Protein AF-0000000071470164 (afdb_homodimer)

Nearest PDB structures (foldseek):
  4p9h-assembly1_C  TM=6.973E-01  e=1.318E+00  Homo sapiens
  4u0s-assembly1_A  TM=5.133E-01  e=4.737E+00  Homo sapiens
  5ag9-assembly2_B  TM=7.420E-01  e=4.803E-02  Porphyromonas gingivalis W83
  4p9h-assembly1_C  TM=6.829E-01  e=1.080E+00  Homo sapiens
  4u0s-assembly1_A  TM=5.132E-01  e=4.598E+00  Homo sapiens

InterPro domains:
  IPR036609 LCCL domain superfamily [SSF69848] (122-219)
  IPR051957 Cysteine-rich secretory LCCL domain-containing protein [PTHR31331] (77-503)

pLDDT: mean 84.23, std 16.86, range [17.33, 98.62]

Radius of gyration: 36.59 Å; Cα contacts (8 Å, |Δi|>4): 2027; chains: 2; bounding box: 81×145×100 Å

Foldseek 3Di:
DDDPDPDDDPPPPPPPPVVVVVCCPDPVVVVVVVVVVVVLVVVCVVPVVVNVV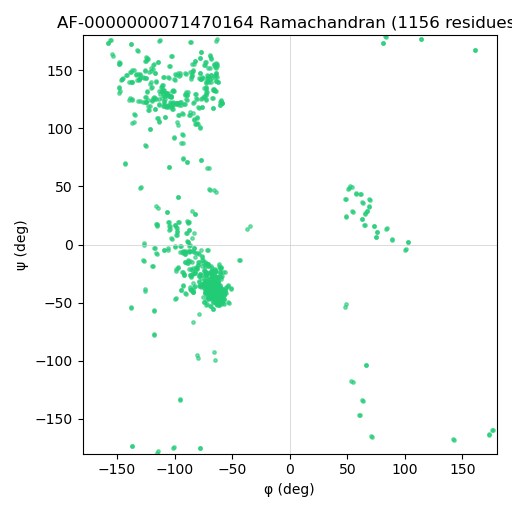VVQQCLQVCQLPVDPCLVVQLVVLLVVLVVVVVVVLCCVAAPFKDWVVPHTAWEAEQAWRCVQPVDFDDRCHAQSVNRQVCQAVQDKHKYFYAAQSVLHHWQDFWDDAFNDTGGSDAQWAWEPDDDPPFIKTARRHRVQNVCVVVVLAHRLKGFMKMKGKHQFHDADPPDDDPDPRYFHFGDGIIITIGHDDPNGDIPPGIACLNVLLVSLLVSLLVLLNSPDDPVCSVVSNLVSLLCSQCSGLFHQAQATNVCCVVVDCRHSVVSVVLSVVQVVVVVVLVVVLCVQAVVLACVVGGSLLSNLLSVLQSQLLNCVNHLVSQQADFPDPVCQVPPDPSNVVSVVVVVVVVVVLVVVLLVQVVVVPCNVVVVVVLVVVVVVVVVVQVVCDQQWHFTCFQLNVLSSCSNSLRGYDNSSSNSNSNSSSSNSNRCSNPNPDDRIDGNVVPVSHLFLVPQPQADDDFDWDADLVQQKIFTDFDDPQKWKWKDFSSRTNDIDRTDDIGHRPRGQKMKMWIGGPRTIDIDIDGDD/DPPDDPDPDPPPPPVVVVVVVVCCPPPVVVVVVVVVVVVLVVVCVVPVVVNVVVVQQCQQVCQLPVDPCLVVQLVVLLVVLVVVVVVVLCCVAAPFKDWVVPHTEWEAEQAWRCVQPVDFDDRCHAQSVNRQVCQAVQDKHKYFYAAQSVLHHWQDFWDDAFNDTGGSHAQWAWEPDDDPPFIKTARGHRVQNVCVVVVLAYRLKGFMKMKGKHQFHDADPPDDDPDPRYFHFGDGIIITIGHDDPNGDIPPGIACLNVLLVSLLVSLLVLLNSPDDPVCSVVSNLVSLLCSQCSGLFHQAQATNVCCVVVDCRHSVVSVVLSVVQVVVVVVLVVVLCVQAVVLACVVGGSLLSNLLSVLQSQLLNCVNHLVSQQADFPDPVCQVPPPPSNVVSVVVVVVVVVVLVVVLLVQVVVVPCNVVVVVVLVVVVVVVVVVQVVCDQQWHFTCFQLNVLSSCSNSLRGYDNSSSNSNSNSSSSNSNRCSNPNPDDRIDGNVVPNSNQFLVPQPQADDDFDWDADLVQQKIFTAFDDPQKWKWKAFSSRTNDIDRTDDIGHRPRGQKMKMWIGGPRTIDIDIDGDD

Organism: Pichia kudriavzevii (NCBI:txid4909)

Solvent-accessible surface area (backbone atoms only — not comparable to full-atom values): 60253 Å² total; per-residue (Å²): 142,78,92,73,83,79,79,77,81,75,76,71,70,68,69,65,59,64,63,59,60,70,55,54,60,78,69,34,52,58,46,47,52,46,43,50,46,46,51,48,49,52,51,24,67,75,37,54,68,58,35,52,52,52,53,54,27,39,42,25,59,50,56,40,68,70,40,94,66,25,79,53,45,30,62,50,49,51,49,49,52,49,53,52,50,52,50,54,50,46,46,70,60,67,54,70,27,22,39,72,82,71,43,69,42,43,68,42,48,34,25,77,39,49,89,63,28,57,53,68,65,66,61,17,34,70,67,32,60,76,36,42,62,58,21,67,64,48,39,73,43,40,36,29,24,48,43,54,38,73,81,41,26,51,31,74,43,53,38,80,47,82,91,42,76,45,58,71,42,60,56,56,34,30,33,81,41,64,56,96,83,34,66,32,30,41,49,78,30,17,60,38,43,48,35,37,74,72,61,68,28,43,51,68,34,13,20,48,36,33,36,42,29,26,50,55,35,58,51,48,82,85,58,87,67,86,51,87,48,43,48,65,45,61,42,69,31,13,32,34,79,41,74,65,53,93,83,63,46,58,46,73,51,54,32,59,50,52,57,51,51,53,50,48,52,52,51,41,52,46,36,48,44,55,28,68,53,60,68,60,33,52,53,52,43,52,50,52,53,42,51,45,29,36,73,56,68,45,37,64,52,76,55,35,68,70,22,53,74,69,66,36,87,35,6,46,60,45,42,50,24,52,50,53,20,47,42,56,49,46,47,31,40,52,51,44,45,36,68,72,23,46,54,67,28,47,59,91,58,36,38,58,25,47,50,31,19,49,51,21,24,51,53,29,32,39,26,79,79,48,64,58,53,38,69,58,80,58,90,36,74,68,45,63,70,69,42,52,74,66,20,49,53,48,48,51,49,53,48,51,50,51,52,50,54,48,52,56,43,50,51,51,35,47,74,71,68,49,39,68,61,52,50,51,53,50,48,51,52,51,49,50,56,50,53,50,38,61,71,44,40,74,58,30,31,72,44,81,47,56,25,54,54,15,61,65,50,38,73,70,41,56,40,69,52,42,65,28,25,20,54,38,14,31,18,52,11,20,28,44,36,29,33,46,41,63,38,71,66,37,50,36,38,48,42,68,76,66,44,40,58,71,58,48,36,79,32,89,54,25,46,73,74,71,59,67,48,77,38,78,90,74,31,30,36,36,33,51,63,55,57,90,70,34,40,34,37,32,22,45,48,71,34,22,70,43,77,42,40,51,68,49,78,39,78,45,74,83,39,48,28,37,34,37,35,32,33,39,93,40,19,29,23,75,51,76,45,74,52,127,138,86,81,72,89,72,80,71,82,72,74,69,68,66,67,63,60,64,58,57,59,69,52,52,62,77,68,32,52,58,45,47,52,46,43,51,47,45,51,48,48,52,51,24,69,75,36,55,68,58,34,51,52,51,52,54,28,39,41,24,59,50,57,41,68,68,40,94,66,25,78,51,44,32,62,50,50,51,49,49,52,49,53,51,48,52,51,54,50,44,45,69,60,67,53,69,28,21,39,73,82,72,43,69,43,43,69,43,48,34,25,76,39,49,90,64,29,58,55,66,66,66,62,18,34,69,68,32,60,75,36,41,61,57,21,66,64,49,39,75,42,40,36,31,24,49,42,54,37,74,82,40,28,52,32,71,42,54,38,80,48,81,92,43,76,44,59,72,41,60,56,57,33,28,33,82,42,64,57,95,85,35,66,31,29,40,49,78,30,17,60,37,42,48,36,38,74,72,62,70,29,43,50,67,36,13,22,47,35,32,37,42,29,25,51,56,36,58,51,48,83,84,59,87,68,87,51,88,49,42,48,65,46,62,42,70,31,12,32,34,78,40,74,64,54,92,83,62,46,57,46,74,50,54,31,60,49,52,55,51,51,53,50,48,51,52,51,43,52,47,35,49,43,54,29,68,54,60,67,60,32,52,54,52,42,53,51,52,52,41,51,46,29,36,74,55,68,45,37,64,53,74,56,35,68,70,21,54,75,68,66,36,87,34,7,46,62,44,43,51,25,52,52,54,20,48,42,56,50,46,45,30,41,52,52,46,44,35,69,72,23,46,52,67,27,48,61,91,57,36,36,60,25,47,50,30,18,50,50,21,22,52,54,29,33,38,25,79,77,48,64,60,54,38,67,59,80,59,89,36,73,70,46,62,71,68,40,52,73,67,20,47,52,48,47,50,49,52,48,49,51,52,51,50,54,47,52,56,43,49,51,52,35,48,74,73,67,50,38,67,63,51,50,52,55,51,48,50,53,51,48,51,55,50,51,50,38,60,70,44,40,73,59,30,32,72,43,79,49,55,25,54,54,15,60,64,51,39,72,71,40,55,42,70,52,40,66,28,25,21,54,38,14,33,18,51,10,20,27,41,34,30,34,47,41,64,37,69,66,36,50,36,36,48,42,68,78,68,45,41,59,73,59,48,39,80,32,90,54,24,46,74,73,69,60,66,48,78,38,79,91,74,30,31,37,36,33,50,64,55,58,90,70,34,41,36,38,32,24,44,48,72,35,23,70,43,77,43,39,50,68,51,80,40,79,45,73,82,40,48,27,36,36,37,35,34,33,37,94,40,19,28,21,75,53,75,44,73,52,128

Sequence (1160 aa):
MDMQLGMKHEIGKDRDEEVELQWMSRGSRVSRDEEEERYQECSDKQDPLRGIWLRINRIPETIHNMSPYGVYIPPLYILFAMVLLIWVYSVILFERPMISHEIPVMQLSCGRAEQIWEGFDTECGLHAEKCLLPFKRHKTLYVKCPAFCEGSGLVYNVLRYKDVEIQYEPFIVTSPVEENGEIVYRGDSYPCMAAYREGLVGNMWGGTVKLELTDRYPYDVNLQNDEKMVFNGWYPAGFVIKPLERDEKGNNLFDLISLVIWMGVFLSVGLGVFVVRNDIFWFSSVMLVYLSIVLVVDPPIVVDYEDNITLGDNSSWQLLSVVIGRLLPLSGIIVLIWVVVCEYSFVGSGLIQRLTFLCGLWITGMDALTFEKLPIDRLVIEDVINMGASGILAFIFVMILIVFCCVLQLYRIWRDGWFLKCVSRYLIVIFTVVALGVLFGDRLVLRVHHWVIGLFFIWGCKSRGSIAGGLQGLCVGLILAGVGRWGFASIFERGWVVDRDGDNGDRPTAPSVPVFVYNAARHQLTIEPVDDDTEINVFGNDVWIYKGHGGEDIPIEDIQWLRGRACNDGGCSEWVWITKMDMQLGMKHEIGKDRDEEVELQWMSRGSRVSRDEEEERYQECSDKQDPLRGIWLRINRIPETIHNMSPYGVYIPPLYILFAMVLLIWVYSVILFERPMISHEIPVMQLSCGRAEQIWEGFDTECGLHAEKCLLPFKRHKTLYVKCPAFCEGSGLVYNVLRYKDVEIQYEPFIVTSPVEENGEIVYRGDSYPCMAAYREGLVGNMWGGTVKLELTDRYPYDVNLQNDEKMVFNGWYPAGFVIKPLERDEKGNNLFDLISLVIWMGVFLSVGLGVFVVRNDIFWFSSVMLVYLSIVLVVDPPIVVDYEDNITLGDNSSWQLLSVVIGRLLPLSGIIVLIWVVVCEYSFVGSGLIQRLTFLCGLWITGMDALTFEKLPIDRLVIEDVINMGASGILAFIFVMILIVFCCVLQLYRIWRDGWFLKCVSRYLIVIFTVVALGVLFGDRLVLRVHHWVIGLFFIWGCKSRGSIAGGLQGLCVGLILAGVGRWGFASIFERGWVVDRDGDNGDRPTAPSVPVFVYNAARHQLTIEPVDDDTEINVFGNDVWIYKGHGGEDIPIEDIQWLRGRACNDGGCSEWVWITK

Structure (mmCIF, N/CA/C/O backbone):
data_AF-0000000071470164-model_v1
#
loop_
_entity.id
_entity.type
_entity.pdbx_description
1 polymer 'LCCL domain-containing protein'
#
loop_
_atom_site.group_PDB
_atom_site.id
_atom_site.type_symbol
_atom_site.label_atom_id
_atom_site.label_alt_id
_atom_site.label_comp_id
_atom_site.label_asym_id
_atom_site.label_entity_id
_atom_site.label_seq_id
_atom_site.pdbx_PDB_ins_code
_atom_site.Cartn_x
_atom_site.Cartn_y
_atom_site.Cartn_z
_atom_site.occupancy
_atom_site.B_iso_or_equiv
_atom_site.auth_seq_id
_atom_site.auth_comp_id
_atom_site.auth_asym_id
_atom_site.auth_atom_id
_atom_site.pdbx_PDB_model_num
ATOM 1 N N . MET A 1 1 ? -16.656 97 16.625 1 18.19 1 MET A N 1
ATOM 2 C CA . MET A 1 1 ? -17.062 96.562 17.953 1 18.19 1 MET A CA 1
ATOM 3 C C . MET A 1 1 ? -16.922 95.062 18.109 1 18.19 1 MET A C 1
ATOM 5 O O . MET A 1 1 ? -16.922 94.562 19.234 1 18.19 1 MET A O 1
ATOM 9 N N . ASP A 1 2 ? -17 94.188 17.062 1 17.33 2 ASP A N 1
ATOM 10 C CA . ASP A 1 2 ? -17.672 92.938 16.953 1 17.33 2 ASP A CA 1
ATOM 11 C C . ASP A 1 2 ? -16.812 91.812 17.531 1 17.33 2 ASP A C 1
ATOM 13 O O . ASP A 1 2 ? -17.328 90.938 18.25 1 17.33 2 ASP A O 1
ATOM 17 N N . MET A 1 3 ? -15.586 91.375 16.969 1 20.91 3 MET A N 1
ATOM 18 C CA . MET A 1 3 ? -15.273 90 16.547 1 20.91 3 MET A CA 1
ATOM 19 C C . MET A 1 3 ? -14.672 89.188 17.703 1 20.91 3 MET A C 1
ATOM 21 O O . MET A 1 3 ? -13.586 88.625 17.578 1 20.91 3 MET A O 1
ATOM 25 N N . GLN A 1 4 ? -14.773 89.438 18.984 1 20.19 4 GLN A N 1
ATOM 26 C CA . GLN A 1 4 ? -13.938 89.125 20.141 1 20.19 4 GLN A CA 1
ATOM 27 C C . GLN A 1 4 ? -14.078 87.688 20.531 1 20.19 4 GLN A C 1
ATOM 29 O O . GLN A 1 4 ? -13.461 87.188 21.484 1 20.19 4 GLN A O 1
ATOM 34 N N . LEU A 1 5 ? -15.109 86.875 20.094 1 21.44 5 LEU A N 1
ATOM 35 C CA . LEU A 1 5 ? -15.82 86 21.016 1 21.44 5 LEU A CA 1
ATOM 36 C C . LEU A 1 5 ? -15.055 84.688 21.234 1 21.44 5 LEU A C 1
ATOM 38 O O . LEU A 1 5 ? -15.484 83.625 20.797 1 21.44 5 LEU A O 1
ATOM 42 N N . GLY A 1 6 ? -13.789 84.438 20.812 1 22.66 6 GLY A N 1
ATOM 43 C CA . GLY A 1 6 ? -13.297 83.125 20.391 1 22.66 6 GLY A CA 1
ATOM 44 C C . GLY A 1 6 ? -12.992 82.188 21.547 1 22.66 6 GLY A C 1
ATOM 45 O O . GLY A 1 6 ? -12.359 81.125 21.375 1 22.66 6 GLY A O 1
ATOM 46 N N . MET A 1 7 ? -13.047 82.5 22.891 1 22.66 7 MET A N 1
ATOM 47 C CA . MET A 1 7 ? -12.164 82.125 23.969 1 22.66 7 MET A CA 1
ATOM 48 C C . MET A 1 7 ? -12.484 80.688 24.406 1 22.66 7 MET A C 1
ATOM 50 O O . MET A 1 7 ? -11.586 79.938 24.797 1 22.66 7 MET A O 1
ATOM 54 N N . LYS A 1 8 ? -13.734 80.25 24.891 1 24.5 8 LYS A N 1
ATOM 55 C CA . LYS A 1 8 ? -14 79.688 26.219 1 24.5 8 LYS A CA 1
ATOM 56 C C . LYS A 1 8 ? -13.883 78.188 26.188 1 24.5 8 LYS A C 1
ATOM 58 O O . LYS A 1 8 ? -13.859 77.5 27.25 1 24.5 8 LYS A O 1
ATOM 63 N N . HIS A 1 9 ? -14.062 77.438 25.062 1 23.17 9 HIS A N 1
ATOM 64 C CA . HIS A 1 9 ? -14.867 76.25 25.281 1 23.17 9 HIS A CA 1
ATOM 65 C C . HIS A 1 9 ? -14.023 75.062 25.797 1 23.17 9 HIS A C 1
ATOM 67 O O . HIS A 1 9 ? -14.477 73.938 25.828 1 23.17 9 HIS A O 1
ATOM 73 N N . GLU A 1 10 ? -12.734 75.188 26.109 1 23.7 10 GLU A N 1
ATOM 74 C CA . GLU A 1 10 ? -11.867 74.062 26.031 1 23.7 10 GLU A CA 1
ATOM 75 C C . GLU A 1 10 ? -12.094 73.125 27.234 1 23.7 10 GLU A C 1
ATOM 77 O O . GLU A 1 10 ? -11.602 72 27.25 1 23.7 10 GLU A O 1
ATOM 82 N N . ILE A 1 11 ? -12.562 73.562 28.391 1 27.22 11 ILE A N 1
ATOM 83 C CA . ILE A 1 11 ? -12.156 72.938 29.672 1 27.22 11 ILE A CA 1
ATOM 84 C C . ILE A 1 11 ? -12.93 71.688 29.906 1 27.22 11 ILE A C 1
ATOM 86 O O . ILE A 1 11 ? -12.688 70.938 30.891 1 27.22 11 ILE A O 1
ATOM 90 N N . GLY A 1 12 ? -14.102 71.438 29.281 1 23.48 12 GLY A N 1
ATOM 91 C CA . GLY A 1 12 ? -15.062 70.562 29.938 1 23.48 12 GLY A CA 1
ATOM 92 C C . GLY A 1 12 ? -14.695 69.125 29.859 1 23.48 12 GLY A C 1
ATOM 93 O O . GLY A 1 12 ? -15.461 68.25 30.312 1 23.48 12 GLY A O 1
ATOM 94 N N . LYS A 1 13 ? -13.742 68.688 29.031 1 31.62 13 LYS A N 1
ATOM 95 C CA . LYS A 1 13 ? -13.828 67.312 28.562 1 31.62 13 LYS A CA 1
ATOM 96 C C . LYS A 1 13 ? -13.25 66.312 29.594 1 31.62 13 LYS A C 1
ATOM 98 O O . LYS A 1 13 ? -13.297 65.125 29.391 1 31.62 13 LYS A O 1
ATOM 103 N N . ASP A 1 14 ? -12.57 66.875 30.609 1 29.19 14 ASP A N 1
ATOM 104 C CA . ASP A 1 14 ? -11.75 65.938 31.391 1 29.19 14 ASP A CA 1
ATOM 105 C C . ASP A 1 14 ? -12.617 65.062 32.312 1 29.19 14 ASP A C 1
ATOM 107 O O . ASP A 1 14 ? -12.188 64 32.75 1 29.19 14 ASP A O 1
ATOM 111 N N . ARG A 1 15 ? -13.703 65.688 32.844 1 29.2 15 ARG A N 1
ATOM 112 C CA . ARG A 1 15 ? -14.375 65.062 33.969 1 29.2 15 ARG A CA 1
ATOM 113 C C . ARG A 1 15 ? -15.047 63.781 33.531 1 29.2 15 ARG A C 1
ATOM 115 O O . ARG A 1 15 ? -15.32 62.906 34.375 1 29.2 15 ARG A O 1
ATOM 122 N N . ASP A 1 16 ? -15.508 63.719 32.25 1 29.67 16 ASP A N 1
ATOM 123 C CA . ASP A 1 16 ? -16.453 62.625 31.969 1 29.67 16 ASP A CA 1
ATOM 124 C C . ASP A 1 16 ? -15.734 61.281 31.859 1 29.67 16 ASP A C 1
ATOM 126 O O . ASP A 1 16 ? -16.375 60.25 31.781 1 29.67 16 ASP A O 1
ATOM 130 N N . GLU A 1 17 ? -14.414 61.281 31.75 1 31.83 17 GLU A N 1
ATOM 131 C CA . GLU A 1 17 ? -13.734 60.031 31.484 1 31.83 17 GLU A CA 1
ATOM 132 C C . GLU A 1 17 ? -13.68 59.156 32.75 1 31.83 17 GLU A C 1
ATOM 134 O O . GLU A 1 17 ? -13.695 57.906 32.656 1 31.83 17 GLU A O 1
ATOM 139 N N . GLU A 1 18 ? -13.523 59.75 33.938 1 32.16 18 GLU A N 1
ATOM 140 C CA . GLU A 1 18 ? -13.289 58.938 35.156 1 32.16 18 GLU A CA 1
ATOM 141 C C . GLU A 1 18 ? -14.531 58.156 35.531 1 32.16 18 GLU A C 1
ATOM 143 O O . GLU A 1 18 ? -14.43 57.094 36.125 1 32.16 18 GLU A O 1
ATOM 148 N N . VAL A 1 19 ? -15.758 58.781 35.344 1 31.84 19 VAL A N 1
ATOM 149 C CA . VAL A 1 19 ? -16.969 58.125 35.812 1 31.84 19 VAL A CA 1
ATOM 150 C C . VAL A 1 19 ? -17.203 56.812 35.031 1 31.84 19 VAL A C 1
ATOM 152 O O . VAL A 1 19 ? -17.812 55.875 35.531 1 31.84 19 VAL A O 1
ATOM 155 N N . GLU A 1 20 ? -16.719 56.781 33.719 1 30.89 20 GLU A N 1
ATOM 156 C CA . GLU A 1 20 ? -17.078 55.594 32.938 1 30.89 20 GLU A CA 1
ATOM 157 C C . GLU A 1 20 ? -16.297 54.375 33.406 1 30.89 20 GLU A C 1
ATOM 159 O O . GLU A 1 20 ? -16.75 53.25 33.219 1 30.89 20 GLU A O 1
ATOM 164 N N . LEU A 1 21 ? -15.125 54.469 34 1 31.17 21 LEU A N 1
ATOM 165 C CA . LEU A 1 21 ? -14.312 53.312 34.344 1 31.17 21 LEU A CA 1
ATOM 166 C C . LEU A 1 21 ? -14.914 52.562 35.531 1 31.17 21 LEU A C 1
ATOM 168 O O . LEU A 1 21 ? -14.82 51.312 35.594 1 31.17 21 LEU A O 1
ATOM 172 N N . GLN A 1 22 ? -15.289 53.312 36.625 1 30.19 22 GLN A N 1
ATOM 173 C CA . GLN A 1 22 ? -15.695 52.625 37.844 1 30.19 22 GLN A CA 1
ATOM 174 C C . GLN A 1 22 ? -16.984 51.844 37.656 1 30.19 22 GLN A C 1
ATOM 176 O O . GLN A 1 22 ? -17.297 50.906 38.406 1 30.19 22 GLN A O 1
ATOM 181 N N . TRP A 1 23 ? -17.938 52.406 36.906 1 30.02 23 TRP A N 1
ATOM 182 C CA . TRP A 1 23 ? -19.203 51.719 36.719 1 30.02 23 TRP A CA 1
ATOM 183 C C . TRP A 1 23 ? -18.984 50.406 35.938 1 30.02 23 TRP A C 1
ATOM 185 O O . TRP A 1 23 ? -19.906 49.594 35.812 1 30.02 23 TRP A O 1
ATOM 195 N N . MET A 1 24 ? -17.906 50.25 35.125 1 30.64 24 MET A N 1
ATOM 196 C CA . MET A 1 24 ? -17.766 49.094 34.281 1 30.64 24 MET A CA 1
ATOM 197 C C . MET A 1 24 ? -17.484 47.844 35.125 1 30.64 24 MET A C 1
ATOM 199 O O . MET A 1 24 ? -17.375 46.75 34.562 1 30.64 24 MET A O 1
ATOM 203 N N . SER A 1 25 ? -16.844 47.938 36.281 1 32.03 25 SER A N 1
ATOM 204 C CA . SER A 1 25 ? -16.312 46.719 36.906 1 32.03 25 SER A CA 1
ATOM 205 C C . SER A 1 25 ? -17.438 45.781 37.312 1 32.03 25 SER A C 1
ATOM 207 O O . SER A 1 25 ? -17.375 44.594 37.031 1 32.03 25 SER A O 1
ATOM 209 N N . ARG A 1 26 ? -17.859 45.781 38.656 1 36.72 26 ARG A N 1
ATOM 210 C CA . ARG A 1 26 ? -18.672 44.719 39.25 1 36.72 26 ARG A CA 1
ATOM 211 C C . ARG A 1 26 ? -20.109 44.781 38.75 1 36.72 26 ARG A C 1
ATOM 213 O O . ARG A 1 26 ? -20.734 43.719 38.562 1 36.72 26 ARG A O 1
ATOM 220 N N . GLY A 1 27 ? -20.766 45.938 38.844 1 35.59 27 GLY A N 1
ATOM 221 C CA . GLY A 1 27 ? -22.188 46.094 38.625 1 35.59 27 GLY A CA 1
ATOM 222 C C . GLY A 1 27 ? -22.594 46 37.156 1 35.59 27 GLY A C 1
ATOM 223 O O . GLY A 1 27 ? -23.766 45.781 36.844 1 35.59 27 GLY A O 1
ATOM 224 N N . SER A 1 28 ? -21.703 46.438 36.219 1 37.28 28 SER A N 1
ATOM 225 C CA . SER A 1 28 ? -22.016 46.625 34.812 1 37.28 28 SER A CA 1
ATOM 226 C C . SER A 1 28 ? -21.953 45.312 34.031 1 37.28 28 SER A C 1
ATOM 228 O O . SER A 1 28 ? -22.312 45.25 32.875 1 37.28 28 SER A O 1
ATOM 230 N N . ARG A 1 29 ? -21.297 44.344 34.562 1 44.19 29 ARG A N 1
ATOM 231 C CA . ARG A 1 29 ? -21.359 43.031 33.906 1 44.19 29 ARG A CA 1
ATOM 232 C C . ARG A 1 29 ? -22.75 42.438 34 1 44.19 29 ARG A C 1
ATOM 234 O O . ARG A 1 29 ? -23.234 41.812 33.062 1 44.19 29 ARG A O 1
ATOM 241 N N . VAL A 1 30 ? -23.391 42.594 35.188 1 45.31 30 VAL A N 1
ATOM 242 C CA . VAL A 1 30 ? -24.75 42.125 35.344 1 45.31 30 VAL A CA 1
ATOM 243 C C . VAL A 1 30 ? -25.688 42.906 34.438 1 45.31 30 VAL A C 1
ATOM 245 O O . VAL A 1 30 ? -26.578 42.312 33.781 1 45.31 30 VAL A O 1
ATOM 248 N N . SER A 1 31 ? -25.391 44.219 34.281 1 46.38 31 SER A N 1
ATOM 249 C CA . SER A 1 31 ? -26.266 45.031 33.469 1 46.38 31 SER A CA 1
ATOM 250 C C . SER A 1 31 ? -26.031 44.781 31.984 1 46.38 31 SER A C 1
ATOM 252 O O . SER A 1 31 ? -26.969 44.781 31.188 1 46.38 31 SER A O 1
ATOM 254 N N . ARG A 1 32 ? -24.781 44.562 31.625 1 44.5 32 ARG A N 1
ATOM 255 C CA . ARG A 1 32 ? -24.516 44.25 30.234 1 44.5 32 ARG A CA 1
ATOM 256 C C . ARG A 1 32 ? -25.016 42.844 29.875 1 44.5 32 ARG A C 1
ATOM 258 O O . ARG A 1 32 ? -25.562 42.625 28.781 1 44.5 32 ARG A O 1
ATOM 265 N N . ASP A 1 33 ? -24.875 41.906 30.797 1 48.72 33 ASP A N 1
ATOM 266 C CA . ASP A 1 33 ? -25.484 40.594 30.578 1 48.72 33 ASP A CA 1
ATOM 267 C C . ASP A 1 33 ? -27.016 40.688 30.578 1 48.72 33 ASP A C 1
ATOM 269 O O . ASP A 1 33 ? -27.688 40.062 29.75 1 48.72 33 ASP A O 1
ATOM 273 N N . GLU A 1 34 ? -27.516 41.5 31.516 1 51.47 34 GLU A N 1
ATOM 274 C CA . GLU A 1 34 ? -28.953 41.75 31.5 1 51.47 34 GLU A CA 1
ATOM 275 C C . GLU A 1 34 ? -29.375 42.562 30.281 1 51.47 34 GLU A C 1
ATOM 277 O O . GLU A 1 34 ? -30.422 42.312 29.688 1 51.47 34 GLU A O 1
ATOM 282 N N . GLU A 1 35 ? -28.547 43.531 29.891 1 48.38 35 GLU A N 1
ATOM 283 C CA . GLU A 1 35 ? -28.875 44.312 28.688 1 48.38 35 GLU A CA 1
ATOM 284 C C . GLU A 1 35 ? -28.688 43.469 27.422 1 48.38 35 GLU A C 1
ATOM 286 O O . GLU A 1 35 ? -29.5 43.531 26.5 1 48.38 35 GLU A O 1
ATOM 291 N N . GLU A 1 36 ? -27.672 42.656 27.297 1 50.62 36 GLU A N 1
ATOM 292 C CA . GLU A 1 36 ? -27.562 41.719 26.203 1 50.62 36 GLU A CA 1
ATOM 293 C C . GLU A 1 36 ? -28.672 40.688 26.266 1 50.62 36 GLU A C 1
ATOM 295 O O . GLU A 1 36 ? -29.234 40.312 25.219 1 50.62 36 GLU A O 1
ATOM 300 N N . GLU A 1 37 ? -29.031 40.281 27.438 1 54.12 37 GLU A N 1
ATOM 301 C CA . GLU A 1 37 ? -30.203 39.406 27.594 1 54.12 37 GLU A CA 1
ATOM 302 C C . GLU A 1 37 ? -31.484 40.188 27.219 1 54.12 37 GLU A C 1
ATOM 304 O O . GLU A 1 37 ? -32.375 39.625 26.562 1 54.12 37 GLU A O 1
ATOM 309 N N . ARG A 1 38 ? -31.609 41.406 27.656 1 52.06 38 ARG A N 1
ATOM 310 C CA . ARG A 1 38 ? -32.75 42.219 27.297 1 52.06 38 ARG A CA 1
ATOM 311 C C . ARG A 1 38 ? -32.781 42.531 25.797 1 52.06 38 ARG A C 1
ATOM 313 O O . ARG A 1 38 ? -33.812 42.469 25.156 1 52.06 38 ARG A O 1
ATOM 320 N N . TYR A 1 39 ? -31.641 42.938 25.203 1 49.34 39 TYR A N 1
ATOM 321 C CA . TYR A 1 39 ? -31.562 43.125 23.766 1 49.34 39 TYR A CA 1
ATOM 322 C C . TYR A 1 39 ? -31.828 41.812 23.016 1 49.34 39 TYR A C 1
ATOM 324 O O . TYR A 1 39 ? -32.5 41.812 21.984 1 49.34 39 TYR A O 1
ATOM 332 N N . GLN A 1 40 ? -31.328 40.719 23.453 1 51.78 40 GLN A N 1
ATOM 333 C CA . GLN A 1 40 ? -31.656 39.438 22.891 1 51.78 40 GLN A CA 1
ATOM 334 C C . GLN A 1 40 ? -33.125 39.094 23.094 1 51.78 40 GLN A C 1
ATOM 336 O O . GLN A 1 40 ? -33.781 38.594 22.172 1 51.78 40 GLN A O 1
ATOM 341 N N . GLU A 1 41 ? -33.625 39.375 24.219 1 55.12 41 GLU A N 1
ATOM 342 C CA . GLU A 1 41 ? -35.062 39.219 24.453 1 55.12 41 GLU A CA 1
ATOM 343 C C . GLU A 1 41 ? -35.875 40.156 23.562 1 55.12 41 GLU A C 1
ATOM 345 O O . GLU A 1 41 ? -36.938 39.75 23.031 1 55.12 41 GLU A O 1
ATOM 350 N N . CYS A 1 42 ? -35.562 41.344 23.453 1 53.81 42 CYS A N 1
ATOM 351 C CA . CYS A 1 42 ? -36.25 42.281 22.578 1 53.81 42 CYS A CA 1
ATOM 352 C C . CYS A 1 42 ? -36.125 41.844 21.125 1 53.81 42 CYS A C 1
ATOM 354 O O . CYS A 1 42 ? -37.062 41.938 20.359 1 53.81 42 CYS A O 1
ATOM 356 N N . SER A 1 43 ? -34.969 41.531 20.656 1 51.56 43 SER A N 1
ATOM 357 C CA . SER A 1 43 ? -34.781 41.031 19.297 1 51.56 43 SER A CA 1
ATOM 358 C C . SER A 1 43 ? -35.5 39.688 19.094 1 51.56 43 SER A C 1
ATOM 360 O O . SER A 1 43 ? -36.031 39.438 18 1 51.56 43 SER A O 1
ATOM 362 N N . ASP A 1 44 ? -35.594 38.938 20.031 1 55.97 44 ASP A N 1
ATOM 363 C CA . ASP A 1 44 ? -36.375 37.688 20 1 55.97 44 ASP A CA 1
ATOM 364 C C . ASP A 1 44 ? -37.875 37.969 19.875 1 55.97 44 ASP A C 1
ATOM 366 O O . ASP A 1 44 ? -38.594 37.188 19.234 1 55.97 44 ASP A O 1
ATOM 370 N N . LYS A 1 45 ? -38.344 38.969 20.5 1 58.09 45 LYS A N 1
ATOM 371 C CA . LYS A 1 45 ? -39.75 39.344 20.391 1 58.09 45 LYS A CA 1
ATOM 372 C C . LYS A 1 45 ? -40.094 39.875 19 1 58.09 45 LYS A C 1
ATOM 374 O O . LYS A 1 45 ? -41.188 39.656 18.484 1 58.09 45 LYS A O 1
ATOM 379 N N . GLN A 1 46 ? -39.219 40.5 18.391 1 58.28 46 GLN A N 1
ATOM 380 C CA . GLN A 1 46 ? -39.531 41.094 17.078 1 58.28 46 GLN A CA 1
ATOM 381 C C . GLN A 1 46 ? -39.375 40.031 15.977 1 58.28 46 GLN A C 1
ATOM 383 O O . GLN A 1 46 ? -40.125 40.062 14.984 1 58.28 46 GLN A O 1
ATOM 388 N N . ASP A 1 47 ? -38.375 39.062 16.031 1 67.75 47 ASP A N 1
ATOM 389 C CA . ASP A 1 47 ? -38.219 38 15.047 1 67.75 47 ASP A CA 1
ATOM 390 C C . ASP A 1 47 ? -38.188 36.625 15.711 1 67.75 47 ASP A C 1
ATOM 392 O O . ASP A 1 47 ? -37.125 36.125 16.078 1 67.75 47 ASP A O 1
ATOM 396 N N . PRO A 1 48 ? -39.375 36.094 15.93 1 72.62 48 PRO A N 1
ATOM 397 C CA . PRO A 1 48 ? -39.5 34.812 16.625 1 72.62 48 PRO A CA 1
ATOM 398 C C . PRO A 1 48 ? -38.625 33.719 16.031 1 72.62 48 PRO A C 1
ATOM 400 O O . PRO A 1 48 ? -38.125 32.875 16.766 1 72.62 48 PRO A O 1
ATOM 403 N N . LEU A 1 49 ? -38.531 33.719 14.789 1 75.25 49 LEU A N 1
ATOM 404 C CA . LEU A 1 49 ? -37.719 32.688 14.164 1 75.25 49 LEU A CA 1
ATOM 405 C C . LEU A 1 49 ? -36.25 32.812 14.594 1 75.25 49 LEU A C 1
ATOM 407 O O . LEU A 1 49 ? -35.562 31.812 14.805 1 75.25 49 LEU A O 1
ATOM 411 N N . ARG A 1 50 ? -35.812 33.969 14.727 1 77.19 50 ARG A N 1
ATOM 412 C CA . ARG A 1 50 ? -34.438 34.219 15.188 1 77.19 50 ARG A CA 1
ATOM 413 C C . ARG A 1 50 ? -34.281 33.781 16.625 1 77.19 50 ARG A C 1
ATOM 415 O O . ARG A 1 50 ? -33.219 33.281 17 1 77.19 50 ARG A O 1
ATOM 422 N N . GLY A 1 51 ? -35.312 34 17.359 1 77 51 GLY A N 1
ATOM 423 C CA . GLY A 1 51 ? -35.25 33.562 18.75 1 77 51 GLY A CA 1
ATOM 424 C C . GLY A 1 51 ? -35.094 32.062 18.891 1 77 51 GLY A C 1
ATOM 425 O O . GLY A 1 51 ? -34.281 31.578 19.688 1 77 51 GLY A O 1
ATOM 426 N N . ILE A 1 52 ? -35.875 31.391 18.156 1 82.81 52 ILE A N 1
ATOM 427 C CA . ILE A 1 52 ? -35.812 29.922 18.172 1 82.81 52 ILE A CA 1
ATOM 428 C C . ILE A 1 52 ? -34.438 29.469 17.703 1 82.81 52 ILE A C 1
ATOM 430 O O . ILE A 1 52 ? -33.844 28.562 18.297 1 82.81 52 ILE A O 1
ATOM 434 N N . TRP A 1 53 ? -34 30.078 16.703 1 83 53 TRP A N 1
ATOM 435 C CA . TRP A 1 53 ? -32.688 29.766 16.141 1 83 53 TRP A CA 1
ATOM 436 C C . TRP A 1 53 ? -31.578 29.922 17.203 1 83 53 TRP A C 1
ATOM 438 O O . TRP A 1 53 ? -30.703 29.078 17.328 1 83 53 TRP A O 1
ATOM 448 N N . LEU A 1 54 ? -31.672 30.953 17.938 1 83.06 54 LEU A N 1
ATOM 449 C CA . LEU A 1 54 ? -30.672 31.234 18.969 1 83.06 54 LEU A CA 1
ATOM 450 C C . LEU A 1 54 ? -30.781 30.25 20.125 1 83.06 54 LEU A C 1
ATOM 452 O O . LEU A 1 54 ? -29.781 29.828 20.688 1 83.06 54 LEU A O 1
ATOM 456 N N . ARG A 1 55 ? -32 29.891 20.391 1 84.94 55 ARG A N 1
ATOM 457 C CA . ARG A 1 55 ? -32.188 28.922 21.469 1 84.94 55 ARG A CA 1
ATOM 458 C C . ARG A 1 55 ? -31.625 27.562 21.109 1 84.94 55 ARG A C 1
ATOM 460 O O . ARG A 1 55 ? -31 26.906 21.938 1 84.94 55 ARG A O 1
ATOM 467 N N . ILE A 1 56 ? -31.781 27.188 19.922 1 87.75 56 ILE A N 1
ATOM 468 C CA . ILE A 1 56 ? -31.297 25.891 19.453 1 87.75 56 ILE A CA 1
ATOM 469 C C . ILE A 1 56 ? -29.766 25.906 19.438 1 87.75 56 ILE A C 1
ATOM 471 O O . ILE A 1 56 ? -29.125 24.938 19.859 1 87.75 56 ILE A O 1
ATOM 475 N N . ASN A 1 57 ? -29.25 26.969 19.016 1 88.81 57 ASN A N 1
ATOM 476 C CA . ASN A 1 57 ? -27.797 27.078 18.906 1 88.81 57 ASN A CA 1
ATOM 477 C C . ASN A 1 57 ? -27.125 27.078 20.281 1 88.81 57 ASN A C 1
ATOM 479 O O . ASN A 1 57 ? -25.969 26.672 20.406 1 88.81 57 ASN A O 1
ATOM 483 N N . ARG 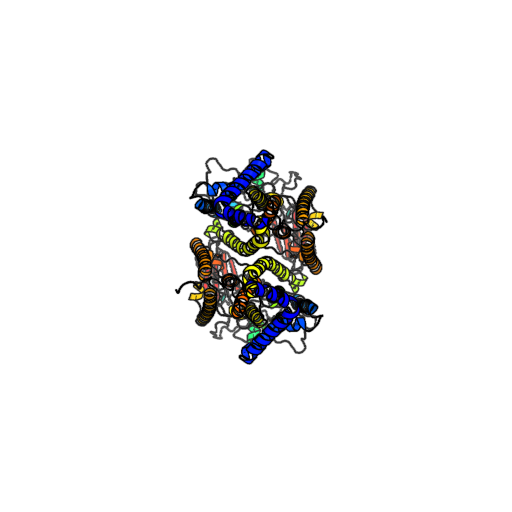A 1 58 ? -27.891 27.391 21.328 1 88.44 58 ARG A N 1
ATOM 484 C CA . ARG A 1 58 ? -27.266 27.531 22.656 1 88.44 58 ARG A CA 1
ATOM 485 C C . ARG A 1 58 ? -27.562 26.328 23.531 1 88.44 58 ARG A C 1
ATOM 487 O O . ARG A 1 58 ? -27.25 26.312 24.719 1 88.44 58 ARG A O 1
ATOM 494 N N . ILE A 1 59 ? -28.031 25.328 22.953 1 88.69 59 ILE A N 1
ATOM 495 C CA . ILE A 1 59 ? -28.406 24.125 23.703 1 88.69 59 ILE A CA 1
ATOM 496 C C . ILE A 1 59 ? -27.172 23.531 24.375 1 88.69 59 ILE A C 1
ATOM 498 O O . ILE A 1 59 ? -27.203 23.203 25.562 1 88.69 59 ILE A O 1
ATOM 502 N N . PRO A 1 60 ? -26.047 23.344 23.719 1 86.88 60 PRO A N 1
ATOM 503 C CA . PRO A 1 60 ? -24.875 22.75 24.375 1 86.88 60 PRO A CA 1
ATOM 504 C C . PRO A 1 60 ? -24.406 23.547 25.594 1 86.88 60 PRO A C 1
ATOM 506 O O . PRO A 1 60 ? -24.078 22.969 26.625 1 86.88 60 PRO A O 1
ATOM 509 N N . GLU A 1 61 ? -24.453 24.844 25.453 1 86 61 GLU A N 1
ATOM 510 C CA . GLU A 1 61 ? -24.047 25.688 26.562 1 86 61 GLU A CA 1
ATOM 511 C C . GLU A 1 61 ? -25.047 25.625 27.703 1 86 61 GLU A C 1
ATOM 513 O O . GLU A 1 61 ? -24.672 25.641 28.875 1 86 61 GLU A O 1
ATOM 518 N N . THR A 1 62 ? -26.281 25.547 27.328 1 86.31 62 THR A N 1
ATOM 519 C CA . THR A 1 62 ? -27.328 25.5 28.328 1 86.31 62 THR A CA 1
ATOM 520 C C . THR A 1 62 ? -27.234 24.203 29.141 1 86.31 62 THR A C 1
ATOM 522 O O . THR A 1 62 ? -27.375 24.234 30.375 1 86.31 62 THR A O 1
ATOM 525 N N . ILE A 1 63 ? -26.953 23.172 28.484 1 85.94 63 ILE A N 1
ATOM 526 C CA . ILE A 1 63 ? -26.859 21.875 29.156 1 85.94 63 ILE A CA 1
ATOM 527 C C . ILE A 1 63 ? -25.625 21.844 30.062 1 85.94 63 ILE A C 1
ATOM 529 O O . ILE A 1 63 ? -25.688 21.344 31.188 1 85.94 63 ILE A O 1
ATOM 533 N N . HIS A 1 64 ? -24.594 22.375 29.625 1 83.62 64 HIS A N 1
ATOM 534 C CA . HIS A 1 64 ? -23.344 22.422 30.391 1 83.62 64 HIS A CA 1
ATOM 535 C C . HIS A 1 64 ? -23.5 23.266 31.656 1 83.62 64 HIS A C 1
ATOM 537 O O . HIS A 1 64 ? -22.922 22.922 32.688 1 83.62 64 HIS A O 1
ATOM 543 N N . ASN A 1 65 ? -24.328 24.281 31.562 1 84.19 65 ASN A N 1
ATOM 544 C CA . ASN A 1 65 ? -24.453 25.219 32.688 1 84.19 65 ASN A CA 1
ATOM 545 C C . ASN A 1 65 ? -25.609 24.859 33.594 1 84.19 65 ASN A C 1
ATOM 547 O O . ASN A 1 65 ? -25.828 25.516 34.625 1 84.19 65 ASN A O 1
ATOM 551 N N . MET A 1 66 ? -26.312 23.828 33.25 1 84.56 66 MET A N 1
ATOM 552 C CA . MET A 1 66 ? -27.469 23.453 34.062 1 84.56 66 MET A CA 1
ATOM 553 C C . MET A 1 66 ? -27.047 22.922 35.438 1 84.56 66 MET A C 1
ATOM 555 O O . MET A 1 66 ? -27.766 23.078 36.406 1 84.56 66 MET A O 1
ATOM 559 N N . SER A 1 67 ? -25.984 22.141 35.469 1 79.88 67 SER A N 1
ATOM 560 C CA . SER A 1 67 ? -25.531 21.531 36.719 1 79.88 67 SER A CA 1
ATOM 561 C C . SER A 1 67 ? -24.031 21.766 36.938 1 79.88 67 SER A C 1
ATOM 563 O O . SER A 1 67 ? -23.281 21.922 36 1 79.88 67 SER A O 1
ATOM 565 N N . PRO A 1 68 ? -23.703 21.906 38.25 1 80.56 68 PRO A N 1
ATOM 566 C CA . PRO A 1 68 ? -22.281 22.016 38.531 1 80.56 68 PRO A CA 1
ATOM 567 C C . PRO A 1 68 ? -21.5 20.781 38.062 1 80.56 68 PRO A C 1
ATOM 569 O O . PRO A 1 68 ? -20.266 20.859 37.906 1 80.56 68 PRO A O 1
ATOM 572 N N . TYR A 1 69 ? -22.203 19.734 37.875 1 80.44 69 TYR A N 1
ATOM 573 C CA . TYR A 1 69 ? -21.562 18.5 37.438 1 80.44 69 TYR A CA 1
ATOM 574 C C . TYR A 1 69 ? -21.547 18.438 35.906 1 80.44 69 TYR A C 1
ATOM 576 O O . TYR A 1 69 ? -21.141 17.422 35.312 1 80.44 69 TYR A O 1
ATOM 584 N N . GLY A 1 70 ? -21.891 19.5 35.312 1 81.12 70 GLY A N 1
ATOM 585 C CA . GLY A 1 70 ? -21.969 19.562 33.844 1 81.12 70 GLY A CA 1
ATOM 586 C C . GLY A 1 70 ? -20.609 19.391 33.188 1 81.12 70 GLY A C 1
ATOM 587 O O . GLY A 1 70 ? -20.531 18.953 32.031 1 81.12 70 GLY A O 1
ATOM 588 N N . VAL A 1 71 ? -19.547 19.656 33.938 1 82.5 71 VAL A N 1
ATOM 589 C CA . VAL A 1 71 ? -18.188 19.578 33.406 1 82.5 71 VAL A CA 1
ATOM 590 C C . VAL A 1 71 ? -17.844 18.109 33.094 1 82.5 71 VAL A C 1
ATOM 592 O O . VAL A 1 71 ? -16.984 17.828 32.25 1 82.5 71 VAL A O 1
ATOM 595 N N . TYR A 1 72 ? -18.578 17.188 33.75 1 88.81 72 TYR A N 1
ATOM 596 C CA . TYR A 1 72 ? -18.25 15.766 33.594 1 88.81 72 TYR A CA 1
ATOM 597 C C . TYR A 1 72 ? -19.078 15.125 32.5 1 88.81 72 TYR A C 1
ATOM 599 O O . TYR A 1 72 ? -18.797 13.992 32.094 1 88.81 72 TYR A O 1
ATOM 607 N N . ILE A 1 73 ? -19.984 15.828 31.984 1 89.62 73 ILE A N 1
ATOM 608 C CA . ILE A 1 73 ? -20.906 15.258 31.016 1 89.62 73 ILE A CA 1
ATOM 609 C C . ILE A 1 73 ? -20.172 14.953 29.703 1 89.62 73 ILE A C 1
ATOM 611 O O . ILE A 1 73 ? -20.266 13.844 29.172 1 89.62 73 ILE A O 1
ATOM 615 N N . PRO A 1 74 ? -19.391 15.859 29.234 1 90.56 74 PRO A N 1
ATOM 616 C CA . PRO A 1 74 ? -18.734 15.578 27.953 1 90.56 74 PRO A CA 1
ATOM 617 C C . PRO A 1 74 ? -17.812 14.367 28.016 1 90.56 74 PRO A C 1
ATOM 619 O O . PRO A 1 74 ? -17.938 13.438 27.219 1 90.56 74 PRO A O 1
ATOM 622 N N . PRO A 1 75 ? -16.891 14.273 28.969 1 91.94 75 PRO A N 1
ATOM 623 C CA . PRO A 1 75 ? -16.016 13.102 28.984 1 91.94 75 PRO A CA 1
ATOM 624 C C . PRO A 1 75 ? -16.766 11.805 29.25 1 91.94 75 PRO A C 1
ATOM 626 O O . PRO A 1 75 ? -16.406 10.75 28.734 1 91.94 75 PRO A O 1
ATOM 629 N N . LEU A 1 76 ? -17.797 11.859 30.062 1 93.62 76 LEU A N 1
ATOM 630 C CA . LEU A 1 76 ? -18.594 10.664 30.328 1 93.62 76 LEU A CA 1
ATOM 631 C C . LEU A 1 76 ? -19.328 10.203 29.078 1 93.62 76 LEU A C 1
ATOM 633 O O . LEU A 1 76 ? -19.438 9.008 28.828 1 93.62 76 LEU A O 1
ATOM 637 N N . TYR A 1 77 ? -19.828 11.164 28.344 1 94.69 77 TYR A N 1
ATOM 638 C CA . TYR A 1 77 ? -20.516 10.82 27.109 1 94.69 77 TYR A CA 1
ATOM 639 C C . TYR A 1 77 ? -19.547 10.227 26.094 1 94.69 77 TYR A C 1
ATOM 641 O O . TYR A 1 77 ? -19.875 9.25 25.406 1 94.69 77 TYR A O 1
ATOM 649 N N . ILE A 1 78 ? -18.422 10.852 25.984 1 94.31 78 ILE A N 1
ATOM 650 C CA . ILE A 1 78 ? -17.422 10.336 25.047 1 94.31 78 ILE A CA 1
ATOM 651 C C . ILE A 1 78 ? -17.016 8.922 25.469 1 94.31 78 ILE A C 1
ATOM 653 O O . ILE A 1 78 ? -16.891 8.039 24.609 1 94.31 78 ILE A O 1
ATOM 657 N N . LEU A 1 79 ? -16.812 8.734 26.719 1 93.75 79 LEU A N 1
ATOM 658 C CA . LEU A 1 79 ? -16.453 7.402 27.219 1 93.75 79 LEU A CA 1
ATOM 659 C C . LEU A 1 79 ? -17.578 6.406 26.922 1 93.75 79 LEU A C 1
ATOM 661 O O . LEU A 1 79 ? -17.312 5.281 26.5 1 93.75 79 LEU A O 1
ATOM 665 N N . PHE A 1 80 ? -18.734 6.816 27.188 1 95.44 80 PHE A N 1
ATOM 666 C CA . PHE A 1 80 ? -19.891 5.977 26.891 1 95.44 80 PHE A CA 1
ATOM 667 C C . PHE A 1 80 ? -19.922 5.602 25.406 1 95.44 80 PHE A C 1
ATOM 669 O O . PHE A 1 80 ? -20.094 4.43 25.062 1 95.44 80 PHE A O 1
ATOM 676 N N . ALA A 1 81 ? -19.812 6.598 24.531 1 95.31 81 ALA A N 1
ATOM 677 C CA . ALA A 1 81 ? -19.828 6.367 23.094 1 95.31 81 ALA A CA 1
ATOM 678 C C . ALA A 1 81 ? -18.703 5.422 22.688 1 95.31 81 ALA A C 1
ATOM 680 O O . ALA A 1 81 ? -18.906 4.508 21.891 1 95.31 81 ALA A O 1
ATOM 681 N N . MET A 1 82 ? -17.578 5.621 23.25 1 92.25 82 MET A N 1
ATOM 682 C CA . MET A 1 82 ? -16.406 4.805 22.922 1 92.25 82 MET A CA 1
ATOM 683 C C . MET A 1 82 ? -16.625 3.355 23.344 1 92.25 82 MET A C 1
ATOM 685 O O . MET A 1 82 ? -16.344 2.432 22.578 1 92.25 82 MET A O 1
ATOM 689 N N . VAL A 1 83 ? -17.094 3.123 24.516 1 94.06 83 VAL A N 1
ATOM 690 C CA . VAL A 1 83 ? -17.297 1.777 25.031 1 94.06 83 VAL A CA 1
ATOM 691 C C . VAL A 1 83 ? -18.359 1.061 24.203 1 94.06 83 VAL A C 1
ATOM 693 O O . VAL A 1 83 ? -18.188 -0.106 23.844 1 94.06 83 VAL A O 1
ATOM 696 N N . LEU A 1 84 ? -19.359 1.771 23.938 1 94.88 84 LEU A N 1
ATOM 697 C CA . LEU A 1 84 ? -20.438 1.192 23.125 1 94.88 84 LEU A CA 1
ATOM 698 C C . LEU A 1 84 ? -19.938 0.805 21.75 1 94.88 84 LEU A C 1
ATOM 700 O O . LEU A 1 84 ? -20.203 -0.3 21.266 1 94.88 84 LEU A O 1
ATOM 704 N N . LEU A 1 85 ? -19.266 1.687 21.141 1 92.88 85 LEU A N 1
ATOM 705 C CA . LEU A 1 85 ? -18.75 1.429 19.797 1 92.88 85 LEU A CA 1
ATOM 706 C C . LEU A 1 85 ? -17.734 0.299 19.812 1 92.88 85 LEU A C 1
ATOM 708 O O . LEU A 1 85 ? -17.734 -0.559 18.922 1 92.88 85 LEU A O 1
ATOM 712 N N . ILE A 1 86 ? -16.844 0.296 20.781 1 91.5 86 ILE A N 1
ATOM 713 C CA . ILE A 1 86 ? -15.852 -0.761 20.891 1 91.5 86 ILE A CA 1
ATOM 714 C C . ILE A 1 86 ? -16.547 -2.113 21.047 1 91.5 86 ILE A C 1
ATOM 716 O O . ILE A 1 86 ? -16.125 -3.107 20.453 1 91.5 86 ILE A O 1
ATOM 720 N N . TRP A 1 87 ? -17.578 -2.135 21.797 1 94.75 87 TRP A N 1
ATOM 721 C CA . TRP A 1 87 ? -18.344 -3.367 21.984 1 94.75 87 TRP A CA 1
ATOM 722 C C . TRP A 1 87 ? -18.953 -3.842 20.672 1 94.75 87 TRP A C 1
ATOM 724 O O . TRP A 1 87 ? -18.797 -5.004 20.297 1 94.75 87 TRP A O 1
ATOM 734 N N . VAL A 1 88 ? -19.625 -2.986 20.016 1 94.5 88 VAL A N 1
ATOM 735 C CA . VAL A 1 88 ? -20.312 -3.342 18.766 1 94.5 88 VAL A CA 1
ATOM 736 C C . VAL A 1 88 ? -19.281 -3.777 17.719 1 94.5 88 VAL A C 1
ATOM 738 O O . VAL A 1 88 ? -19.469 -4.793 17.047 1 94.5 88 VAL A O 1
ATOM 741 N N . TYR A 1 89 ? -18.219 -3.016 17.609 1 94.75 89 TYR A N 1
ATOM 742 C CA . TYR A 1 89 ? -17.172 -3.361 16.641 1 94.75 89 TYR A CA 1
ATOM 743 C C . TYR A 1 89 ? -16.562 -4.719 16.969 1 94.75 89 TYR A C 1
ATOM 745 O O . TYR A 1 89 ? -16.266 -5.508 16.078 1 94.75 89 TYR A O 1
ATOM 753 N N . SER A 1 90 ? -16.375 -4.973 18.25 1 93.81 90 SER A N 1
ATOM 754 C CA . SER A 1 90 ? -15.773 -6.238 18.672 1 93.81 90 SER A CA 1
ATOM 755 C C . SER A 1 90 ? -16.656 -7.418 18.297 1 93.81 90 SER A C 1
ATOM 757 O O . SER A 1 90 ? -16.172 -8.469 17.875 1 93.81 90 SER A O 1
ATOM 759 N N . VAL A 1 91 ? -17.922 -7.227 18.406 1 92.62 91 VAL A N 1
ATOM 760 C CA . VAL A 1 91 ? -18.859 -8.281 18.047 1 92.62 91 VAL A CA 1
ATOM 761 C C . VAL A 1 91 ? -18.797 -8.539 16.547 1 92.62 91 VAL A C 1
ATOM 763 O O . VAL A 1 91 ? -18.75 -9.688 16.109 1 92.62 91 VAL A O 1
ATOM 766 N N . ILE A 1 92 ? -18.75 -7.523 15.82 1 92.75 92 ILE A N 1
ATOM 767 C CA . ILE A 1 92 ? -18.766 -7.629 14.359 1 92.75 92 ILE A CA 1
ATOM 768 C C . ILE A 1 92 ? -17.469 -8.258 13.867 1 92.75 92 ILE A C 1
ATOM 770 O O . ILE A 1 92 ? -17.484 -9.102 12.977 1 92.75 92 ILE A O 1
ATOM 774 N N . LEU A 1 93 ? -16.359 -7.957 14.461 1 93.44 93 LEU A N 1
ATOM 775 C CA . LEU A 1 93 ? -15.055 -8.328 13.938 1 93.44 93 LEU A CA 1
ATOM 776 C C . LEU A 1 93 ? -14.609 -9.68 14.5 1 93.44 93 LEU A C 1
ATOM 778 O O . LEU A 1 93 ? -13.883 -10.422 13.844 1 93.44 93 LEU A O 1
ATOM 782 N N . PHE A 1 94 ? -15.102 -10.055 15.711 1 92.81 94 PHE A N 1
ATOM 783 C CA . PHE A 1 94 ? -14.438 -11.188 16.344 1 92.81 94 PHE A CA 1
ATOM 784 C C . PHE A 1 94 ? -15.438 -12.266 16.719 1 92.81 94 PHE A C 1
ATOM 786 O O . PHE A 1 94 ? -15.055 -13.406 17 1 92.81 94 PHE A O 1
ATOM 793 N N . GLU A 1 95 ? -16.672 -11.961 16.703 1 92 95 GLU A N 1
ATOM 794 C CA . GLU A 1 95 ? -17.656 -13 16.969 1 92 95 GLU A CA 1
ATOM 795 C C . GLU A 1 95 ? -18.031 -13.75 15.688 1 92 95 GLU A C 1
ATOM 797 O O . GLU A 1 95 ? -18.734 -13.203 14.828 1 92 95 GLU A O 1
ATOM 802 N N . ARG A 1 96 ? -17.656 -14.961 15.586 1 90.19 96 ARG A N 1
ATOM 803 C CA . ARG A 1 96 ? -17.922 -15.789 14.414 1 90.19 96 ARG A CA 1
ATOM 804 C C . ARG A 1 96 ? -19.391 -16.188 14.344 1 90.19 96 ARG A C 1
ATOM 806 O O . ARG A 1 96 ? -19.938 -16.719 15.32 1 90.19 96 ARG A O 1
ATOM 813 N N . PRO A 1 97 ? -19.969 -15.875 13.219 1 91.88 97 PRO A N 1
ATOM 814 C CA . PRO A 1 97 ? -21.344 -16.375 13.062 1 91.88 97 PRO A CA 1
ATOM 815 C C . PRO A 1 97 ? -21.406 -17.891 12.984 1 91.88 97 PRO A C 1
ATOM 817 O O . PRO A 1 97 ? -20.641 -18.516 12.234 1 91.88 97 PRO A O 1
ATOM 820 N N . MET A 1 98 ? -22.328 -18.406 13.75 1 93 98 MET A N 1
ATOM 821 C CA . MET A 1 98 ? -22.469 -19.859 13.828 1 93 98 MET A CA 1
ATOM 822 C C . MET A 1 98 ? -23.953 -20.25 13.844 1 93 98 MET A C 1
ATOM 824 O O . MET A 1 98 ? -24.766 -19.578 14.453 1 93 98 MET A O 1
ATOM 828 N N . ILE A 1 99 ? -24.141 -21.312 13.102 1 91.94 99 ILE A N 1
ATOM 829 C CA . ILE A 1 99 ? -25.469 -21.922 13.164 1 91.94 99 ILE A CA 1
ATOM 830 C C . ILE A 1 99 ? -25.484 -22.984 14.258 1 91.94 99 ILE A C 1
ATOM 832 O O . ILE A 1 99 ? -24.641 -23.875 14.289 1 91.94 99 ILE A O 1
ATOM 836 N N . SER A 1 100 ? -26.406 -22.969 15.133 1 87.62 100 SER A N 1
ATOM 837 C CA . SER A 1 100 ? -26.578 -23.906 16.234 1 87.62 100 SER A CA 1
ATOM 838 C C . SER A 1 100 ? -25.266 -24.109 17 1 87.62 100 SER A C 1
ATOM 840 O O . SER A 1 100 ? -24.953 -25.234 17.422 1 87.62 100 SER A O 1
ATOM 842 N N . HIS A 1 101 ? -24.328 -23.172 16.969 1 83.25 101 HIS A N 1
ATOM 843 C CA . HIS A 1 101 ? -23.047 -23.141 17.672 1 83.25 101 HIS A CA 1
ATOM 844 C C . HIS A 1 101 ? -22.125 -24.25 17.172 1 83.25 101 HIS A C 1
ATOM 846 O O . HIS A 1 101 ? -21.172 -24.609 17.859 1 83.25 101 HIS A O 1
ATOM 852 N N . GLU A 1 102 ? -22.469 -24.781 16.016 1 86.62 102 GLU A N 1
ATOM 853 C CA . GLU A 1 102 ? -21.688 -25.922 15.547 1 86.62 102 GLU A CA 1
ATOM 854 C C . GLU A 1 102 ? -21.156 -25.656 14.141 1 86.62 102 GLU A C 1
ATOM 856 O O . GLU A 1 102 ? -20 -26 13.828 1 86.62 102 GLU A O 1
ATOM 861 N N . ILE A 1 103 ? -21.984 -25.062 13.352 1 90.56 103 ILE A N 1
ATOM 862 C CA . ILE A 1 103 ? -21.609 -24.906 11.945 1 90.56 103 ILE A CA 1
ATOM 863 C C . ILE A 1 103 ? -21.219 -23.453 11.672 1 90.56 103 ILE A C 1
ATOM 865 O O . ILE A 1 103 ? -22.016 -22.547 11.836 1 90.56 103 ILE A O 1
ATOM 869 N N . PRO A 1 104 ? -20.016 -23.281 11.25 1 90.88 104 PRO A N 1
ATOM 870 C CA . PRO A 1 104 ? -19.594 -21.906 10.945 1 90.88 104 PRO A CA 1
ATOM 871 C C . PRO A 1 104 ? -20.234 -21.359 9.68 1 90.88 104 PRO A C 1
ATOM 873 O O . PRO A 1 104 ? -20.453 -22.094 8.711 1 90.88 104 PRO A O 1
ATOM 876 N N . VAL A 1 105 ? -20.547 -20.094 9.719 1 93.62 105 VAL A N 1
ATOM 877 C CA . VAL A 1 105 ? -21.125 -19.391 8.586 1 93.62 105 VAL A CA 1
ATOM 878 C C . VAL A 1 105 ? -20.047 -18.578 7.875 1 93.62 105 VAL A C 1
ATOM 880 O O . VAL A 1 105 ? -19.266 -17.875 8.523 1 93.62 105 VAL A O 1
ATOM 883 N N . MET A 1 106 ? -19.984 -18.688 6.594 1 91.31 106 MET A N 1
ATOM 884 C CA . MET A 1 106 ? -19 -17.969 5.801 1 91.31 106 MET A CA 1
ATOM 885 C C . MET A 1 106 ? -19.516 -16.594 5.383 1 91.31 106 MET A C 1
ATOM 887 O O . MET A 1 106 ? -20.641 -16.469 4.91 1 91.31 106 MET A O 1
ATOM 891 N N . GLN A 1 107 ? -18.703 -15.648 5.594 1 91.31 107 GLN A N 1
ATOM 892 C CA . GLN A 1 107 ? -19.078 -14.305 5.168 1 91.31 107 GLN A CA 1
ATOM 893 C C . GLN A 1 107 ? -18.641 -14.039 3.734 1 91.31 107 GLN A C 1
ATOM 895 O O . GLN A 1 107 ? -17.469 -14.242 3.396 1 91.31 107 GLN A O 1
ATOM 900 N N . LEU A 1 108 ? -19.594 -13.57 2.908 1 92.06 108 LEU A N 1
ATOM 901 C CA . LEU A 1 108 ? -19.281 -13.273 1.513 1 92.06 108 LEU A CA 1
ATOM 902 C C . LEU A 1 108 ? -19.625 -11.828 1.175 1 92.06 108 LEU A C 1
ATOM 904 O O . LEU A 1 108 ? -20.359 -11.172 1.911 1 92.06 108 LEU A O 1
ATOM 908 N N . SER A 1 109 ? -19.016 -11.344 0.118 1 90.69 109 SER A N 1
ATOM 909 C CA . SER A 1 109 ? -19.375 -10.039 -0.443 1 90.69 109 SER A CA 1
ATOM 910 C C . SER A 1 109 ? -20.531 -10.172 -1.435 1 90.69 109 SER A C 1
ATOM 912 O O . SER A 1 109 ? -20.953 -11.281 -1.764 1 90.69 109 SER A O 1
ATOM 914 N N . CYS A 1 110 ? -20.969 -9 -1.874 1 91.75 110 CYS A N 1
ATOM 915 C CA . CYS A 1 110 ? -22.047 -9.016 -2.854 1 91.75 110 CYS A CA 1
ATOM 916 C C . CYS A 1 110 ? -21.547 -9.469 -4.219 1 91.75 110 CYS A C 1
ATOM 918 O O . CYS A 1 110 ? -22.328 -9.953 -5.043 1 91.75 110 CYS A O 1
ATOM 920 N N . GLY A 1 111 ? -20.281 -9.289 -4.387 1 91.12 111 GLY A N 1
ATOM 921 C CA . GLY A 1 111 ? -19.688 -9.633 -5.668 1 91.12 111 GLY A CA 1
ATOM 922 C C . GLY A 1 111 ? -19.078 -11.023 -5.691 1 91.12 111 GLY A C 1
ATOM 923 O O . GLY A 1 111 ? -19.719 -11.992 -5.281 1 91.12 111 GLY A O 1
ATOM 924 N N . ARG A 1 112 ? -17.953 -11.117 -6.168 1 89.25 112 ARG A N 1
ATOM 925 C CA . ARG A 1 112 ? -17.266 -12.383 -6.348 1 89.25 112 ARG A CA 1
ATOM 926 C C . ARG A 1 112 ? -16.969 -13.047 -5.004 1 89.25 112 ARG A C 1
ATOM 928 O O . ARG A 1 112 ? -16.531 -12.383 -4.062 1 89.25 112 ARG A O 1
ATOM 935 N N . ALA A 1 113 ? -17.312 -14.305 -4.992 1 90.69 113 ALA A N 1
ATOM 936 C CA . ALA A 1 113 ? -17 -15.109 -3.814 1 90.69 113 ALA A CA 1
ATOM 937 C C . ALA A 1 113 ? -15.75 -15.961 -4.051 1 90.69 113 ALA A C 1
ATOM 939 O O . ALA A 1 113 ? -15.852 -17.141 -4.418 1 90.69 113 ALA A O 1
ATOM 940 N N . GLU A 1 114 ? -14.664 -15.492 -3.725 1 88.38 114 GLU A N 1
ATOM 941 C CA . GLU A 1 114 ? -13.398 -16.156 -4.016 1 88.38 114 GLU A CA 1
ATOM 942 C C . GLU A 1 114 ? -13.258 -17.453 -3.205 1 88.38 114 GLU A C 1
ATOM 944 O O . GLU A 1 114 ? -12.555 -18.375 -3.621 1 88.38 114 GLU A O 1
ATOM 949 N N . GLN A 1 115 ? -13.961 -17.531 -2.135 1 85.69 115 GLN A N 1
ATOM 950 C CA . GLN A 1 115 ? -13.883 -18.703 -1.266 1 85.69 115 GLN A CA 1
ATOM 951 C C . GLN A 1 115 ? -14.57 -19.906 -1.903 1 85.69 115 GLN A C 1
ATOM 953 O O . GLN A 1 115 ? -14.258 -21.047 -1.571 1 85.69 115 GLN A O 1
ATOM 958 N N . ILE A 1 116 ? -15.469 -19.609 -2.74 1 91.12 116 ILE A N 1
ATOM 959 C CA . ILE A 1 116 ? -16.219 -20.672 -3.395 1 91.12 116 ILE A CA 1
ATOM 960 C C . ILE A 1 116 ? -15.648 -20.938 -4.785 1 91.12 116 ILE A C 1
ATOM 962 O O . ILE A 1 116 ? -15.438 -22.094 -5.172 1 91.12 116 ILE A O 1
ATOM 966 N N . TRP A 1 117 ? -15.438 -19.891 -5.43 1 92.69 117 TRP A N 1
ATOM 967 C CA . TRP A 1 117 ? -14.836 -19.906 -6.758 1 92.69 117 TRP A CA 1
ATOM 968 C C . TRP A 1 117 ? -13.766 -18.828 -6.879 1 92.69 117 TRP A C 1
ATOM 970 O O . TRP A 1 117 ? -14.07 -17.625 -6.863 1 92.69 117 TRP A O 1
ATOM 980 N N . GLU A 1 118 ? -12.586 -19.156 -6.996 1 87.94 118 GLU A N 1
ATOM 981 C CA . GLU A 1 118 ? -11.422 -18.297 -6.855 1 87.94 118 GLU A CA 1
ATOM 982 C C . GLU A 1 118 ? -11.477 -17.125 -7.824 1 87.94 118 GLU A C 1
ATOM 984 O O . GLU A 1 118 ? -11.062 -16.016 -7.488 1 87.94 118 GLU A O 1
ATOM 989 N N . GLY A 1 119 ? -11.898 -17.375 -9.055 1 86.44 119 GLY A N 1
ATOM 990 C CA . GLY A 1 119 ? -11.93 -16.266 -9.992 1 86.44 119 GLY A CA 1
ATOM 991 C C . GLY A 1 119 ? -12.266 -16.703 -11.406 1 86.44 119 GLY A C 1
ATOM 992 O O . GLY A 1 119 ? -12.812 -17.797 -11.617 1 86.44 119 GLY A O 1
ATOM 993 N N . PHE A 1 120 ? -11.93 -15.727 -12.242 1 85.12 120 PHE A N 1
ATOM 994 C CA . PHE A 1 120 ? -12.266 -15.953 -13.648 1 85.12 120 PHE A CA 1
ATOM 995 C C . PHE A 1 120 ? -11.023 -16.359 -14.438 1 85.12 120 PHE A C 1
ATOM 997 O O . PHE A 1 120 ? -9.898 -16.219 -13.953 1 85.12 120 PHE A O 1
ATOM 1004 N N . ASP A 1 121 ? -11.234 -16.891 -15.531 1 84.81 121 ASP A N 1
ATOM 1005 C CA . ASP A 1 121 ? -10.18 -17.219 -16.484 1 84.81 121 ASP A CA 1
ATOM 1006 C C . ASP A 1 121 ? -9.266 -18.297 -15.93 1 84.81 121 ASP A C 1
ATOM 1008 O O . ASP A 1 121 ? -9.688 -19.438 -15.734 1 84.81 121 ASP A O 1
ATOM 1012 N N . THR A 1 122 ? -8.086 -17.875 -15.492 1 87.75 122 THR A N 1
ATOM 1013 C CA . THR A 1 122 ? -7.113 -18.906 -15.156 1 87.75 122 THR A CA 1
ATOM 1014 C C . THR A 1 122 ? -7.012 -19.078 -13.648 1 87.75 122 THR A C 1
ATOM 1016 O O . THR A 1 122 ? -6.273 -19.938 -13.164 1 87.75 122 THR A O 1
ATOM 1019 N N . GLU A 1 123 ? -7.777 -18.453 -12.922 1 88.38 123 GLU A N 1
ATOM 1020 C CA . GLU A 1 123 ? -7.598 -18.391 -11.477 1 88.38 123 GLU A CA 1
ATOM 1021 C C . GLU A 1 123 ? -7.953 -19.734 -10.828 1 88.38 123 GLU A C 1
ATOM 1023 O O . GLU A 1 123 ? -7.379 -20.094 -9.797 1 88.38 123 GLU A O 1
ATOM 1028 N N . CYS A 1 124 ? -8.898 -20.438 -11.43 1 91.25 124 CYS A N 1
ATOM 1029 C CA . CYS A 1 124 ? -9.305 -21.719 -10.859 1 91.25 124 CYS A CA 1
ATOM 1030 C C . CYS A 1 124 ? -8.445 -22.859 -11.398 1 91.25 124 CYS A C 1
ATOM 1032 O O . CYS A 1 124 ? -8.719 -24.031 -11.141 1 91.25 124 CYS A O 1
ATOM 1034 N N . GLY A 1 125 ? -7.48 -22.531 -12.227 1 88.88 125 GLY A N 1
ATOM 1035 C CA . GLY A 1 125 ? -6.566 -23.547 -12.734 1 88.88 125 GLY A CA 1
ATOM 1036 C C . GLY A 1 125 ? -7.113 -24.297 -13.938 1 88.88 125 GLY A C 1
ATOM 1037 O O . GLY A 1 125 ? -8.25 -24.062 -14.352 1 88.88 125 GLY A O 1
ATOM 1038 N N . LEU A 1 126 ? -6.262 -25.219 -14.43 1 90.44 126 LEU A N 1
ATOM 1039 C CA . LEU A 1 126 ? -6.652 -26.047 -15.57 1 90.44 126 LEU A CA 1
ATOM 1040 C C . LEU A 1 126 ? -7.785 -27 -15.188 1 90.44 126 LEU A C 1
ATOM 1042 O O . LEU A 1 126 ? -7.734 -27.656 -14.141 1 90.44 126 LEU A O 1
ATOM 1046 N N . HIS A 1 127 ? -8.828 -26.922 -15.961 1 92.06 127 HIS A N 1
ATOM 1047 C CA . HIS A 1 127 ? -10.023 -27.734 -15.758 1 92.06 127 HIS A CA 1
ATOM 1048 C C . HIS A 1 127 ? -10.68 -27.422 -14.422 1 92.06 127 HIS A C 1
ATOM 1050 O O . HIS A 1 127 ? -11.273 -28.297 -13.797 1 92.06 127 HIS A O 1
ATOM 1056 N N . ALA A 1 128 ? -10.398 -26.234 -13.883 1 92.94 128 ALA A N 1
ATOM 1057 C CA . ALA A 1 128 ? -11 -25.734 -12.656 1 92.94 128 ALA A CA 1
ATOM 1058 C C . ALA A 1 128 ? -10.633 -26.609 -11.461 1 92.94 128 ALA A C 1
ATOM 1060 O O . ALA A 1 128 ? -11.438 -26.766 -10.539 1 92.94 128 ALA A O 1
ATOM 1061 N N . GLU A 1 129 ? -9.484 -27.078 -11.477 1 88.44 129 GLU A N 1
ATOM 1062 C CA . GLU A 1 129 ? -9.078 -28.047 -10.469 1 88.44 129 GLU A CA 1
ATOM 1063 C C . GLU A 1 129 ? -9.008 -27.406 -9.086 1 88.44 129 GLU A C 1
ATOM 1065 O O . GLU A 1 129 ? -9.266 -28.062 -8.07 1 88.44 129 GLU A O 1
ATOM 1070 N N . LYS A 1 130 ? -8.719 -26.188 -9.023 1 86.19 130 LYS A N 1
ATOM 1071 C CA . LYS A 1 130 ? -8.523 -25.516 -7.742 1 86.19 130 LYS A CA 1
ATOM 1072 C C . LYS A 1 130 ? -9.867 -25.172 -7.098 1 86.19 130 LYS A C 1
ATOM 1074 O O . LYS A 1 130 ? -9.93 -24.891 -5.898 1 86.19 130 LYS A O 1
ATOM 1079 N N . CYS A 1 131 ? -10.891 -25.25 -7.898 1 91.69 131 CYS A N 1
ATOM 1080 C CA . CYS A 1 131 ? -12.156 -24.734 -7.383 1 91.69 131 CYS A CA 1
ATOM 1081 C C . CYS A 1 131 ? -13.188 -25.844 -7.254 1 91.69 131 CYS A C 1
ATOM 1083 O O . CYS A 1 131 ? -14.227 -25.656 -6.605 1 91.69 131 CYS A O 1
ATOM 1085 N N . LEU A 1 132 ? -12.977 -27.062 -7.699 1 91.88 132 LEU A N 1
ATOM 1086 C CA . LEU A 1 132 ? -14.039 -28.047 -7.895 1 91.88 132 LEU A CA 1
ATOM 1087 C C . LEU A 1 132 ? -14.234 -28.891 -6.641 1 91.88 132 LEU A C 1
ATOM 1089 O O . LEU A 1 132 ? -15.266 -29.547 -6.48 1 91.88 132 LEU A O 1
ATOM 1093 N N . LEU A 1 133 ? -13.359 -28.875 -5.766 1 85.06 133 LEU A N 1
ATOM 1094 C CA . LEU A 1 133 ? -13.375 -29.828 -4.652 1 85.06 133 LEU A CA 1
ATOM 1095 C C . LEU A 1 133 ? -14.633 -29.656 -3.818 1 85.06 133 LEU A C 1
ATOM 1097 O O . LEU A 1 133 ? -15.336 -30.641 -3.543 1 85.06 133 LEU A O 1
ATOM 1101 N N . PRO A 1 134 ? -15.031 -28.562 -3.391 1 88.69 134 PRO A N 1
ATOM 1102 C CA . PRO A 1 134 ? -16.25 -28.422 -2.598 1 88.69 134 PRO A CA 1
ATOM 1103 C C . PRO A 1 134 ? -17.5 -28.844 -3.361 1 88.69 134 PRO A C 1
ATOM 1105 O O . PRO A 1 134 ? -18.469 -29.328 -2.76 1 88.69 134 PRO A O 1
ATOM 1108 N N . PHE A 1 135 ? -17.547 -28.656 -4.609 1 94.06 135 PHE A N 1
ATOM 1109 C CA . PHE A 1 135 ? -18.688 -29.031 -5.445 1 94.06 135 PHE A CA 1
ATOM 1110 C C . PHE A 1 135 ? -18.766 -30.531 -5.621 1 94.06 135 PHE A C 1
ATOM 1112 O O . PHE A 1 135 ? -19.859 -31.109 -5.562 1 94.06 135 PHE A O 1
ATOM 1119 N N . LYS A 1 136 ? -17.625 -31.125 -5.801 1 91.56 136 LYS A N 1
ATOM 1120 C CA . LYS A 1 136 ? -17.578 -32.562 -5.941 1 91.56 136 LYS A CA 1
ATOM 1121 C C . LYS A 1 136 ? -18.031 -33.25 -4.656 1 91.56 136 LYS A C 1
ATOM 1123 O O . LYS A 1 136 ? -18.609 -34.344 -4.699 1 91.56 136 LYS A O 1
ATOM 1128 N N . ARG A 1 137 ? -17.797 -32.625 -3.6 1 90.25 137 ARG A N 1
ATOM 1129 C CA . ARG A 1 137 ? -18.172 -33.188 -2.305 1 90.25 137 ARG A CA 1
ATOM 1130 C C . ARG A 1 137 ? -19.609 -32.844 -1.948 1 90.25 137 ARG A C 1
ATOM 1132 O O . ARG A 1 137 ? -20.109 -33.25 -0.889 1 90.25 137 ARG A O 1
ATOM 1139 N N . HIS A 1 138 ? -20.297 -32.156 -2.721 1 91 138 HIS A N 1
ATOM 1140 C CA . HIS A 1 138 ? -21.672 -31.766 -2.514 1 91 138 HIS A CA 1
ATOM 1141 C C . HIS A 1 138 ? -21.875 -31.141 -1.138 1 91 138 HIS A C 1
ATOM 1143 O O . HIS A 1 138 ? -22.781 -31.516 -0.397 1 91 138 HIS A O 1
ATOM 1149 N N . LYS A 1 139 ? -21.031 -30.25 -0.82 1 90.19 139 LYS A N 1
ATOM 1150 C CA . LYS A 1 139 ? -21.062 -29.594 0.484 1 90.19 139 LYS A CA 1
ATOM 1151 C C . LYS A 1 139 ? -22.188 -28.562 0.558 1 90.19 139 LYS A C 1
ATOM 1153 O O . LYS A 1 139 ? -22.531 -27.938 -0.448 1 90.19 139 LYS A O 1
ATOM 1158 N N . THR A 1 140 ? -22.766 -28.484 1.715 1 93.81 140 THR A N 1
ATOM 1159 C CA . THR A 1 140 ? -23.688 -27.391 2.023 1 93.81 140 THR A CA 1
ATOM 1160 C C . THR A 1 140 ? -22.984 -26.297 2.809 1 93.81 140 THR A C 1
ATOM 1162 O O . THR A 1 140 ? -22.453 -26.531 3.895 1 93.81 140 THR A O 1
ATOM 1165 N N . LEU A 1 141 ? -23 -25.141 2.227 1 94.56 141 LEU A N 1
ATOM 1166 C CA . LEU A 1 141 ? -22.328 -24.016 2.863 1 94.56 141 LEU A CA 1
ATOM 1167 C C . LEU A 1 141 ? -23.344 -23.016 3.396 1 94.56 141 LEU A C 1
ATOM 1169 O O . LEU A 1 141 ? -24.344 -22.734 2.742 1 94.56 141 LEU A O 1
ATOM 1173 N N . TYR A 1 142 ? -23.125 -22.594 4.629 1 94.69 142 TYR A N 1
ATOM 1174 C CA . TYR A 1 142 ? -23.875 -21.469 5.172 1 94.69 142 TYR A CA 1
ATOM 1175 C C . TYR A 1 142 ? -23.156 -20.156 4.938 1 94.69 142 TYR A C 1
ATOM 1177 O O . TYR A 1 142 ? -22 -20 5.332 1 94.69 142 TYR A O 1
ATOM 1185 N N . VAL A 1 143 ? -23.844 -19.266 4.242 1 95.06 143 VAL A N 1
ATOM 1186 C CA . VAL A 1 143 ? -23.188 -18.031 3.824 1 95.06 143 VAL A CA 1
ATOM 1187 C C . VAL A 1 143 ? -23.969 -16.828 4.336 1 95.06 143 VAL A C 1
ATOM 1189 O O . VAL A 1 143 ? -25.203 -16.797 4.25 1 95.06 143 VAL A O 1
ATOM 1192 N N . LYS A 1 144 ? -23.266 -15.938 4.918 1 94.62 144 LYS A N 1
ATOM 1193 C CA . LYS A 1 144 ? -23.828 -14.656 5.336 1 94.62 144 LYS A CA 1
ATOM 1194 C C . LYS A 1 144 ? -23.594 -13.578 4.277 1 94.62 144 LYS A C 1
ATOM 1196 O O . LYS A 1 144 ? -22.453 -13.312 3.895 1 94.62 144 LYS A O 1
ATOM 1201 N N . CYS A 1 145 ? -24.641 -12.953 3.787 1 95.06 145 CYS A N 1
ATOM 1202 C CA . CYS A 1 145 ? -24.578 -11.906 2.777 1 95.06 145 CYS A CA 1
ATOM 1203 C C . CYS A 1 145 ? -24.719 -10.523 3.418 1 95.06 145 CYS A C 1
ATOM 1205 O O . CYS A 1 145 ? -25.5 -10.344 4.352 1 95.06 145 CYS A O 1
ATOM 1207 N N . PRO A 1 146 ? -24.016 -9.602 2.924 1 93.31 146 PRO A N 1
ATOM 1208 C CA . PRO A 1 146 ? -24.031 -8.258 3.518 1 93.31 146 PRO A CA 1
ATOM 1209 C C . PRO A 1 146 ? -25.281 -7.469 3.158 1 93.31 146 PRO A C 1
ATOM 1211 O O . PRO A 1 146 ? -26.047 -7.875 2.273 1 93.31 146 PRO A O 1
ATOM 1214 N N . ALA A 1 147 ? -25.453 -6.398 3.902 1 93.56 147 ALA A N 1
ATOM 1215 C CA . ALA A 1 147 ? -26.516 -5.434 3.611 1 93.56 147 ALA A CA 1
ATOM 1216 C C . ALA A 1 147 ? -26.156 -4.582 2.395 1 93.56 147 ALA A C 1
ATOM 1218 O O . ALA A 1 147 ? -24.984 -4.488 2.016 1 93.56 147 ALA A O 1
ATOM 1219 N N . PHE A 1 148 ? -27.156 -4.039 1.687 1 91.94 148 PHE A N 1
ATOM 1220 C CA . PHE A 1 148 ? -27.031 -3.053 0.619 1 91.94 148 PHE A CA 1
ATOM 1221 C C . PHE A 1 148 ? -26.391 -3.662 -0.616 1 91.94 148 PHE A C 1
ATOM 1223 O O . PHE A 1 148 ? -25.484 -3.061 -1.212 1 91.94 148 PHE A O 1
ATOM 1230 N N . CYS A 1 149 ? -26.719 -4.867 -0.928 1 89.56 149 CYS A N 1
ATOM 1231 C CA . CYS A 1 149 ? -26.234 -5.512 -2.146 1 89.56 149 CYS A CA 1
ATOM 1232 C C . CYS A 1 149 ? -26.906 -4.906 -3.379 1 89.56 149 CYS A C 1
ATOM 1234 O O . CYS A 1 149 ? -26.406 -5.07 -4.496 1 89.56 149 CYS A O 1
ATOM 1236 N N . GLU A 1 150 ? -27.969 -4.234 -3.076 1 85.31 150 GLU A N 1
ATOM 1237 C CA . GLU A 1 150 ? -28.641 -3.584 -4.203 1 85.31 150 GLU A CA 1
ATOM 1238 C C . GLU A 1 150 ? -27.703 -2.617 -4.914 1 85.31 150 GLU A C 1
ATOM 1240 O O . GLU A 1 150 ? -27.156 -1.703 -4.293 1 85.31 150 GLU A O 1
ATOM 1245 N N . GLY A 1 151 ? -27.5 -2.832 -6.172 1 77.31 151 GLY A N 1
ATOM 1246 C CA . GLY A 1 151 ? -26.625 -1.956 -6.949 1 77.31 151 GLY A CA 1
ATOM 1247 C C . GLY A 1 151 ? -25.156 -2.197 -6.691 1 77.31 151 GLY A C 1
ATOM 1248 O O . GLY A 1 151 ? -24.312 -1.383 -7.078 1 77.31 151 GLY A O 1
ATOM 1249 N N . SER A 1 152 ? -24.891 -3.268 -5.996 1 81.19 152 SER A N 1
ATOM 1250 C CA . SER A 1 152 ? -23.516 -3.639 -5.719 1 81.19 152 SER A CA 1
ATOM 1251 C C . SER A 1 152 ? -23.141 -4.957 -6.398 1 81.19 152 SER A C 1
ATOM 1253 O O . SER A 1 152 ? -23.922 -5.484 -7.199 1 81.19 152 SER A O 1
ATOM 1255 N N . GLY A 1 153 ? -22.031 -5.402 -6.219 1 81.44 153 GLY A N 1
ATOM 1256 C CA . GLY A 1 153 ? -21.625 -6.672 -6.801 1 81.44 153 GLY A CA 1
ATOM 1257 C C . GLY A 1 153 ? -21.484 -6.621 -8.312 1 81.44 153 GLY A C 1
ATOM 1258 O O . GLY A 1 153 ? -21.906 -7.547 -9.008 1 81.44 153 GLY A O 1
ATOM 1259 N N . LEU A 1 154 ? -21.109 -5.539 -8.789 1 82.06 154 LEU A N 1
ATOM 1260 C CA . LEU A 1 154 ? -20.953 -5.363 -10.227 1 82.06 154 LEU A CA 1
ATOM 1261 C C . LEU A 1 154 ? -19.594 -5.863 -10.695 1 82.06 154 LEU A C 1
ATOM 1263 O O . LEU A 1 154 ? -18.641 -5.867 -9.93 1 82.06 154 LEU A O 1
ATOM 1267 N N . VAL A 1 155 ? -19.609 -6.344 -11.961 1 83.44 155 VAL A N 1
ATOM 1268 C CA . VAL A 1 155 ? -18.344 -6.668 -12.617 1 83.44 155 VAL A CA 1
ATOM 1269 C C . VAL A 1 155 ? -17.703 -5.395 -13.156 1 83.44 155 VAL A C 1
ATOM 1271 O O . VAL A 1 155 ? -18.156 -4.84 -14.164 1 83.44 155 VAL A O 1
ATOM 1274 N N . TYR A 1 156 ? -16.672 -4.984 -12.586 1 74.75 156 TYR A N 1
ATOM 1275 C CA . TYR A 1 156 ? -16.078 -3.713 -12.969 1 74.75 156 TYR A CA 1
ATOM 1276 C C . TYR A 1 156 ? -15.125 -3.891 -14.148 1 74.75 156 TYR A C 1
ATOM 1278 O O . TYR A 1 156 ? -15.07 -3.041 -15.039 1 74.75 156 TYR A O 1
ATOM 1286 N N . ASN A 1 157 ? -14.367 -4.992 -14.156 1 74.38 157 ASN A N 1
ATOM 1287 C CA . ASN A 1 157 ? -13.531 -5.32 -15.312 1 74.38 157 ASN A CA 1
ATOM 1288 C C . ASN A 1 157 ? -14.312 -6.109 -16.359 1 74.38 157 ASN A C 1
ATOM 1290 O O . ASN A 1 157 ? -15.211 -6.879 -16.031 1 74.38 157 ASN A O 1
ATOM 1294 N N . VAL A 1 158 ? -13.922 -5.875 -17.516 1 79.31 158 VAL A N 1
ATOM 1295 C CA . VAL A 1 158 ? -14.602 -6.609 -18.578 1 79.31 158 VAL A CA 1
ATOM 1296 C C . VAL A 1 158 ? -14.414 -8.109 -18.375 1 79.31 158 VAL A C 1
ATOM 1298 O O . VAL A 1 158 ? -13.281 -8.586 -18.234 1 79.31 158 VAL A O 1
ATOM 1301 N N . LEU A 1 159 ? -15.516 -8.695 -18.234 1 84 159 LEU A N 1
ATOM 1302 C CA . LEU A 1 159 ? -15.539 -10.148 -18.094 1 84 159 LEU A CA 1
ATOM 1303 C C . LEU A 1 159 ? -16.109 -10.805 -19.344 1 84 159 LEU A C 1
ATOM 1305 O O . LEU A 1 159 ? -17.203 -10.469 -19.781 1 84 159 LEU A O 1
ATOM 1309 N N . ARG A 1 160 ? -15.305 -11.625 -19.906 1 84.19 160 ARG A N 1
ATOM 1310 C CA . ARG A 1 160 ? -15.758 -12.359 -21.078 1 84.19 160 ARG A CA 1
ATOM 1311 C C . ARG A 1 160 ? -16.422 -13.672 -20.688 1 84.19 160 ARG A C 1
ATOM 1313 O O . ARG A 1 160 ? -15.852 -14.469 -19.938 1 84.19 160 ARG A O 1
ATOM 1320 N N . TYR A 1 161 ? -17.547 -13.797 -21.125 1 85.88 161 TYR A N 1
ATOM 1321 C CA . TYR A 1 161 ? -18.453 -14.891 -20.812 1 85.88 161 TYR A CA 1
ATOM 1322 C C . TYR A 1 161 ? -19.203 -15.352 -22.062 1 85.88 161 TYR A C 1
ATOM 1324 O O . TYR A 1 161 ? -19.828 -14.547 -22.75 1 85.88 161 TYR A O 1
ATOM 1332 N N . LYS A 1 162 ? -19.094 -16.641 -22.297 1 88.12 162 LYS A N 1
ATOM 1333 C CA . LYS A 1 162 ? -19.641 -17.125 -23.562 1 88.12 162 LYS A CA 1
ATOM 1334 C C . LYS A 1 162 ? -19.094 -16.344 -24.75 1 88.12 162 LYS A C 1
ATOM 1336 O O . LYS A 1 162 ? -17.891 -16.391 -25.016 1 88.12 162 LYS A O 1
ATOM 1341 N N . ASP A 1 163 ? -19.891 -15.703 -25.438 1 84.06 163 ASP A N 1
ATOM 1342 C CA . ASP A 1 163 ? -19.5 -14.883 -26.578 1 84.06 163 ASP A CA 1
ATOM 1343 C C . ASP A 1 163 ? -19.781 -13.406 -26.328 1 84.06 163 ASP A C 1
ATOM 1345 O O . ASP A 1 163 ? -19.812 -12.602 -27.25 1 84.06 163 ASP A O 1
ATOM 1349 N N . VAL A 1 164 ? -19.984 -13.203 -25.031 1 86.12 164 VAL A N 1
ATOM 1350 C CA . VAL A 1 164 ? -20.344 -11.82 -24.734 1 86.12 164 VAL A CA 1
ATOM 1351 C C . VAL A 1 164 ? -19.391 -11.234 -23.703 1 86.12 164 VAL A C 1
ATOM 1353 O O . VAL A 1 164 ? -18.641 -11.961 -23.047 1 86.12 164 VAL A O 1
ATOM 1356 N N . GLU A 1 165 ? -19.391 -9.945 -23.672 1 82.75 165 GLU A N 1
ATOM 1357 C CA . GLU A 1 165 ? -18.641 -9.195 -22.672 1 82.75 165 GLU A CA 1
ATOM 1358 C C . GLU A 1 165 ? -19.578 -8.531 -21.656 1 82.75 165 GLU A C 1
ATOM 1360 O O . GLU A 1 165 ? -20.578 -7.938 -22.047 1 82.75 165 GLU A O 1
ATOM 1365 N N . ILE A 1 166 ? -19.297 -8.766 -20.453 1 82.75 166 ILE A N 1
ATOM 1366 C CA . ILE A 1 166 ? -20.125 -8.219 -19.375 1 82.75 166 ILE A CA 1
ATOM 1367 C C . ILE A 1 166 ? -19.328 -7.172 -18.594 1 82.75 166 ILE A C 1
ATOM 1369 O O . ILE A 1 166 ? -18.156 -7.379 -18.297 1 82.75 166 ILE A O 1
ATOM 1373 N N . GLN A 1 167 ? -19.938 -6.051 -18.375 1 79.69 167 GLN A N 1
ATOM 1374 C CA . GLN A 1 167 ? -19.359 -5 -17.562 1 79.69 167 GLN A CA 1
ATOM 1375 C C . GLN A 1 167 ? -20.438 -4.199 -16.828 1 79.69 167 GLN A C 1
ATOM 1377 O O . GLN A 1 167 ? -21.484 -3.9 -17.406 1 79.69 167 GLN A O 1
ATOM 1382 N N . TYR A 1 168 ? -20.297 -3.902 -15.562 1 77.88 168 TYR A N 1
ATOM 1383 C CA . TYR A 1 168 ? -21.156 -3.09 -14.719 1 77.88 168 TYR A CA 1
ATOM 1384 C C . TYR A 1 168 ? -22.516 -3.768 -14.508 1 77.88 168 TYR A C 1
ATOM 1386 O O . TYR A 1 168 ? -23.547 -3.104 -14.5 1 77.88 168 TYR A O 1
ATOM 1394 N N . GLU A 1 169 ? -22.469 -5.035 -14.57 1 83.44 169 GLU A N 1
ATOM 1395 C CA . GLU A 1 169 ? -23.625 -5.871 -14.227 1 83.44 169 GLU A CA 1
ATOM 1396 C C . GLU A 1 169 ? -23.203 -7.02 -13.305 1 83.44 169 GLU A C 1
ATOM 1398 O O . GLU A 1 169 ? -22.062 -7.473 -13.352 1 83.44 169 GLU A O 1
ATOM 1403 N N . PRO A 1 170 ? -24.141 -7.355 -12.422 1 89.88 170 PRO A N 1
ATOM 1404 C CA . PRO A 1 170 ? -23.812 -8.5 -11.57 1 89.88 170 PRO A CA 1
ATOM 1405 C C . PRO A 1 170 ? -23.641 -9.797 -12.367 1 89.88 170 PRO A C 1
ATOM 1407 O O . PRO A 1 170 ? -24.359 -10.023 -13.344 1 89.88 170 PRO A O 1
ATOM 1410 N N . PHE A 1 171 ? -22.781 -10.602 -12.008 1 94 171 PHE A N 1
ATOM 1411 C CA . PHE A 1 171 ? -22.547 -11.875 -12.688 1 94 171 PHE A CA 1
ATOM 1412 C C . PHE A 1 171 ? -23.359 -12.992 -12.047 1 94 171 PHE A C 1
ATOM 1414 O O . PHE A 1 171 ? -22.875 -13.695 -11.164 1 94 171 PHE A O 1
ATOM 1421 N N . ILE A 1 172 ? -24.578 -13.156 -12.492 1 95.56 172 ILE A N 1
ATOM 1422 C CA . ILE A 1 172 ? -25.531 -14.172 -12.062 1 95.56 172 ILE A CA 1
ATOM 1423 C C . ILE A 1 172 ? -25.953 -15.031 -13.258 1 95.56 172 ILE A C 1
ATOM 1425 O O . ILE A 1 172 ? -26.875 -14.68 -13.984 1 95.56 172 ILE A O 1
ATOM 1429 N N . VAL A 1 173 ? -25.344 -16.141 -13.336 1 96.06 173 VAL A N 1
ATOM 1430 C CA . VAL A 1 173 ? -25.594 -17.031 -14.461 1 96.06 173 VAL A CA 1
ATOM 1431 C C . VAL A 1 173 ? -26.469 -18.203 -14.016 1 96.06 173 VAL A C 1
ATOM 1433 O O . VAL A 1 173 ? -26.156 -18.891 -13.047 1 96.06 173 VAL A O 1
ATOM 1436 N N . THR A 1 174 ? -27.516 -18.453 -14.695 1 95.81 174 THR A N 1
ATOM 1437 C CA . THR A 1 174 ? -28.469 -19.5 -14.328 1 95.81 174 THR A CA 1
ATOM 1438 C C . THR A 1 174 ? -28.547 -20.562 -15.414 1 95.81 174 THR A C 1
ATOM 1440 O O . THR A 1 174 ? -28.219 -20.312 -16.562 1 95.81 174 THR A O 1
ATOM 1443 N N . SER A 1 175 ? -28.938 -21.672 -14.93 1 95 175 SER A N 1
ATOM 1444 C CA . SER A 1 175 ? -29.25 -22.766 -15.844 1 95 175 SER A CA 1
ATOM 1445 C C . SER A 1 175 ? -30.625 -22.547 -16.484 1 95 175 SER A C 1
ATOM 1447 O O . SER A 1 175 ? -31.516 -21.969 -15.875 1 95 175 SER A O 1
ATOM 1449 N N . PRO A 1 176 ? -30.766 -23 -17.719 1 92.56 176 PRO A N 1
ATOM 1450 C CA . PRO A 1 176 ? -32.094 -22.938 -18.328 1 92.56 176 PRO A CA 1
ATOM 1451 C C . PRO A 1 176 ? -33.062 -23.969 -17.734 1 92.56 176 PRO A C 1
ATOM 1453 O O . PRO A 1 176 ? -34.281 -23.844 -17.922 1 92.56 176 PRO A O 1
ATOM 1456 N N . VAL A 1 177 ? -32.5 -24.891 -17.062 1 91.25 177 VAL A N 1
ATOM 1457 C CA . VAL A 1 177 ? -33.281 -25.969 -16.5 1 91.25 177 VAL A CA 1
ATOM 1458 C C . VAL A 1 177 ? -33.281 -25.875 -14.977 1 91.25 177 VAL A C 1
ATOM 1460 O O . VAL A 1 177 ? -32.219 -25.688 -14.359 1 91.25 177 VAL A O 1
ATOM 1463 N N . GLU A 1 178 ? -34.438 -25.938 -14.422 1 89.19 178 GLU A N 1
ATOM 1464 C CA . GLU A 1 178 ? -34.531 -25.969 -12.969 1 89.19 178 GLU A CA 1
ATOM 1465 C C . GLU A 1 178 ? -34.375 -27.391 -12.43 1 89.19 178 GLU A C 1
ATOM 1467 O O . GLU A 1 178 ? -34.719 -28.359 -13.109 1 89.19 178 GLU A O 1
ATOM 1472 N N . GLU A 1 179 ? -33.781 -27.438 -11.344 1 87.38 179 GLU A N 1
ATOM 1473 C CA . GLU A 1 179 ? -33.688 -28.719 -10.648 1 87.38 179 GLU A CA 1
ATOM 1474 C C . GLU A 1 179 ? -34.562 -28.734 -9.406 1 87.38 179 GLU A C 1
ATOM 1476 O O . GLU A 1 179 ? -34.312 -28 -8.453 1 87.38 179 GLU A O 1
ATOM 1481 N N . ASN A 1 180 ? -35.562 -29.656 -9.344 1 87.81 180 ASN A N 1
ATOM 1482 C CA . ASN A 1 180 ? -36.5 -29.797 -8.227 1 87.81 180 ASN A CA 1
ATOM 1483 C C . ASN A 1 180 ? -37.188 -28.469 -7.918 1 87.81 180 ASN A C 1
ATOM 1485 O O . ASN A 1 180 ? -37.312 -28.078 -6.754 1 87.81 180 ASN A O 1
ATOM 1489 N N . GLY A 1 181 ? -37.344 -27.656 -8.867 1 87.81 181 GLY A N 1
ATOM 1490 C CA . GLY A 1 181 ? -38.062 -26.406 -8.703 1 87.81 181 GLY A CA 1
ATOM 1491 C C . GLY A 1 181 ? -37.188 -25.266 -8.266 1 87.81 181 GLY A C 1
ATOM 1492 O O . GLY A 1 181 ? -37.656 -24.156 -8.016 1 87.81 181 GLY A O 1
ATOM 1493 N N . GLU A 1 182 ? -36.031 -25.516 -8.18 1 91.88 182 GLU A N 1
ATOM 1494 C CA . GLU A 1 182 ? -35.062 -24.484 -7.734 1 91.88 182 GLU A CA 1
ATOM 1495 C C . GLU A 1 182 ? -34.188 -24.031 -8.883 1 91.88 182 GLU A C 1
ATOM 1497 O O . GLU A 1 182 ? -33.844 -24.812 -9.773 1 91.88 182 GLU A O 1
ATOM 1502 N N . ILE A 1 183 ? -33.875 -22.812 -8.875 1 94.88 183 ILE A N 1
ATOM 1503 C CA . ILE A 1 183 ? -32.969 -22.25 -9.867 1 94.88 183 ILE A CA 1
ATOM 1504 C C . ILE A 1 183 ? -31.547 -22.719 -9.578 1 94.88 183 ILE A C 1
ATOM 1506 O O . ILE A 1 183 ? -31.062 -22.625 -8.445 1 94.88 183 ILE A O 1
ATOM 1510 N N . VAL A 1 184 ? -30.875 -23.234 -10.562 1 96.69 184 VAL A N 1
ATOM 1511 C CA . VAL A 1 184 ? -29.484 -23.656 -10.414 1 96.69 184 VAL A CA 1
ATOM 1512 C C . VAL A 1 184 ? -28.562 -22.562 -10.953 1 96.69 184 VAL A C 1
ATOM 1514 O O . VAL A 1 184 ? -28.719 -22.125 -12.102 1 96.69 184 VAL A O 1
ATOM 1517 N N . TYR A 1 185 ? -27.75 -22.109 -10.133 1 97.25 185 TYR A N 1
ATOM 1518 C CA . TYR A 1 185 ? -26.766 -21.094 -10.523 1 97.25 185 TYR A CA 1
ATOM 1519 C C . TYR A 1 185 ? -25.438 -21.734 -10.891 1 97.25 185 TYR A C 1
ATOM 1521 O O . TYR A 1 185 ? -25.047 -22.766 -10.32 1 97.25 185 TYR A O 1
ATOM 1529 N N . ARG A 1 186 ? -24.734 -21.156 -11.859 1 96.38 186 ARG A N 1
ATOM 1530 C CA . ARG A 1 186 ? -23.406 -21.625 -12.211 1 96.38 186 ARG A CA 1
ATOM 1531 C C . ARG A 1 186 ? -22.422 -21.391 -11.07 1 96.38 186 ARG A C 1
ATOM 1533 O O . ARG A 1 186 ? -22.578 -20.469 -10.281 1 96.38 186 ARG A O 1
ATOM 1540 N N . GLY A 1 187 ? -21.406 -22.109 -10.969 1 95.38 187 GLY A N 1
ATOM 1541 C CA . GLY A 1 187 ? -20.516 -22.156 -9.828 1 95.38 187 GLY A CA 1
ATOM 1542 C C . GLY A 1 187 ? -19.781 -20.844 -9.602 1 95.38 187 GLY A C 1
ATOM 1543 O O . GLY A 1 187 ? -19.406 -20.531 -8.469 1 95.38 187 GLY A O 1
ATOM 1544 N N . ASP A 1 188 ? -19.578 -20.078 -10.641 1 94.88 188 ASP A N 1
ATOM 1545 C CA . ASP A 1 188 ? -18.797 -18.844 -10.523 1 94.88 188 ASP A CA 1
ATOM 1546 C C . ASP A 1 188 ? -19.719 -17.641 -10.383 1 94.88 188 ASP A C 1
ATOM 1548 O O . ASP A 1 188 ? -19.266 -16.5 -10.445 1 94.88 188 ASP A O 1
ATOM 1552 N N . SER A 1 189 ? -21.062 -17.891 -10.219 1 96 189 SER A N 1
ATOM 1553 C CA . SER A 1 189 ? -22 -16.797 -10.023 1 96 189 SER A CA 1
ATOM 1554 C C . SER A 1 189 ? -21.797 -16.141 -8.664 1 96 189 SER A C 1
ATOM 1556 O O . SER A 1 189 ? -21.172 -16.719 -7.777 1 96 189 SER A O 1
ATOM 1558 N N . TYR A 1 190 ? -22.328 -14.953 -8.516 1 95.88 190 TYR A N 1
ATOM 1559 C CA . TYR A 1 190 ? -22.297 -14.227 -7.25 1 95.88 190 TYR A CA 1
ATOM 1560 C C . TYR A 1 190 ? -23.422 -14.68 -6.336 1 95.88 190 TYR A C 1
ATOM 1562 O O . TYR A 1 190 ? -24.578 -14.273 -6.516 1 95.88 190 TYR A O 1
ATOM 1570 N N . PRO A 1 191 ? -23.047 -15.391 -5.348 1 96.44 191 PRO A N 1
ATOM 1571 C CA . PRO A 1 191 ? -24.109 -16.031 -4.559 1 96.44 191 PRO A CA 1
ATOM 1572 C C . PRO A 1 191 ? -24.984 -15.016 -3.814 1 96.44 191 PRO A C 1
ATOM 1574 O O . PRO A 1 191 ? -26.203 -15.148 -3.793 1 96.44 191 PRO A O 1
ATOM 1577 N N . CYS A 1 192 ? -24.375 -14.031 -3.215 1 96 192 CYS A N 1
ATOM 1578 C CA . CYS A 1 192 ? -25.141 -13.094 -2.4 1 96 192 CYS A CA 1
ATOM 1579 C C . CYS A 1 192 ? -26.031 -12.211 -3.271 1 96 192 CYS A C 1
ATOM 1581 O O . CYS A 1 192 ? -27.141 -11.867 -2.877 1 96 192 CYS A O 1
ATOM 1583 N N . MET A 1 193 ? -25.562 -11.805 -4.391 1 95.5 193 MET A N 1
ATOM 1584 C CA . MET A 1 193 ? -26.406 -11.062 -5.32 1 95.5 193 MET A CA 1
ATOM 1585 C C . MET A 1 193 ? -27.562 -11.914 -5.797 1 95.5 193 MET A C 1
ATOM 1587 O O . MET A 1 193 ? -28.688 -11.414 -5.949 1 95.5 193 MET A O 1
ATOM 1591 N N . ALA A 1 194 ? -27.281 -13.156 -6.098 1 96.06 194 ALA A N 1
ATOM 1592 C CA . ALA A 1 194 ? -28.344 -14.086 -6.492 1 96.06 194 ALA A CA 1
ATOM 1593 C C . ALA A 1 194 ? -29.375 -14.242 -5.387 1 96.06 194 ALA A C 1
ATOM 1595 O O . ALA A 1 194 ? -30.578 -14.227 -5.648 1 96.06 194 ALA A O 1
ATOM 1596 N N . ALA A 1 195 ? -28.922 -14.43 -4.188 1 96.75 195 ALA A N 1
ATOM 1597 C CA . ALA A 1 195 ? -29.812 -14.562 -3.043 1 96.75 195 ALA A CA 1
ATOM 1598 C C . ALA A 1 195 ? -30.672 -13.32 -2.875 1 96.75 195 ALA A C 1
ATOM 1600 O O . ALA A 1 195 ? -31.859 -13.422 -2.545 1 96.75 195 ALA A O 1
ATOM 1601 N N . TYR A 1 196 ? -30.125 -12.172 -3.008 1 95.69 196 TYR A N 1
ATOM 1602 C CA . TYR A 1 196 ? -30.859 -10.922 -2.922 1 95.69 196 TYR A CA 1
ATOM 1603 C C . TYR A 1 196 ? -31.938 -10.844 -4 1 95.69 196 TYR A C 1
ATOM 1605 O O . TYR A 1 196 ? -33.062 -10.445 -3.727 1 95.69 196 TYR A O 1
ATOM 1613 N N . ARG A 1 197 ? -31.609 -11.195 -5.199 1 93.25 197 ARG A N 1
ATOM 1614 C CA . ARG A 1 197 ? -32.562 -11.141 -6.316 1 93.25 197 ARG A CA 1
ATOM 1615 C C . ARG A 1 197 ? -33.719 -12.102 -6.098 1 93.25 197 ARG A C 1
ATOM 1617 O O . ARG A 1 197 ? -34.844 -11.828 -6.523 1 93.25 197 ARG A O 1
ATOM 1624 N N . GLU A 1 198 ? -33.375 -13.203 -5.473 1 94.75 198 GLU A N 1
ATOM 1625 C CA . GLU A 1 198 ? -34.438 -14.172 -5.164 1 94.75 198 GLU A CA 1
ATOM 1626 C C . GLU A 1 198 ? -35.281 -13.711 -3.98 1 94.75 198 GLU A C 1
ATOM 1628 O O . GLU A 1 198 ? -36.312 -14.328 -3.664 1 94.75 198 GLU A O 1
ATOM 1633 N N . GLY A 1 199 ? -34.781 -12.641 -3.293 1 94.38 199 GLY A N 1
ATOM 1634 C CA . GLY A 1 199 ? -35.531 -12.117 -2.154 1 94.38 199 GLY A CA 1
ATOM 1635 C C . GLY A 1 199 ? -35.25 -12.867 -0.865 1 94.38 199 GLY A C 1
ATOM 1636 O O . GLY A 1 199 ? -36 -12.742 0.107 1 94.38 199 GLY A O 1
ATOM 1637 N N . LEU A 1 200 ? -34.219 -13.656 -0.845 1 94.81 200 LEU A N 1
ATOM 1638 C CA . LEU A 1 200 ? -33.906 -14.461 0.326 1 94.81 200 LEU A CA 1
ATOM 1639 C C . LEU A 1 200 ? -33.094 -13.648 1.344 1 94.81 200 LEU A C 1
ATOM 1641 O O . LEU A 1 200 ? -33.031 -14.023 2.516 1 94.81 200 LEU A O 1
ATOM 1645 N N . VAL A 1 201 ? -32.438 -12.602 0.864 1 94.12 201 VAL A N 1
ATOM 1646 C CA . VAL A 1 201 ? -31.672 -11.711 1.725 1 94.12 201 VAL A CA 1
ATOM 1647 C C . VAL A 1 201 ? -32.219 -10.289 1.611 1 94.12 201 VAL A C 1
ATOM 1649 O O . VAL A 1 201 ? -32.562 -9.836 0.52 1 94.12 201 VAL A O 1
ATOM 1652 N N . GLY A 1 202 ? -32.281 -9.602 2.736 1 92.69 202 GLY A N 1
ATOM 1653 C CA . GLY A 1 202 ? -32.781 -8.234 2.742 1 92.69 202 GLY A CA 1
ATOM 1654 C C . GLY A 1 202 ? -31.703 -7.207 2.41 1 92.69 202 GLY A C 1
ATOM 1655 O O . GLY A 1 202 ? -30.516 -7.434 2.664 1 92.69 202 GLY A O 1
ATOM 1656 N N . ASN A 1 203 ? -32.125 -6.07 1.906 1 92.06 203 ASN A N 1
ATOM 1657 C CA . ASN A 1 203 ? -31.203 -5.008 1.527 1 92.06 203 ASN A CA 1
ATOM 1658 C C . ASN A 1 203 ? -30.625 -4.305 2.752 1 92.06 203 ASN A C 1
ATOM 1660 O O . ASN A 1 203 ? -29.438 -4.004 2.797 1 92.06 203 ASN A O 1
ATOM 1664 N N . MET A 1 204 ? -31.359 -4.07 3.783 1 91.38 204 MET A N 1
ATOM 1665 C CA . MET A 1 204 ? -30.953 -3.246 4.914 1 91.38 204 MET A CA 1
ATOM 1666 C C . MET A 1 204 ? -30.188 -4.074 5.941 1 91.38 204 MET A C 1
ATOM 1668 O O . MET A 1 204 ? -29.328 -3.553 6.645 1 91.38 204 MET A O 1
ATOM 1672 N N . TRP A 1 205 ? -30.484 -5.406 5.938 1 93.06 205 TRP A N 1
ATOM 1673 C CA . TRP A 1 205 ? -29.922 -6.184 7.039 1 93.06 205 TRP A CA 1
ATOM 1674 C C . TRP A 1 205 ? -29.141 -7.383 6.512 1 93.06 205 TRP A C 1
ATOM 1676 O O . TRP A 1 205 ? -28.562 -8.141 7.293 1 93.06 205 TRP A O 1
ATOM 1686 N N . GLY A 1 206 ? -29.125 -7.484 5.207 1 94.19 206 GLY A N 1
ATOM 1687 C CA . GLY A 1 206 ? -28.5 -8.68 4.684 1 94.19 206 GLY A CA 1
ATOM 1688 C C . GLY A 1 206 ? -29.188 -9.961 5.125 1 94.19 206 GLY A C 1
ATOM 1689 O O . GLY A 1 206 ? -30.406 -10.023 5.176 1 94.19 206 GLY A O 1
ATOM 1690 N N . GLY A 1 207 ? -28.391 -11.023 5.309 1 94.75 2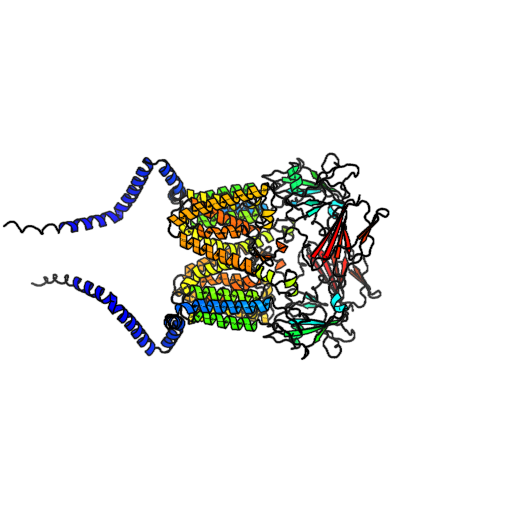07 GLY A N 1
ATOM 1691 C CA . GLY A 1 207 ? -28.969 -12.289 5.738 1 94.75 207 GLY A CA 1
ATOM 1692 C C . GLY A 1 207 ? -28.078 -13.477 5.465 1 94.75 207 GLY A C 1
ATOM 1693 O O . GLY A 1 207 ? -27.016 -13.336 4.844 1 94.75 207 GLY A O 1
ATOM 1694 N N . THR A 1 208 ? -28.484 -14.594 6.094 1 96.06 208 THR A N 1
ATOM 1695 C CA . THR A 1 208 ? -27.75 -15.844 5.922 1 96.06 208 THR A CA 1
ATOM 1696 C C . THR A 1 208 ? -28.578 -16.859 5.125 1 96.06 208 THR A C 1
ATOM 1698 O O . THR A 1 208 ? -29.781 -16.969 5.324 1 96.06 208 THR A O 1
ATOM 1701 N N . VAL A 1 209 ? -27.953 -17.5 4.199 1 96.62 209 VAL A N 1
ATOM 1702 C CA . VAL A 1 209 ? -28.594 -18.5 3.365 1 96.62 209 VAL A CA 1
ATOM 1703 C C . VAL A 1 209 ? -27.734 -19.766 3.299 1 96.62 209 VAL A C 1
ATOM 1705 O O . VAL A 1 209 ? -26.578 -19.75 3.717 1 96.62 209 VAL A O 1
ATOM 1708 N N . LYS A 1 210 ? -28.391 -20.797 2.791 1 95.94 210 LYS A N 1
ATOM 1709 C CA . LYS A 1 210 ? -27.703 -22.062 2.561 1 95.94 210 LYS A CA 1
ATOM 1710 C C . LYS A 1 210 ? -27.406 -22.281 1.075 1 95.94 210 LYS A C 1
ATOM 1712 O O . LYS A 1 210 ? -28.297 -22.109 0.238 1 95.94 210 LYS A O 1
ATOM 1717 N N . LEU A 1 211 ? -26.172 -22.578 0.747 1 96.88 211 LEU A N 1
ATOM 1718 C CA . LEU A 1 211 ? -25.781 -22.938 -0.61 1 96.88 211 LEU A CA 1
ATOM 1719 C C . LEU A 1 211 ? -25.516 -24.438 -0.719 1 96.88 211 LEU A C 1
ATOM 1721 O O . LEU A 1 211 ? -24.656 -24.984 -0.015 1 96.88 211 LEU A O 1
ATOM 1725 N N . GLU A 1 212 ? -26.234 -25.078 -1.507 1 96.44 212 GLU A N 1
ATOM 1726 C CA . GLU A 1 212 ? -25.984 -26.484 -1.815 1 96.44 212 GLU A CA 1
ATOM 1727 C C . GLU A 1 212 ? -25.172 -26.625 -3.1 1 96.44 212 GLU A C 1
ATOM 1729 O O . GLU A 1 212 ? -25.688 -26.375 -4.191 1 96.44 212 GLU A O 1
ATOM 1734 N N . LEU A 1 213 ? -23.969 -27.062 -2.906 1 96.44 213 LEU A N 1
ATOM 1735 C CA . LEU A 1 213 ? -23.062 -27.188 -4.039 1 96.44 213 LEU A CA 1
ATOM 1736 C C . LEU A 1 213 ? -23.25 -28.531 -4.738 1 96.44 213 LEU A C 1
ATOM 1738 O O . LEU A 1 213 ? -23.5 -29.547 -4.086 1 96.44 213 LEU A O 1
ATOM 1742 N N . THR A 1 214 ? -23.125 -28.5 -5.984 1 94.06 214 THR A N 1
ATOM 1743 C CA . THR A 1 214 ? -23.25 -29.703 -6.793 1 94.06 214 THR A CA 1
ATOM 1744 C C . THR A 1 214 ? -22.172 -29.75 -7.867 1 94.06 214 THR A C 1
ATOM 1746 O O . THR A 1 214 ? -21.656 -28.703 -8.281 1 94.06 214 THR A O 1
ATOM 1749 N N . ASP A 1 215 ? -21.781 -30.891 -8.227 1 92.94 215 ASP A N 1
ATOM 1750 C CA . ASP A 1 215 ? -20.75 -31.078 -9.242 1 92.94 215 ASP A CA 1
ATOM 1751 C C . ASP A 1 215 ? -21.359 -31.109 -10.648 1 92.94 215 ASP A C 1
ATOM 1753 O O . ASP A 1 215 ? -20.688 -31.5 -11.609 1 92.94 215 ASP A O 1
ATOM 1757 N N . ARG A 1 216 ? -22.609 -30.719 -10.711 1 87.62 216 ARG A N 1
ATOM 1758 C CA . ARG A 1 216 ? -23.266 -30.719 -12.023 1 87.62 216 ARG A CA 1
ATOM 1759 C C . ARG A 1 216 ? -24.094 -29.438 -12.211 1 87.62 216 ARG A C 1
ATOM 1761 O O . ARG A 1 216 ? -24.672 -28.938 -11.258 1 87.62 216 ARG A O 1
ATOM 1768 N N . TYR A 1 217 ? -24.016 -28.938 -13.375 1 93.69 217 TYR A N 1
ATOM 1769 C CA . TYR A 1 217 ? -24.812 -27.828 -13.883 1 93.69 217 TYR A CA 1
ATOM 1770 C C . TYR A 1 217 ? -25.719 -28.297 -15.016 1 93.69 217 TYR A C 1
ATOM 1772 O O . TYR A 1 217 ? -25.25 -28.703 -16.078 1 93.69 217 TYR A O 1
ATOM 1780 N N . PRO A 1 218 ? -26.984 -28.344 -14.727 1 93.31 218 PRO A N 1
ATOM 1781 C CA . PRO A 1 218 ? -27.891 -28.891 -15.742 1 93.31 218 PRO A CA 1
ATOM 1782 C C . PRO A 1 218 ? -28.031 -27.969 -16.953 1 93.31 218 PRO A C 1
ATOM 1784 O O . PRO A 1 218 ? -28.047 -26.75 -16.812 1 93.31 218 PRO A O 1
ATOM 1787 N N . TYR A 1 219 ? -28.062 -28.562 -18.125 1 90.38 219 TYR A N 1
ATOM 1788 C CA . TYR A 1 219 ? -28.281 -27.812 -19.359 1 90.38 219 TYR A CA 1
ATOM 1789 C C . TYR A 1 219 ? -29.031 -28.656 -20.391 1 90.38 219 TYR A C 1
ATOM 1791 O O . TYR A 1 219 ? -29.219 -29.859 -20.188 1 90.38 219 TYR A O 1
ATOM 1799 N N . ASP A 1 220 ? -29.672 -27.984 -21.297 1 88.19 220 ASP A N 1
ATOM 1800 C CA . ASP A 1 220 ? -30.406 -28.625 -22.406 1 88.19 220 ASP A CA 1
ATOM 1801 C C . ASP A 1 220 ? -30.141 -27.891 -23.719 1 88.19 220 ASP A C 1
ATOM 1803 O O . ASP A 1 220 ? -30.734 -26.828 -23.969 1 88.19 220 ASP A O 1
ATOM 1807 N N . VAL A 1 221 ? -29.328 -28.516 -24.531 1 79.88 221 VAL A N 1
ATOM 1808 C CA . VAL A 1 221 ? -28.875 -27.891 -25.766 1 79.88 221 VAL A CA 1
ATOM 1809 C C . VAL A 1 221 ? -30.078 -27.609 -26.672 1 79.88 221 VAL A C 1
ATOM 1811 O O . VAL A 1 221 ? -30.031 -26.734 -27.547 1 79.88 221 VAL A O 1
ATOM 1814 N N . ASN A 1 222 ? -31.188 -28.281 -26.406 1 81.81 222 ASN A N 1
ATOM 1815 C CA . ASN A 1 222 ? -32.344 -28.125 -27.25 1 81.81 222 ASN A CA 1
ATOM 1816 C C . ASN A 1 222 ? -33.188 -26.922 -26.844 1 81.81 222 ASN A C 1
ATOM 1818 O O . ASN A 1 222 ? -34.062 -26.469 -27.594 1 81.81 222 ASN A O 1
ATOM 1822 N N . LEU A 1 223 ? -32.906 -26.484 -25.719 1 82.81 223 LEU A N 1
ATOM 1823 C CA . LEU A 1 223 ? -33.625 -25.312 -25.234 1 82.81 223 LEU A CA 1
ATOM 1824 C C . LEU A 1 223 ? -33 -24.016 -25.75 1 82.81 223 LEU A C 1
ATOM 1826 O O . LEU A 1 223 ? -31.797 -23.812 -25.594 1 82.81 223 LEU A O 1
ATOM 1830 N N . GLN A 1 224 ? -33.719 -23.312 -26.594 1 75 224 GLN A N 1
ATOM 1831 C CA . GLN A 1 224 ? -33.219 -22.016 -27.078 1 75 224 GLN A CA 1
ATOM 1832 C C . GLN A 1 224 ? -33.5 -20.922 -26.062 1 75 224 GLN A C 1
ATOM 1834 O O . GLN A 1 224 ? -34.656 -20.703 -25.672 1 75 224 GLN A O 1
ATOM 1839 N N . ASN A 1 225 ? -32.594 -20.5 -25.359 1 75.12 225 ASN A N 1
ATOM 1840 C CA . ASN A 1 225 ? -32.688 -19.359 -24.453 1 75.12 225 ASN A CA 1
ATOM 1841 C C . ASN A 1 225 ? -31.641 -18.281 -24.781 1 75.12 225 ASN A C 1
ATOM 1843 O O . ASN A 1 225 ? -30.438 -18.531 -24.688 1 75.12 225 ASN A O 1
ATOM 1847 N N . ASP A 1 226 ? -32.125 -17.172 -25.156 1 73.94 226 ASP A N 1
ATOM 1848 C CA . ASP A 1 226 ? -31.234 -16.125 -25.641 1 73.94 226 ASP A CA 1
ATOM 1849 C C . ASP A 1 226 ? -30.953 -15.102 -24.547 1 73.94 226 ASP A C 1
ATOM 1851 O O . ASP A 1 226 ? -30.422 -14.023 -24.828 1 73.94 226 ASP A O 1
ATOM 1855 N N . GLU A 1 227 ? -31.297 -15.531 -23.391 1 85.38 227 GLU A N 1
ATOM 1856 C CA . GLU A 1 227 ? -31.016 -14.562 -22.328 1 85.38 227 GLU A CA 1
ATOM 1857 C C . GLU A 1 227 ? -29.516 -14.477 -22.047 1 85.38 227 GLU A C 1
ATOM 1859 O O . GLU A 1 227 ? -28.828 -15.492 -22.031 1 85.38 227 GLU A O 1
ATOM 1864 N N . LYS A 1 228 ? -29.047 -13.32 -21.844 1 87.19 228 LYS A N 1
ATOM 1865 C CA . LYS A 1 228 ? -27.625 -13 -21.719 1 87.19 228 LYS A CA 1
ATOM 1866 C C . LYS A 1 228 ? -27 -13.766 -20.562 1 87.19 228 LYS A C 1
ATOM 1868 O O . LYS A 1 228 ? -25.906 -14.328 -20.703 1 87.19 228 LYS A O 1
ATOM 1873 N N . MET A 1 229 ? -27.766 -13.922 -19.453 1 93.19 229 MET A N 1
ATOM 1874 C CA . MET A 1 229 ? -27.141 -14.477 -18.266 1 93.19 229 MET A CA 1
ATOM 1875 C C . MET A 1 229 ? -27.594 -15.922 -18.047 1 93.19 229 MET A C 1
ATOM 1877 O O . MET A 1 229 ? -27.516 -16.438 -16.922 1 93.19 229 MET A O 1
ATOM 1881 N N . VAL A 1 230 ? -28.094 -16.562 -19.062 1 93.25 230 VAL A N 1
ATOM 1882 C CA . VAL A 1 230 ? -28.375 -17.984 -19.047 1 93.25 230 VAL A CA 1
ATOM 1883 C C . VAL A 1 230 ? -27.297 -18.75 -19.812 1 93.25 230 VAL A C 1
ATOM 1885 O O . VAL A 1 230 ? -26.969 -18.391 -20.953 1 93.25 230 VAL A O 1
ATOM 1888 N N . PHE A 1 231 ? -26.781 -19.641 -19.219 1 93.56 231 PHE A N 1
ATOM 1889 C CA . PHE A 1 231 ? -25.719 -20.438 -19.812 1 93.56 231 PHE A CA 1
ATOM 1890 C C . PHE A 1 231 ? -26.219 -21.828 -20.156 1 93.56 231 PHE A C 1
ATOM 1892 O O . PHE A 1 231 ? -26.438 -22.656 -19.266 1 93.56 231 PHE A O 1
ATOM 1899 N N . ASN A 1 232 ? -26.344 -22.094 -21.375 1 90.94 232 ASN A N 1
ATOM 1900 C CA . ASN A 1 232 ? -26.844 -23.391 -21.828 1 90.94 232 ASN A CA 1
ATOM 1901 C C . ASN A 1 232 ? -25.734 -24.266 -22.375 1 90.94 232 ASN A C 1
ATOM 1903 O O . ASN A 1 232 ? -25.688 -24.562 -23.578 1 90.94 232 ASN A O 1
ATOM 1907 N N . GLY A 1 233 ? -24.859 -24.672 -21.531 1 89.75 233 GLY A N 1
ATOM 1908 C CA . GLY A 1 233 ? -23.734 -25.531 -21.859 1 89.75 233 GLY A CA 1
ATOM 1909 C C . GLY A 1 233 ? -23.172 -26.281 -20.656 1 89.75 233 GLY A C 1
ATOM 1910 O O . GLY A 1 233 ? -23.609 -26.062 -19.531 1 89.75 233 GLY A O 1
ATOM 1911 N N . TRP A 1 234 ? -22.281 -27.125 -20.953 1 91.25 234 TRP A N 1
ATOM 1912 C CA . TRP A 1 234 ? -21.656 -27.906 -19.891 1 91.25 234 TRP A CA 1
ATOM 1913 C C . TRP A 1 234 ? -20.828 -27.016 -18.969 1 91.25 234 TRP A C 1
ATOM 1915 O O . TRP A 1 234 ? -20.125 -26.109 -19.422 1 91.25 234 TRP A O 1
ATOM 1925 N N . TYR A 1 235 ? -21.016 -27.203 -17.734 1 94 235 TYR A N 1
ATOM 1926 C CA . TYR A 1 235 ? -20.188 -26.562 -16.703 1 94 235 TYR A CA 1
ATOM 1927 C C . TYR A 1 235 ? -20.016 -27.484 -15.508 1 94 235 TYR A C 1
ATOM 1929 O O . TYR A 1 235 ? -20.953 -28.188 -15.109 1 94 235 TYR A O 1
ATOM 1937 N N . PRO A 1 236 ? -18.875 -27.484 -14.938 1 93.88 236 PRO A N 1
ATOM 1938 C CA . PRO A 1 236 ? -18.562 -28.547 -13.977 1 93.88 236 PRO A CA 1
ATOM 1939 C C . PRO A 1 236 ? -19.094 -28.266 -12.578 1 93.88 236 PRO A C 1
ATOM 1941 O O . PRO A 1 236 ? -19 -29.109 -11.688 1 93.88 236 PRO A O 1
ATOM 1944 N N . ALA A 1 237 ? -19.641 -27.141 -12.305 1 95.88 237 ALA A N 1
ATOM 1945 C CA . ALA A 1 237 ? -20.047 -26.781 -10.945 1 95.88 237 ALA A CA 1
ATOM 1946 C C . ALA A 1 237 ? -21.312 -25.938 -10.953 1 95.88 237 ALA A C 1
ATOM 1948 O O . ALA A 1 237 ? -21.516 -25.109 -11.844 1 95.88 237 ALA A O 1
ATOM 1949 N N . GLY A 1 238 ? -22.141 -26.172 -9.992 1 96.25 238 GLY A N 1
ATOM 1950 C CA . GLY A 1 238 ? -23.375 -25.422 -9.789 1 96.25 238 GLY A CA 1
ATOM 1951 C C . GLY A 1 238 ? -23.828 -25.406 -8.336 1 96.25 238 GLY A C 1
ATOM 1952 O O . GLY A 1 238 ? -23.297 -26.141 -7.512 1 96.25 238 GLY A O 1
ATOM 1953 N N . PHE A 1 239 ? -24.719 -24.453 -8.039 1 96.88 239 PHE A N 1
ATOM 1954 C CA . PHE A 1 239 ? -25.25 -24.453 -6.68 1 96.88 239 PHE A CA 1
ATOM 1955 C C . PHE A 1 239 ? -26.703 -23.953 -6.664 1 96.88 239 PHE A C 1
ATOM 1957 O O . PHE A 1 239 ? -27.156 -23.328 -7.621 1 96.88 239 PHE A O 1
ATOM 1964 N N . VAL A 1 240 ? -27.375 -24.344 -5.695 1 97 240 VAL A N 1
ATOM 1965 C CA . VAL A 1 240 ? -28.734 -23.891 -5.422 1 97 240 VAL A CA 1
ATOM 1966 C C . VAL A 1 240 ? -28.766 -23.141 -4.086 1 97 240 VAL A C 1
ATOM 1968 O O . VAL A 1 240 ? -28 -23.453 -3.174 1 97 240 VAL A O 1
ATOM 1971 N N . ILE A 1 241 ? -29.641 -22.156 -3.986 1 97.19 241 ILE A N 1
ATOM 1972 C CA . ILE A 1 241 ? -29.75 -21.359 -2.773 1 97.19 241 ILE A CA 1
ATOM 1973 C C . ILE A 1 241 ? -31.047 -21.719 -2.035 1 97.19 241 ILE A C 1
ATOM 1975 O O . ILE A 1 241 ? -32.125 -21.766 -2.637 1 97.19 241 ILE A O 1
ATOM 1979 N N . LYS A 1 242 ? -30.875 -21.969 -0.779 1 95.5 242 LYS A N 1
ATOM 1980 C CA . LYS A 1 242 ? -32.031 -22.281 0.062 1 95.5 242 LYS A CA 1
ATOM 1981 C C . LYS A 1 242 ? -32.062 -21.391 1.297 1 95.5 242 LYS A C 1
ATOM 1983 O O . LYS A 1 242 ? -31.016 -21.016 1.832 1 95.5 242 LYS A O 1
ATOM 1988 N N . PRO A 1 243 ? -33.281 -21.031 1.693 1 94.25 243 PRO A N 1
ATOM 1989 C CA . PRO A 1 243 ? -33.406 -20.297 2.951 1 94.25 243 PRO A CA 1
ATOM 1990 C C . PRO A 1 243 ? -33.062 -21.141 4.172 1 94.25 243 PRO A C 1
ATOM 1992 O O . PRO A 1 243 ? -33.062 -22.375 4.09 1 94.25 243 PRO A O 1
ATOM 1995 N N . LEU A 1 244 ? -32.781 -20.469 5.207 1 93.38 244 LEU A N 1
ATOM 1996 C CA . LEU A 1 244 ? -32.562 -21.188 6.457 1 93.38 244 LEU A CA 1
ATOM 1997 C C . LEU A 1 244 ? -33.844 -21.797 6.977 1 93.38 244 LEU A C 1
ATOM 1999 O O . LEU A 1 244 ? -34.906 -21.188 6.883 1 93.38 244 LEU A O 1
ATOM 2003 N N . GLU A 1 245 ? -33.688 -22.906 7.496 1 89.75 245 GLU A N 1
ATOM 2004 C CA . GLU A 1 245 ? -34.844 -23.547 8.125 1 89.75 245 GLU A CA 1
ATOM 2005 C C . GLU A 1 245 ? -35.125 -22.938 9.492 1 89.75 245 GLU A C 1
ATOM 2007 O O . GLU A 1 245 ? -34.281 -22.281 10.086 1 89.75 245 GLU A O 1
ATOM 2012 N N . ARG A 1 246 ? -36.375 -23.141 10.008 1 83.81 246 ARG A N 1
ATOM 2013 C CA . ARG A 1 246 ? -36.844 -22.547 11.258 1 83.81 246 ARG A CA 1
ATOM 2014 C C . ARG A 1 246 ? -35.969 -23 12.438 1 83.81 246 ARG A C 1
ATOM 2016 O O . ARG A 1 246 ? -35.781 -22.234 13.391 1 83.81 246 ARG A O 1
ATOM 2023 N N . ASP A 1 247 ? -35.375 -24.109 12.289 1 81.44 247 ASP A N 1
ATOM 2024 C CA . ASP A 1 247 ? -34.594 -24.656 13.391 1 81.44 247 ASP A CA 1
ATOM 2025 C C . ASP A 1 247 ? -33.125 -24.234 13.297 1 81.44 247 ASP A C 1
ATOM 2027 O O . ASP A 1 247 ? -32.344 -24.453 14.227 1 81.44 247 ASP A O 1
ATOM 2031 N N . GLU A 1 248 ? -32.812 -23.594 12.266 1 84.44 248 GLU A N 1
ATOM 2032 C CA . GLU A 1 248 ? -31.438 -23.172 12.07 1 84.44 248 GLU A CA 1
ATOM 2033 C C . GLU A 1 248 ? -31.219 -21.75 12.609 1 84.44 248 GLU A C 1
ATOM 2035 O O . GLU A 1 248 ? -31.172 -20.797 11.836 1 84.44 248 GLU A O 1
ATOM 2040 N N . LYS A 1 249 ? -31.188 -21.734 14 1 82.81 249 LYS A N 1
ATOM 2041 C CA . LYS A 1 249 ? -30.922 -20.469 14.672 1 82.81 249 LYS A CA 1
ATOM 2042 C C . LYS A 1 249 ? -29.438 -20.266 14.906 1 82.81 249 LYS A C 1
ATOM 2044 O O . LYS A 1 249 ? -28.672 -21.219 14.922 1 82.81 249 LYS A O 1
ATOM 2049 N N . GLY A 1 250 ? -29.016 -19.047 14.852 1 87.19 250 GLY A N 1
ATOM 2050 C CA . GLY A 1 250 ? -27.609 -18.766 15.07 1 87.19 250 GLY A CA 1
ATOM 2051 C C . GLY A 1 250 ? -27.359 -17.344 15.555 1 87.19 250 GLY A C 1
ATOM 2052 O O . GLY A 1 250 ? -28.297 -16.625 15.883 1 87.19 250 GLY A O 1
ATOM 2053 N N . ASN A 1 251 ? -26.203 -17.109 15.82 1 84.69 251 ASN A N 1
ATOM 2054 C CA . ASN A 1 251 ? -25.766 -15.773 16.234 1 84.69 251 ASN A CA 1
ATOM 2055 C C . ASN A 1 251 ? -25.125 -15.008 15.062 1 84.69 251 ASN A C 1
ATOM 2057 O O . ASN A 1 251 ? -24.5 -15.609 14.188 1 84.69 251 ASN A O 1
ATOM 2061 N N . ASN A 1 252 ? -25.344 -13.664 15.086 1 86.81 252 ASN A N 1
ATOM 2062 C CA . ASN A 1 252 ? -24.672 -12.773 14.141 1 86.81 252 ASN A CA 1
ATOM 2063 C C . ASN A 1 252 ? -24.984 -13.172 12.695 1 86.81 252 ASN A C 1
ATOM 2065 O O . ASN A 1 252 ? -24.062 -13.266 11.867 1 86.81 252 ASN A O 1
ATOM 2069 N N . LEU A 1 253 ? -26.25 -13.461 12.43 1 91.31 253 LEU A N 1
ATOM 2070 C CA . LEU A 1 253 ? -26.656 -13.961 11.125 1 91.31 253 LEU A CA 1
ATOM 2071 C C . LEU A 1 253 ? -27.047 -12.812 10.203 1 91.31 253 LEU A C 1
ATOM 2073 O O . LEU A 1 253 ? -27.234 -13.016 9 1 91.31 253 LEU A O 1
ATOM 2077 N N . PHE A 1 254 ? -27.125 -11.57 10.797 1 91.06 254 PHE A N 1
ATOM 2078 C CA . PHE A 1 254 ? -27.469 -10.391 10.016 1 91.06 254 PHE A CA 1
ATOM 2079 C C . PHE A 1 254 ? -26.297 -9.422 9.953 1 91.06 254 PHE A C 1
ATOM 2081 O O . PHE A 1 254 ? -25.375 -9.5 10.766 1 91.06 254 PHE A O 1
ATOM 2088 N N . ASP A 1 255 ? -26.391 -8.609 8.883 1 92.38 255 ASP A N 1
ATOM 2089 C CA . ASP A 1 255 ? -25.375 -7.57 8.734 1 92.38 255 ASP A CA 1
ATOM 2090 C C . ASP A 1 255 ? -25.703 -6.348 9.586 1 92.38 255 ASP A C 1
ATOM 2092 O O . ASP A 1 255 ? -26.812 -5.828 9.523 1 92.38 255 ASP A O 1
ATOM 2096 N N . LEU A 1 256 ? -24.828 -5.859 10.344 1 92.5 256 LEU A N 1
ATOM 2097 C CA . LEU A 1 256 ? -25.094 -4.816 11.328 1 92.5 256 LEU A CA 1
ATOM 2098 C C . LEU A 1 256 ? -24.672 -3.449 10.805 1 92.5 256 LEU A C 1
ATOM 2100 O O . LEU A 1 256 ? -24.516 -2.506 11.586 1 92.5 256 LEU A O 1
ATOM 2104 N N . ILE A 1 257 ? -24.453 -3.25 9.547 1 93.88 257 ILE A N 1
ATOM 2105 C CA . ILE A 1 257 ? -24.031 -1.992 8.938 1 93.88 257 ILE A CA 1
ATOM 2106 C C . ILE A 1 257 ? -25.062 -0.901 9.242 1 93.88 257 ILE A C 1
ATOM 2108 O O . ILE A 1 257 ? -24.703 0.19 9.688 1 93.88 257 ILE A O 1
ATOM 2112 N N . SER A 1 258 ? -26.328 -1.229 9.047 1 94.19 258 SER A N 1
ATOM 2113 C CA . SER A 1 258 ? -27.391 -0.257 9.289 1 94.19 258 SER A CA 1
ATOM 2114 C C . SER A 1 258 ? -27.422 0.17 10.75 1 94.19 258 SER A C 1
ATOM 2116 O O . SER A 1 258 ? -27.609 1.351 11.055 1 94.19 258 SER A O 1
ATOM 2118 N N . LEU A 1 259 ? -27.25 -0.73 11.594 1 94.5 259 LEU A N 1
ATOM 2119 C CA . LEU A 1 259 ? -27.234 -0.42 13.016 1 94.5 259 LEU A CA 1
ATOM 2120 C C . LEU A 1 259 ? -26.078 0.528 13.344 1 94.5 259 LEU A C 1
ATOM 2122 O O . LEU A 1 259 ? -26.266 1.506 14.078 1 94.5 259 LEU A O 1
ATOM 2126 N N . VAL A 1 260 ? -24.953 0.227 12.836 1 95.94 260 VAL A N 1
ATOM 2127 C CA . VAL A 1 260 ? -23.766 1.023 13.125 1 95.94 260 VAL A CA 1
ATOM 2128 C C . VAL A 1 260 ? -23.938 2.434 12.57 1 95.94 260 VAL A C 1
ATOM 2130 O O . VAL A 1 260 ? -23.562 3.414 13.211 1 95.94 260 VAL A O 1
ATOM 2133 N N . ILE A 1 261 ? -24.547 2.564 11.414 1 95.94 261 ILE A N 1
ATOM 2134 C CA . ILE A 1 261 ? -24.766 3.871 10.805 1 95.94 261 ILE A CA 1
ATOM 2135 C C . ILE A 1 261 ? -25.703 4.703 11.68 1 95.94 261 ILE A C 1
ATOM 2137 O O . ILE A 1 261 ? -25.359 5.824 12.062 1 95.94 261 ILE A O 1
ATOM 2141 N N . TRP A 1 262 ? -26.797 4.125 12.07 1 95.81 262 TRP A N 1
ATOM 2142 C CA . TRP A 1 262 ? -27.781 4.875 12.844 1 95.81 262 TRP A CA 1
ATOM 2143 C C . TRP A 1 262 ? -27.281 5.145 14.258 1 95.81 262 TRP A C 1
ATOM 2145 O O . TRP A 1 262 ? -27.469 6.23 14.797 1 95.81 262 TRP A O 1
ATOM 2155 N N . MET A 1 263 ? -26.641 4.184 14.781 1 96.62 263 MET A N 1
ATOM 2156 C CA . MET A 1 263 ? -26.031 4.402 16.078 1 96.62 263 MET A CA 1
ATOM 2157 C C . MET A 1 263 ? -24.969 5.492 16 1 96.62 263 MET A C 1
ATOM 2159 O O . MET A 1 263 ? -24.875 6.352 16.891 1 96.62 263 MET A O 1
ATOM 2163 N N . GLY A 1 264 ? -24.141 5.406 14.953 1 97.25 264 GLY A N 1
ATOM 2164 C CA . GLY A 1 264 ? -23.141 6.438 14.758 1 97.25 264 GLY A CA 1
ATOM 2165 C C . GLY A 1 264 ? -23.719 7.828 14.609 1 97.25 264 GLY A C 1
ATOM 2166 O O . GLY A 1 264 ? -23.203 8.789 15.195 1 97.25 264 GLY A O 1
ATOM 2167 N N . VAL A 1 265 ? -24.781 7.918 13.844 1 97.56 265 VAL A N 1
ATOM 2168 C CA . VAL A 1 265 ? -25.438 9.203 13.648 1 97.56 265 VAL A CA 1
ATOM 2169 C C . VAL A 1 265 ? -25.984 9.711 14.984 1 97.56 265 VAL A C 1
ATOM 2171 O O . VAL A 1 265 ? -25.734 10.867 15.352 1 97.56 265 VAL A O 1
ATOM 2174 N N . PHE A 1 266 ? -26.562 8.844 15.734 1 97.69 266 PHE A N 1
ATOM 2175 C CA . PHE A 1 266 ? -27.141 9.234 17.016 1 97.69 266 PHE A CA 1
ATOM 2176 C C . PHE A 1 266 ? -26.047 9.648 18 1 97.69 266 PHE A C 1
ATOM 2178 O O . PHE A 1 266 ? -26.172 10.664 18.688 1 97.69 266 PHE A O 1
ATOM 2185 N N . LEU A 1 267 ? -25.031 8.906 18.031 1 97.88 267 LEU A N 1
ATOM 2186 C CA . LEU A 1 267 ? -23.938 9.219 18.938 1 97.88 267 LEU A CA 1
ATOM 2187 C C . LEU A 1 267 ? -23.25 10.516 18.531 1 97.88 267 LEU A C 1
ATOM 2189 O O . LEU A 1 267 ? -22.828 11.297 19.391 1 97.88 267 LEU A O 1
ATOM 2193 N N . SER A 1 268 ? -23.109 10.758 17.266 1 97.75 268 SER A N 1
ATOM 2194 C CA . SER A 1 268 ? -22.453 11.992 16.828 1 97.75 268 SER A CA 1
ATOM 2195 C C . SER A 1 268 ? -23.328 13.203 17.109 1 97.75 268 SER A C 1
ATOM 2197 O O . SER A 1 268 ? -22.828 14.273 17.438 1 97.75 268 SER A O 1
ATOM 2199 N N . VAL A 1 269 ? -24.609 13.055 16.938 1 97.44 269 VAL A N 1
ATOM 2200 C CA . VAL A 1 269 ? -25.531 14.125 17.312 1 97.44 269 VAL A CA 1
ATOM 2201 C C . VAL A 1 269 ? -25.422 14.391 18.812 1 97.44 269 VAL A C 1
ATOM 2203 O O . VAL A 1 269 ? -25.406 15.539 19.25 1 97.44 269 VAL A O 1
ATOM 2206 N N . GLY A 1 270 ? -25.344 13.32 19.578 1 96.62 270 GLY A N 1
ATOM 2207 C CA . GLY A 1 270 ? -25.109 13.469 21 1 96.62 270 GLY A CA 1
ATOM 2208 C C . GLY A 1 270 ? -23.844 14.219 21.328 1 96.62 270 GLY A C 1
ATOM 2209 O O . GLY A 1 270 ? -23.812 15.031 22.25 1 96.62 270 GLY A O 1
ATOM 2210 N N . LEU A 1 271 ? -22.766 13.992 20.594 1 96.56 271 LEU A N 1
ATOM 2211 C CA . LEU A 1 271 ? -21.531 14.75 20.766 1 96.56 271 LEU A CA 1
ATOM 2212 C C . LEU A 1 271 ? -21.766 16.234 20.5 1 96.56 271 LEU A C 1
ATOM 2214 O O . LEU A 1 271 ? -21.219 17.094 21.203 1 96.56 271 LEU A O 1
ATOM 2218 N N . GLY A 1 272 ? -22.594 16.516 19.484 1 95.25 272 GLY A N 1
ATOM 2219 C CA . GLY A 1 272 ? -22.938 17.906 19.172 1 95.25 272 GLY A CA 1
ATOM 2220 C C . GLY A 1 272 ? -23.672 18.609 20.281 1 95.25 272 GLY A C 1
ATOM 2221 O O . GLY A 1 272 ? -23.484 19.812 20.5 1 95.25 272 GLY A O 1
ATOM 2222 N N . VAL A 1 273 ? -24.375 17.859 21.047 1 93.88 273 VAL A N 1
ATOM 2223 C CA . VAL A 1 273 ? -25.25 18.438 22.078 1 93.88 273 VAL A CA 1
ATOM 2224 C C . VAL A 1 273 ? -24.5 18.484 23.406 1 93.88 273 VAL A C 1
ATOM 2226 O O . VAL A 1 273 ? -24.547 19.5 24.109 1 93.88 273 VAL A O 1
ATOM 2229 N N . PHE A 1 274 ? -23.703 17.484 23.75 1 93.69 274 PHE A N 1
ATOM 2230 C CA . PHE A 1 274 ? -23.203 17.328 25.109 1 93.69 274 PHE A CA 1
ATOM 2231 C C . PHE A 1 274 ? -21.781 17.875 25.219 1 93.69 274 PHE A C 1
ATOM 2233 O O . PHE A 1 274 ? -21.312 18.156 26.328 1 93.69 274 PHE A O 1
ATOM 2240 N N . VAL A 1 275 ? -21.094 17.953 24.156 1 93.19 275 VAL A N 1
ATOM 2241 C CA . VAL A 1 275 ? -19.719 18.422 24.203 1 93.19 275 VAL A CA 1
ATOM 2242 C C . VAL A 1 275 ? -19.656 19.906 23.828 1 93.19 275 VAL A C 1
ATOM 2244 O O . VAL A 1 275 ? -19.969 20.281 22.688 1 93.19 275 VAL A O 1
ATOM 2247 N N . VAL A 1 276 ? -19.141 20.719 24.719 1 90.38 276 VAL A N 1
ATOM 2248 C CA . VAL A 1 276 ? -19.188 22.172 24.547 1 90.38 276 VAL A CA 1
ATOM 2249 C C . VAL A 1 276 ? -17.984 22.625 23.719 1 90.38 276 VAL A C 1
ATOM 2251 O O . VAL A 1 276 ? -18.125 23.469 22.828 1 90.38 276 VAL A O 1
ATOM 2254 N N . ARG A 1 277 ? -16.875 22 23.969 1 92.06 277 ARG A N 1
ATOM 2255 C CA . ARG A 1 277 ? -15.68 22.406 23.234 1 92.06 277 ARG A CA 1
ATOM 2256 C C . ARG A 1 277 ? -15.758 21.969 21.781 1 92.06 277 ARG A C 1
ATOM 2258 O O . ARG A 1 277 ? -16.016 20.797 21.484 1 92.06 277 ARG A O 1
ATOM 2265 N N . ASN A 1 278 ? -15.484 22.891 20.891 1 94.31 278 ASN A N 1
ATOM 2266 C CA . ASN A 1 278 ? -15.625 22.625 19.453 1 94.31 278 ASN A CA 1
ATOM 2267 C C . ASN A 1 278 ? -14.555 21.656 18.969 1 94.31 278 ASN A C 1
ATOM 2269 O O . ASN A 1 278 ? -14.812 20.828 18.094 1 94.31 278 ASN A O 1
ATOM 2273 N N . ASP A 1 279 ? -13.328 21.797 19.438 1 94.94 279 ASP A N 1
ATOM 2274 C CA . ASP A 1 279 ? -12.25 20.938 18.984 1 94.94 279 ASP A CA 1
ATOM 2275 C C . ASP A 1 279 ? -12.516 19.484 19.359 1 94.94 279 ASP A C 1
ATOM 2277 O O . ASP A 1 279 ? -12.352 18.578 18.547 1 94.94 279 ASP A O 1
ATOM 2281 N N . ILE A 1 280 ? -13.008 19.266 20.578 1 94.75 280 ILE A N 1
ATOM 2282 C CA . ILE A 1 280 ? -13.281 17.922 21.031 1 94.75 280 ILE A CA 1
ATOM 2283 C C . ILE A 1 280 ? -14.453 17.328 20.25 1 94.75 280 ILE A C 1
ATOM 2285 O O . ILE A 1 280 ? -14.422 16.156 19.859 1 94.75 280 ILE A O 1
ATOM 2289 N N . PHE A 1 281 ? -15.539 18.141 20.109 1 96.31 281 PHE A N 1
ATOM 2290 C CA . PHE A 1 281 ? -16.672 17.703 19.297 1 96.31 281 PHE A CA 1
ATOM 2291 C C . PHE A 1 281 ? -16.219 17.281 17.906 1 96.31 281 PHE A C 1
ATOM 2293 O O . PHE A 1 281 ? -16.562 16.188 17.438 1 96.31 281 PHE A O 1
ATOM 2300 N N . TRP A 1 282 ? -15.43 18.156 17.234 1 97.75 282 TRP A N 1
ATOM 2301 C CA . TRP A 1 282 ? -15.039 17.969 15.844 1 97.75 282 TRP A CA 1
ATOM 2302 C C . TRP A 1 282 ? -14.18 16.719 15.68 1 97.75 282 TRP A C 1
ATOM 2304 O O . TRP A 1 282 ? -14.484 15.852 14.859 1 97.75 282 TRP A O 1
ATOM 2314 N N . PHE A 1 283 ? -13.172 16.547 16.469 1 97.12 283 PHE A N 1
ATOM 2315 C CA . PHE A 1 283 ? -12.242 15.438 16.344 1 97.12 283 PHE A CA 1
ATOM 2316 C C . PHE A 1 283 ? -12.914 14.125 16.734 1 97.12 283 PHE A C 1
ATOM 2318 O O . PHE A 1 283 ? -12.672 13.094 16.094 1 97.12 283 PHE A O 1
ATOM 2325 N N . SER A 1 284 ? -13.75 14.148 17.766 1 96.88 284 SER A N 1
ATOM 2326 C CA . SER A 1 284 ? -14.453 12.93 18.156 1 96.88 284 SER A CA 1
ATOM 2327 C C . SER A 1 284 ? -15.43 12.477 17.078 1 96.88 284 SER A C 1
ATOM 2329 O O . SER A 1 284 ? -15.562 11.273 16.828 1 96.88 284 SER A O 1
ATOM 2331 N N . SER A 1 285 ? -16.062 13.43 16.469 1 97.94 285 SER A N 1
ATOM 2332 C CA . SER A 1 285 ? -17 13.086 15.398 1 97.94 285 SER A CA 1
ATOM 2333 C C . SER A 1 285 ? -16.266 12.5 14.195 1 97.94 285 SER A C 1
ATOM 2335 O O . SER A 1 285 ? -16.719 11.508 13.617 1 97.94 285 SER A O 1
ATOM 2337 N N . VAL A 1 286 ? -15.172 13.102 13.828 1 98.31 286 VAL A N 1
ATOM 2338 C CA . VAL A 1 286 ? -14.391 12.648 12.68 1 98.31 286 VAL A CA 1
ATOM 2339 C C . VAL A 1 286 ? -13.867 11.242 12.938 1 98.31 286 VAL A C 1
ATOM 2341 O O . VAL A 1 286 ? -13.938 10.375 12.062 1 98.31 286 VAL A O 1
ATOM 2344 N N . MET A 1 287 ? -13.391 11 14.141 1 97.06 287 MET A N 1
ATOM 2345 C CA . MET A 1 287 ? -12.867 9.688 14.508 1 97.06 287 MET A CA 1
ATOM 2346 C C . MET A 1 287 ? -13.977 8.641 14.508 1 97.06 287 MET A C 1
ATOM 2348 O O . MET A 1 287 ? -13.773 7.512 14.047 1 97.06 287 MET A O 1
ATOM 2352 N N . LEU A 1 288 ? -15.086 9.031 15.023 1 97.69 288 LEU A N 1
ATOM 2353 C CA . LEU A 1 288 ? -16.234 8.133 15.07 1 97.69 288 LEU A CA 1
ATOM 2354 C C . LEU A 1 288 ? -16.641 7.711 13.656 1 97.69 288 LEU A C 1
ATOM 2356 O O . LEU A 1 288 ? -16.859 6.523 13.398 1 97.69 288 LEU A O 1
ATOM 2360 N N . VAL A 1 289 ? -16.734 8.625 12.781 1 98.06 289 VAL A N 1
ATOM 2361 C CA . VAL A 1 289 ? -17.156 8.336 11.414 1 98.06 289 VAL A CA 1
ATOM 2362 C C . VAL A 1 289 ? -16.078 7.523 10.711 1 98.06 289 VAL A C 1
ATOM 2364 O O . VAL A 1 289 ? -16.375 6.566 9.992 1 98.06 289 VAL A O 1
ATOM 2367 N N . TYR A 1 290 ? -14.828 7.848 10.914 1 98.06 290 TYR A N 1
ATOM 2368 C CA . TYR A 1 290 ? -13.742 7.109 10.289 1 98.06 290 TYR A CA 1
ATOM 2369 C C . TYR A 1 290 ? -13.773 5.637 10.688 1 98.06 290 TYR A C 1
ATOM 2371 O O . TYR A 1 290 ? -13.711 4.754 9.828 1 98.06 290 TYR A O 1
ATOM 2379 N N . LEU A 1 291 ? -13.891 5.395 11.977 1 97.25 291 LEU A N 1
ATOM 2380 C CA . LEU A 1 291 ? -13.891 4.023 12.469 1 97.25 291 LEU A CA 1
ATOM 2381 C C . LEU A 1 291 ? -15.117 3.27 11.977 1 97.25 291 LEU A C 1
ATOM 2383 O O . LEU A 1 291 ? -15.039 2.074 11.688 1 97.25 291 LEU A O 1
ATOM 2387 N N . SER A 1 292 ? -16.234 3.969 11.867 1 97.25 292 SER A N 1
ATOM 2388 C CA . SER A 1 292 ? -17.438 3.332 11.344 1 97.25 292 SER A CA 1
ATOM 2389 C C . SER A 1 292 ? -17.25 2.914 9.891 1 97.25 292 SER A C 1
ATOM 2391 O O . SER A 1 292 ? -17.734 1.854 9.477 1 97.25 292 SER A O 1
ATOM 2393 N N . ILE A 1 293 ? -16.578 3.715 9.172 1 96.88 293 ILE A N 1
ATOM 2394 C CA . ILE A 1 293 ? -16.344 3.432 7.758 1 96.88 293 ILE A CA 1
ATOM 2395 C C . ILE A 1 293 ? -15.414 2.229 7.617 1 96.88 293 ILE A C 1
ATOM 2397 O O . ILE A 1 293 ? -15.773 1.229 6.988 1 96.88 293 ILE A O 1
ATOM 2401 N N . VAL A 1 294 ? -14.273 2.232 8.242 1 97.38 294 VAL A N 1
ATOM 2402 C CA . VAL A 1 294 ? -13.188 1.316 7.934 1 97.38 294 VAL A CA 1
ATOM 2403 C C . VAL A 1 294 ? -13.422 -0.024 8.625 1 97.38 294 VAL A C 1
ATOM 2405 O O . VAL A 1 294 ? -12.922 -1.058 8.18 1 97.38 294 VAL A O 1
ATOM 2408 N N . LEU A 1 295 ? -14.188 -0.01 9.703 1 96.81 295 LEU A N 1
ATOM 2409 C CA . LEU A 1 295 ? -14.352 -1.262 10.438 1 96.81 295 LEU A CA 1
ATOM 2410 C C . LEU A 1 295 ? -15.641 -1.968 10.031 1 96.81 295 LEU A C 1
ATOM 2412 O O . LEU A 1 295 ? -15.781 -3.176 10.234 1 96.81 295 LEU A O 1
ATOM 2416 N N . VAL A 1 296 ? -16.625 -1.174 9.414 1 95.19 296 VAL A N 1
ATOM 2417 C CA . VAL A 1 296 ? -17.906 -1.828 9.242 1 95.19 296 VAL A CA 1
ATOM 2418 C C . VAL A 1 296 ? -18.484 -1.502 7.863 1 95.19 296 VAL A C 1
ATOM 2420 O O . VAL A 1 296 ? -18.734 -2.404 7.062 1 95.19 296 VAL A O 1
ATOM 2423 N N . VAL A 1 297 ? -18.609 -0.283 7.488 1 93.94 297 VAL A N 1
ATOM 2424 C CA . VAL A 1 297 ? -19.406 0.147 6.344 1 93.94 297 VAL A CA 1
ATOM 2425 C C . VAL A 1 297 ? -18.672 -0.201 5.047 1 93.94 297 VAL A C 1
ATOM 2427 O O . VAL A 1 297 ? -19.266 -0.759 4.121 1 93.94 297 VAL A O 1
ATOM 2430 N N . ASP A 1 298 ? -17.453 0.152 4.984 1 93.38 298 ASP A N 1
ATOM 2431 C CA . ASP A 1 298 ? -16.641 -0.09 3.795 1 93.38 298 ASP A CA 1
ATOM 2432 C C . ASP A 1 298 ? -15.203 -0.442 4.172 1 93.38 298 ASP A C 1
ATOM 2434 O O . ASP A 1 298 ? -14.266 0.289 3.83 1 93.38 298 ASP A O 1
ATOM 2438 N N . PRO A 1 299 ? -15.109 -1.62 4.746 1 94.56 299 PRO A N 1
ATOM 2439 C CA . PRO A 1 299 ? -13.766 -2.01 5.195 1 94.56 299 PRO A CA 1
ATOM 2440 C C . PRO A 1 299 ? -12.828 -2.334 4.039 1 94.56 299 PRO A C 1
ATOM 2442 O O . PRO A 1 299 ? -13.258 -2.879 3.018 1 94.56 299 PRO A O 1
ATOM 2445 N N . PRO A 1 300 ? -11.609 -2.041 4.156 1 94.56 300 PRO A N 1
ATOM 2446 C CA . PRO A 1 300 ? -10.641 -2.369 3.105 1 94.56 300 PRO A CA 1
ATOM 2447 C C . PRO A 1 300 ? -10.43 -3.873 2.949 1 94.56 300 PRO A C 1
ATOM 2449 O O . PRO A 1 300 ? -10.008 -4.332 1.885 1 94.56 300 PRO A O 1
ATOM 2452 N N . ILE A 1 301 ? -10.68 -4.602 4.023 1 92.19 301 ILE A N 1
ATOM 2453 C CA . ILE A 1 301 ? -10.555 -6.055 4.016 1 92.19 301 ILE A CA 1
ATOM 2454 C C . ILE A 1 301 ? -11.859 -6.691 4.473 1 92.19 301 ILE A C 1
ATOM 2456 O O . ILE A 1 301 ? -12.422 -6.305 5.5 1 92.19 301 ILE A O 1
ATOM 2460 N N . VAL A 1 302 ? -12.328 -7.598 3.629 1 87 302 VAL A N 1
ATOM 2461 C CA . VAL A 1 302 ? -13.477 -8.383 4.062 1 87 302 VAL A CA 1
ATOM 2462 C C . VAL A 1 302 ? -13.023 -9.492 5.004 1 87 302 VAL A C 1
ATOM 2464 O O . VAL A 1 302 ? -12.297 -10.398 4.598 1 87 302 VAL A O 1
ATOM 2467 N N . VAL A 1 303 ? -13.477 -9.453 6.176 1 89.94 303 VAL A N 1
ATOM 2468 C CA . VAL A 1 303 ? -12.961 -10.305 7.246 1 89.94 303 VAL A CA 1
ATOM 2469 C C . VAL A 1 303 ? -13.453 -11.734 7.047 1 89.94 303 VAL A C 1
ATOM 2471 O O . VAL A 1 303 ? -14.641 -11.969 6.797 1 89.94 303 VAL A O 1
ATOM 2474 N N . ASP A 1 304 ? -12.523 -12.625 7.043 1 87.44 304 ASP A N 1
ATOM 2475 C CA . ASP A 1 304 ? -12.766 -14.062 7.145 1 87.44 304 ASP A CA 1
ATOM 2476 C C . ASP A 1 304 ? -12.477 -14.57 8.555 1 87.44 304 ASP A C 1
ATOM 2478 O O . ASP A 1 304 ? -11.328 -14.547 9 1 87.44 304 ASP A O 1
ATOM 2482 N N . TYR A 1 305 ? -13.492 -15.102 9.172 1 88.69 305 TYR A N 1
ATOM 2483 C CA . TYR A 1 305 ? -13.383 -15.477 10.578 1 88.69 305 TYR A CA 1
ATOM 2484 C C . TYR A 1 305 ? -12.438 -16.656 10.758 1 88.69 305 TYR A C 1
ATOM 2486 O O . TYR A 1 305 ? -11.867 -16.844 11.828 1 88.69 305 TYR A O 1
ATOM 2494 N N . GLU A 1 306 ? -12.281 -17.406 9.758 1 82.19 306 GLU A N 1
ATOM 2495 C CA . GLU A 1 306 ? -11.297 -18.484 9.836 1 82.19 306 GLU A CA 1
ATOM 2496 C C . GLU A 1 306 ? -9.883 -17.922 9.93 1 82.19 306 GLU A C 1
ATOM 2498 O O . GLU A 1 306 ? -9.031 -18.484 10.633 1 82.19 306 GLU A O 1
ATOM 2503 N N . ASP A 1 307 ? -9.688 -16.828 9.297 1 84.38 307 ASP A N 1
ATOM 2504 C CA . ASP A 1 307 ? -8.383 -16.188 9.305 1 84.38 307 ASP A CA 1
ATOM 2505 C C . ASP A 1 307 ? -8.086 -15.562 10.672 1 84.38 307 ASP A C 1
ATOM 2507 O O . ASP A 1 307 ? -6.93 -15.328 11.016 1 84.38 307 ASP A O 1
ATOM 2511 N N . ASN A 1 308 ? -9.141 -15.266 11.375 1 87 308 ASN A N 1
ATOM 2512 C CA . ASN A 1 308 ? -8.914 -14.727 12.711 1 87 308 ASN A CA 1
ATOM 2513 C C . ASN A 1 308 ? -8.172 -15.711 13.602 1 87 308 ASN A C 1
ATOM 2515 O O . ASN A 1 308 ? -7.43 -15.312 14.5 1 87 308 ASN A O 1
ATOM 2519 N N . ILE A 1 309 ? -8.375 -16.953 13.281 1 78.69 309 ILE A N 1
ATOM 2520 C CA . ILE A 1 309 ? -7.754 -18.031 14.062 1 78.69 309 ILE A CA 1
ATOM 2521 C C . ILE A 1 309 ? -6.328 -18.266 13.562 1 78.69 309 ILE A C 1
ATOM 2523 O O . ILE A 1 309 ? -5.39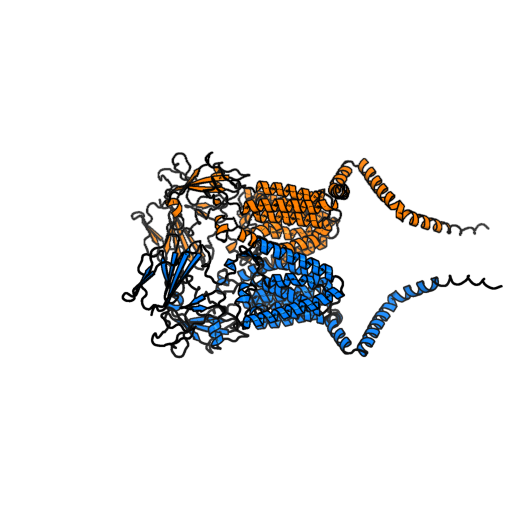1 -18.344 14.359 1 78.69 309 ILE A O 1
ATOM 2527 N N . THR A 1 310 ? -6.156 -18.219 12.258 1 75.44 310 THR A N 1
ATOM 2528 C CA . THR A 1 310 ? -4.863 -18.547 11.664 1 75.44 310 THR A CA 1
ATOM 2529 C C . THR A 1 310 ? -4.012 -17.281 11.5 1 75.44 310 THR A C 1
ATOM 2531 O O . THR A 1 310 ? -2.846 -17.359 11.117 1 75.44 310 THR A O 1
ATOM 2534 N N . LEU A 1 311 ? -4.598 -16.094 11.773 1 80.81 311 LEU A N 1
ATOM 2535 C CA . LEU A 1 311 ? -3.934 -14.812 11.578 1 80.81 311 LEU A CA 1
ATOM 2536 C C . LEU A 1 311 ? -3.564 -14.609 10.117 1 80.81 311 LEU A C 1
ATOM 2538 O O . LEU A 1 311 ? -2.443 -14.203 9.805 1 80.81 311 LEU A O 1
ATOM 2542 N N . GLY A 1 312 ? -4.527 -14.969 9.336 1 80.69 312 GLY A N 1
ATOM 2543 C CA . GLY A 1 312 ? -4.348 -14.852 7.895 1 80.69 312 GLY A CA 1
ATOM 2544 C C . GLY A 1 312 ? -4.504 -13.43 7.391 1 80.69 312 GLY A C 1
ATOM 2545 O O . GLY A 1 312 ? -4.684 -12.5 8.18 1 80.69 312 GLY A O 1
ATOM 2546 N N . ASP A 1 313 ? -4.457 -13.195 6.094 1 84.69 313 ASP A N 1
ATOM 2547 C CA . ASP A 1 313 ? -4.43 -11.875 5.461 1 84.69 313 ASP A CA 1
ATOM 2548 C C . ASP A 1 313 ? -5.805 -11.211 5.516 1 84.69 313 ASP A C 1
ATOM 2550 O O . ASP A 1 313 ? -5.914 -9.992 5.395 1 84.69 313 ASP A O 1
ATOM 2554 N N . ASN A 1 314 ? -6.824 -12 5.664 1 90 314 ASN A N 1
ATOM 2555 C CA . ASN A 1 314 ? -8.172 -11.445 5.734 1 90 314 ASN A CA 1
ATOM 2556 C C . ASN A 1 314 ? -8.727 -11.5 7.152 1 90 314 ASN A C 1
ATOM 2558 O O . ASN A 1 314 ? -9.938 -11.594 7.348 1 90 314 ASN A O 1
ATOM 2562 N N . SER A 1 315 ? -7.867 -11.469 8.141 1 91.56 315 SER A N 1
ATOM 2563 C CA . SER A 1 315 ? -8.266 -11.508 9.539 1 91.56 315 SER A CA 1
ATOM 2564 C C . SER A 1 315 ? -8.672 -10.125 10.039 1 91.56 315 SER A C 1
ATOM 2566 O O . SER A 1 315 ? -8.32 -9.109 9.43 1 91.56 315 SER A O 1
ATOM 2568 N N . SER A 1 316 ? -9.43 -10.117 11.07 1 94.5 316 SER A N 1
ATOM 2569 C CA . SER A 1 316 ? -9.758 -8.867 11.742 1 94.5 316 SER A CA 1
ATOM 2570 C C . SER A 1 316 ? -8.5 -8.164 12.25 1 94.5 316 SER A C 1
ATOM 2572 O O . SER A 1 316 ? -8.461 -6.93 12.32 1 94.5 316 SER A O 1
ATOM 2574 N N . TRP A 1 317 ? -7.52 -8.898 12.539 1 93.44 317 TRP A N 1
ATOM 2575 C CA . TRP A 1 317 ? -6.266 -8.328 13.016 1 93.44 317 TRP A CA 1
ATOM 2576 C C . TRP A 1 317 ? -5.547 -7.586 11.898 1 93.44 317 TRP A C 1
ATOM 2578 O O . TRP A 1 317 ? -5.02 -6.492 12.102 1 93.44 317 TRP A O 1
ATOM 2588 N N . GLN A 1 318 ? -5.527 -8.211 10.75 1 93.94 318 GLN A N 1
ATOM 2589 C CA . GLN A 1 318 ? -4.949 -7.523 9.602 1 93.94 318 GLN A CA 1
ATOM 2590 C C . GLN A 1 318 ? -5.727 -6.25 9.281 1 93.94 318 GLN A C 1
ATOM 2592 O O . GLN A 1 318 ? -5.137 -5.234 8.906 1 93.94 318 GLN A O 1
ATOM 2597 N N . LEU A 1 319 ? -7.039 -6.344 9.391 1 96.44 319 LEU A N 1
ATOM 2598 C CA . LEU A 1 319 ? -7.863 -5.16 9.18 1 96.44 319 LEU A CA 1
ATOM 2599 C C . LEU A 1 319 ? -7.457 -4.035 10.125 1 96.44 319 LEU A C 1
ATOM 2601 O O . LEU A 1 319 ? -7.262 -2.896 9.695 1 96.44 319 LEU A O 1
ATOM 2605 N N . LEU A 1 320 ? -7.297 -4.359 11.359 1 95.75 320 LEU A N 1
ATOM 2606 C CA . LEU A 1 320 ? -6.906 -3.367 12.352 1 95.75 320 LEU A CA 1
ATOM 2607 C C . LEU A 1 320 ? -5.531 -2.795 12.039 1 95.75 320 LEU A C 1
ATOM 2609 O O . LEU A 1 320 ? -5.301 -1.593 12.195 1 95.75 320 LEU A O 1
ATOM 2613 N N . SER A 1 321 ? -4.629 -3.633 11.602 1 94.62 321 SER A N 1
ATOM 2614 C CA . SER A 1 321 ? -3.299 -3.17 11.219 1 94.62 321 SER A CA 1
ATOM 2615 C C . SER A 1 321 ? -3.373 -2.146 10.094 1 94.62 321 SER A C 1
ATOM 2617 O O . SER A 1 321 ? -2.762 -1.079 10.172 1 94.62 321 SER A O 1
ATOM 2619 N N . VAL A 1 322 ? -4.168 -2.436 9.109 1 96 322 VAL A N 1
ATOM 2620 C CA . VAL A 1 322 ? -4.309 -1.551 7.957 1 96 322 VAL A CA 1
ATOM 2621 C C . VAL A 1 322 ? -4.965 -0.24 8.391 1 96 322 VAL A C 1
ATOM 2623 O O . VAL A 1 322 ? -4.535 0.84 7.977 1 96 322 VAL A O 1
ATOM 2626 N N . VAL A 1 323 ? -5.918 -0.332 9.203 1 96.75 323 VAL A N 1
ATOM 2627 C CA . VAL A 1 323 ? -6.66 0.835 9.672 1 96.75 323 VAL A CA 1
ATOM 2628 C C . VAL A 1 323 ? -5.73 1.766 10.445 1 96.75 323 VAL A C 1
ATOM 2630 O O . VAL A 1 323 ? -5.727 2.979 10.219 1 96.75 323 VAL A O 1
ATOM 2633 N N . ILE A 1 324 ? -4.945 1.253 11.289 1 94.81 324 ILE A N 1
ATOM 2634 C CA . ILE A 1 324 ? -4.016 2.051 12.078 1 94.81 324 ILE A CA 1
ATOM 2635 C C . ILE A 1 324 ? -2.947 2.654 11.172 1 94.81 324 ILE A C 1
ATOM 2637 O O . ILE A 1 324 ? -2.566 3.816 11.344 1 94.81 324 ILE A O 1
ATOM 2641 N N . GLY A 1 325 ? -2.508 1.883 10.242 1 94.69 325 GLY A N 1
ATOM 2642 C CA . GLY A 1 325 ? -1.523 2.375 9.289 1 94.69 325 GLY A CA 1
ATOM 2643 C C . GLY A 1 325 ? -2.012 3.566 8.484 1 94.69 325 GLY A C 1
ATOM 2644 O O . GLY A 1 325 ? -1.244 4.488 8.203 1 94.69 325 GLY A O 1
ATOM 2645 N N . ARG A 1 326 ? -3.25 3.617 8.148 1 96.75 326 ARG A N 1
ATOM 2646 C CA . ARG A 1 326 ? -3.818 4.699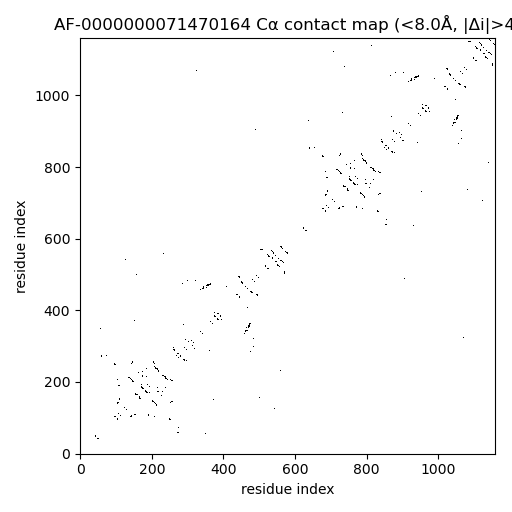 7.352 1 96.75 326 ARG A CA 1
ATOM 2647 C C . ARG A 1 326 ? -4.199 5.887 8.234 1 96.75 326 ARG A C 1
ATOM 2649 O O . ARG A 1 326 ? -4.219 7.027 7.77 1 96.75 326 ARG A O 1
ATOM 2656 N N . LEU A 1 327 ? -4.457 5.586 9.461 1 96.25 327 LEU A N 1
ATOM 2657 C CA . LEU A 1 327 ? -4.945 6.613 10.375 1 96.25 327 LEU A CA 1
ATOM 2658 C C . LEU A 1 327 ? -3.846 7.613 10.711 1 96.25 327 LEU A C 1
ATOM 2660 O O . LEU A 1 327 ? -4.105 8.812 10.828 1 96.25 327 LEU A O 1
ATOM 2664 N N . LEU A 1 328 ? -2.672 7.176 10.82 1 93.62 328 LEU A N 1
ATOM 2665 C CA . LEU A 1 328 ? -1.599 8.047 11.281 1 93.62 328 LEU A CA 1
ATOM 2666 C C . LEU A 1 328 ? -1.327 9.156 10.266 1 93.62 328 LEU A C 1
ATOM 2668 O O . LEU A 1 328 ? -1.414 10.336 10.594 1 93.62 328 LEU A O 1
ATOM 2672 N N . PRO A 1 329 ? -1.055 8.828 9.039 1 95.38 329 PRO A N 1
ATOM 2673 C CA . PRO A 1 329 ? -0.896 9.922 8.078 1 95.38 329 PRO A CA 1
ATOM 2674 C C . PRO A 1 329 ? -2.184 10.719 7.879 1 95.38 329 PRO A C 1
ATOM 2676 O O . PRO A 1 329 ? -2.135 11.938 7.66 1 95.38 329 PRO A O 1
ATOM 2679 N N . LEU A 1 330 ? -3.285 10.078 7.93 1 97.31 330 LEU A N 1
ATOM 2680 C CA . LEU A 1 330 ? -4.57 10.766 7.809 1 97.31 330 LEU A CA 1
ATOM 2681 C C . LEU A 1 330 ? -4.754 11.781 8.93 1 97.31 330 LEU A C 1
ATOM 2683 O O . LEU A 1 330 ? -5.305 12.859 8.711 1 97.31 330 LEU A O 1
ATOM 2687 N N . SER A 1 331 ? -4.297 11.438 10.117 1 95.81 331 SER A N 1
ATOM 2688 C CA . SER A 1 331 ? -4.41 12.344 11.258 1 95.81 331 SER A CA 1
ATOM 2689 C C . SER A 1 331 ? -3.645 13.641 11.008 1 95.81 331 SER A C 1
ATOM 2691 O O . SER A 1 331 ? -4.086 14.719 11.414 1 95.81 331 SER A O 1
ATOM 2693 N N . GLY A 1 332 ? -2.5 13.516 10.367 1 94.31 332 GLY A N 1
ATOM 2694 C CA . GLY A 1 332 ? -1.779 14.727 10.008 1 94.31 332 GLY A CA 1
ATOM 2695 C C . GLY A 1 332 ? -2.584 15.664 9.125 1 94.31 332 GLY A C 1
ATOM 2696 O O . GLY A 1 332 ? -2.625 16.875 9.359 1 94.31 332 GLY A O 1
ATOM 2697 N N . ILE A 1 333 ? -3.258 15.125 8.227 1 96.31 333 ILE A N 1
ATOM 2698 C CA . ILE A 1 333 ? -4.074 15.898 7.297 1 96.31 333 ILE A CA 1
ATOM 2699 C C . ILE A 1 333 ? -5.289 16.469 8.023 1 96.31 333 ILE A C 1
ATOM 2701 O O . ILE A 1 333 ? -5.633 17.641 7.855 1 96.31 333 ILE A O 1
ATOM 2705 N N . ILE A 1 334 ? -5.918 15.672 8.812 1 97.56 334 ILE A N 1
ATOM 2706 C CA . ILE A 1 334 ? -7.125 16.062 9.523 1 97.56 334 ILE A CA 1
ATOM 2707 C C . ILE A 1 334 ? -6.797 17.203 10.492 1 97.56 334 ILE A C 1
ATOM 2709 O O . ILE A 1 334 ? -7.551 18.172 10.602 1 97.56 334 ILE A O 1
ATOM 2713 N N . VAL A 1 335 ? -5.668 17.094 11.172 1 96.75 335 VAL A N 1
ATOM 2714 C CA . VAL A 1 335 ? -5.266 18.141 12.094 1 96.75 335 VAL A CA 1
ATOM 2715 C C . VAL A 1 335 ? -4.969 19.422 11.312 1 96.75 335 VAL A C 1
ATOM 2717 O O . VAL A 1 335 ? -5.332 20.516 11.742 1 96.75 335 VAL A O 1
ATOM 2720 N N . LEU A 1 336 ? -4.336 19.234 10.234 1 95.81 336 LEU A N 1
ATOM 2721 C CA . LEU A 1 336 ? -4.051 20.406 9.398 1 95.81 336 LEU A CA 1
ATOM 2722 C C . LEU A 1 336 ? -5.34 21.078 8.945 1 95.81 336 LEU A C 1
ATOM 2724 O O . LEU A 1 336 ? -5.441 22.297 8.953 1 95.81 336 LEU A O 1
ATOM 2728 N N . ILE A 1 337 ? -6.328 20.312 8.578 1 97.19 337 ILE A N 1
ATOM 2729 C CA . ILE A 1 337 ? -7.625 20.844 8.156 1 97.19 337 ILE A CA 1
ATOM 2730 C C . ILE A 1 337 ? -8.273 21.609 9.312 1 97.19 337 ILE A C 1
ATOM 2732 O O . ILE A 1 337 ? -8.828 22.688 9.117 1 97.19 337 ILE A O 1
ATOM 2736 N N . TRP A 1 338 ? -8.195 21.031 10.438 1 96.88 338 TRP A N 1
ATOM 2737 C CA . TRP A 1 338 ? -8.766 21.703 11.602 1 96.88 338 TRP A CA 1
ATOM 2738 C C . TRP A 1 338 ? -8.078 23.031 11.852 1 96.88 338 TRP A C 1
ATOM 2740 O O . TRP A 1 338 ? -8.734 24.062 11.969 1 96.88 338 TRP A O 1
ATOM 2750 N N . VAL A 1 339 ? -6.75 23.078 11.836 1 94.06 339 VAL A N 1
ATOM 2751 C CA . VAL A 1 339 ? -5.977 24.25 12.219 1 94.06 339 VAL A CA 1
ATOM 2752 C C . VAL A 1 339 ? -6.133 25.344 11.164 1 94.06 339 VAL A C 1
ATOM 2754 O O . VAL A 1 339 ? -6.234 26.516 11.492 1 94.06 339 VAL A O 1
ATOM 2757 N N . VAL A 1 340 ? -6.258 24.953 9.953 1 93.19 340 VAL A N 1
ATOM 2758 C CA . VAL A 1 340 ? -6.219 25.938 8.875 1 93.19 340 VAL A CA 1
ATOM 2759 C C . VAL A 1 340 ? -7.641 26.391 8.539 1 93.19 340 VAL A C 1
ATOM 2761 O O . VAL A 1 340 ? -7.867 27.562 8.234 1 93.19 340 VAL A O 1
ATOM 2764 N N . VAL A 1 341 ? -8.594 25.484 8.633 1 96.06 341 VAL A N 1
ATOM 2765 C CA . VAL A 1 341 ? -9.906 25.812 8.086 1 96.06 341 VAL A CA 1
ATOM 2766 C C . VAL A 1 341 ? -10.953 25.797 9.195 1 96.06 341 VAL A C 1
ATOM 2768 O O . VAL A 1 341 ? -11.531 26.828 9.539 1 96.06 341 VAL A O 1
ATOM 2771 N N . CYS A 1 342 ? -11.062 24.719 9.867 1 96.81 342 CYS A N 1
ATOM 2772 C CA . CYS A 1 342 ? -12.242 24.453 10.688 1 96.81 342 CYS A 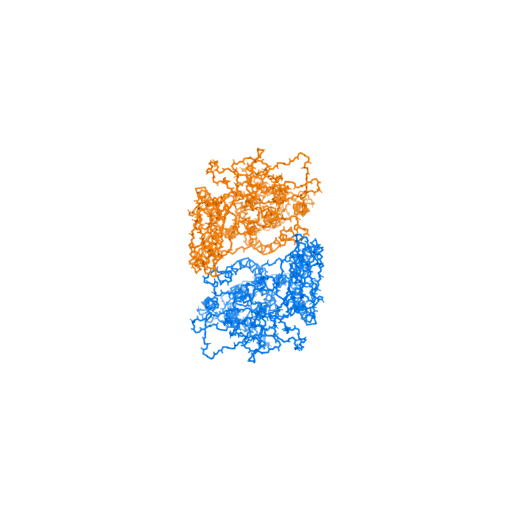CA 1
ATOM 2773 C C . CYS A 1 342 ? -12.172 25.219 12 1 96.81 342 CYS A C 1
ATOM 2775 O O . CYS A 1 342 ? -13.203 25.594 12.562 1 96.81 342 CYS A O 1
ATOM 2777 N N . GLU A 1 343 ? -10.969 25.422 12.516 1 95.44 343 GLU A N 1
ATOM 2778 C CA . GLU A 1 343 ? -10.844 26.188 13.75 1 95.44 343 GLU A CA 1
ATOM 2779 C C . GLU A 1 343 ? -11.438 27.594 13.586 1 95.44 343 GLU A C 1
ATOM 2781 O O . GLU A 1 343 ? -12.141 28.078 14.477 1 95.44 343 GLU A O 1
ATOM 2786 N N . TYR A 1 344 ? -11.133 28.156 12.516 1 93.56 344 TYR A N 1
ATOM 2787 C CA . TYR A 1 344 ? -11.672 29.484 12.195 1 93.56 344 TYR A CA 1
ATOM 2788 C C . TYR A 1 344 ? -13.188 29.422 12.039 1 93.56 344 TYR A C 1
ATOM 2790 O O . TYR A 1 344 ? -13.906 30.281 12.562 1 93.56 344 TYR A O 1
ATOM 2798 N N . SER A 1 345 ? -13.711 28.422 11.375 1 94.44 345 SER A N 1
ATOM 2799 C CA . SER A 1 345 ? -15.125 28.328 11.023 1 94.44 345 SER A CA 1
ATOM 2800 C C . SER A 1 345 ? -15.977 28.016 12.25 1 94.44 345 SER A C 1
ATOM 2802 O O . SER A 1 345 ? -17.141 28.406 12.32 1 94.44 345 SER A O 1
ATOM 2804 N N . PHE A 1 346 ? -15.406 27.375 13.234 1 94.88 346 PHE A N 1
ATOM 2805 C CA . PHE A 1 346 ? -16.219 26.891 14.336 1 94.88 346 PHE A CA 1
ATOM 2806 C C . PHE A 1 346 ? -16.141 27.828 15.531 1 94.88 346 PHE A C 1
ATOM 2808 O O . PHE A 1 346 ? -16.766 27.578 16.562 1 94.88 346 PHE A O 1
ATOM 2815 N N . VAL A 1 347 ? -15.367 28.859 15.391 1 90.31 347 VAL A N 1
ATOM 2816 C CA . VAL A 1 347 ? -15.391 29.875 16.438 1 90.31 347 VAL A CA 1
ATOM 2817 C C . VAL A 1 347 ? -16.797 30.453 16.562 1 90.31 347 VAL A C 1
ATOM 2819 O O . VAL A 1 347 ? -17.391 30.906 15.578 1 90.31 347 VAL A O 1
ATOM 2822 N N . GLY A 1 348 ? -17.391 30.406 17.75 1 84.69 348 GLY A N 1
ATOM 2823 C CA . GLY A 1 348 ? -18.719 30.938 17.984 1 84.69 348 GLY A CA 1
ATOM 2824 C C . GLY A 1 348 ? -19.828 30.094 17.375 1 84.69 348 GLY A C 1
ATOM 2825 O O . GLY A 1 348 ? -20.953 30.562 17.188 1 84.69 348 GLY A O 1
ATOM 2826 N N . SER A 1 349 ? -19.5 28.891 17.016 1 87.75 349 SER A N 1
ATOM 2827 C CA . SER A 1 349 ? -20.453 28 16.375 1 87.75 349 SER A CA 1
ATOM 2828 C C . SER A 1 349 ? -21.516 27.516 17.359 1 87.75 349 SER A C 1
ATOM 2830 O O . SER A 1 349 ? -21.219 27.312 18.531 1 87.75 349 SER A O 1
ATOM 2832 N N . GLY A 1 350 ? -22.812 27.438 16.797 1 90.5 350 GLY A N 1
ATOM 2833 C CA . GLY A 1 350 ? -23.922 26.859 17.547 1 90.5 350 GLY A CA 1
ATOM 2834 C C . GLY A 1 350 ? -24.25 25.438 17.125 1 90.5 350 GLY A C 1
ATOM 2835 O O . GLY A 1 350 ? -23.516 24.828 16.344 1 90.5 350 GLY A O 1
ATOM 2836 N N . LEU A 1 351 ? -25.25 24.891 17.641 1 94.12 351 LEU A N 1
ATOM 2837 C CA . LEU A 1 351 ? -25.656 23.5 17.406 1 94.12 351 LEU A CA 1
ATOM 2838 C C . LEU A 1 351 ? -26 23.297 15.93 1 94.12 351 LEU A C 1
ATOM 2840 O O . LEU A 1 351 ? -25.719 22.234 15.367 1 94.12 351 LEU A O 1
ATOM 2844 N N . ILE A 1 352 ? -26.562 24.266 15.336 1 94.25 352 ILE A N 1
ATOM 2845 C CA . ILE A 1 352 ? -27 24.125 13.953 1 94.25 352 ILE A CA 1
ATOM 2846 C C . ILE A 1 352 ? -25.797 23.891 13.047 1 94.25 352 ILE A C 1
ATOM 2848 O O . ILE A 1 352 ? -25.844 23.047 12.156 1 94.25 352 ILE A O 1
ATOM 2852 N N . GLN A 1 353 ? -24.797 24.625 13.203 1 94.69 353 GLN A N 1
ATOM 2853 C CA . GLN A 1 353 ? -23.594 24.438 12.406 1 94.69 353 GLN A CA 1
ATOM 2854 C C . GLN A 1 353 ? -22.984 23.062 12.648 1 94.69 353 GLN A C 1
ATOM 2856 O O . GLN A 1 353 ? -22.5 22.422 11.711 1 94.69 353 GLN A O 1
ATOM 2861 N N . ARG A 1 354 ? -23.031 22.641 13.828 1 96.62 354 ARG A N 1
ATOM 2862 C CA . ARG A 1 354 ? -22.531 21.312 14.172 1 96.62 354 ARG A CA 1
ATOM 2863 C C . ARG A 1 354 ? -23.344 20.219 13.461 1 96.62 354 ARG A C 1
ATOM 2865 O O . ARG A 1 354 ? -22.781 19.266 12.945 1 96.62 354 ARG A O 1
ATOM 2872 N N . LEU A 1 355 ? -24.609 20.453 13.453 1 96.94 355 LEU A N 1
ATOM 2873 C CA . LEU A 1 355 ? -25.484 19.484 12.82 1 96.94 355 LEU A CA 1
ATOM 2874 C C . LEU A 1 355 ? -25.297 19.469 11.305 1 96.94 355 LEU A C 1
ATOM 2876 O O . LEU A 1 355 ? -25.344 18.406 10.68 1 96.94 355 LEU A O 1
ATOM 2880 N N . THR A 1 356 ? -25.109 20.656 10.758 1 96.88 356 THR A N 1
ATOM 2881 C CA . THR A 1 356 ? -24.859 20.703 9.32 1 96.88 356 THR A CA 1
ATOM 2882 C C . THR A 1 356 ? -23.531 20.047 8.984 1 96.88 356 THR A C 1
ATOM 2884 O O . THR A 1 356 ? -23.406 19.375 7.961 1 96.88 356 THR A O 1
ATOM 2887 N N . PHE A 1 357 ? -22.562 20.281 9.836 1 98 357 PHE A N 1
ATOM 2888 C CA . PHE A 1 357 ? -21.281 19.609 9.664 1 98 357 PHE A CA 1
ATOM 2889 C C . PHE A 1 357 ? -21.469 18.094 9.711 1 98 357 PHE A C 1
ATOM 2891 O O . PHE A 1 357 ? -20.938 17.375 8.852 1 98 357 PHE A O 1
ATOM 2898 N N . LEU A 1 358 ? -22.188 17.609 10.641 1 98.44 358 LEU A N 1
ATOM 2899 C CA . LEU A 1 358 ? -22.406 16.172 10.805 1 98.44 358 LEU A CA 1
ATOM 2900 C C . LEU A 1 358 ? -23.188 15.602 9.625 1 98.44 358 LEU A C 1
ATOM 2902 O O . LEU A 1 358 ? -22.906 14.492 9.172 1 98.44 358 LEU A O 1
ATOM 2906 N N . CYS A 1 359 ? -24.094 16.359 9.18 1 97.75 359 CYS A N 1
ATOM 2907 C CA . CYS A 1 359 ? -24.875 15.922 8.023 1 97.75 359 CYS A CA 1
ATOM 2908 C C . CYS A 1 359 ? -23.969 15.719 6.809 1 97.75 359 CYS A C 1
ATOM 2910 O O . CYS A 1 359 ? -24.016 14.672 6.164 1 97.75 359 CYS A O 1
ATOM 2912 N N . GLY A 1 360 ? -23.203 16.703 6.508 1 97.25 360 GLY A N 1
ATOM 2913 C CA . GLY A 1 360 ? -22.25 16.562 5.41 1 97.25 360 GLY A CA 1
ATOM 2914 C C . GLY A 1 360 ? -21.266 15.43 5.613 1 97.25 360 GLY A C 1
ATOM 2915 O O . GLY A 1 360 ? -21.016 14.648 4.691 1 97.25 360 GLY A O 1
ATOM 2916 N N . LEU A 1 361 ? -20.734 15.297 6.84 1 98.44 361 LEU A N 1
ATOM 2917 C CA . LEU A 1 361 ? -19.734 14.297 7.199 1 98.44 361 LEU A CA 1
ATOM 2918 C C . LEU A 1 361 ? -20.266 12.891 6.957 1 98.44 361 LEU A C 1
ATOM 2920 O O . LEU A 1 361 ? -19.578 12.055 6.352 1 98.44 361 LEU A O 1
ATOM 2924 N N . TRP A 1 362 ? -21.453 12.641 7.328 1 98.06 362 TRP A N 1
ATOM 2925 C CA . TRP A 1 362 ? -22.031 11.305 7.211 1 98.06 362 TRP A CA 1
ATOM 2926 C C . TRP A 1 362 ? -22.453 11.016 5.777 1 98.06 362 TRP A C 1
ATOM 2928 O O . TRP A 1 362 ? -22.328 9.883 5.301 1 98.06 362 TRP A O 1
ATOM 2938 N N . ILE A 1 363 ? -22.938 12 5.047 1 95.62 363 ILE A N 1
ATOM 2939 C CA . ILE A 1 363 ? -23.391 11.805 3.676 1 95.62 363 ILE A CA 1
ATOM 2940 C C . ILE A 1 363 ? -22.234 11.344 2.807 1 95.62 363 ILE A C 1
ATOM 2942 O O . ILE A 1 363 ? -22.328 10.32 2.115 1 95.62 363 ILE A O 1
ATOM 2946 N N . THR A 1 364 ? -21.141 12.055 2.881 1 96 364 THR A N 1
ATOM 2947 C CA . THR A 1 364 ? -20 11.695 2.035 1 96 364 THR A CA 1
ATOM 2948 C C . THR A 1 364 ? -19.141 10.633 2.709 1 96 364 THR A C 1
ATOM 2950 O O . THR A 1 364 ? -18.406 9.914 2.039 1 96 364 THR A O 1
ATOM 2953 N N . GLY A 1 365 ? -19.266 10.531 4.039 1 97 365 GLY A N 1
ATOM 2954 C CA . GLY A 1 365 ? -18.609 9.43 4.719 1 97 365 GLY A CA 1
ATOM 2955 C C . GLY A 1 365 ? -19.125 8.07 4.293 1 97 365 GLY A C 1
ATOM 2956 O O . GLY A 1 365 ? -18.391 7.086 4.285 1 97 365 GLY A O 1
ATOM 2957 N N . MET A 1 366 ? -20.375 8.039 3.943 1 95.44 366 MET A N 1
ATOM 2958 C CA . MET A 1 366 ? -21 6.816 3.457 1 95.44 366 MET A CA 1
ATOM 2959 C C . MET A 1 366 ? -21.016 6.781 1.933 1 95.44 366 MET A C 1
ATOM 2961 O O . MET A 1 366 ? -22 6.352 1.325 1 95.44 366 MET A O 1
ATOM 2965 N N . ASP A 1 367 ? -19.969 7.195 1.425 1 92.38 367 ASP A N 1
ATOM 2966 C CA . ASP A 1 367 ? -19.859 7.289 -0.028 1 92.38 367 ASP A CA 1
ATOM 2967 C C . ASP A 1 367 ? -20.156 5.941 -0.687 1 92.38 367 ASP A C 1
ATOM 2969 O O . ASP A 1 367 ? -20.766 5.891 -1.757 1 92.38 367 ASP A O 1
ATOM 2973 N N . ALA A 1 368 ? -19.766 4.848 -0.107 1 89 368 ALA A N 1
ATOM 2974 C CA . ALA A 1 368 ? -19.984 3.504 -0.631 1 89 368 ALA A CA 1
ATOM 2975 C C . ALA A 1 368 ? -21.469 3.207 -0.778 1 89 368 ALA A C 1
ATOM 2977 O O . ALA A 1 368 ? -21.875 2.393 -1.614 1 89 368 ALA A O 1
ATOM 2978 N N . LEU A 1 369 ? -22.297 3.918 -0.006 1 90 369 LEU A N 1
ATOM 2979 C CA . LEU A 1 369 ? -23.734 3.676 -0.001 1 90 369 LEU A CA 1
ATOM 2980 C C . LEU A 1 369 ? -24.484 4.824 -0.668 1 90 369 LEU A C 1
ATOM 2982 O O . LEU A 1 369 ? -25.703 4.746 -0.869 1 90 369 LEU A O 1
ATOM 2986 N N . THR A 1 370 ? -23.75 5.844 -1.027 1 88.06 370 THR A N 1
ATOM 2987 C CA . THR A 1 370 ? -24.422 7.004 -1.606 1 88.06 370 THR A CA 1
ATOM 2988 C C . THR A 1 370 ? -23.953 7.234 -3.041 1 88.06 370 THR A C 1
ATOM 2990 O O . THR A 1 370 ? -24.516 6.66 -3.98 1 88.06 370 THR A O 1
ATOM 2993 N N . PHE A 1 371 ? -22.766 7.801 -3.182 1 82.44 371 PHE A N 1
ATOM 2994 C CA . PHE A 1 371 ? -22.359 8.273 -4.5 1 82.44 371 PHE A CA 1
ATOM 2995 C C . PHE A 1 371 ? -21.734 7.148 -5.312 1 82.44 371 PHE A C 1
ATOM 2997 O O . PHE A 1 371 ? -21.781 7.16 -6.543 1 82.44 371 PHE A O 1
ATOM 3004 N N . GLU A 1 372 ? -21.156 6.203 -4.688 1 78.81 372 GLU A N 1
ATOM 3005 C CA . GLU A 1 372 ? -20.531 5.094 -5.402 1 78.81 372 GLU A CA 1
ATOM 3006 C C . GLU A 1 372 ? -21.578 4.18 -6.027 1 78.81 372 GLU A C 1
ATOM 3008 O O . GLU A 1 372 ? -21.266 3.371 -6.902 1 78.81 372 GLU A O 1
ATOM 3013 N N . LYS A 1 373 ? -22.734 4.309 -5.574 1 76.94 373 LYS A N 1
ATOM 3014 C CA . LYS A 1 373 ? -23.797 3.5 -6.133 1 76.94 373 LYS A CA 1
ATOM 3015 C C . LYS A 1 373 ? -24.297 4.078 -7.461 1 76.94 373 LYS A C 1
ATOM 3017 O O . LYS A 1 373 ? -25 3.404 -8.211 1 76.94 373 LYS A O 1
ATOM 3022 N N . LEU A 1 374 ? -23.781 5.246 -7.742 1 74.38 374 LEU A N 1
ATOM 3023 C CA . LEU A 1 374 ? -24.109 5.844 -9.031 1 74.38 374 LEU A CA 1
ATOM 3024 C C . LEU A 1 374 ? -23.281 5.207 -10.148 1 74.38 374 LEU A C 1
ATOM 3026 O O . LEU A 1 374 ? -22.141 4.777 -9.922 1 74.38 374 LEU A O 1
ATOM 3030 N N . PRO A 1 375 ? -23.859 5.047 -11.227 1 73.38 375 PRO A N 1
ATOM 3031 C CA . PRO A 1 375 ? -23.156 4.387 -12.328 1 73.38 375 PRO A CA 1
ATOM 3032 C C . PRO A 1 375 ? -22.016 5.242 -12.891 1 73.38 375 PRO A C 1
ATOM 3034 O O . PRO A 1 375 ? -22.016 5.551 -14.086 1 73.38 375 PRO A O 1
ATOM 3037 N N . ILE A 1 376 ? -21.219 5.773 -12 1 69.62 376 ILE A N 1
ATOM 3038 C CA . ILE A 1 376 ? -20.031 6.531 -12.352 1 69.62 376 ILE A CA 1
ATOM 3039 C C . ILE A 1 376 ? -18.781 5.781 -11.891 1 69.62 376 ILE A C 1
ATOM 3041 O O . ILE A 1 376 ? -18.641 5.484 -10.703 1 69.62 376 ILE A O 1
ATOM 3045 N N . ASP A 1 377 ? -18.109 5.238 -12.789 1 64.38 377 ASP A N 1
ATOM 3046 C CA . ASP A 1 377 ? -16.969 4.418 -12.414 1 64.38 377 ASP A CA 1
ATOM 3047 C C . ASP A 1 377 ? -15.75 5.289 -12.117 1 64.38 377 ASP A C 1
ATOM 3049 O O . ASP A 1 377 ? -15.664 5.906 -11.055 1 64.38 377 ASP A O 1
ATOM 3053 N N . ARG A 1 378 ? -14.961 5.402 -13.234 1 62.25 378 ARG A N 1
ATOM 3054 C CA . ARG A 1 378 ? -13.75 6.215 -13.102 1 62.25 378 ARG A CA 1
ATOM 3055 C C . ARG A 1 378 ? -13.93 7.578 -13.758 1 62.25 378 ARG A C 1
ATOM 3057 O O . ARG A 1 378 ? -14.688 7.711 -14.727 1 62.25 378 ARG A O 1
ATOM 3064 N N . LEU A 1 379 ? -13.797 8.609 -13.07 1 63.12 379 LEU A N 1
ATOM 3065 C CA . LEU A 1 379 ? -13.898 9.938 -13.672 1 63.12 379 LEU A CA 1
ATOM 3066 C C . LEU A 1 379 ? -12.742 10.18 -14.648 1 63.12 379 LEU A C 1
ATOM 3068 O O . LEU A 1 379 ? -12 11.156 -14.508 1 63.12 379 LEU A O 1
ATOM 3072 N N . VAL A 1 380 ? -12.602 9.062 -15.484 1 63.41 380 VAL A N 1
ATOM 3073 C CA . VAL A 1 380 ? -11.688 9.25 -16.609 1 63.41 380 VAL A CA 1
ATOM 3074 C C . VAL A 1 380 ? -12.477 9.617 -17.859 1 63.41 380 VAL A C 1
ATOM 3076 O O . VAL A 1 380 ? -13.656 9.289 -17.969 1 63.41 380 VAL A O 1
ATOM 3079 N N . ILE A 1 381 ? -11.836 10.375 -18.609 1 64.38 381 ILE A N 1
ATOM 3080 C CA . ILE A 1 381 ? -12.492 10.922 -19.797 1 64.38 381 ILE A CA 1
ATOM 3081 C C . ILE A 1 381 ? -13.086 9.797 -20.625 1 64.38 381 ILE A C 1
ATOM 3083 O O . ILE A 1 381 ? -14.203 9.922 -21.156 1 64.38 381 ILE A O 1
ATOM 3087 N N . GLU A 1 382 ? -12.453 8.688 -20.672 1 64.94 382 GLU A N 1
ATOM 3088 C CA . GLU A 1 382 ? -12.914 7.562 -21.469 1 64.94 382 GLU A CA 1
ATOM 3089 C C . GLU A 1 382 ? -14.195 6.969 -20.906 1 64.94 382 GLU A C 1
ATOM 3091 O O . GLU A 1 382 ? -15.094 6.582 -21.656 1 64.94 382 GLU A O 1
ATOM 3096 N N . ASP A 1 383 ? -14.219 6.949 -19.625 1 68 383 ASP A N 1
ATOM 3097 C CA . ASP A 1 383 ? -15.406 6.395 -18.969 1 68 383 ASP A CA 1
ATOM 3098 C C . ASP A 1 383 ? -16.609 7.324 -19.141 1 68 383 ASP A C 1
ATOM 3100 O O . ASP A 1 383 ? -17.734 6.859 -19.312 1 68 383 ASP A O 1
ATOM 3104 N N . VAL A 1 384 ? -16.344 8.547 -19.156 1 65.62 384 VAL A N 1
ATOM 3105 C CA . VAL A 1 384 ? -17.422 9.523 -19.266 1 65.62 384 VAL A CA 1
ATOM 3106 C C . VAL A 1 384 ? -18.047 9.461 -20.656 1 65.62 384 VAL A C 1
ATOM 3108 O O . VAL A 1 384 ? -19.266 9.57 -20.812 1 65.62 384 VAL A O 1
ATOM 3111 N N . ILE A 1 385 ? -17.234 9.148 -21.594 1 65.44 385 ILE A N 1
ATOM 3112 C CA . ILE A 1 385 ? -17.688 9.109 -22.984 1 65.44 385 ILE A CA 1
ATOM 3113 C C . ILE A 1 385 ? -18.516 7.84 -23.219 1 65.44 385 ILE A C 1
ATOM 3115 O O . ILE A 1 385 ? -19.531 7.871 -23.906 1 65.44 385 ILE A O 1
ATOM 3119 N N . ASN A 1 386 ? -18.094 6.746 -22.484 1 64.5 386 ASN A N 1
ATOM 3120 C CA . ASN A 1 386 ? -18.719 5.457 -22.75 1 64.5 386 ASN A CA 1
ATOM 3121 C C . ASN A 1 386 ? -19.828 5.152 -21.75 1 64.5 386 ASN A C 1
ATOM 3123 O O . ASN A 1 386 ? -20.344 4.031 -21.703 1 64.5 386 ASN A O 1
ATOM 3127 N N . MET A 1 387 ? -20.125 6.148 -21.047 1 69.44 387 MET A N 1
ATOM 3128 C CA . MET A 1 387 ? -21.141 5.953 -20.016 1 69.44 387 MET A CA 1
ATOM 3129 C C . MET A 1 387 ? -22.531 5.805 -20.641 1 69.44 387 MET A C 1
ATOM 3131 O O . MET A 1 387 ? -22.844 6.473 -21.625 1 69.44 387 MET A O 1
ATOM 3135 N N . GLY A 1 388 ? -23.297 4.867 -20.219 1 69.88 388 GLY A N 1
ATOM 3136 C CA . GLY A 1 388 ? -24.672 4.762 -20.641 1 69.88 388 GLY A CA 1
ATOM 3137 C C . GLY A 1 388 ? -25.531 5.945 -20.219 1 69.88 388 GLY A C 1
ATOM 3138 O O . GLY A 1 388 ? -25.031 6.871 -19.578 1 69.88 388 GLY A O 1
ATOM 3139 N N . ALA A 1 389 ? -26.734 5.961 -20.609 1 74.62 389 ALA A N 1
ATOM 3140 C CA . ALA A 1 389 ? -27.656 7.062 -20.344 1 74.62 389 ALA A CA 1
ATOM 3141 C C . ALA A 1 389 ? -27.766 7.324 -18.844 1 74.62 389 ALA A C 1
ATOM 3143 O O . ALA A 1 389 ? -27.734 8.477 -18.406 1 74.62 389 ALA A O 1
ATOM 3144 N N . SER A 1 390 ? -27.828 6.309 -18.062 1 76.38 390 SER A N 1
ATOM 3145 C CA . SER A 1 390 ? -27.969 6.457 -16.625 1 76.38 390 SER A CA 1
ATOM 3146 C C . SER A 1 390 ? -26.688 7.02 -16 1 76.38 390 SER A C 1
ATOM 3148 O O . SER A 1 390 ? -26.75 7.809 -15.055 1 76.38 390 SER A O 1
ATOM 3150 N N . GLY A 1 391 ? -25.703 6.66 -16.547 1 75.94 391 GLY A N 1
ATOM 3151 C CA . GLY A 1 391 ? -24.422 7.176 -16.078 1 75.94 391 GLY A CA 1
ATOM 3152 C C . GLY A 1 391 ? -24.25 8.656 -16.359 1 75.94 391 GLY A C 1
ATOM 3153 O O . GLY A 1 391 ? -23.766 9.398 -15.508 1 75.94 391 GLY A O 1
ATOM 3154 N N . ILE A 1 392 ? -24.734 9.086 -17.469 1 80 392 ILE A N 1
ATOM 3155 C CA . ILE A 1 392 ? -24.625 10.484 -17.859 1 80 392 ILE A CA 1
ATOM 3156 C C . ILE A 1 392 ? -25.516 11.344 -16.953 1 80 392 ILE A C 1
ATOM 3158 O O . ILE A 1 392 ? -25.094 12.422 -16.516 1 80 392 ILE A O 1
ATOM 3162 N N . LEU A 1 393 ? -26.641 10.828 -16.703 1 82.56 393 LEU A N 1
ATOM 3163 C CA . LEU A 1 393 ? -27.547 11.57 -15.828 1 82.56 393 LEU A CA 1
ATOM 3164 C C . LEU A 1 393 ? -26.953 11.719 -14.43 1 82.56 393 LEU A C 1
ATOM 3166 O O . LEU A 1 393 ? -27.031 12.797 -13.844 1 82.56 393 LEU A O 1
ATOM 3170 N N . ALA A 1 394 ? -26.453 10.625 -13.984 1 82.25 394 ALA A N 1
ATOM 3171 C CA . ALA A 1 394 ? -25.812 10.68 -12.672 1 82.25 394 ALA A CA 1
ATOM 3172 C C . ALA A 1 394 ? -24.625 11.641 -12.664 1 82.25 394 ALA A C 1
ATOM 3174 O O . ALA A 1 394 ? -24.453 12.406 -11.719 1 82.25 394 ALA A O 1
ATOM 3175 N N . PHE A 1 395 ? -23.969 11.602 -13.703 1 83.31 395 PHE A N 1
ATOM 3176 C CA . PHE A 1 395 ? -22.797 12.461 -13.828 1 83.31 395 PHE A CA 1
ATOM 3177 C C . PHE A 1 395 ? -23.203 13.93 -13.852 1 83.31 395 PHE A C 1
ATOM 3179 O O . PHE A 1 395 ? -22.609 14.758 -13.156 1 83.31 395 PHE A O 1
ATOM 3186 N N . ILE A 1 396 ? -24.172 14.266 -14.625 1 85.69 396 ILE A N 1
ATOM 3187 C CA . ILE A 1 396 ? -24.641 15.633 -14.742 1 85.69 396 ILE A CA 1
ATOM 3188 C C . ILE A 1 396 ? -25.188 16.109 -13.391 1 85.69 396 ILE A C 1
ATOM 3190 O O . ILE A 1 396 ? -24.922 17.25 -12.984 1 85.69 396 ILE A O 1
ATOM 3194 N N . PHE A 1 397 ? -25.812 15.273 -12.75 1 85.75 397 PHE A N 1
ATOM 3195 C CA . PHE A 1 397 ? -26.359 15.617 -11.445 1 85.75 397 PHE A CA 1
ATOM 3196 C C . PHE A 1 397 ? -25.25 15.953 -10.461 1 85.75 397 PHE A C 1
ATOM 3198 O O . PHE A 1 397 ? -25.312 16.969 -9.766 1 85.75 397 PHE A O 1
ATOM 3205 N N . VAL A 1 398 ? -24.328 15.125 -10.367 1 84.5 398 VAL A N 1
ATOM 3206 C CA . VAL A 1 398 ? -23.234 15.336 -9.43 1 84.5 398 VAL A CA 1
ATOM 3207 C C . VAL A 1 398 ? -22.469 16.609 -9.805 1 84.5 398 VAL A C 1
ATOM 3209 O O . VAL A 1 398 ? -22.094 17.391 -8.93 1 84.5 398 VAL A O 1
ATOM 3212 N N . MET A 1 399 ? -22.375 16.844 -11.031 1 87.31 399 MET A N 1
ATOM 3213 C CA . MET A 1 399 ? -21.672 18.047 -11.492 1 87.31 399 MET A CA 1
ATOM 3214 C C . MET A 1 399 ? -22.453 19.297 -11.125 1 87.31 399 MET A C 1
ATOM 3216 O O . MET A 1 399 ? -21.859 20.297 -10.688 1 87.31 399 MET A O 1
ATOM 3220 N N . ILE A 1 400 ? -23.672 19.203 -11.32 1 91.06 400 ILE A N 1
ATOM 3221 C CA . ILE A 1 400 ? -24.5 20.344 -10.969 1 91.06 400 ILE A CA 1
ATOM 3222 C C . ILE A 1 400 ? -24.422 20.594 -9.461 1 91.06 400 ILE A C 1
ATOM 3224 O O . ILE A 1 400 ? -24.328 21.75 -9.031 1 91.06 400 ILE A O 1
ATOM 3228 N N . LEU A 1 401 ? -24.453 19.562 -8.758 1 88.25 401 LEU A N 1
ATOM 3229 C CA . LEU A 1 401 ? -24.344 19.688 -7.305 1 88.25 401 LEU A CA 1
ATOM 3230 C C . LEU A 1 401 ? -23.016 20.312 -6.902 1 88.25 401 LEU A C 1
ATOM 3232 O O . LEU A 1 401 ? -22.984 21.203 -6.051 1 88.25 401 LEU A O 1
ATOM 3236 N N . ILE A 1 402 ? -21.969 19.906 -7.465 1 89.75 402 ILE A N 1
ATOM 3237 C CA . ILE A 1 402 ? -20.641 20.422 -7.156 1 89.75 402 ILE A CA 1
ATOM 3238 C C . ILE A 1 402 ? -20.562 21.906 -7.543 1 89.75 402 ILE A C 1
ATOM 3240 O O . ILE A 1 402 ? -20.094 22.734 -6.762 1 89.75 402 ILE A O 1
ATOM 3244 N N . VAL A 1 403 ? -21.062 22.219 -8.711 1 92.19 403 VAL A N 1
ATOM 3245 C CA . VAL A 1 403 ? -21.016 23.594 -9.195 1 92.19 403 VAL A CA 1
ATOM 3246 C C . VAL A 1 403 ? -21.859 24.484 -8.281 1 92.19 403 VAL A C 1
ATOM 3248 O O . VAL A 1 403 ? -21.453 25.609 -7.953 1 92.19 403 VAL A O 1
ATOM 3251 N N . PHE A 1 404 ? -22.922 23.953 -7.883 1 92.75 404 PHE A N 1
ATOM 3252 C CA . PHE A 1 404 ? -23.797 24.688 -6.973 1 92.75 404 PHE A CA 1
ATOM 3253 C C . PHE A 1 404 ? -23.078 24.984 -5.66 1 92.75 404 PHE A C 1
ATOM 3255 O O . PHE A 1 404 ? -23.078 26.125 -5.184 1 92.75 404 PHE A O 1
ATOM 3262 N N . CYS A 1 405 ? -22.453 24.016 -5.082 1 91.44 405 CYS A N 1
ATOM 3263 C CA . CYS A 1 405 ? -21.719 24.203 -3.84 1 91.44 405 CYS A CA 1
ATOM 3264 C C . CYS A 1 405 ? -20.547 25.172 -4.027 1 91.44 405 CYS A C 1
ATOM 3266 O O . CYS A 1 405 ? -20.297 26.016 -3.172 1 91.44 405 CYS A O 1
ATOM 3268 N N . CYS A 1 406 ? -19.953 25.094 -5.152 1 91.38 406 CYS A N 1
ATOM 3269 C CA . CYS A 1 406 ? -18.812 25.969 -5.441 1 91.38 406 CYS A CA 1
ATOM 3270 C C . CYS A 1 406 ? -19.266 27.422 -5.574 1 91.38 406 CYS A C 1
ATOM 3272 O O . CYS A 1 406 ? -18.609 28.328 -5.047 1 91.38 406 CYS A O 1
ATOM 3274 N N . VAL A 1 407 ? -20.328 27.656 -6.215 1 91.5 407 VAL A N 1
ATOM 3275 C CA . VAL A 1 407 ? -20.828 29.016 -6.422 1 91.5 407 VAL A CA 1
ATOM 3276 C C . VAL A 1 407 ? -21.25 29.625 -5.086 1 91.5 407 VAL A C 1
ATOM 3278 O O . VAL A 1 407 ? -20.938 30.781 -4.801 1 91.5 407 VAL A O 1
ATOM 3281 N N . LEU A 1 408 ? -21.859 28.812 -4.309 1 90.94 408 LEU A N 1
ATOM 3282 C CA . LEU A 1 408 ? -22.266 29.266 -2.984 1 90.94 408 LEU A CA 1
ATOM 3283 C C . LEU A 1 408 ? -21.047 29.656 -2.148 1 90.94 408 LEU A C 1
ATOM 3285 O O . LEU A 1 408 ? -21.031 30.719 -1.516 1 90.94 408 LEU A O 1
ATOM 3289 N N . GLN A 1 409 ? -20.078 28.891 -2.199 1 92.12 409 GLN A N 1
ATOM 3290 C CA . GLN A 1 409 ? -18.875 29.125 -1.399 1 92.12 409 GLN A CA 1
ATOM 3291 C C . GLN A 1 409 ? -18.078 30.297 -1.951 1 92.12 409 GLN A C 1
ATOM 3293 O O . GLN A 1 409 ? -17.547 31.109 -1.188 1 92.12 409 GLN A O 1
ATOM 3298 N N . LEU A 1 410 ? -18.016 30.422 -3.209 1 90.56 410 LEU A N 1
ATOM 3299 C CA . LEU A 1 410 ? -17.297 31.516 -3.83 1 90.56 410 LEU A CA 1
ATOM 3300 C C . LEU A 1 410 ? -17.953 32.844 -3.502 1 90.56 410 LEU A C 1
ATOM 3302 O O . LEU A 1 410 ? -17.266 33.875 -3.316 1 90.56 410 LEU A O 1
ATOM 3306 N N . TYR A 1 411 ? -19.219 32.781 -3.473 1 91.56 411 TYR A N 1
ATOM 3307 C CA . TYR A 1 411 ? -19.953 33.969 -3.094 1 91.56 411 TYR A CA 1
ATOM 3308 C C . TYR A 1 411 ? -19.609 34.406 -1.671 1 91.56 411 TYR A C 1
ATOM 3310 O O . TYR A 1 411 ? -19.391 35.594 -1.4 1 91.56 411 TYR A O 1
ATOM 3318 N N . ARG A 1 412 ? -19.516 33.5 -0.815 1 91 412 ARG A N 1
ATOM 3319 C CA . ARG A 1 412 ? -19.172 33.781 0.575 1 91 412 ARG A CA 1
ATOM 3320 C C . ARG A 1 412 ? -17.75 34.312 0.697 1 91 412 ARG A C 1
ATOM 3322 O O . ARG A 1 412 ? -17.469 35.219 1.461 1 91 412 ARG A O 1
ATOM 3329 N N . ILE A 1 413 ? -16.875 33.719 -0.001 1 91.69 413 ILE A N 1
ATOM 3330 C CA . ILE A 1 413 ? -15.477 34.125 0.017 1 91.69 413 ILE A CA 1
ATOM 3331 C C . ILE A 1 413 ? -15.328 35.531 -0.548 1 91.69 413 ILE A C 1
ATOM 3333 O O . ILE A 1 413 ? -14.516 36.312 -0.061 1 91.69 413 ILE A O 1
ATOM 3337 N N . TRP A 1 414 ? -16.094 35.781 -1.589 1 92.19 414 TRP A N 1
ATOM 3338 C CA . TRP A 1 414 ? -16.109 37.125 -2.17 1 92.19 414 TRP A CA 1
ATOM 3339 C C . TRP A 1 414 ? -16.562 38.156 -1.149 1 92.19 414 TRP A C 1
ATOM 3341 O O . TRP A 1 414 ? -15.969 39.219 -1.025 1 92.19 414 TRP A O 1
ATOM 3351 N N . ARG A 1 415 ? -17.516 37.812 -0.377 1 90.88 415 ARG A N 1
ATOM 3352 C CA . ARG A 1 415 ? -18.047 38.688 0.656 1 90.88 415 ARG A CA 1
ATOM 3353 C C . ARG A 1 415 ? -17.031 38.906 1.771 1 90.88 415 ARG A C 1
ATOM 3355 O O . ARG A 1 415 ? -16.938 40 2.355 1 90.88 415 ARG A O 1
ATOM 3362 N N . ASP A 1 416 ? -16.219 37.875 2.016 1 88.88 416 ASP A N 1
ATOM 3363 C CA . ASP A 1 416 ? -15.211 37.906 3.08 1 88.88 416 ASP A CA 1
ATOM 3364 C C . ASP A 1 416 ? -13.961 38.656 2.615 1 88.88 416 ASP A C 1
ATOM 3366 O O . ASP A 1 416 ? -13.094 39 3.428 1 88.88 416 ASP A O 1
ATOM 3370 N N . GLY A 1 417 ? -13.695 38.812 1.273 1 90.06 417 GLY A N 1
ATOM 3371 C CA . GLY A 1 417 ? -12.664 39.719 0.766 1 90.06 417 GLY A CA 1
ATOM 3372 C C . GLY A 1 417 ? -11.406 38.969 0.344 1 90.06 417 GLY A C 1
ATOM 3373 O O . GLY A 1 417 ? -10.359 39.594 0.136 1 90.06 417 GLY A O 1
ATOM 3374 N N . TRP A 1 418 ? -11.391 37.688 0.421 1 88.62 418 TRP A N 1
ATOM 3375 C CA . TRP A 1 418 ? -10.148 37.031 0.044 1 88.62 418 TRP A CA 1
ATOM 3376 C C . TRP A 1 418 ? -10.359 36.156 -1.191 1 88.62 418 TRP A C 1
ATOM 3378 O O . TRP A 1 418 ? -9.703 35.125 -1.353 1 88.62 418 TRP A O 1
ATOM 3388 N N . PHE A 1 419 ? -11.242 36.562 -2.096 1 90.94 419 PHE A N 1
ATOM 3389 C CA . PHE A 1 419 ? -11.617 35.844 -3.307 1 90.94 419 PHE A CA 1
ATOM 3390 C C . PHE A 1 419 ? -10.422 35.719 -4.246 1 90.94 419 PHE A C 1
ATOM 3392 O O . PHE A 1 419 ? -10.109 34.594 -4.703 1 90.94 419 PHE A O 1
ATOM 3399 N N . LEU A 1 420 ? -9.719 36.75 -4.531 1 91.88 420 LEU A N 1
ATOM 3400 C CA . LEU A 1 420 ? -8.609 36.719 -5.48 1 91.88 420 LEU A CA 1
ATOM 3401 C C . LEU A 1 420 ? -7.465 35.844 -4.965 1 91.88 420 LEU A C 1
ATOM 3403 O O . LEU A 1 420 ? -6.824 35.156 -5.742 1 91.88 420 LEU A O 1
ATOM 3407 N N . LYS A 1 421 ? -7.242 35.906 -3.695 1 91.5 421 LYS A N 1
ATOM 3408 C CA . LYS A 1 421 ? -6.203 35.094 -3.105 1 91.5 421 LYS A CA 1
ATOM 3409 C C . LYS A 1 421 ? -6.555 33.594 -3.221 1 91.5 421 LYS A C 1
ATOM 3411 O O . LYS A 1 421 ? -5.699 32.781 -3.553 1 91.5 421 LYS A O 1
ATOM 3416 N N . CYS A 1 422 ? -7.762 33.344 -2.965 1 91.31 422 CYS A N 1
ATOM 3417 C CA . CYS A 1 422 ? -8.227 31.953 -3.051 1 91.31 422 CYS A CA 1
ATOM 3418 C C . CYS A 1 422 ? -8.133 31.438 -4.48 1 91.31 422 CYS A C 1
ATOM 3420 O O . CYS A 1 422 ? -7.551 30.375 -4.719 1 91.31 422 CYS A O 1
ATOM 3422 N N . VAL A 1 423 ? -8.57 32.219 -5.41 1 91.88 423 VAL A N 1
ATOM 3423 C CA . VAL A 1 423 ? -8.617 31.812 -6.809 1 91.88 423 VAL A CA 1
ATOM 3424 C C . VAL A 1 423 ? -7.195 31.656 -7.352 1 91.88 423 VAL A C 1
ATOM 3426 O O . VAL A 1 423 ? -6.895 30.719 -8.086 1 91.88 423 VAL A O 1
ATOM 3429 N N . SER A 1 424 ? -6.398 32.531 -7.016 1 94.19 424 SER A N 1
ATOM 3430 C CA . SER A 1 424 ? -5.016 32.469 -7.484 1 94.19 424 SER A CA 1
ATOM 3431 C C . SER A 1 424 ? -4.32 31.203 -6.984 1 94.19 424 SER A C 1
ATOM 3433 O O . SER A 1 424 ? -3.596 30.547 -7.738 1 94.19 424 SER A O 1
ATOM 3435 N N . ARG A 1 425 ? -4.531 30.891 -5.789 1 92.81 425 ARG A N 1
ATOM 3436 C CA . ARG A 1 425 ? -3.914 29.703 -5.219 1 92.81 425 ARG A CA 1
ATOM 3437 C C . ARG A 1 425 ? -4.445 28.438 -5.887 1 92.81 425 ARG A C 1
ATOM 3439 O O . ARG A 1 425 ? -3.686 27.516 -6.164 1 92.81 425 ARG A O 1
ATOM 3446 N N . TYR A 1 426 ? -5.703 28.406 -6.145 1 94.56 426 TYR A N 1
ATOM 3447 C CA . TYR A 1 426 ? -6.297 27.25 -6.809 1 94.56 426 TYR A CA 1
ATOM 3448 C C . TYR A 1 426 ? -5.801 27.141 -8.25 1 94.56 426 TYR A C 1
ATOM 3450 O O . TYR A 1 426 ? -5.582 26.031 -8.742 1 94.56 426 TYR A O 1
ATOM 3458 N N . LEU A 1 427 ? -5.609 28.266 -8.875 1 95.06 427 LEU A N 1
ATOM 3459 C CA . LEU A 1 427 ? -5.109 28.25 -10.25 1 95.06 427 LEU A CA 1
ATOM 3460 C C . LEU A 1 427 ? -3.688 27.688 -10.297 1 95.06 427 LEU A C 1
ATOM 3462 O O . LEU A 1 427 ? -3.338 26.953 -11.227 1 95.06 427 LEU A O 1
ATOM 3466 N N . ILE A 1 428 ? -2.938 28.016 -9.344 1 93.44 428 ILE A N 1
ATOM 3467 C CA . ILE A 1 428 ? -1.575 27.5 -9.281 1 93.44 428 ILE A CA 1
ATOM 3468 C C . ILE A 1 428 ? -1.606 25.984 -9.133 1 93.44 428 ILE A C 1
ATOM 3470 O O . ILE A 1 428 ? -0.856 25.266 -9.805 1 93.44 428 ILE A O 1
ATOM 3474 N N . VAL A 1 429 ? -2.445 25.484 -8.266 1 93.31 429 VAL A N 1
ATOM 3475 C CA . VAL A 1 429 ? -2.553 24.047 -8.031 1 93.31 429 VAL A CA 1
ATOM 3476 C C . VAL A 1 429 ? -3.029 23.359 -9.305 1 93.31 429 VAL A C 1
ATOM 3478 O O . VAL A 1 429 ? -2.447 22.359 -9.719 1 93.31 429 VAL A O 1
ATOM 3481 N N . ILE A 1 430 ? -4.059 23.922 -9.891 1 94.44 430 ILE A N 1
ATOM 3482 C CA . ILE A 1 430 ? -4.617 23.344 -11.102 1 94.44 430 ILE A CA 1
ATOM 3483 C C . ILE A 1 430 ? -3.572 23.359 -12.219 1 94.44 430 ILE A C 1
ATOM 3485 O O . ILE A 1 430 ? -3.385 22.359 -12.914 1 94.44 430 ILE A O 1
ATOM 3489 N N . PHE A 1 431 ? -2.891 24.422 -12.352 1 94.75 431 PHE A N 1
ATOM 3490 C CA . PHE A 1 431 ? -1.852 24.531 -13.367 1 94.75 431 PHE A CA 1
ATOM 3491 C C . PHE A 1 431 ? -0.756 23.5 -13.141 1 94.75 431 PHE A C 1
ATOM 3493 O O . PHE A 1 431 ? -0.293 22.859 -14.094 1 94.75 431 PHE A O 1
ATOM 3500 N N . THR A 1 432 ? -0.376 23.359 -11.922 1 92.06 432 THR A N 1
ATOM 3501 C CA . THR A 1 432 ? 0.683 22.406 -11.594 1 92.06 432 THR A CA 1
ATOM 3502 C C . THR A 1 432 ? 0.251 20.984 -11.922 1 92.06 432 THR A C 1
ATOM 3504 O O . THR A 1 432 ? 1.009 20.219 -12.531 1 92.06 432 THR A O 1
ATOM 3507 N N . VAL A 1 433 ? -0.923 20.547 -11.578 1 92.62 433 VAL A N 1
ATOM 3508 C CA . VAL A 1 433 ? -1.425 19.188 -11.805 1 92.62 433 VAL A CA 1
ATOM 3509 C C . VAL A 1 433 ? -1.587 18.953 -13.305 1 92.62 433 VAL A C 1
ATOM 3511 O O . VAL A 1 433 ? -1.213 17.891 -13.805 1 92.62 433 VAL A O 1
ATOM 3514 N N . VAL A 1 434 ? -2.061 19.969 -13.992 1 91.88 434 VAL A N 1
ATOM 3515 C CA . VAL A 1 434 ? -2.256 19.844 -15.43 1 91.88 434 VAL A CA 1
ATOM 3516 C C . VAL A 1 434 ? -0.9 19.781 -16.141 1 91.88 434 VAL A C 1
ATOM 3518 O O . VAL A 1 434 ? -0.705 18.969 -17.047 1 91.88 434 VAL A O 1
ATOM 3521 N N . ALA A 1 435 ? -0.021 20.594 -15.703 1 92.25 435 ALA A N 1
ATOM 3522 C CA . ALA A 1 435 ? 1.318 20.594 -16.281 1 92.25 435 ALA A CA 1
ATOM 3523 C C . ALA A 1 435 ? 1.988 19.234 -16.109 1 92.25 435 ALA A C 1
ATOM 3525 O O . ALA A 1 435 ? 2.596 18.703 -17.047 1 92.25 435 ALA A O 1
ATOM 3526 N N . LEU A 1 436 ? 1.867 18.656 -14.984 1 90.88 436 LEU A N 1
ATOM 3527 C CA . LEU A 1 436 ? 2.424 17.344 -14.734 1 90.88 436 LEU A CA 1
ATOM 3528 C C . LEU A 1 436 ? 1.72 16.281 -15.586 1 90.88 436 LEU A C 1
ATOM 3530 O O . LEU A 1 436 ? 2.363 15.375 -16.109 1 90.88 436 LEU A O 1
ATOM 3534 N N . GLY A 1 437 ? 0.394 16.422 -15.68 1 88.5 437 GLY A N 1
ATOM 3535 C CA . GLY A 1 437 ? -0.358 15.508 -16.531 1 88.5 437 GLY A CA 1
ATOM 3536 C C . GLY A 1 437 ? 0.095 15.516 -17.969 1 88.5 437 GLY A C 1
ATOM 3537 O O . GLY A 1 437 ? 0.213 14.461 -18.594 1 88.5 437 GLY A O 1
ATOM 3538 N N . VAL A 1 438 ? 0.423 16.719 -18.453 1 90.12 438 VAL A N 1
ATOM 3539 C CA . VAL A 1 438 ? 0.875 16.859 -19.828 1 90.12 438 VAL A CA 1
ATOM 3540 C C . VAL A 1 438 ? 2.289 16.297 -19.969 1 90.12 438 VAL A C 1
ATOM 3542 O O . VAL A 1 438 ? 2.598 15.625 -20.953 1 90.12 438 VAL A O 1
ATOM 3545 N N . LEU A 1 439 ? 3.02 16.547 -19 1 87.81 439 LEU A N 1
ATOM 3546 C CA . LEU A 1 439 ? 4.402 16.078 -19.031 1 87.81 439 LEU A CA 1
ATOM 3547 C C . LEU A 1 439 ? 4.453 14.555 -19.031 1 87.81 439 LEU A C 1
ATOM 3549 O O . LEU A 1 439 ? 5.27 13.953 -19.734 1 87.81 439 LEU A O 1
ATOM 3553 N N . PHE A 1 440 ? 3.627 13.922 -18.25 1 89.12 440 PHE A N 1
ATOM 3554 C CA . PHE A 1 440 ? 3.641 12.477 -18.109 1 89.12 440 PHE A CA 1
ATOM 3555 C C . PHE A 1 440 ? 2.943 11.82 -19.297 1 89.12 440 PHE A C 1
ATOM 3557 O O . PHE A 1 440 ? 3.254 10.68 -19.656 1 89.12 440 PHE A O 1
ATOM 3564 N N . GLY A 1 441 ? 2.068 12.484 -19.891 1 84.44 441 GLY A N 1
ATOM 3565 C CA . GLY A 1 441 ? 1.361 11.953 -21.031 1 84.44 441 GLY A CA 1
ATOM 3566 C C . GLY A 1 441 ? 0.525 10.734 -20.719 1 84.44 441 GLY A C 1
ATOM 3567 O O . GLY A 1 441 ? -0.208 10.719 -19.719 1 84.44 441 GLY A O 1
ATOM 3568 N N . ASP A 1 442 ? 0.643 9.734 -21.562 1 81.06 442 ASP A N 1
ATOM 3569 C CA . ASP A 1 442 ? -0.181 8.539 -21.422 1 81.06 442 ASP A CA 1
ATOM 3570 C C . ASP A 1 442 ? 0.483 7.52 -20.5 1 81.06 442 ASP A C 1
ATOM 3572 O O . ASP A 1 442 ? -0.121 6.5 -20.156 1 81.06 442 ASP A O 1
ATOM 3576 N N . ARG A 1 443 ? 1.642 7.867 -20.141 1 86.62 443 ARG A N 1
ATOM 3577 C CA . ARG A 1 443 ? 2.373 6.934 -19.281 1 86.62 443 ARG A CA 1
ATOM 3578 C C . ARG A 1 443 ? 1.818 6.941 -17.875 1 86.62 443 ARG A C 1
ATOM 3580 O O . ARG A 1 443 ? 1.684 5.887 -17.25 1 86.62 443 ARG A O 1
ATOM 3587 N N . LEU A 1 444 ? 1.504 8.188 -17.375 1 89.69 444 LEU A N 1
ATOM 3588 C CA . LEU A 1 444 ? 0.805 8.367 -16.094 1 89.69 444 LEU A CA 1
ATOM 3589 C C . LEU A 1 444 ? -0.456 9.203 -16.297 1 89.69 444 LEU A C 1
ATOM 3591 O O . LEU A 1 444 ? -0.382 10.352 -16.734 1 89.69 444 LEU A O 1
ATOM 3595 N N . VAL A 1 445 ? -1.503 8.633 -15.922 1 86.31 445 VAL A N 1
ATOM 3596 C CA . VAL A 1 445 ? -2.787 9.289 -16.125 1 86.31 445 VAL A CA 1
ATOM 3597 C C . VAL A 1 445 ? -3.297 9.844 -14.789 1 86.31 445 VAL A C 1
ATOM 3599 O O . VAL A 1 445 ? -3.17 9.188 -13.75 1 86.31 445 VAL A O 1
ATOM 3602 N N . LEU A 1 446 ? -3.906 10.969 -14.906 1 87.25 446 LEU A N 1
ATOM 3603 C CA . LEU A 1 446 ? -4.469 11.609 -13.719 1 87.25 446 LEU A CA 1
ATOM 3604 C C . LEU A 1 446 ? -5.758 10.914 -13.289 1 87.25 446 LEU A C 1
ATOM 3606 O O . LEU A 1 446 ? -6.695 10.781 -14.086 1 87.25 446 LEU A O 1
ATOM 3610 N N . ARG A 1 447 ? -5.773 10.391 -12.148 1 82.69 447 ARG A N 1
ATOM 3611 C CA . ARG A 1 447 ? -6.961 9.797 -11.547 1 82.69 447 ARG A CA 1
ATOM 3612 C C . ARG A 1 447 ? -7.414 10.602 -10.328 1 82.69 447 ARG A C 1
ATOM 3614 O O . ARG A 1 447 ? -6.668 10.742 -9.359 1 82.69 447 ARG A O 1
ATOM 3621 N N . VAL A 1 448 ? -8.578 11.07 -10.406 1 82.25 448 VAL A N 1
ATOM 3622 C CA . VAL A 1 448 ? -9.109 11.898 -9.328 1 82.25 448 VAL A CA 1
ATOM 3623 C C . VAL A 1 448 ? -9.875 11.031 -8.336 1 82.25 448 VAL A C 1
ATOM 3625 O O . VAL A 1 448 ? -11.062 10.758 -8.523 1 82.25 448 VAL A O 1
ATOM 3628 N N . HIS A 1 449 ? -9.273 10.617 -7.355 1 87.19 449 HIS A N 1
ATOM 3629 C CA . HIS A 1 449 ? -9.875 9.836 -6.285 1 87.19 449 HIS A CA 1
ATOM 3630 C C . HIS A 1 449 ? -10.773 10.703 -5.406 1 87.19 449 HIS A C 1
ATOM 3632 O O . HIS A 1 449 ? -10.594 11.914 -5.332 1 87.19 449 HIS A O 1
ATOM 3638 N N . HIS A 1 450 ? -11.711 10.141 -4.715 1 87.81 450 HIS A N 1
ATOM 3639 C CA . HIS A 1 450 ? -12.656 10.844 -3.861 1 87.81 450 HIS A CA 1
ATOM 3640 C C . HIS A 1 450 ? -11.938 11.617 -2.762 1 87.81 450 HIS A C 1
ATOM 3642 O O . HIS A 1 450 ? -12.289 12.766 -2.479 1 87.81 450 HIS A O 1
ATOM 3648 N N . TRP A 1 451 ? -10.961 11.039 -2.178 1 93.62 451 TRP A N 1
ATOM 3649 C CA . TRP A 1 451 ? -10.289 11.719 -1.067 1 93.62 451 TRP A CA 1
ATOM 3650 C C . TRP A 1 451 ? -9.547 12.953 -1.552 1 93.62 451 TRP A C 1
ATOM 3652 O O . TRP A 1 451 ? -9.445 13.945 -0.828 1 93.62 451 TRP A O 1
ATOM 3662 N N . VAL A 1 452 ? -9.117 12.953 -2.807 1 92.81 452 VAL A N 1
ATOM 3663 C CA . VAL A 1 452 ? -8.414 14.094 -3.379 1 92.81 452 VAL A CA 1
ATOM 3664 C C . VAL A 1 452 ? -9.414 15.219 -3.67 1 92.81 452 VAL A C 1
ATOM 3666 O O . VAL A 1 452 ? -9.094 16.391 -3.514 1 92.81 452 VAL A O 1
ATOM 3669 N N . ILE A 1 453 ? -10.617 14.828 -4.07 1 91.75 453 ILE A N 1
ATOM 3670 C CA . ILE A 1 453 ? -11.664 15.82 -4.301 1 91.75 453 ILE A CA 1
ATOM 3671 C C . ILE A 1 453 ? -11.969 16.562 -2.998 1 91.75 453 ILE A C 1
ATOM 3673 O O . ILE A 1 453 ? -12.031 17.781 -2.973 1 91.75 453 ILE A O 1
ATOM 3677 N N . GLY A 1 454 ? -12.141 15.773 -1.978 1 95.62 454 GLY A N 1
ATOM 3678 C CA . GLY A 1 454 ? -12.375 16.391 -0.679 1 95.62 454 GLY A CA 1
ATOM 3679 C C . GLY A 1 454 ? -11.242 17.281 -0.232 1 95.62 454 GLY A C 1
ATOM 3680 O O . GLY A 1 454 ? -11.477 18.406 0.244 1 95.62 454 GLY A O 1
ATOM 3681 N N . LEU A 1 455 ? -10.055 16.812 -0.413 1 96.06 455 LEU A N 1
ATOM 3682 C CA . LEU A 1 455 ? -8.883 17.578 -0.008 1 96.06 455 LEU A CA 1
ATOM 3683 C C . LEU A 1 455 ? -8.734 18.844 -0.848 1 96.06 455 LEU A C 1
ATOM 3685 O O . LEU A 1 455 ? -8.32 19.875 -0.339 1 96.06 455 LEU A O 1
ATOM 3689 N N . PHE A 1 456 ? -9.086 18.75 -2.072 1 94.56 456 PHE A N 1
ATOM 3690 C CA . PHE A 1 456 ? -8.984 19.891 -2.99 1 94.56 456 PHE A CA 1
ATOM 3691 C C . PHE A 1 456 ? -9.945 21 -2.588 1 94.56 456 PHE A C 1
ATOM 3693 O O . PHE A 1 456 ? -9.562 22.172 -2.555 1 94.56 456 PHE A O 1
ATOM 3700 N N . PHE A 1 457 ? -11.094 20.719 -2.178 1 95.62 457 PHE A N 1
ATOM 3701 C CA . PHE A 1 457 ? -12.141 21.719 -1.983 1 95.62 457 PHE A CA 1
ATOM 3702 C C . PHE A 1 457 ? -12.141 22.234 -0.547 1 95.62 457 PHE A C 1
ATOM 3704 O O . PHE A 1 457 ? -12.602 23.344 -0.276 1 95.62 457 PHE A O 1
ATOM 3711 N N . ILE A 1 458 ? -11.641 21.516 0.399 1 96.88 458 ILE A N 1
ATOM 3712 C CA . ILE A 1 458 ? -11.789 21.828 1.816 1 96.88 458 ILE A CA 1
ATOM 3713 C C . ILE A 1 458 ? -11.086 23.156 2.127 1 96.88 458 ILE A C 1
ATOM 3715 O O . ILE A 1 458 ? -11.547 23.922 2.977 1 96.88 458 ILE A O 1
ATOM 3719 N N . TRP A 1 459 ? -10.023 23.5 1.503 1 94.25 459 TRP A N 1
ATOM 3720 C CA . TRP A 1 459 ? -9.258 24.703 1.779 1 94.25 459 TRP A CA 1
ATOM 3721 C C . TRP A 1 459 ? -10.047 25.953 1.403 1 94.25 459 TRP A C 1
ATOM 3723 O O . TRP A 1 459 ? -9.859 27.016 1.997 1 94.25 459 TRP A O 1
ATOM 3733 N N . GLY A 1 460 ? -10.914 25.812 0.446 1 93.31 460 GLY A N 1
ATOM 3734 C CA . GLY A 1 460 ? -11.766 26.922 0.032 1 93.31 460 GLY A CA 1
ATOM 3735 C C . GLY A 1 460 ? -13 27.078 0.894 1 93.31 460 GLY A C 1
ATOM 3736 O O . GLY A 1 460 ? -13.734 28.062 0.765 1 93.31 460 GLY A O 1
ATOM 3737 N N . CYS A 1 461 ? -13.18 26.203 1.838 1 94.56 461 CYS A N 1
ATOM 3738 C CA . CYS A 1 461 ? -14.375 26.25 2.672 1 94.56 461 CYS A CA 1
ATOM 3739 C C . CYS A 1 461 ? -14.094 26.969 3.984 1 94.56 461 CYS A C 1
ATOM 3741 O O . CYS A 1 461 ? -14.844 26.812 4.953 1 94.56 461 CYS A O 1
ATOM 3743 N N . LYS A 1 462 ? -13.055 27.75 4.047 1 93.5 462 LYS A N 1
ATOM 3744 C CA . LYS A 1 462 ? -12.711 28.516 5.238 1 93.5 462 LYS A CA 1
ATOM 3745 C C . LYS A 1 462 ? -13.617 29.75 5.383 1 93.5 462 LYS A C 1
ATOM 3747 O O . LYS A 1 462 ? -13.211 30.859 5.059 1 93.5 462 LYS A O 1
ATOM 3752 N N . SER A 1 463 ? -14.805 29.562 5.73 1 92.38 463 SER A N 1
ATOM 3753 C CA . SER A 1 463 ? -15.789 30.609 5.992 1 92.38 463 SER A CA 1
ATOM 3754 C C . SER A 1 463 ? -16.625 30.281 7.23 1 92.38 463 SER A C 1
ATOM 3756 O O . SER A 1 463 ? -16.422 29.25 7.871 1 92.38 463 SER A O 1
ATOM 3758 N N . ARG A 1 464 ? -17.438 31.25 7.637 1 90.31 464 ARG A N 1
ATOM 3759 C CA . ARG A 1 464 ? -18.25 31.062 8.844 1 90.31 464 ARG A CA 1
ATOM 3760 C C . ARG A 1 464 ? -19.703 30.766 8.484 1 90.31 464 ARG A C 1
ATOM 3762 O O . ARG A 1 464 ? -20.141 31.031 7.359 1 90.31 464 ARG A O 1
ATOM 3769 N N . GLY A 1 465 ? -20.359 30.047 9.445 1 88.81 465 GLY A N 1
ATOM 3770 C CA . GLY A 1 465 ? -21.781 29.797 9.258 1 88.81 465 GLY A CA 1
ATOM 3771 C C . GLY A 1 465 ? -22.109 28.328 9.039 1 88.81 465 GLY A C 1
ATOM 3772 O O . GLY A 1 465 ? -21.203 27.5 8.945 1 88.81 465 GLY A O 1
ATOM 3773 N N . SER A 1 466 ? -23.359 28.078 8.93 1 90.06 466 SER A N 1
ATOM 3774 C CA . SER A 1 466 ? -23.844 26.703 8.859 1 90.06 466 SER A CA 1
ATOM 3775 C C . SER A 1 466 ? -23.562 26.094 7.488 1 90.06 466 SER A C 1
ATOM 3777 O O . SER A 1 466 ? -23.297 24.891 7.379 1 90.06 466 SER A O 1
ATOM 3779 N N . ILE A 1 467 ? -23.625 26.906 6.555 1 89.69 467 ILE A N 1
ATOM 3780 C CA . ILE A 1 467 ? -23.344 26.406 5.211 1 89.69 467 ILE A CA 1
ATOM 3781 C C . ILE A 1 467 ? -21.891 25.969 5.117 1 89.69 467 ILE A C 1
ATOM 3783 O O . ILE A 1 467 ? -21.578 24.922 4.555 1 89.69 467 ILE A O 1
ATOM 3787 N N . ALA A 1 468 ? -21.047 26.719 5.676 1 92.25 468 ALA A N 1
ATOM 3788 C CA . ALA A 1 468 ? -19.625 26.359 5.699 1 92.25 468 ALA A CA 1
ATOM 3789 C C . ALA A 1 468 ? -19.406 25.047 6.453 1 92.25 468 ALA A C 1
ATOM 3791 O O . ALA A 1 468 ? -18.609 24.203 6.023 1 92.25 468 ALA A O 1
ATOM 3792 N N . GLY A 1 469 ? -20.172 24.969 7.484 1 94.5 469 GLY A N 1
ATOM 3793 C CA . GLY A 1 469 ? -20.078 23.719 8.227 1 94.5 469 GLY A CA 1
ATOM 3794 C C . GLY A 1 469 ? -20.484 22.516 7.41 1 94.5 469 GLY A C 1
ATOM 3795 O O . GLY A 1 469 ? -19.797 21.484 7.434 1 94.5 469 GLY A O 1
ATOM 3796 N N . GLY A 1 470 ? -21.516 22.656 6.73 1 96.44 470 GLY A N 1
ATOM 3797 C CA . GLY A 1 470 ? -21.969 21.562 5.887 1 96.44 470 GLY A CA 1
ATOM 3798 C C . GLY A 1 470 ? -21 21.203 4.785 1 96.44 470 GLY A C 1
ATOM 3799 O O . GLY A 1 470 ? -20.734 20.031 4.539 1 96.44 470 GLY A O 1
ATOM 3800 N N . LEU A 1 471 ? -20.469 22.219 4.148 1 96.88 471 LEU A N 1
ATOM 3801 C CA . LEU A 1 471 ? -19.516 22 3.062 1 96.88 471 LEU A CA 1
ATOM 3802 C C . LEU A 1 471 ? -18.234 21.375 3.584 1 96.88 471 LEU A C 1
ATOM 3804 O O . LEU A 1 471 ? -17.656 20.5 2.932 1 96.88 471 LEU A O 1
ATOM 3808 N N . GLN A 1 472 ? -17.812 21.828 4.727 1 97.94 472 GLN A N 1
ATOM 3809 C CA . GLN A 1 472 ? -16.641 21.234 5.344 1 97.94 472 GLN A CA 1
ATOM 3810 C C . GLN A 1 472 ? -16.891 19.766 5.688 1 97.94 472 GLN A C 1
ATOM 3812 O O . GLN A 1 472 ? -16 18.922 5.496 1 97.94 472 GLN A O 1
ATOM 3817 N N . GLY A 1 473 ? -18.062 19.5 6.164 1 98.31 473 GLY A N 1
ATOM 3818 C CA . GLY A 1 473 ? -18.422 18.125 6.445 1 98.31 473 GLY A CA 1
ATOM 3819 C C . GLY A 1 473 ? -18.406 17.234 5.211 1 98.31 473 GLY A C 1
ATOM 3820 O O . GLY A 1 473 ? -17.891 16.109 5.258 1 98.31 473 GLY A O 1
ATOM 3821 N N . LEU A 1 474 ? -18.891 17.75 4.141 1 97.12 474 LEU A N 1
ATOM 3822 C CA . LEU A 1 474 ? -18.891 17.016 2.885 1 97.12 474 LEU A CA 1
ATOM 3823 C C . LEU A 1 474 ? -17.469 16.672 2.449 1 97.12 474 LEU A C 1
ATOM 3825 O O . LEU A 1 474 ? -17.188 15.555 2.035 1 97.12 474 LEU A O 1
ATOM 3829 N N . CYS A 1 475 ? -16.609 17.594 2.596 1 97.88 475 CYS A N 1
ATOM 3830 C CA . CYS A 1 475 ? -15.234 17.406 2.17 1 97.88 475 CYS A CA 1
ATOM 3831 C C . CYS A 1 475 ? -14.508 16.422 3.072 1 97.88 475 CYS A C 1
ATOM 3833 O O . CYS A 1 475 ? -13.852 15.492 2.588 1 97.88 475 CYS A O 1
ATOM 3835 N N . VAL A 1 476 ? -14.648 16.562 4.359 1 98.56 476 VAL A N 1
ATOM 3836 C CA . VAL A 1 476 ? -13.961 15.695 5.309 1 98.56 476 VAL A CA 1
ATOM 3837 C C . VAL A 1 476 ? -14.492 14.266 5.18 1 98.56 476 VAL A C 1
ATOM 3839 O O . VAL A 1 476 ? -13.719 13.312 5.207 1 98.56 476 VAL A O 1
ATOM 3842 N N . GLY A 1 477 ? -15.797 14.18 5.016 1 98.38 477 GLY A N 1
ATOM 3843 C CA . GLY A 1 477 ? -16.359 12.859 4.824 1 98.38 477 GLY A CA 1
ATOM 3844 C C . GLY A 1 477 ? -15.805 12.141 3.609 1 98.38 477 GLY A C 1
ATOM 3845 O O . GLY A 1 477 ? -15.523 10.938 3.668 1 98.38 477 GLY A O 1
ATOM 3846 N N . LEU A 1 478 ? -15.641 12.867 2.58 1 96.75 478 LEU A N 1
ATOM 3847 C CA . LEU A 1 478 ? -15.102 12.305 1.35 1 96.75 478 LEU A CA 1
ATOM 3848 C C . LEU A 1 478 ? -13.664 11.844 1.55 1 96.75 478 LEU A C 1
ATOM 3850 O O . LEU A 1 478 ? -13.258 10.805 1.022 1 96.75 478 LEU A O 1
ATOM 3854 N N . ILE A 1 479 ? -12.906 12.594 2.275 1 97.88 479 ILE A N 1
ATOM 3855 C CA . ILE A 1 479 ? -11.523 12.25 2.564 1 97.88 479 ILE A CA 1
ATOM 3856 C C . ILE A 1 479 ? -11.461 10.961 3.381 1 97.88 479 ILE A C 1
ATOM 3858 O O . ILE A 1 479 ? -10.688 10.062 3.072 1 97.88 479 ILE A O 1
ATOM 3862 N N . LEU A 1 480 ? -12.312 10.883 4.352 1 98.44 480 LEU A N 1
ATOM 3863 C CA . LEU A 1 480 ? -12.32 9.711 5.227 1 98.44 480 LEU A CA 1
ATOM 3864 C C . LEU A 1 480 ? -12.727 8.461 4.457 1 98.44 480 LEU A C 1
ATOM 3866 O O . LEU A 1 480 ? -12.102 7.41 4.602 1 98.44 480 LEU A O 1
ATOM 3870 N N . ALA A 1 481 ? -13.727 8.594 3.631 1 97.12 481 ALA A N 1
ATOM 3871 C CA . ALA A 1 481 ? -14.227 7.453 2.865 1 97.12 481 ALA A CA 1
ATOM 3872 C C . ALA A 1 481 ? -13.172 6.957 1.877 1 97.12 481 ALA A C 1
ATOM 3874 O O . ALA A 1 481 ? -12.922 5.754 1.777 1 97.12 481 ALA A O 1
ATOM 3875 N N . GLY A 1 482 ? -12.578 7.871 1.208 1 95.5 482 GLY A N 1
ATOM 3876 C CA . GLY A 1 482 ? -11.578 7.516 0.218 1 95.5 482 GLY A CA 1
ATOM 3877 C C . GLY A 1 482 ? -10.328 6.906 0.827 1 95.5 482 GLY A C 1
ATOM 3878 O O . GLY A 1 482 ? -9.891 5.832 0.41 1 95.5 482 GLY A O 1
ATOM 3879 N N . VAL A 1 483 ? -9.773 7.535 1.832 1 96.69 483 VAL A N 1
ATOM 3880 C CA . VAL A 1 483 ? -8.547 7.062 2.471 1 96.69 483 VAL A CA 1
ATOM 3881 C C . VAL A 1 483 ? -8.828 5.773 3.238 1 96.69 483 VAL A C 1
ATOM 3883 O O . VAL A 1 483 ? -7.98 4.879 3.293 1 96.69 483 VAL A O 1
ATOM 3886 N N . GLY A 1 484 ? -9.977 5.723 3.803 1 96.5 484 GLY A N 1
ATOM 3887 C CA . GLY A 1 484 ? -10.328 4.539 4.57 1 96.5 484 GLY A CA 1
ATOM 3888 C C . GLY A 1 484 ? -10.344 3.271 3.74 1 96.5 484 GLY A C 1
ATOM 3889 O O . GLY A 1 484 ? -9.727 2.273 4.109 1 96.5 484 GLY A O 1
ATOM 3890 N N . ARG A 1 485 ? -10.938 3.311 2.639 1 93.75 485 ARG A N 1
ATOM 3891 C CA . ARG A 1 485 ? -11.109 2.117 1.816 1 93.75 485 ARG A CA 1
ATOM 3892 C C . ARG A 1 485 ? -9.875 1.856 0.962 1 93.75 485 ARG A C 1
ATOM 3894 O O . ARG A 1 485 ? -9.406 0.72 0.871 1 93.75 485 ARG A O 1
ATOM 3901 N N . TRP A 1 486 ? -9.312 2.854 0.425 1 91.62 486 TRP A N 1
ATOM 3902 C CA . TRP A 1 486 ? -8.328 2.633 -0.632 1 91.62 486 TRP A CA 1
ATOM 3903 C C . TRP A 1 486 ? -6.957 3.154 -0.219 1 91.62 486 TRP A C 1
ATOM 3905 O O . TRP A 1 486 ? -5.992 3.043 -0.976 1 91.62 486 TRP A O 1
ATOM 3915 N N . GLY A 1 487 ? -6.91 3.742 0.942 1 94.75 487 GLY A N 1
ATOM 3916 C CA . GLY A 1 487 ? -5.645 4.344 1.326 1 94.75 487 GLY A CA 1
ATOM 3917 C C . GLY A 1 487 ? -5.305 5.586 0.522 1 94.75 487 GLY A C 1
ATOM 3918 O O . GLY A 1 487 ? -6.188 6.199 -0.086 1 94.75 487 GLY A O 1
ATOM 3919 N N . PHE A 1 488 ? -4.09 6.008 0.584 1 94.06 488 PHE A N 1
ATOM 3920 C CA . PHE A 1 488 ? -3.631 7.191 -0.135 1 94.06 488 PHE A CA 1
ATOM 3921 C C . PHE A 1 488 ? -3.139 6.82 -1.529 1 94.06 488 PHE A C 1
ATOM 3923 O O . PHE A 1 488 ? -1.952 6.957 -1.832 1 94.06 488 PHE A O 1
ATOM 3930 N N . ALA A 1 489 ? -4.086 6.469 -2.365 1 90.44 489 ALA A N 1
ATOM 3931 C CA . ALA A 1 489 ? -3.746 6.113 -3.74 1 90.44 489 ALA A CA 1
ATOM 3932 C C . ALA A 1 489 ? -3.156 7.305 -4.484 1 90.44 489 ALA A C 1
ATOM 3934 O O . ALA A 1 489 ? -3.561 8.445 -4.262 1 90.44 489 ALA A O 1
ATOM 3935 N N . SER A 1 490 ? -2.242 7.074 -5.414 1 92.19 490 SER A N 1
ATOM 3936 C CA . SER A 1 490 ? -1.574 8.133 -6.168 1 92.19 490 SER A CA 1
ATOM 3937 C C . SER A 1 490 ? -2.545 8.828 -7.113 1 92.19 490 SER A C 1
ATOM 3939 O O . SER A 1 490 ? -3.436 8.195 -7.68 1 92.19 490 SER A O 1
ATOM 3941 N N . ILE A 1 491 ? -2.371 10.102 -7.328 1 90.88 491 ILE A N 1
ATOM 3942 C CA . ILE A 1 491 ? -3.229 10.859 -8.227 1 90.88 491 ILE A CA 1
ATOM 3943 C C . ILE A 1 491 ? -2.811 10.609 -9.68 1 90.88 491 ILE A C 1
ATOM 3945 O O . ILE A 1 491 ? -3.551 10.93 -10.609 1 90.88 491 ILE A O 1
ATOM 3949 N N . PHE A 1 492 ? -1.61 10.102 -9.844 1 90.81 492 PHE A N 1
ATOM 3950 C CA . PHE A 1 492 ? -1.13 9.688 -11.156 1 90.81 492 PHE A CA 1
ATOM 3951 C C . PHE A 1 492 ? -0.853 8.195 -11.195 1 90.81 492 PHE A C 1
ATOM 3953 O O . PHE A 1 492 ? -0.029 7.691 -10.422 1 90.81 492 PHE A O 1
ATOM 3960 N N . GLU A 1 493 ? -1.549 7.5 -11.984 1 87.75 493 GLU A N 1
ATOM 3961 C CA . GLU A 1 493 ? -1.388 6.055 -12.109 1 87.75 493 GLU A CA 1
ATOM 3962 C C . GLU A 1 493 ? -1.127 5.648 -13.555 1 87.75 493 GLU A C 1
ATOM 3964 O O . GLU A 1 493 ? -1.462 6.387 -14.484 1 87.75 493 GLU A O 1
ATOM 3969 N N . ARG A 1 494 ? -0.56 4.531 -13.664 1 82.56 494 ARG A N 1
ATOM 3970 C CA . ARG A 1 494 ? -0.265 4.023 -15 1 82.56 494 ARG A CA 1
ATOM 3971 C C . ARG A 1 494 ? -1.547 3.766 -15.789 1 82.56 494 ARG A C 1
ATOM 3973 O O . ARG A 1 494 ? -2.537 3.291 -15.227 1 82.56 494 ARG A O 1
ATOM 3980 N N . GLY A 1 495 ? -1.543 4.055 -16.969 1 69.69 495 GLY A N 1
ATOM 3981 C CA . GLY A 1 495 ? -2.711 3.998 -17.828 1 69.69 495 GLY A CA 1
ATOM 3982 C C . GLY A 1 495 ? -3.365 2.629 -17.859 1 69.69 495 GLY A C 1
ATOM 3983 O O . GLY A 1 495 ? -4.59 2.52 -17.781 1 69.69 495 GLY A O 1
ATOM 3984 N N . TRP A 1 496 ? -2.541 1.552 -17.859 1 64.31 496 TRP A N 1
ATOM 3985 C CA . TRP A 1 496 ? -3.146 0.239 -18.062 1 64.31 496 TRP A CA 1
ATOM 3986 C C . TRP A 1 496 ? -3.807 -0.253 -16.766 1 64.31 496 TRP A C 1
ATOM 3988 O O . TRP A 1 496 ? -4.734 -1.066 -16.812 1 64.31 496 TRP A O 1
ATOM 3998 N N . VAL A 1 497 ? -3.301 0.254 -15.758 1 58.25 497 VAL A N 1
ATOM 3999 C CA . VAL A 1 497 ? -3.889 -0.135 -14.484 1 58.25 497 VAL A CA 1
ATOM 4000 C C . VAL A 1 497 ? -5.297 0.447 -14.359 1 58.25 497 VAL A C 1
ATOM 4002 O O . VAL A 1 497 ? -6.168 -0.147 -13.719 1 58.25 497 VAL A O 1
ATOM 4005 N N . VAL A 1 498 ? -5.438 1.413 -15.039 1 56.09 498 VAL A N 1
ATOM 4006 C CA . VAL A 1 498 ? -6.723 2.102 -14.977 1 56.09 498 VAL A CA 1
ATOM 4007 C C . VAL A 1 498 ? -7.684 1.495 -15.992 1 56.09 498 VAL A C 1
ATOM 4009 O O . VAL A 1 498 ? -8.906 1.581 -15.828 1 56.09 498 VAL A O 1
ATOM 4012 N N . ASP A 1 499 ? -7.004 0.774 -16.859 1 57.88 499 ASP A N 1
ATOM 4013 C CA . ASP A 1 499 ? -7.836 0.21 -17.922 1 57.88 499 ASP A CA 1
ATOM 4014 C C . ASP A 1 499 ? -8.562 -1.041 -17.438 1 57.88 499 ASP A C 1
ATOM 4016 O O . ASP A 1 499 ? -7.953 -1.935 -16.844 1 57.88 499 ASP A O 1
ATOM 4020 N N . ARG A 1 500 ? -9.75 -0.998 -17.172 1 56.31 500 ARG A N 1
ATOM 4021 C CA . ARG A 1 500 ? -10.594 -2.084 -16.688 1 56.31 500 ARG A CA 1
ATOM 4022 C C . ARG A 1 500 ? -10.859 -3.102 -17.797 1 56.31 500 ARG A C 1
ATOM 4024 O O . ARG A 1 500 ? -11.625 -4.047 -17.594 1 56.31 500 ARG A O 1
ATOM 4031 N N . ASP A 1 501 ? -10.406 -2.836 -18.969 1 49.22 501 ASP A N 1
ATOM 4032 C CA . ASP A 1 501 ? -10.727 -3.787 -20.031 1 49.22 501 ASP A CA 1
ATOM 4033 C C . ASP A 1 501 ? -9.766 -4.977 -20.016 1 49.22 501 ASP A C 1
ATOM 4035 O O . ASP A 1 501 ? -9.914 -5.91 -20.812 1 49.22 501 ASP A O 1
ATOM 4039 N N . GLY A 1 502 ? -9.25 -5.234 -18.891 1 50.78 502 GLY A N 1
ATOM 4040 C CA . GLY A 1 502 ? -8.445 -6.441 -18.781 1 50.78 502 GLY A CA 1
ATOM 4041 C C . GLY A 1 502 ? -7.422 -6.586 -19.891 1 50.78 502 GLY A C 1
ATOM 4042 O O . GLY A 1 502 ? -6.516 -7.414 -19.797 1 50.78 502 GLY A O 1
ATOM 4043 N N . ASP A 1 503 ? -8 -6.43 -21.219 1 48.53 503 ASP A N 1
ATOM 4044 C CA . ASP A 1 503 ? -7.312 -6.875 -22.438 1 48.53 503 ASP A CA 1
ATOM 4045 C C . ASP A 1 503 ? -6.102 -5.992 -22.734 1 48.53 503 ASP A C 1
ATOM 4047 O O . ASP A 1 503 ? -6.254 -4.859 -23.203 1 48.53 503 ASP A O 1
ATOM 4051 N N . ASN A 1 504 ? -5.227 -6.07 -21.906 1 50.28 504 ASN A N 1
ATOM 4052 C CA . ASN A 1 504 ? -3.973 -5.426 -22.297 1 50.28 504 ASN A CA 1
ATOM 4053 C C . ASN A 1 504 ? -3.682 -5.598 -23.781 1 50.28 504 ASN A C 1
ATOM 4055 O O . ASN A 1 504 ? -2.521 -5.68 -24.188 1 50.28 504 ASN A O 1
ATOM 4059 N N . GLY A 1 505 ? -4.656 -6.039 -24.578 1 46.94 505 GLY A N 1
ATOM 4060 C CA . GLY A 1 505 ? -4.418 -6.281 -25.984 1 46.94 505 GLY A CA 1
ATOM 4061 C C . GLY A 1 505 ? -3.916 -5.055 -26.734 1 46.94 505 GLY A C 1
ATOM 4062 O O . GLY A 1 505 ? -3.342 -5.168 -27.812 1 46.94 505 GLY A O 1
ATOM 4063 N N . ASP A 1 506 ? -4.277 -4.012 -26.109 1 52.53 506 ASP A N 1
ATOM 4064 C CA . ASP A 1 506 ? -4.016 -2.91 -27.031 1 52.53 506 ASP A CA 1
ATOM 4065 C C . ASP A 1 506 ? -2.584 -2.396 -26.875 1 52.53 506 ASP A C 1
ATOM 4067 O O . ASP A 1 506 ? -2.264 -1.295 -27.328 1 52.53 506 ASP A O 1
ATOM 4071 N N . ARG A 1 507 ? -1.939 -3.391 -26.266 1 59.47 507 ARG A N 1
ATOM 4072 C CA . ARG A 1 507 ? -0.547 -2.953 -26.281 1 59.47 507 ARG A CA 1
ATOM 4073 C C . ARG A 1 507 ? 0.118 -3.311 -27.609 1 59.47 507 ARG A C 1
ATOM 4075 O O . ARG A 1 507 ? -0.112 -4.395 -28.156 1 59.47 507 ARG A O 1
ATOM 4082 N N . PRO A 1 508 ? 0.594 -2.379 -28.25 1 60.16 508 PRO A N 1
ATOM 4083 C CA . PRO A 1 508 ? 1.258 -2.672 -29.516 1 60.16 508 PRO A CA 1
ATOM 4084 C C . PRO A 1 508 ? 2.166 -3.896 -29.438 1 60.16 508 PRO A C 1
ATOM 4086 O O . PRO A 1 508 ? 2.451 -4.523 -30.469 1 60.16 508 PRO A O 1
ATOM 4089 N N . THR A 1 509 ? 2.414 -4.305 -28.328 1 65.94 509 THR A N 1
ATOM 4090 C CA . THR A 1 509 ? 3.379 -5.391 -28.203 1 65.94 509 THR A CA 1
ATOM 4091 C C . THR A 1 509 ? 2.674 -6.711 -27.906 1 65.94 509 THR A C 1
ATOM 4093 O O . THR A 1 509 ? 3.326 -7.719 -27.609 1 65.94 509 THR A O 1
ATOM 4096 N N . ALA A 1 510 ? 1.362 -6.684 -28.156 1 72.94 510 ALA A N 1
ATOM 4097 C CA . ALA A 1 510 ? 0.629 -7.93 -27.922 1 72.94 510 ALA A CA 1
ATOM 4098 C C . ALA A 1 510 ? 0.869 -8.922 -29.062 1 72.94 510 ALA A C 1
ATOM 4100 O O . ALA A 1 510 ? 1.05 -8.523 -30.219 1 72.94 510 ALA A O 1
ATOM 4101 N N . PRO A 1 511 ? 0.974 -10.164 -28.75 1 78.25 511 PRO A N 1
ATOM 4102 C CA . PRO A 1 511 ? 1.148 -11.156 -29.812 1 78.25 511 PRO A CA 1
ATOM 4103 C C . PRO A 1 511 ? -0.061 -11.242 -30.75 1 78.25 511 PRO A C 1
ATOM 4105 O O . PRO A 1 511 ? -1.175 -10.891 -30.344 1 78.25 511 PRO A O 1
ATOM 4108 N N . SER A 1 512 ? 0.233 -11.625 -31.938 1 78.62 512 SER A N 1
ATOM 4109 C CA . SER A 1 512 ? -0.86 -11.859 -32.875 1 78.62 512 SER A CA 1
ATOM 4110 C C . SER A 1 512 ? -1.674 -13.086 -32.469 1 78.62 512 SER A C 1
ATOM 4112 O O . SER A 1 512 ? -1.168 -13.984 -31.797 1 78.62 512 SER A O 1
ATOM 4114 N N . VAL A 1 513 ? -2.943 -13.078 -32.844 1 81.75 513 VAL A N 1
ATOM 4115 C CA . VAL A 1 513 ? -3.801 -14.234 -32.625 1 81.75 513 VAL A CA 1
ATOM 4116 C C . VAL A 1 513 ? -3.242 -15.445 -33.375 1 81.75 513 VAL A C 1
ATOM 4118 O O . VAL A 1 513 ? -2.975 -15.367 -34.594 1 81.75 513 VAL A O 1
ATOM 4121 N N . PRO A 1 514 ? -3.008 -16.406 -32.656 1 84.44 514 PRO A N 1
ATOM 4122 C CA . PRO A 1 514 ? -2.496 -17.594 -33.375 1 84.44 514 PRO A CA 1
ATOM 4123 C C . PRO A 1 514 ? -3.498 -18.172 -34.344 1 84.44 514 PRO A C 1
ATOM 4125 O O . PRO A 1 514 ? -4.711 -18.016 -34.188 1 84.44 514 PRO A O 1
ATOM 4128 N N . VAL A 1 515 ? -2.9 -18.844 -35.344 1 84.56 515 VAL A N 1
ATOM 4129 C CA . VAL A 1 515 ? -3.748 -19.531 -36.344 1 84.56 515 VAL A CA 1
ATOM 4130 C C . VAL A 1 515 ? -4.293 -20.812 -35.719 1 84.56 515 VAL A C 1
ATOM 4132 O O . VAL A 1 515 ? -3.545 -21.594 -35.125 1 84.56 515 VAL A O 1
ATOM 4135 N N . PHE A 1 516 ? -5.582 -20.906 -35.781 1 84.5 516 PHE A N 1
ATOM 4136 C CA . PHE A 1 516 ? -6.184 -22.109 -35.219 1 84.5 516 PHE A CA 1
ATOM 4137 C C . PHE A 1 516 ? -7.168 -22.719 -36.219 1 84.5 516 PHE A C 1
ATOM 4139 O O . PHE A 1 516 ? -7.734 -22.016 -37.062 1 84.5 516 PHE A O 1
ATOM 4146 N N . VAL A 1 517 ? -7.223 -24.078 -36.281 1 82.69 517 VAL A N 1
ATOM 4147 C CA . VAL A 1 517 ? -8.125 -24.828 -37.125 1 82.69 517 VAL A CA 1
ATOM 4148 C C . VAL A 1 517 ? -9.031 -25.719 -36.281 1 82.69 517 VAL A C 1
ATOM 4150 O O . VAL A 1 517 ? -8.555 -26.438 -35.406 1 82.69 517 VAL A O 1
ATOM 4153 N N . TYR A 1 518 ? -10.312 -25.516 -36.469 1 82.44 518 TYR A N 1
ATOM 4154 C CA . TYR A 1 518 ? -11.305 -26.359 -35.812 1 82.44 518 TYR A CA 1
ATOM 4155 C C . TYR A 1 518 ? -11.75 -27.5 -36.688 1 82.44 518 TYR A C 1
ATOM 4157 O O . TYR A 1 518 ? -12.242 -27.281 -37.812 1 82.44 518 TYR A O 1
ATOM 4165 N N . ASN A 1 519 ? -11.539 -28.688 -36.219 1 82.5 519 ASN A N 1
ATOM 4166 C CA . ASN A 1 519 ? -12.039 -29.875 -36.906 1 82.5 519 ASN A CA 1
ATOM 4167 C C . ASN A 1 519 ? -13.359 -30.344 -36.281 1 82.5 519 ASN A C 1
ATOM 4169 O O . ASN A 1 519 ? -13.367 -31.031 -35.281 1 82.5 519 ASN A O 1
ATOM 4173 N N . ALA A 1 520 ? -14.461 -30.125 -36.906 1 79.25 520 ALA A N 1
ATOM 4174 C CA . ALA A 1 520 ? -15.789 -30.438 -36.406 1 79.25 520 ALA A CA 1
ATOM 4175 C C . ALA A 1 520 ? -16 -31.938 -36.312 1 79.25 520 ALA A C 1
ATOM 4177 O O . ALA A 1 520 ? -16.656 -32.438 -35.375 1 79.25 520 ALA A O 1
ATOM 4178 N N . ALA A 1 521 ? -15.469 -32.719 -37.281 1 78.94 521 ALA A N 1
ATOM 4179 C CA . ALA A 1 521 ? -15.656 -34.156 -37.312 1 78.94 521 ALA A CA 1
ATOM 4180 C C . ALA A 1 521 ? -14.969 -34.844 -36.125 1 78.94 521 ALA A C 1
ATOM 4182 O O . ALA A 1 521 ? -15.508 -35.781 -35.562 1 78.94 521 ALA A O 1
ATOM 4183 N N . ARG A 1 522 ? -13.914 -34.344 -35.719 1 80.44 522 ARG A N 1
ATOM 4184 C CA . ARG A 1 522 ? -13.133 -35 -34.656 1 80.44 522 ARG A CA 1
ATOM 4185 C C . ARG A 1 522 ? -13.289 -34.25 -33.344 1 80.44 522 ARG A C 1
ATOM 4187 O O . ARG A 1 522 ? -12.773 -34.688 -32.312 1 80.44 522 ARG A O 1
ATOM 4194 N N . HIS A 1 523 ? -13.992 -33.188 -33.375 1 85.06 523 HIS A N 1
ATOM 4195 C CA . HIS A 1 523 ? -14.164 -32.344 -32.219 1 85.06 523 HIS A CA 1
ATOM 4196 C C . HIS A 1 523 ? -12.82 -31.953 -31.594 1 85.06 523 HIS A C 1
ATOM 4198 O O . HIS A 1 523 ? -12.602 -32.156 -30.406 1 85.06 523 HIS A O 1
ATOM 4204 N N . GLN A 1 524 ? -11.953 -31.469 -32.5 1 87.31 524 GLN A N 1
ATOM 4205 C CA . GLN A 1 524 ? -10.609 -31.109 -32.062 1 87.31 524 GLN A CA 1
ATOM 4206 C C . GLN A 1 524 ? -10.227 -29.719 -32.562 1 87.31 524 GLN A C 1
ATOM 4208 O O . GLN A 1 524 ? -10.633 -29.297 -33.656 1 87.31 524 GLN A O 1
ATOM 4213 N N . LEU A 1 525 ? -9.539 -29.031 -31.719 1 88 525 LEU A N 1
ATOM 4214 C CA . LEU A 1 525 ? -8.953 -27.734 -32.062 1 88 525 LEU A CA 1
ATOM 4215 C C . LEU A 1 525 ? -7.438 -27.844 -32.188 1 88 525 LEU A C 1
ATOM 4217 O O . LEU A 1 525 ? -6.773 -28.359 -31.281 1 88 525 LEU A O 1
ATOM 4221 N N . THR A 1 526 ? -6.918 -27.438 -33.281 1 88.81 526 THR A N 1
ATOM 4222 C CA . THR A 1 526 ? -5.477 -27.391 -33.469 1 88.81 526 THR A CA 1
ATOM 4223 C C . THR A 1 526 ? -4.988 -25.953 -33.594 1 88.81 526 THR A C 1
ATOM 4225 O O . THR A 1 526 ? -5.508 -25.172 -34.375 1 88.81 526 THR A O 1
ATOM 4228 N N . ILE A 1 527 ? -4.059 -25.625 -32.75 1 89.06 527 ILE A N 1
ATOM 4229 C CA . ILE A 1 527 ? -3.469 -24.297 -32.781 1 89.06 527 ILE A CA 1
ATOM 4230 C C . ILE A 1 527 ? -2.02 -24.375 -33.281 1 89.06 527 ILE A C 1
ATOM 4232 O O . ILE A 1 527 ? -1.255 -25.219 -32.781 1 89.06 527 ILE A O 1
ATOM 4236 N N . GLU A 1 528 ? -1.675 -23.547 -34.156 1 88.38 528 GLU A N 1
ATOM 4237 C CA . GLU A 1 528 ? -0.302 -23.5 -34.656 1 88.38 528 GLU A CA 1
ATOM 4238 C C . GLU A 1 528 ? 0.669 -23.094 -33.531 1 88.38 528 GLU A C 1
ATOM 4240 O O . GLU A 1 528 ? 0.332 -22.281 -32.688 1 88.38 528 GLU A O 1
ATOM 4245 N N . PRO A 1 529 ? 1.858 -23.672 -33.562 1 88.06 529 PRO A N 1
ATOM 4246 C CA . PRO A 1 529 ? 2.844 -23.312 -32.531 1 88.06 529 PRO A CA 1
ATOM 4247 C C . PRO A 1 529 ? 3.234 -21.844 -32.562 1 88.06 529 PRO A C 1
ATOM 4249 O O . PRO A 1 529 ? 3.342 -21.25 -33.656 1 88.06 529 PRO A O 1
ATOM 4252 N N . VAL A 1 530 ? 3.365 -21.328 -31.422 1 85.69 530 VAL A N 1
ATOM 4253 C CA . VAL A 1 530 ? 3.766 -19.922 -31.281 1 85.69 530 VAL A CA 1
ATOM 4254 C C . VAL A 1 530 ? 5.152 -19.844 -30.656 1 85.69 530 VAL A C 1
ATOM 4256 O O . VAL A 1 530 ? 5.73 -20.875 -30.266 1 85.69 530 VAL A O 1
ATOM 4259 N N . ASP A 1 531 ? 5.672 -18.641 -30.547 1 79.88 531 ASP A N 1
ATOM 4260 C CA . ASP A 1 531 ? 6.988 -18.406 -29.953 1 79.88 531 ASP A CA 1
ATOM 4261 C C . ASP A 1 531 ? 7.012 -18.812 -28.484 1 79.88 531 ASP A C 1
ATOM 4263 O O . ASP A 1 531 ? 5.977 -18.781 -27.812 1 79.88 531 ASP A O 1
ATOM 4267 N N . ASP A 1 532 ? 8.164 -19.141 -27.938 1 73.56 532 ASP A N 1
ATOM 4268 C CA . ASP A 1 532 ? 8.344 -19.641 -26.578 1 73.56 532 ASP A CA 1
ATOM 4269 C C . ASP A 1 532 ? 7.941 -18.594 -25.547 1 73.56 532 ASP A C 1
ATOM 4271 O O . ASP A 1 532 ? 7.57 -18.938 -24.422 1 73.56 532 ASP A O 1
ATOM 4275 N N . ASP A 1 533 ? 7.984 -17.438 -25.984 1 74 533 ASP A N 1
ATOM 4276 C CA . ASP A 1 533 ? 7.664 -16.375 -25.031 1 74 533 ASP A CA 1
ATOM 4277 C C . ASP A 1 533 ? 6.156 -16.125 -24.984 1 74 533 ASP A C 1
ATOM 4279 O O . ASP A 1 533 ? 5.676 -15.391 -24.125 1 74 533 ASP A O 1
ATOM 4283 N N . THR A 1 534 ? 5.5 -16.828 -25.875 1 82.5 534 THR A N 1
ATOM 4284 C CA . THR A 1 534 ? 4.055 -16.641 -25.938 1 82.5 534 THR A CA 1
ATOM 4285 C C . THR A 1 534 ? 3.33 -17.844 -25.344 1 82.5 534 THR A C 1
ATOM 4287 O O . THR A 1 534 ? 3.635 -18.984 -25.688 1 82.5 534 THR A O 1
ATOM 4290 N N . GLU A 1 535 ? 2.428 -17.562 -24.438 1 87.38 535 GLU A N 1
ATOM 4291 C CA . GLU A 1 535 ? 1.608 -18.594 -23.828 1 87.38 535 GLU A CA 1
ATOM 4292 C C . GLU A 1 535 ? 0.172 -18.547 -24.328 1 87.38 535 GLU A C 1
ATOM 4294 O O . GLU A 1 535 ? -0.441 -17.469 -24.375 1 87.38 535 GLU A O 1
ATOM 4299 N N . ILE A 1 536 ? -0.296 -19.75 -24.734 1 89.12 536 ILE A N 1
ATOM 4300 C CA . ILE A 1 536 ? -1.665 -19.844 -25.234 1 89.12 536 ILE A CA 1
ATOM 4301 C C . ILE A 1 536 ? -2.559 -20.453 -24.156 1 89.12 536 ILE A C 1
ATOM 4303 O O . ILE A 1 536 ? -2.23 -21.5 -23.594 1 89.12 536 ILE A O 1
ATOM 4307 N N . ASN A 1 537 ? -3.623 -19.75 -23.906 1 91.19 537 ASN A N 1
ATOM 4308 C CA . ASN A 1 537 ? -4.664 -20.25 -23.016 1 91.19 537 ASN A CA 1
ATOM 4309 C C . ASN A 1 537 ? -5.996 -20.406 -23.734 1 91.19 537 ASN A C 1
ATOM 4311 O O . ASN A 1 537 ? -6.445 -19.484 -24.422 1 91.19 537 ASN A O 1
ATOM 4315 N N . VAL A 1 538 ? -6.543 -21.562 -23.641 1 91.69 538 VAL A N 1
ATOM 4316 C CA . VAL A 1 538 ? -7.824 -21.812 -24.297 1 91.69 538 VAL A CA 1
ATOM 4317 C C . VAL A 1 538 ? -8.891 -22.109 -23.234 1 91.69 538 VAL A C 1
ATOM 4319 O O . VAL A 1 538 ? -8.633 -22.828 -22.266 1 91.69 538 VAL A O 1
ATOM 4322 N N . PHE A 1 539 ? -10.055 -21.562 -23.484 1 92.25 539 PHE A N 1
ATOM 4323 C CA . PHE A 1 539 ? -11.188 -21.719 -22.578 1 92.25 539 PHE A CA 1
ATOM 4324 C C . PHE A 1 539 ? -12.367 -22.359 -23.297 1 92.25 539 PHE A C 1
ATOM 4326 O O . PHE A 1 539 ? -12.812 -21.875 -24.328 1 92.25 539 PHE A O 1
ATOM 4333 N N . GLY A 1 540 ? -12.773 -23.516 -22.797 1 91.94 540 GLY A N 1
ATOM 4334 C CA . GLY A 1 540 ? -14 -24.156 -23.234 1 91.94 540 GLY A CA 1
ATOM 4335 C C . GLY A 1 540 ? -15.148 -23.969 -22.266 1 91.94 540 GLY A C 1
ATOM 4336 O O . GLY A 1 540 ? -15.094 -24.453 -21.141 1 91.94 540 GLY A O 1
ATOM 4337 N N . ASN A 1 541 ? -16.203 -23.406 -22.719 1 92.12 541 ASN A N 1
ATOM 4338 C CA . ASN A 1 541 ? -17.328 -23.094 -21.844 1 92.12 541 ASN A CA 1
ATOM 4339 C C . ASN A 1 541 ? -16.875 -22.375 -20.578 1 92.12 541 ASN A C 1
ATOM 4341 O O . ASN A 1 541 ? -17.234 -22.766 -19.469 1 92.12 541 ASN A O 1
ATOM 4345 N N . ASP A 1 542 ? -15.914 -21.5 -20.781 1 92.38 542 ASP A N 1
ATOM 4346 C CA . ASP A 1 542 ? -15.406 -20.578 -19.766 1 92.38 542 ASP A CA 1
ATOM 4347 C C . ASP A 1 542 ? -14.516 -21.312 -18.766 1 92.38 542 ASP A C 1
ATOM 4349 O O . ASP A 1 542 ? -14.148 -20.75 -17.719 1 92.38 542 ASP A O 1
ATOM 4353 N N . VAL A 1 543 ? -14.211 -22.547 -18.984 1 93.38 543 VAL A N 1
ATOM 4354 C CA . VAL A 1 543 ? -13.273 -23.312 -18.172 1 93.38 543 VAL A CA 1
ATOM 4355 C C . VAL A 1 543 ? -11.93 -23.422 -18.891 1 93.38 543 VAL A C 1
ATOM 4357 O O . VAL A 1 543 ? -11.875 -23.719 -20.078 1 93.38 543 VAL A O 1
ATOM 4360 N N . TRP A 1 544 ? -10.898 -23.156 -18.219 1 93.69 544 TRP A N 1
ATOM 4361 C CA . TRP A 1 544 ? -9.547 -23.234 -18.781 1 93.69 544 TRP A CA 1
ATOM 4362 C C . TRP A 1 544 ? -9.18 -24.672 -19.125 1 93.69 544 TRP A C 1
ATOM 4364 O O . TRP A 1 544 ? -9.055 -25.516 -18.25 1 93.69 544 TRP A O 1
ATOM 4374 N N . ILE A 1 545 ? -8.93 -25 -20.406 1 93.06 545 ILE A N 1
ATOM 4375 C CA . ILE A 1 545 ? -8.789 -26.391 -20.797 1 93.06 545 ILE A CA 1
ATOM 4376 C C . ILE A 1 545 ? -7.391 -26.625 -21.375 1 93.06 545 ILE A C 1
ATOM 4378 O O . ILE A 1 545 ? -6.953 -27.781 -21.5 1 93.06 545 ILE A O 1
ATOM 4382 N N . TYR A 1 546 ? -6.77 -25.5 -21.75 1 92.38 546 TYR A N 1
ATOM 4383 C CA . TYR A 1 546 ? -5.469 -25.719 -22.359 1 92.38 546 TYR A CA 1
ATOM 4384 C C . TYR A 1 546 ? -4.523 -24.562 -22.062 1 92.38 546 TYR A C 1
ATOM 4386 O O . TYR A 1 546 ? -4.934 -23.391 -22.078 1 92.38 546 TYR A O 1
ATOM 4394 N N . LYS A 1 547 ? -3.379 -24.906 -21.625 1 90.69 547 LYS A N 1
ATOM 4395 C CA . LYS A 1 547 ? -2.248 -23.984 -21.469 1 90.69 547 LYS A CA 1
ATOM 4396 C C . LYS A 1 547 ? -1.013 -24.516 -22.203 1 90.69 547 LYS A C 1
ATOM 4398 O O . LYS A 1 547 ? -0.58 -25.641 -21.969 1 90.69 547 LYS A O 1
ATOM 4403 N N . GLY A 1 548 ? -0.509 -23.734 -23.094 1 87.5 548 GLY A N 1
ATOM 4404 C CA . GLY A 1 548 ? 0.677 -24.203 -23.797 1 87.5 548 GLY A CA 1
ATOM 4405 C C . GLY A 1 548 ? 1.136 -23.25 -24.875 1 87.5 548 GLY A C 1
ATOM 4406 O O . GLY A 1 548 ? 0.886 -22.031 -24.797 1 87.5 548 GLY A O 1
ATOM 4407 N N . HIS A 1 549 ? 1.969 -23.844 -25.859 1 86.94 549 HIS A N 1
ATOM 4408 C CA . HIS A 1 549 ? 2.535 -23.047 -26.938 1 86.94 549 HIS A CA 1
ATOM 4409 C C . HIS A 1 549 ? 2.02 -23.5 -28.297 1 86.94 549 HIS A C 1
ATOM 4411 O O . HIS A 1 549 ? 2.631 -23.219 -29.328 1 86.94 549 HIS A O 1
ATOM 4417 N N . GLY A 1 550 ? 0.987 -24.188 -28.234 1 85.56 550 GLY A N 1
ATOM 4418 C CA . GLY A 1 550 ? 0.422 -24.672 -29.484 1 85.56 550 GLY A CA 1
ATOM 4419 C C . GLY A 1 550 ? 1.121 -25.906 -30.016 1 85.56 550 GLY A C 1
ATOM 4420 O O . GLY A 1 550 ? 2.041 -26.438 -29.391 1 85.56 550 GLY A O 1
ATOM 4421 N N . GLY A 1 551 ? 0.593 -26.484 -31.078 1 83.62 551 GLY A N 1
ATOM 4422 C CA . GLY A 1 551 ? 1.18 -27.641 -31.734 1 83.62 551 GLY A CA 1
ATOM 4423 C C . GLY A 1 551 ? 0.504 -28.953 -31.359 1 83.62 551 GLY A C 1
ATOM 4424 O O . GLY A 1 551 ? 0.879 -30.016 -31.844 1 83.62 551 GLY A O 1
ATOM 4425 N N . GLU A 1 552 ? -0.388 -28.859 -30.484 1 85 552 GLU A N 1
ATOM 4426 C CA . GLU A 1 552 ? -1.1 -30.062 -30.062 1 85 552 GLU A CA 1
ATOM 4427 C C . GLU A 1 552 ? -2.596 -29.953 -30.344 1 85 552 GLU A C 1
ATOM 4429 O O . GLU A 1 552 ? -3.119 -28.844 -30.484 1 85 552 GLU A O 1
ATOM 4434 N N . ASP A 1 553 ? -3.188 -31.141 -30.562 1 86.94 553 ASP A N 1
ATOM 4435 C CA . ASP A 1 553 ? -4.633 -31.188 -30.734 1 86.94 553 ASP A CA 1
ATOM 4436 C C . ASP A 1 553 ? -5.359 -31.141 -29.391 1 86.94 553 ASP A C 1
ATOM 4438 O O . ASP A 1 553 ? -5.082 -31.938 -28.5 1 86.94 553 ASP A O 1
ATOM 4442 N N . ILE A 1 554 ? -6.262 -30.188 -29.266 1 89.38 554 ILE A N 1
ATOM 4443 C CA . ILE A 1 554 ? -7.043 -30 -28.047 1 89.38 554 ILE A CA 1
ATOM 4444 C C . ILE A 1 554 ? -8.445 -30.578 -28.25 1 89.38 554 ILE A C 1
ATOM 4446 O O . ILE A 1 554 ? -9.188 -30.125 -29.125 1 89.38 554 ILE A O 1
ATOM 4450 N N . PRO A 1 555 ? -8.75 -31.547 -27.5 1 88.25 555 PRO A N 1
ATOM 4451 C CA . PRO A 1 555 ? -10.117 -32.062 -27.594 1 88.25 555 PRO A CA 1
ATOM 4452 C C . PRO A 1 555 ? -11.164 -31.078 -27.125 1 88.25 555 PRO A C 1
ATOM 4454 O O . PRO A 1 555 ? -11.016 -30.469 -26.062 1 88.25 555 PRO A O 1
ATOM 4457 N N . ILE A 1 556 ? -12.211 -30.875 -27.859 1 87.19 556 ILE A N 1
ATOM 4458 C CA . ILE A 1 556 ? -13.25 -29.906 -27.516 1 87.19 556 ILE A CA 1
ATOM 4459 C C . ILE A 1 556 ? -14.617 -30.578 -27.594 1 87.19 556 ILE A C 1
ATOM 4461 O O . ILE A 1 556 ? -15.562 -30.016 -28.141 1 87.19 556 ILE A O 1
ATOM 4465 N N . GLU A 1 557 ? -14.75 -31.688 -26.984 1 82.94 557 GLU A N 1
ATOM 4466 C CA . GLU A 1 557 ? -16.047 -32.375 -26.969 1 82.94 557 GLU A CA 1
ATOM 4467 C C . GLU A 1 557 ? -17.016 -31.672 -26.031 1 82.94 557 GLU A C 1
ATOM 4469 O O . GLU A 1 557 ? -16.656 -31.297 -24.922 1 82.94 557 GLU A O 1
ATOM 4474 N N . ASP A 1 558 ? -18.25 -31.438 -26.422 1 80.56 558 ASP A N 1
ATOM 4475 C CA . ASP A 1 558 ? -19.344 -30.875 -25.641 1 80.56 558 ASP A CA 1
ATOM 4476 C C . ASP A 1 558 ? -19.047 -29.422 -25.25 1 80.56 558 ASP A C 1
ATOM 4478 O O . ASP A 1 558 ? -19.359 -29 -24.125 1 80.56 558 ASP A O 1
ATOM 4482 N N . ILE A 1 559 ? -18.25 -28.797 -26.047 1 88.31 559 ILE A N 1
ATOM 4483 C CA . ILE A 1 559 ? -17.938 -27.391 -25.797 1 88.31 559 ILE A CA 1
ATOM 4484 C C . ILE A 1 559 ? -18.719 -26.516 -26.781 1 88.31 559 ILE A C 1
ATOM 4486 O O . ILE A 1 559 ? -18.625 -26.703 -27.984 1 88.31 559 ILE A O 1
ATOM 4490 N N . GLN A 1 560 ? -19.484 -25.641 -26.266 1 84.56 560 GLN A N 1
ATOM 4491 C CA . GLN A 1 560 ? -20.312 -24.734 -27.078 1 84.56 560 GLN A CA 1
ATOM 4492 C C . GLN A 1 560 ? -19.562 -23.438 -27.391 1 84.56 560 GLN A C 1
ATOM 4494 O O . GLN A 1 560 ? -19.703 -22.891 -28.484 1 84.56 560 GLN A O 1
ATOM 4499 N N . TRP A 1 561 ? -18.891 -22.922 -26.438 1 89.62 561 TRP A N 1
ATOM 4500 C CA . TRP A 1 561 ? -18.156 -21.672 -26.594 1 89.62 561 TRP A CA 1
ATOM 4501 C C . TRP A 1 561 ? -16.656 -21.891 -26.375 1 89.62 561 TRP A C 1
ATOM 4503 O O . TRP A 1 561 ? -16.25 -22.375 -25.328 1 89.62 561 TRP A O 1
ATOM 4513 N N . LEU A 1 562 ? -15.883 -21.484 -27.375 1 88.75 562 LEU A N 1
ATOM 4514 C CA . LEU A 1 562 ? -14.422 -21.594 -27.297 1 88.75 562 LEU A CA 1
ATOM 4515 C C . LEU A 1 562 ? -13.789 -20.203 -27.344 1 88.75 562 LEU A C 1
ATOM 4517 O O . LEU A 1 562 ? -14.125 -19.391 -28.203 1 88.75 562 LEU A O 1
ATOM 4521 N N . ARG A 1 563 ? -12.984 -19.984 -26.328 1 89 563 ARG A N 1
ATOM 4522 C CA . ARG A 1 563 ? -12.234 -18.734 -26.297 1 89 563 ARG A CA 1
ATOM 4523 C C . ARG A 1 563 ? -10.734 -19 -26.141 1 89 563 ARG A C 1
ATOM 4525 O O . ARG A 1 563 ? -10.336 -20 -25.547 1 89 563 ARG A O 1
ATOM 4532 N N . GLY A 1 564 ? -9.93 -18.141 -26.672 1 86.5 564 GLY A N 1
ATOM 4533 C CA . GLY A 1 564 ? -8.484 -18.266 -26.562 1 86.5 564 GLY A CA 1
ATOM 4534 C C . GLY A 1 564 ? -7.797 -16.953 -26.297 1 86.5 564 GLY A C 1
ATOM 4535 O O . GLY A 1 564 ? -8.312 -15.883 -26.641 1 86.5 564 GLY A O 1
ATOM 4536 N N . ARG A 1 565 ? -6.754 -17.109 -25.594 1 86.19 565 ARG A N 1
ATOM 4537 C CA . ARG A 1 565 ? -5.934 -15.938 -25.281 1 86.19 565 ARG A CA 1
ATOM 4538 C C . ARG A 1 565 ? -4.449 -16.25 -25.438 1 86.19 565 ARG A C 1
ATOM 4540 O O . ARG A 1 565 ? -3.965 -17.266 -24.906 1 86.19 565 ARG A O 1
ATOM 4547 N N . ALA A 1 566 ? -3.768 -15.5 -26.219 1 86 566 ALA A N 1
ATOM 4548 C CA . ALA A 1 566 ? -2.316 -15.578 -26.359 1 86 566 ALA A CA 1
ATOM 4549 C C . ALA A 1 566 ? -1.636 -14.383 -25.703 1 86 566 ALA A C 1
ATOM 4551 O O . ALA A 1 566 ? -1.939 -13.234 -26.016 1 86 566 ALA A O 1
ATOM 4552 N N . CYS A 1 567 ? -0.806 -14.75 -24.688 1 81.94 567 CYS A N 1
ATOM 4553 C CA . CYS A 1 567 ? -0.213 -13.656 -23.938 1 81.94 567 CYS A CA 1
ATOM 4554 C C . CYS A 1 567 ? 1.308 -13.758 -23.922 1 81.94 567 CYS A C 1
ATOM 4556 O O . CYS A 1 567 ? 1.857 -14.859 -23.891 1 81.94 567 CYS A O 1
ATOM 4558 N N . ASN A 1 568 ? 2.049 -12.641 -23.984 1 75.25 568 ASN A N 1
ATOM 4559 C CA . ASN A 1 568 ? 3.475 -12.484 -23.734 1 75.25 568 ASN A CA 1
ATOM 4560 C C . ASN A 1 568 ? 3.758 -11.227 -22.906 1 75.25 568 ASN A C 1
ATOM 4562 O O . ASN A 1 568 ? 2.846 -10.641 -22.328 1 75.25 568 ASN A O 1
ATOM 4566 N N . ASP A 1 569 ? 5.031 -10.82 -22.672 1 67.12 569 ASP A N 1
ATOM 4567 C CA . ASP A 1 569 ? 5.395 -9.664 -21.859 1 67.12 569 ASP A CA 1
ATOM 4568 C C . ASP A 1 569 ? 4.809 -8.375 -22.438 1 67.12 569 ASP A C 1
ATOM 4570 O O . ASP A 1 569 ? 4.625 -7.395 -21.719 1 67.12 569 ASP A O 1
ATOM 4574 N N . GLY A 1 570 ? 4.5 -8.562 -23.734 1 65.44 570 GLY A N 1
ATOM 4575 C CA . GLY A 1 570 ? 4.008 -7.379 -24.422 1 65.44 570 GLY A CA 1
ATOM 4576 C C . GLY A 1 570 ? 2.506 -7.203 -24.312 1 65.44 570 GLY A C 1
ATOM 4577 O O . GLY A 1 570 ? 1.968 -6.156 -24.672 1 65.44 570 GLY A O 1
ATOM 4578 N N . GLY A 1 571 ? 1.831 -8.258 -23.891 1 73.69 571 GLY A N 1
ATOM 4579 C CA . GLY A 1 571 ? 0.382 -8.172 -23.797 1 73.69 571 GLY A CA 1
ATOM 4580 C C . GLY A 1 571 ? -0.317 -9.461 -24.188 1 73.69 571 GLY A C 1
ATOM 4581 O O . GLY A 1 571 ? 0.294 -10.531 -24.172 1 73.69 571 GLY A O 1
ATOM 4582 N N . CYS A 1 572 ? -1.66 -9.312 -24.344 1 77.62 572 CYS A N 1
ATOM 4583 C CA . CYS A 1 572 ? -2.439 -10.5 -24.672 1 77.62 572 CYS A CA 1
ATOM 4584 C C . CYS A 1 572 ? -3.365 -10.242 -25.859 1 77.62 572 CYS A C 1
ATOM 4586 O O . CYS A 1 572 ? -3.828 -9.117 -26.047 1 77.62 572 CYS A O 1
ATOM 4588 N N . SER A 1 573 ? -3.543 -11.203 -26.766 1 79.25 573 SER A N 1
ATOM 4589 C CA . SER A 1 573 ? -4.559 -11.211 -27.812 1 79.25 573 SER A CA 1
ATOM 4590 C C . SER A 1 573 ? -5.617 -12.281 -27.547 1 79.25 573 SER A C 1
ATOM 4592 O O . SER A 1 573 ? -5.301 -13.375 -27.094 1 79.25 573 SER A O 1
ATOM 4594 N N . GLU A 1 574 ? -6.855 -11.82 -27.781 1 80.88 574 GLU A N 1
ATOM 4595 C CA . GLU A 1 574 ? -7.949 -12.742 -27.469 1 80.88 574 GLU A CA 1
ATOM 4596 C C . GLU A 1 574 ? -8.789 -13.031 -28.703 1 80.88 574 GLU A C 1
ATOM 4598 O O . GLU A 1 574 ? -8.867 -12.203 -29.625 1 80.88 574 GLU A O 1
ATOM 4603 N N . TRP A 1 575 ? -9.391 -14.242 -28.828 1 74.88 575 TRP A N 1
ATOM 4604 C CA . TRP A 1 575 ? -10.312 -14.641 -29.891 1 74.88 575 TRP A CA 1
ATOM 4605 C C . TRP A 1 575 ? -11.43 -15.516 -29.328 1 74.88 575 TRP A C 1
ATOM 4607 O O . TRP A 1 575 ? -11.289 -16.094 -28.25 1 74.88 575 TRP A O 1
ATOM 4617 N N . VAL A 1 576 ? -12.57 -15.367 -29.891 1 75.19 576 VAL A N 1
ATOM 4618 C CA . VAL A 1 576 ? -13.727 -16.188 -29.516 1 75.19 576 VAL A CA 1
ATOM 4619 C C . VAL A 1 576 ? -14.219 -16.969 -30.734 1 75.19 576 VAL A C 1
ATOM 4621 O O . VAL A 1 576 ? -14.211 -16.453 -31.844 1 75.19 576 VAL A O 1
ATOM 4624 N N . TRP A 1 577 ? -14.516 -18.25 -30.516 1 72.12 577 TRP A N 1
ATOM 4625 C CA . TRP A 1 577 ? -15.102 -19.094 -31.547 1 72.12 577 TRP A CA 1
ATOM 4626 C C . TRP A 1 577 ? -16.297 -19.859 -31 1 72.12 577 TRP A C 1
ATOM 4628 O O . TRP A 1 577 ? -16.234 -20.438 -29.906 1 72.12 577 TRP A O 1
ATOM 4638 N N . ILE A 1 578 ? -17.438 -19.719 -31.609 1 68.12 578 ILE A N 1
ATOM 4639 C CA . ILE A 1 578 ? -18.656 -20.422 -31.219 1 68.12 578 ILE A CA 1
ATOM 4640 C C . ILE A 1 578 ? -18.781 -21.719 -32.031 1 68.12 578 ILE A C 1
ATOM 4642 O O . ILE A 1 578 ? -18.797 -21.672 -33.281 1 68.12 578 ILE A O 1
ATOM 4646 N N . THR A 1 579 ? -18.625 -22.812 -31.188 1 65.19 579 THR A N 1
ATOM 4647 C CA . THR A 1 579 ? -18.734 -24.094 -31.875 1 65.19 579 THR A CA 1
ATOM 4648 C C . THR A 1 579 ? -20.203 -24.438 -32.156 1 65.19 579 THR A C 1
ATOM 4650 O O . THR A 1 579 ? -21.062 -24.281 -31.297 1 65.19 579 THR A O 1
ATOM 4653 N N . LYS A 1 580 ? -20.734 -24.25 -33.344 1 56.5 580 LYS A N 1
ATOM 4654 C CA . LYS A 1 580 ? -22.094 -24.641 -33.688 1 56.5 580 LYS A CA 1
ATOM 4655 C C . LYS A 1 580 ? -22.281 -26.156 -33.594 1 56.5 580 LYS A C 1
ATOM 4657 O O . LYS A 1 580 ? -21.344 -26.922 -33.875 1 56.5 580 LYS A O 1
ATOM 4662 N N . MET B 1 1 ? 9.008 79 63.75 1 17.41 1 MET B N 1
ATOM 4663 C CA . MET B 1 1 ? 8.773 79.812 62.562 1 17.41 1 MET B CA 1
ATOM 4664 C C . MET B 1 1 ? 8.812 78.938 61.281 1 17.41 1 MET B C 1
ATOM 4666 O O . MET B 1 1 ? 8.164 79.312 60.312 1 17.41 1 MET B O 1
ATOM 4670 N N . ASP B 1 2 ? 9.664 77.938 61.219 1 18.94 2 ASP B N 1
ATOM 4671 C CA . ASP B 1 2 ? 10.578 77.562 60.156 1 18.94 2 ASP B CA 1
ATOM 4672 C C . ASP B 1 2 ? 9.906 76.625 59.188 1 18.94 2 ASP B C 1
ATOM 4674 O O . ASP B 1 2 ? 10.586 75.938 58.438 1 18.94 2 ASP B O 1
ATOM 4678 N N . MET B 1 3 ? 8.617 76.312 59.344 1 21.25 3 MET B N 1
ATOM 4679 C CA . MET B 1 3 ? 8.016 75 59.062 1 21.25 3 MET B CA 1
ATOM 4680 C C . MET B 1 3 ? 7.871 74.75 57.562 1 21.25 3 MET B C 1
ATOM 4682 O O . MET B 1 3 ? 7.66 73.625 57.094 1 21.25 3 MET B O 1
ATOM 4686 N N . GLN B 1 4 ? 7.664 75.875 56.75 1 19.84 4 GLN B N 1
ATOM 4687 C CA . GLN B 1 4 ? 6.629 75.938 55.719 1 19.84 4 GLN B CA 1
ATOM 4688 C C . GLN B 1 4 ? 7.082 75.312 54.406 1 19.84 4 GLN B C 1
ATOM 4690 O O . GLN B 1 4 ? 6.262 75 53.562 1 19.84 4 GLN B O 1
ATOM 4695 N N . LEU B 1 5 ? 8.359 75.375 54 1 21.67 5 LEU B N 1
ATOM 4696 C CA . LEU B 1 5 ? 8.664 75.812 52.656 1 21.67 5 LEU B CA 1
ATOM 4697 C C . LEU B 1 5 ? 8.578 74.625 51.688 1 21.67 5 LEU B C 1
ATOM 4699 O O . LEU B 1 5 ? 9.602 74.062 51.312 1 21.67 5 LEU B O 1
ATOM 4703 N N . GLY B 1 6 ? 7.746 73.562 51.906 1 21.3 6 GLY B N 1
ATOM 4704 C CA . GLY B 1 6 ? 8 72.188 51.469 1 21.3 6 GLY B CA 1
ATOM 4705 C C . GLY B 1 6 ? 7.809 72 49.969 1 21.3 6 GLY B C 1
ATOM 4706 O O . GLY B 1 6 ? 8.195 71 49.406 1 21.3 6 GLY B O 1
ATOM 4707 N N . MET B 1 7 ? 6.789 72.688 49.219 1 23.28 7 MET B N 1
ATOM 4708 C CA . MET B 1 7 ? 5.895 72.062 48.25 1 23.28 7 MET B CA 1
ATOM 4709 C C . MET B 1 7 ? 6.5 72.125 46.875 1 23.28 7 MET B C 1
ATOM 4711 O O . MET B 1 7 ? 5.832 71.75 45.875 1 23.28 7 MET B O 1
ATOM 4715 N N . LYS B 1 8 ? 7.602 72.75 46.562 1 24.36 8 LYS B N 1
ATOM 4716 C CA . LYS B 1 8 ? 7.734 73.438 45.281 1 24.36 8 LYS B CA 1
ATOM 4717 C C . LYS B 1 8 ? 7.918 72.438 44.125 1 24.36 8 LYS B C 1
ATOM 4719 O O . LYS B 1 8 ? 7.66 72.75 42.969 1 24.36 8 LYS B O 1
ATOM 4724 N N . HIS B 1 9 ? 8.562 71.312 44.312 1 23.27 9 HIS B N 1
ATOM 4725 C CA . HIS B 1 9 ? 9.508 71.062 43.25 1 23.27 9 HIS B CA 1
ATOM 4726 C C . HIS B 1 9 ? 8.82 70.312 42.094 1 23.27 9 HIS B C 1
ATOM 4728 O O . HIS B 1 9 ? 9.484 69.75 41.25 1 23.27 9 HIS B O 1
ATOM 4734 N N . GLU B 1 10 ? 7.438 70.312 41.969 1 22.92 10 GLU B N 1
ATOM 4735 C CA . GLU B 1 10 ? 6.77 69.312 41.156 1 22.92 10 GLU B CA 1
ATOM 4736 C C . GLU B 1 10 ? 6.988 69.562 39.656 1 22.92 10 GLU B C 1
ATOM 4738 O O . GLU B 1 10 ? 6.707 68.75 38.812 1 22.92 10 GLU B O 1
ATOM 4743 N N . ILE B 1 11 ? 7.188 70.812 39.219 1 27.16 11 ILE B N 1
ATOM 4744 C CA . ILE B 1 11 ? 6.676 71.25 37.906 1 27.16 11 ILE B CA 1
ATOM 4745 C C . ILE B 1 11 ? 7.57 70.688 36.812 1 27.16 11 ILE B C 1
ATOM 4747 O O . ILE B 1 11 ? 7.305 70.875 35.625 1 27.16 11 ILE B O 1
ATOM 4751 N N . GLY B 1 12 ? 8.805 70.25 37.125 1 23.39 12 GLY B N 1
ATOM 4752 C CA . GLY B 1 12 ? 9.773 70.312 36.031 1 23.39 12 GLY B CA 1
ATOM 4753 C C . GLY B 1 12 ? 9.547 69.25 34.969 1 23.39 12 GLY B C 1
ATOM 4754 O O . GLY B 1 12 ? 10.273 69.188 33.969 1 23.39 12 GLY B O 1
ATOM 4755 N N . LYS B 1 13 ? 8.781 68.188 35.281 1 33.19 13 LYS B N 1
ATOM 4756 C CA . LYS B 1 13 ? 9.086 67 34.531 1 33.19 13 LYS B CA 1
ATOM 4757 C C . LYS B 1 13 ? 8.398 67.062 33.156 1 33.19 13 LYS B C 1
ATOM 4759 O O . LYS B 1 13 ? 8.516 66.125 32.375 1 33.19 13 LYS B O 1
ATOM 4764 N N . ASP B 1 14 ? 7.566 68.062 32.969 1 29.25 14 ASP B N 1
ATOM 4765 C CA . ASP B 1 14 ? 6.699 67.938 31.797 1 29.25 14 ASP B CA 1
ATOM 4766 C C . ASP B 1 14 ? 7.48 68.125 30.5 1 29.25 14 ASP B C 1
ATOM 4768 O O . ASP B 1 14 ? 7.039 67.75 29.438 1 29.25 14 ASP B O 1
ATOM 4772 N N . ARG B 1 15 ? 8.484 69.062 30.641 1 29.62 15 ARG B N 1
ATOM 4773 C CA . ARG B 1 15 ? 9.078 69.562 29.391 1 29.62 15 ARG B CA 1
ATOM 4774 C C . ARG B 1 15 ? 9.82 68.438 28.672 1 29.62 15 ARG B C 1
ATOM 4776 O O . ARG B 1 15 ? 9.969 68.5 27.453 1 29.62 15 ARG B O 1
ATOM 4783 N N . ASP B 1 16 ? 10.391 67.562 29.531 1 29.38 16 ASP B N 1
ATOM 4784 C CA . ASP B 1 16 ? 11.359 66.688 28.875 1 29.38 16 ASP B CA 1
ATOM 4785 C C . ASP B 1 16 ? 10.664 65.625 28 1 29.38 16 ASP B C 1
ATOM 4787 O O . ASP B 1 16 ? 11.312 64.938 27.203 1 29.38 16 ASP B O 1
ATOM 4791 N N . GLU B 1 17 ? 9.398 65.375 28.234 1 30.97 17 GLU B N 1
ATOM 4792 C CA . GLU B 1 17 ? 8.781 64.25 27.516 1 30.97 17 GLU B CA 1
ATOM 4793 C C . GLU B 1 17 ? 8.555 64.625 26.047 1 30.97 17 GLU B C 1
ATOM 4795 O O . GLU B 1 17 ? 8.492 63.75 25.188 1 30.97 17 GLU B O 1
ATOM 4800 N N . GLU B 1 18 ? 8.289 65.875 25.672 1 32.81 18 GLU B N 1
ATOM 4801 C CA . GLU B 1 18 ? 7.973 66.25 24.297 1 32.81 18 GLU B CA 1
ATOM 4802 C C . GLU B 1 18 ? 9.203 66.125 23.391 1 32.81 18 GLU B C 1
ATOM 4804 O O . GLU B 1 18 ? 9.07 65.938 22.188 1 32.81 18 GLU B O 1
ATOM 4809 N N . VAL B 1 19 ? 10.5 66.312 23.953 1 31.06 19 VAL B N 1
ATOM 4810 C CA . VAL B 1 19 ? 11.742 66.188 23.203 1 31.06 19 VAL B CA 1
ATOM 4811 C C . VAL B 1 19 ? 11.938 64.75 22.734 1 31.06 19 VAL B C 1
ATOM 4813 O O . VAL B 1 19 ? 12.445 64.5 21.641 1 31.06 19 VAL B O 1
ATOM 4816 N N . GLU B 1 20 ? 11.531 63.812 23.609 1 30.59 20 GLU B N 1
ATOM 4817 C CA . GLU B 1 20 ? 11.938 62.438 23.25 1 30.59 20 GLU B CA 1
ATOM 4818 C C . GLU B 1 20 ? 11.117 61.906 22.078 1 30.59 20 GLU B C 1
ATOM 4820 O O . GLU B 1 20 ? 11.586 61.062 21.312 1 30.59 20 GLU B O 1
ATOM 4825 N N . LEU B 1 21 ? 9.891 62.344 21.844 1 31.09 21 LEU B N 1
ATOM 4826 C CA . LEU B 1 21 ? 9.055 61.75 20.797 1 31.09 21 LEU B CA 1
ATOM 4827 C C . LEU B 1 21 ? 9.516 62.219 19.422 1 31.09 21 LEU B C 1
ATOM 4829 O O . LEU B 1 21 ? 9.406 61.469 18.453 1 31.09 21 LEU B O 1
ATOM 4833 N N . GLN B 1 22 ? 9.789 63.594 19.266 1 29.95 22 GLN B N 1
ATOM 4834 C CA . GLN B 1 22 ? 10.102 64.062 17.922 1 29.95 22 GLN B CA 1
ATOM 4835 C C . GLN B 1 22 ? 11.422 63.5 17.422 1 29.95 22 GLN B C 1
ATOM 4837 O O . GLN B 1 22 ? 11.695 63.5 16.219 1 29.95 22 GLN B O 1
ATOM 4842 N N . TRP B 1 23 ? 12.43 63.375 18.328 1 29.86 23 TRP B N 1
ATOM 4843 C CA . TRP B 1 23 ? 13.703 62.812 17.859 1 29.86 23 TRP B CA 1
ATOM 4844 C C . TRP B 1 23 ? 13.555 61.375 17.422 1 29.86 23 TRP B C 1
ATOM 4846 O O . TRP B 1 23 ? 14.453 60.812 16.797 1 29.86 23 TRP B O 1
ATOM 4856 N N . MET B 1 24 ? 12.547 60.594 17.891 1 31.08 24 MET B N 1
ATOM 4857 C CA . MET B 1 24 ? 12.5 59.156 17.625 1 31.08 24 MET B CA 1
ATOM 4858 C C . MET B 1 24 ? 12.164 58.875 16.172 1 31.08 24 MET B C 1
ATOM 4860 O O . MET B 1 24 ? 12.133 57.719 15.742 1 31.08 24 MET B O 1
ATOM 4864 N N . SER B 1 25 ? 11.375 59.719 15.492 1 32.47 25 SER B N 1
ATOM 4865 C CA . SER B 1 25 ? 10.82 59.312 14.211 1 32.47 25 SER B CA 1
ATOM 4866 C C . SER B 1 25 ? 11.93 59.125 13.172 1 32.47 25 SER B C 1
ATOM 4868 O O . SER B 1 25 ? 11.945 58.094 12.461 1 32.47 25 SER B O 1
ATOM 4870 N N . ARG B 1 26 ? 12.297 60.156 12.344 1 36.78 26 ARG B N 1
ATOM 4871 C CA . ARG B 1 26 ? 13.117 60.031 11.141 1 36.78 26 ARG B CA 1
ATOM 4872 C C . ARG B 1 26 ? 14.57 59.75 11.508 1 36.78 26 ARG B C 1
ATOM 4874 O O . ARG B 1 26 ? 15.258 59 10.828 1 36.78 26 ARG B O 1
ATOM 4881 N N . GLY B 1 27 ? 15.18 60.562 12.406 1 35.78 27 GLY B N 1
ATOM 4882 C CA . GLY B 1 27 ? 16.609 60.562 12.688 1 35.78 27 GLY B CA 1
ATOM 4883 C C . GLY B 1 27 ? 17.047 59.406 13.555 1 35.78 27 GLY B C 1
ATOM 4884 O O . GLY B 1 27 ? 18.25 59.125 13.656 1 35.78 27 GLY B O 1
ATOM 4885 N N . SER B 1 28 ? 16.141 58.875 14.453 1 37.81 28 SER B N 1
ATOM 4886 C CA . SER B 1 28 ? 16.484 57.938 15.508 1 37.81 28 SER B CA 1
ATOM 4887 C C . SER B 1 28 ? 16.516 56.5 14.969 1 37.81 28 SER B C 1
ATOM 4889 O O . SER B 1 28 ? 16.922 55.562 15.68 1 37.81 28 SER B O 1
ATOM 4891 N N . ARG B 1 29 ? 15.906 56.25 13.906 1 44.62 29 ARG B N 1
ATOM 4892 C CA . ARG B 1 29 ? 16.094 54.938 13.32 1 44.62 29 ARG B CA 1
ATOM 4893 C C . ARG B 1 29 ? 17.516 54.75 12.828 1 44.62 29 ARG B C 1
ATOM 4895 O O . ARG B 1 29 ? 18.078 53.656 12.953 1 44.62 29 ARG B O 1
ATOM 4902 N N . VAL B 1 30 ? 18.078 55.812 12.219 1 45.72 30 VAL B N 1
ATOM 4903 C CA . VAL B 1 30 ? 19.484 55.719 11.812 1 45.72 30 VAL B CA 1
ATOM 4904 C C . VAL B 1 30 ? 20.375 55.594 13.047 1 45.72 30 VAL B C 1
ATOM 4906 O O . VAL B 1 30 ? 21.344 54.844 13.039 1 45.72 30 VAL B O 1
ATOM 4909 N N . SER B 1 31 ? 19.953 56.25 14.148 1 46.97 31 SER B N 1
ATOM 4910 C CA . SER B 1 31 ? 20.797 56.219 15.344 1 46.97 31 SER B CA 1
ATOM 4911 C C . SER B 1 31 ? 20.656 54.906 16.094 1 46.97 31 SER B C 1
ATOM 4913 O O . SER B 1 31 ? 21.625 54.375 16.641 1 46.97 31 SER B O 1
ATOM 4915 N N . ARG B 1 32 ? 19.469 54.375 16.094 1 46.28 32 ARG B N 1
ATOM 4916 C CA . ARG B 1 32 ? 19.312 53.062 16.719 1 46.28 32 ARG B CA 1
ATOM 4917 C C . ARG B 1 32 ? 19.969 51.969 15.875 1 46.28 32 ARG B C 1
ATOM 4919 O O . ARG B 1 32 ? 20.609 51.062 16.422 1 46.28 32 ARG B O 1
ATOM 4926 N N . ASP B 1 33 ? 19.844 52.062 14.555 1 49.34 33 ASP B N 1
ATOM 4927 C CA . ASP B 1 33 ? 20.594 51.156 13.695 1 49.34 33 ASP B CA 1
ATOM 4928 C C . ASP B 1 33 ? 22.109 51.375 13.844 1 49.34 33 ASP B C 1
ATOM 4930 O O . ASP B 1 33 ? 22.875 50.406 13.891 1 49.34 33 ASP B O 1
ATOM 4934 N N . GLU B 1 34 ? 22.469 52.656 13.906 1 50.72 34 GLU B N 1
ATOM 4935 C CA . GLU B 1 34 ? 23.875 52.969 14.164 1 50.72 34 GLU B CA 1
ATOM 4936 C C . GLU B 1 34 ? 24.281 52.562 15.586 1 50.72 34 GLU B C 1
ATOM 4938 O O . GLU B 1 34 ? 25.375 52.062 15.812 1 50.72 34 GLU B O 1
ATOM 4943 N N . GLU B 1 35 ? 23.391 52.781 16.547 1 48.59 35 GLU B N 1
ATOM 4944 C CA . GLU B 1 35 ? 23.688 52.344 17.906 1 48.59 35 GLU B CA 1
ATOM 4945 C C . GLU B 1 35 ? 23.656 50.844 18.047 1 48.59 35 GLU B C 1
ATOM 4947 O O . GLU B 1 35 ? 24.516 50.25 18.719 1 48.59 35 GLU B O 1
ATOM 4952 N N . GLU B 1 36 ? 22.719 50.156 17.484 1 50.59 36 GLU B N 1
ATOM 4953 C CA . GLU B 1 36 ? 22.766 48.688 17.438 1 50.59 36 GLU B CA 1
ATOM 4954 C C . GLU B 1 36 ? 23.953 48.188 16.625 1 50.59 36 GLU B C 1
ATOM 4956 O O . GLU B 1 36 ? 24.609 47.219 17 1 50.59 36 GLU B O 1
ATOM 4961 N N . GLU B 1 37 ? 24.266 48.906 15.578 1 53.97 37 GLU B N 1
ATOM 4962 C CA . GLU B 1 37 ? 25.516 48.625 14.875 1 53.97 37 GLU B CA 1
ATOM 4963 C C . GLU B 1 37 ? 26.719 48.938 15.742 1 53.97 37 GLU B C 1
ATOM 4965 O O . GLU B 1 37 ? 27.688 48.156 15.758 1 53.97 37 GLU B O 1
ATOM 4970 N N . ARG B 1 38 ? 26.703 50.062 16.438 1 51.75 38 ARG B N 1
ATOM 4971 C CA . ARG B 1 38 ? 27.797 50.406 17.344 1 51.75 38 ARG B CA 1
ATOM 4972 C C . ARG B 1 38 ? 27.844 49.438 18.531 1 51.75 38 ARG B C 1
ATOM 4974 O O . ARG B 1 38 ? 28.922 49 18.938 1 51.75 38 ARG B O 1
ATOM 4981 N N . TYR B 1 39 ? 26.719 49.094 19.156 1 49.19 39 TYR B N 1
ATOM 4982 C CA . TYR B 1 39 ? 26.703 48.094 20.219 1 49.19 39 TYR B CA 1
ATOM 4983 C C . TYR B 1 39 ? 27.125 46.719 19.672 1 49.19 39 TYR B C 1
ATOM 4985 O O . TYR B 1 39 ? 27.875 46 20.344 1 49.19 39 TYR B O 1
ATOM 4993 N N . GLN B 1 40 ? 26.703 46.344 18.531 1 51.56 40 GLN B N 1
ATOM 4994 C CA . GLN B 1 40 ? 27.188 45.125 17.875 1 51.56 40 GLN B CA 1
ATOM 4995 C C . GLN B 1 40 ? 28.672 45.25 17.547 1 51.56 40 GLN B C 1
ATOM 4997 O O . GLN B 1 40 ? 29.422 44.281 17.75 1 51.56 40 GLN B O 1
ATOM 5002 N N . GLU B 1 41 ? 29.078 46.375 17.078 1 54.97 41 GLU B N 1
ATOM 5003 C CA . GLU B 1 41 ? 30.5 46.594 16.859 1 54.97 41 GLU B CA 1
ATOM 5004 C C . GLU B 1 41 ? 31.281 46.562 18.172 1 54.97 41 GLU B C 1
ATOM 5006 O O . GLU B 1 41 ? 32.375 46 18.234 1 54.97 41 GLU B O 1
ATOM 5011 N N . CYS B 1 42 ? 30.844 47.188 19.156 1 53.97 42 CYS B N 1
ATOM 5012 C CA . CYS B 1 42 ? 31.5 47.156 20.453 1 53.97 42 CYS B CA 1
ATOM 5013 C C . CYS B 1 42 ? 31.484 45.75 21.047 1 53.97 42 CYS B C 1
ATOM 5015 O O . CYS B 1 42 ? 32.469 45.281 21.609 1 53.97 42 CYS B O 1
ATOM 5017 N N . SER B 1 43 ? 30.406 45.062 21.031 1 51.69 43 SER B N 1
ATOM 5018 C CA . SER B 1 43 ? 30.344 43.688 21.5 1 51.69 43 SER B CA 1
ATOM 5019 C C . SER B 1 43 ? 31.188 42.781 20.609 1 51.69 43 SER B C 1
ATOM 5021 O O . SER B 1 43 ? 31.797 41.812 21.109 1 51.69 43 SER B O 1
ATOM 5023 N N . ASP B 1 44 ? 31.312 43.031 19.422 1 56.31 44 ASP B N 1
ATOM 5024 C CA . ASP B 1 44 ? 32.188 42.312 18.516 1 56.31 44 ASP B CA 1
ATOM 5025 C C . ASP B 1 44 ? 33.656 42.531 18.844 1 56.31 44 ASP B C 1
ATOM 5027 O O . ASP B 1 44 ? 34.469 41.625 18.688 1 56.31 44 ASP B O 1
ATOM 5031 N N . LYS B 1 45 ? 34.031 43.688 19.25 1 57.88 45 LYS B N 1
ATOM 5032 C CA . LYS B 1 45 ? 35.406 43.969 19.672 1 57.88 45 LYS B CA 1
ATOM 5033 C C . LYS B 1 45 ? 35.719 43.281 20.984 1 57.88 45 LYS B C 1
ATOM 5035 O O . LYS B 1 45 ? 36.875 42.844 21.188 1 57.88 45 LYS B O 1
ATOM 5040 N N . GLN B 1 46 ? 34.844 43.125 21.828 1 57.72 46 GLN B N 1
ATOM 5041 C CA . GLN B 1 46 ? 35.156 42.5 23.094 1 57.72 46 GLN B CA 1
ATOM 5042 C C . GLN B 1 46 ? 35.156 40.969 22.984 1 57.72 46 GLN B C 1
ATOM 5044 O O . GLN B 1 46 ? 35.938 40.281 23.641 1 57.72 46 GLN B O 1
ATOM 5049 N N . ASP B 1 47 ? 34.25 40.312 22.156 1 67.38 47 ASP B N 1
ATOM 5050 C CA . ASP B 1 47 ? 34.25 38.875 21.938 1 67.38 47 ASP B CA 1
ATOM 5051 C C . ASP B 1 47 ? 34.344 38.531 20.453 1 67.38 47 ASP B C 1
ATOM 5053 O O . ASP B 1 47 ? 33.312 38.406 19.781 1 67.38 47 ASP B O 1
ATOM 5057 N N . PRO B 1 48 ? 35.531 38.5 19.969 1 72.25 48 PRO B N 1
ATOM 5058 C CA . PRO B 1 48 ? 35.75 38.25 18.531 1 72.25 48 PRO B CA 1
ATOM 5059 C C . PRO B 1 48 ? 35.031 37.031 18.016 1 72.25 48 PRO B C 1
ATOM 5061 O O . PRO B 1 48 ? 34.562 37.031 16.875 1 72.25 48 PRO B O 1
ATOM 5064 N N . LEU B 1 49 ? 34.969 36.031 18.797 1 74.94 49 LEU B N 1
ATOM 5065 C CA . LEU B 1 49 ? 34.281 34.844 18.344 1 74.94 49 LEU B CA 1
ATOM 5066 C C . LEU B 1 49 ? 32.812 35.125 18.109 1 74.94 49 LEU B C 1
ATOM 5068 O O . LEU B 1 49 ? 32.219 34.594 17.172 1 74.94 49 LEU B O 1
ATOM 5072 N N . ARG B 1 50 ? 32.25 35.906 18.906 1 76.5 50 ARG B N 1
ATOM 5073 C CA . ARG B 1 50 ? 30.828 36.281 18.766 1 76.5 50 ARG B CA 1
ATOM 5074 C C . ARG B 1 50 ? 30.625 37.125 17.5 1 76.5 50 ARG B C 1
ATOM 5076 O O . ARG B 1 50 ? 29.594 37 16.828 1 76.5 50 ARG B O 1
ATOM 5083 N N . GLY B 1 51 ? 31.594 37.906 17.25 1 76.56 51 GLY B N 1
ATOM 5084 C CA . GLY B 1 51 ? 31.516 38.719 16.047 1 76.56 51 GLY B CA 1
ATOM 5085 C C . GLY B 1 51 ? 31.516 37.875 14.773 1 76.56 51 GLY B C 1
ATOM 5086 O O . GLY B 1 51 ? 30.703 38.125 13.875 1 76.56 51 GLY B O 1
ATOM 5087 N N . ILE B 1 52 ? 32.344 36.969 14.758 1 82.5 52 ILE B N 1
ATOM 5088 C CA . ILE B 1 52 ? 32.438 36.062 13.609 1 82.5 52 ILE B CA 1
ATOM 5089 C C . ILE B 1 52 ? 31.125 35.281 13.484 1 82.5 52 ILE B C 1
ATOM 5091 O O . ILE B 1 52 ? 30.594 35.125 12.383 1 82.5 52 ILE B O 1
ATOM 5095 N N . TRP B 1 53 ? 30.688 34.844 14.547 1 82.94 53 TRP B N 1
ATOM 5096 C CA . TRP B 1 53 ? 29.438 34.094 14.602 1 82.94 53 TRP B CA 1
ATOM 5097 C C . TRP B 1 53 ? 28.281 34.906 14.023 1 82.94 53 TRP B C 1
ATOM 5099 O O . TRP B 1 53 ? 27.484 34.375 13.242 1 82.94 53 TRP B O 1
ATOM 5109 N N . LEU B 1 54 ? 28.234 36.125 14.367 1 82.56 54 LEU B N 1
ATOM 5110 C CA . LEU B 1 54 ? 27.172 37 13.906 1 82.56 54 LEU B CA 1
ATOM 5111 C C . LEU B 1 54 ? 27.312 37.281 12.414 1 82.56 54 LEU B C 1
ATOM 5113 O O . LEU B 1 54 ? 26.328 37.375 11.695 1 82.56 54 LEU B O 1
ATOM 5117 N N . ARG B 1 55 ? 28.547 37.375 12.016 1 84.62 55 ARG B N 1
ATOM 5118 C CA . ARG B 1 55 ? 28.781 37.656 10.602 1 84.62 55 ARG B CA 1
ATOM 5119 C C . ARG B 1 55 ? 28.359 36.469 9.734 1 84.62 55 ARG B C 1
ATOM 5121 O O . ARG B 1 55 ? 27.75 36.656 8.68 1 84.62 55 ARG B O 1
ATOM 5128 N N . ILE B 1 56 ? 28.609 35.344 10.203 1 87.69 56 ILE B N 1
ATOM 5129 C CA . ILE B 1 56 ? 28.25 34.156 9.469 1 87.69 56 ILE B CA 1
ATOM 5130 C C . ILE B 1 56 ? 26.734 33.969 9.422 1 87.69 56 ILE B C 1
ATOM 5132 O O . ILE B 1 56 ? 26.172 33.656 8.375 1 87.69 56 ILE B O 1
ATOM 5136 N N . ASN B 1 57 ? 26.141 34.25 10.477 1 88.81 57 ASN B N 1
ATOM 5137 C CA . ASN B 1 57 ? 24.688 34.094 10.57 1 88.81 57 ASN B CA 1
ATOM 5138 C C . ASN B 1 57 ? 23.953 35.125 9.688 1 88.81 57 ASN B C 1
ATOM 5140 O O . ASN B 1 57 ? 22.844 34.844 9.234 1 88.81 57 ASN B O 1
ATOM 5144 N N . ARG B 1 58 ? 24.641 36.188 9.312 1 88.31 58 ARG B N 1
ATOM 5145 C CA . ARG B 1 58 ? 23.953 37.25 8.578 1 88.31 58 ARG B CA 1
ATOM 5146 C C . ARG B 1 58 ? 24.312 37.219 7.094 1 88.31 58 ARG B C 1
ATOM 5148 O O . ARG B 1 58 ? 23.938 38.094 6.336 1 88.31 58 ARG B O 1
ATOM 5155 N N . ILE B 1 59 ? 24.906 36.188 6.703 1 88.5 59 ILE B N 1
ATOM 5156 C CA . ILE B 1 59 ? 25.359 36.062 5.32 1 88.5 59 ILE B CA 1
ATOM 5157 C C . ILE B 1 59 ? 24.156 36.094 4.375 1 88.5 59 ILE B C 1
ATOM 5159 O O . ILE B 1 59 ? 24.172 36.844 3.381 1 88.5 59 ILE B O 1
ATOM 5163 N N . PRO B 1 60 ? 23.078 35.375 4.57 1 86.81 60 PRO B N 1
ATOM 5164 C CA . PRO B 1 60 ? 21.938 35.406 3.645 1 86.81 60 PRO B CA 1
ATOM 5165 C C . PRO B 1 60 ? 21.359 36.812 3.488 1 86.81 60 PRO B C 1
ATOM 5167 O O . PRO B 1 60 ? 21.031 37.25 2.373 1 86.81 60 PRO B O 1
ATOM 5170 N N . GLU B 1 61 ? 21.266 37.5 4.59 1 85.88 61 GLU B N 1
ATOM 5171 C CA . GLU B 1 61 ? 20.734 38.875 4.543 1 85.88 61 GLU B CA 1
ATOM 5172 C C . GLU B 1 61 ? 21.688 39.812 3.826 1 85.88 61 GLU B C 1
ATOM 5174 O O . GLU B 1 61 ? 21.266 40.688 3.086 1 85.88 61 GLU B O 1
ATOM 5179 N N . THR B 1 62 ? 22.938 39.562 4.059 1 86.06 62 THR B N 1
ATOM 5180 C CA . THR B 1 62 ? 23.953 40.406 3.441 1 86.06 62 THR B CA 1
ATOM 5181 C C . THR B 1 62 ? 23.938 40.25 1.925 1 86.06 62 THR B C 1
ATOM 5183 O O . THR B 1 62 ? 24.031 41.25 1.188 1 86.06 62 THR B O 1
ATOM 5186 N N . ILE B 1 63 ? 23.797 39.094 1.511 1 85.88 63 ILE B N 1
ATOM 5187 C CA . ILE B 1 63 ? 23.812 38.781 0.08 1 85.88 63 ILE B CA 1
ATOM 5188 C C . ILE B 1 63 ? 22.547 39.375 -0.564 1 85.88 63 ILE B C 1
ATOM 5190 O O . ILE B 1 63 ? 22.609 39.938 -1.661 1 85.88 63 ILE B O 1
ATOM 5194 N N . HIS B 1 64 ? 21.484 39.25 0.06 1 83.62 64 HIS B N 1
ATOM 5195 C CA . HIS B 1 64 ? 20.203 39.75 -0.437 1 83.62 64 HIS B CA 1
ATOM 5196 C C . HIS B 1 64 ? 20.219 41.281 -0.567 1 83.62 64 HIS B C 1
ATOM 5198 O O . HIS B 1 64 ? 19.641 41.844 -1.505 1 83.62 64 HIS B O 1
ATOM 5204 N N . ASN B 1 65 ? 20.938 41.938 0.328 1 83.81 65 ASN B N 1
ATOM 5205 C CA . ASN B 1 65 ? 20.922 43.375 0.379 1 83.81 65 ASN B CA 1
ATOM 5206 C C . ASN B 1 65 ? 22.062 44 -0.422 1 83.81 65 ASN B C 1
ATOM 5208 O O . ASN B 1 65 ? 22.172 45.219 -0.538 1 83.81 65 ASN B O 1
ATOM 5212 N N . MET B 1 66 ? 22.859 43.156 -0.985 1 84.25 66 MET B N 1
ATOM 5213 C CA . MET B 1 66 ? 24.016 43.656 -1.728 1 84.25 66 MET B CA 1
ATOM 5214 C C . MET B 1 66 ? 23.594 44.344 -3.012 1 84.25 66 MET B C 1
ATOM 5216 O O . MET B 1 66 ? 24.25 45.281 -3.475 1 84.25 66 MET B O 1
ATOM 5220 N N . SER B 1 67 ? 22.594 43.812 -3.697 1 79.62 67 SER B N 1
ATOM 5221 C CA . SER B 1 67 ? 22.141 44.375 -4.973 1 79.62 67 SER B CA 1
ATOM 5222 C C . SER B 1 67 ? 20.641 44.531 -5 1 79.62 67 SER B C 1
ATOM 5224 O O . SER B 1 67 ? 19.906 43.812 -4.312 1 79.62 67 SER B O 1
ATOM 5226 N N . PRO B 1 68 ? 20.234 45.594 -5.707 1 80.56 68 PRO B N 1
ATOM 5227 C CA . PRO B 1 68 ? 18.781 45.75 -5.875 1 80.56 68 PRO B CA 1
ATOM 5228 C C . PRO B 1 68 ? 18.141 44.562 -6.586 1 80.56 68 PRO B C 1
ATOM 5230 O O . PRO B 1 68 ? 16.938 44.344 -6.473 1 80.56 68 PRO B O 1
ATOM 5233 N N . TYR B 1 69 ? 18.969 43.844 -7.27 1 80.25 69 TYR B N 1
ATOM 5234 C CA . TYR B 1 69 ? 18.469 42.656 -7.969 1 80.25 69 TYR B CA 1
ATOM 5235 C C . TYR B 1 69 ? 18.531 41.406 -7.074 1 80.25 69 TYR B C 1
ATOM 5237 O O . TYR B 1 69 ? 18.25 40.312 -7.516 1 80.25 69 TYR B O 1
ATOM 5245 N N . GLY B 1 70 ? 18.812 41.656 -5.855 1 81.38 70 GLY B N 1
ATOM 5246 C CA . GLY B 1 70 ? 18.938 40.562 -4.895 1 81.38 70 GLY B CA 1
ATOM 5247 C C . GLY B 1 70 ? 17.641 39.812 -4.664 1 81.38 70 GLY B C 1
ATOM 5248 O O . GLY B 1 70 ? 17.641 38.656 -4.297 1 81.38 70 GLY B O 1
ATOM 5249 N N . VAL B 1 71 ? 16.516 40.469 -4.992 1 82.94 71 VAL B N 1
ATOM 5250 C CA . VAL B 1 71 ? 15.203 39.875 -4.773 1 82.94 71 VAL B CA 1
ATOM 5251 C C . VAL B 1 71 ? 14.992 38.719 -5.746 1 82.94 71 VAL B C 1
ATOM 5253 O O . VAL B 1 71 ? 14.211 37.812 -5.473 1 82.94 71 VAL B O 1
ATOM 5256 N N . TYR B 1 72 ? 15.789 38.688 -6.832 1 88.81 72 TYR B N 1
ATOM 5257 C CA . TYR B 1 72 ? 15.602 37.688 -7.859 1 88.81 72 TYR B CA 1
ATOM 5258 C C . TYR B 1 72 ? 16.531 36.5 -7.621 1 88.81 72 TYR B C 1
ATOM 5260 O O . TYR B 1 72 ? 16.375 35.438 -8.25 1 88.81 72 TYR B O 1
ATOM 5268 N N . ILE B 1 73 ? 17.375 36.594 -6.699 1 89.62 73 ILE B N 1
ATOM 5269 C CA . ILE B 1 73 ? 18.391 35.562 -6.496 1 89.62 73 ILE B CA 1
ATOM 5270 C C . ILE B 1 73 ? 17.75 34.312 -5.957 1 89.62 73 ILE B C 1
ATOM 5272 O O . ILE B 1 73 ? 17.969 33.219 -6.477 1 89.62 73 ILE B O 1
ATOM 5276 N N . PRO B 1 74 ? 16.906 34.438 -4.992 1 90.75 74 PRO B N 1
ATOM 5277 C CA . PRO B 1 74 ? 16.328 33.219 -4.445 1 90.75 74 PRO B CA 1
ATOM 5278 C C . PRO B 1 74 ? 15.516 32.406 -5.477 1 90.75 74 PRO B C 1
ATOM 5280 O O . PRO B 1 74 ? 15.773 31.234 -5.695 1 90.75 74 PRO B O 1
ATOM 5283 N N . PRO B 1 75 ? 14.578 33 -6.184 1 92 75 PRO B N 1
ATOM 5284 C CA . PRO B 1 75 ? 13.82 32.219 -7.156 1 92 75 PRO B CA 1
ATOM 5285 C C . PRO B 1 75 ? 14.68 31.703 -8.297 1 92 75 PRO B C 1
ATOM 5287 O O . PRO B 1 75 ? 14.438 30.609 -8.812 1 92 75 PRO B O 1
ATOM 5290 N N . LEU B 1 76 ? 15.672 32.469 -8.695 1 93.5 76 LEU B N 1
ATOM 5291 C CA . LEU B 1 76 ? 16.562 32 -9.758 1 93.5 76 LEU B CA 1
ATOM 5292 C C . LEU B 1 76 ? 17.391 30.797 -9.289 1 93.5 76 LEU B C 1
ATOM 5294 O O . LEU B 1 76 ? 17.625 29.859 -10.062 1 93.5 76 LEU B O 1
ATOM 5298 N N . TYR B 1 77 ? 17.828 30.875 -8.062 1 94.56 77 TYR B N 1
ATOM 5299 C CA . TYR B 1 77 ? 18.594 29.766 -7.527 1 94.56 77 TYR B CA 1
ATOM 5300 C C . TYR B 1 77 ? 17.719 28.516 -7.406 1 94.56 77 TYR B C 1
ATOM 5302 O O . TYR B 1 77 ? 18.172 27.406 -7.727 1 94.56 77 TYR B O 1
ATOM 5310 N N . ILE B 1 78 ? 16.547 28.703 -6.914 1 94.19 78 ILE B N 1
ATOM 5311 C CA . ILE B 1 78 ? 15.641 27.578 -6.781 1 94.19 78 ILE B CA 1
ATOM 5312 C C . ILE B 1 78 ? 15.352 26.984 -8.156 1 94.19 78 ILE B C 1
ATOM 5314 O O . ILE B 1 78 ? 15.352 25.766 -8.328 1 94.19 78 ILE B O 1
ATOM 5318 N N . LEU B 1 79 ? 15.117 27.828 -9.109 1 93.56 79 LEU B N 1
ATOM 5319 C CA . LEU B 1 79 ? 14.875 27.359 -10.469 1 93.56 79 LEU B CA 1
ATOM 5320 C C . LEU B 1 79 ? 16.094 26.609 -11.008 1 93.56 79 LEU B C 1
ATOM 5322 O O . LEU B 1 79 ? 15.953 25.562 -11.633 1 93.56 79 LEU B O 1
ATOM 5326 N N . PHE B 1 80 ? 17.203 27.172 -10.773 1 95.19 80 PHE B N 1
ATOM 5327 C CA . PHE B 1 80 ? 18.438 26.516 -11.188 1 95.19 80 PHE B CA 1
ATOM 5328 C C . PHE B 1 80 ? 18.562 25.141 -10.555 1 95.19 80 PHE B C 1
ATOM 5330 O O . PHE B 1 80 ? 18.859 24.156 -11.25 1 95.19 80 PHE B O 1
ATOM 5337 N N . ALA B 1 81 ? 18.391 25.078 -9.25 1 95.12 81 ALA B N 1
ATOM 5338 C CA . ALA B 1 81 ? 18.484 23.812 -8.523 1 95.12 81 ALA B CA 1
ATOM 5339 C C . ALA B 1 81 ? 17.469 22.797 -9.062 1 95.12 81 ALA B C 1
ATOM 5341 O O . ALA B 1 81 ? 17.797 21.625 -9.266 1 95.12 81 ALA B O 1
ATOM 5342 N N . MET B 1 82 ? 16.312 23.25 -9.32 1 92.06 82 MET B N 1
ATOM 5343 C CA . MET B 1 82 ? 15.242 22.391 -9.805 1 92.06 82 MET B CA 1
ATOM 5344 C C . MET B 1 82 ? 15.57 21.844 -11.188 1 92.06 82 MET B C 1
ATOM 5346 O O . MET B 1 82 ? 15.422 20.641 -11.445 1 92.06 82 MET B O 1
ATOM 5350 N N . VAL B 1 83 ? 16.016 22.656 -12.07 1 93.81 83 VAL B N 1
ATOM 5351 C CA . VAL B 1 83 ? 16.328 22.234 -13.438 1 93.81 83 VAL B CA 1
ATOM 5352 C C . VAL B 1 83 ? 17.484 21.25 -13.422 1 93.81 83 VAL B C 1
ATOM 5354 O O . VAL B 1 83 ? 17.453 20.219 -14.117 1 93.81 83 VAL B O 1
ATOM 5357 N N . LEU B 1 84 ? 18.438 21.562 -12.641 1 94.5 84 LEU B N 1
ATOM 5358 C CA . LEU B 1 84 ? 19.594 20.672 -12.539 1 94.5 84 LEU B CA 1
ATOM 5359 C C . LEU B 1 84 ? 19.188 19.312 -12 1 94.5 84 LEU B C 1
ATOM 5361 O O . LEU B 1 84 ? 19.578 18.281 -12.555 1 94.5 84 LEU B O 1
ATOM 5365 N N . LEU B 1 85 ? 18.453 19.328 -10.984 1 92.5 85 LEU B N 1
ATOM 5366 C CA . LEU B 1 85 ? 18.031 18.078 -10.367 1 92.5 85 LEU B CA 1
ATOM 5367 C C . LEU B 1 85 ? 17.109 17.297 -11.305 1 92.5 85 LEU B C 1
ATOM 5369 O O . LEU B 1 85 ? 17.234 16.078 -11.422 1 92.5 85 LEU B O 1
ATOM 5373 N N . ILE B 1 86 ? 16.219 17.969 -11.961 1 91.12 86 ILE B N 1
ATOM 5374 C CA . ILE B 1 86 ? 15.312 17.312 -12.906 1 91.12 86 ILE B CA 1
ATOM 5375 C C . ILE B 1 86 ? 16.125 16.656 -14.023 1 91.12 86 ILE B C 1
ATOM 5377 O O . ILE B 1 86 ? 15.82 15.539 -14.453 1 91.12 86 ILE B O 1
ATOM 5381 N N . TRP B 1 87 ? 17.109 17.328 -14.469 1 94.44 87 TRP B N 1
ATOM 5382 C CA . TRP B 1 87 ? 17.984 16.781 -15.508 1 94.44 87 TRP B CA 1
ATOM 5383 C C . TRP B 1 87 ? 18.688 15.523 -15.031 1 94.44 87 TRP B C 1
ATOM 5385 O O . TRP B 1 87 ? 18.656 14.484 -15.703 1 94.44 87 TRP B O 1
ATOM 5395 N N . VAL B 1 88 ? 19.312 15.586 -13.898 1 94.19 88 VAL B N 1
ATOM 5396 C CA . VAL B 1 88 ? 20.078 14.453 -13.367 1 94.19 88 VAL B CA 1
ATOM 5397 C C . VAL B 1 88 ? 19.141 13.281 -13.102 1 94.19 88 VAL B C 1
ATOM 5399 O O . VAL B 1 88 ? 19.453 12.141 -13.469 1 94.19 88 VAL B O 1
ATOM 5402 N N . TYR B 1 89 ? 18.016 13.562 -12.5 1 94.62 89 TYR B N 1
ATOM 5403 C CA . TYR B 1 89 ? 17.047 12.508 -12.227 1 94.62 89 TYR B CA 1
ATOM 5404 C C . TYR B 1 89 ? 16.547 11.867 -13.516 1 94.62 89 TYR B C 1
ATOM 5406 O O . TYR B 1 89 ? 16.359 10.648 -13.578 1 94.62 89 TYR B O 1
ATOM 5414 N N . SER B 1 90 ? 16.328 12.688 -14.523 1 93.69 90 SER B N 1
ATOM 5415 C CA . SER B 1 90 ? 15.844 12.18 -15.797 1 93.69 90 SER B CA 1
ATOM 5416 C C . SER B 1 90 ? 16.859 11.234 -16.438 1 93.69 90 SER B C 1
ATOM 5418 O O . SER B 1 90 ? 16.469 10.219 -17.031 1 93.69 90 SER B O 1
ATOM 5420 N N . VAL B 1 91 ? 18.078 11.555 -16.297 1 92.5 91 VAL B N 1
ATOM 5421 C CA . VAL B 1 91 ? 19.125 10.703 -16.859 1 92.5 91 VAL B CA 1
ATOM 5422 C C . VAL B 1 91 ? 19.156 9.375 -16.109 1 92.5 91 VAL B C 1
ATOM 5424 O O . VAL B 1 91 ? 19.234 8.312 -16.734 1 92.5 91 VAL B O 1
ATOM 5427 N N . ILE B 1 92 ? 19.031 9.438 -14.867 1 92.69 92 ILE B N 1
ATOM 5428 C CA . ILE B 1 92 ? 19.125 8.242 -14.047 1 92.69 92 ILE B CA 1
ATOM 5429 C C . ILE B 1 92 ? 17.906 7.352 -14.289 1 92.69 92 ILE B C 1
ATOM 5431 O O . ILE B 1 92 ? 18.031 6.129 -14.391 1 92.69 92 ILE B O 1
ATOM 5435 N N . LEU B 1 93 ? 16.766 7.902 -14.477 1 93.31 93 LEU B N 1
ATOM 5436 C CA . LEU B 1 93 ? 15.516 7.141 -14.508 1 93.31 93 LEU B CA 1
ATOM 5437 C C . LEU B 1 93 ? 15.18 6.711 -15.93 1 93.31 93 LEU B C 1
ATOM 5439 O O . LEU B 1 93 ? 14.555 5.668 -16.141 1 93.31 93 LEU B O 1
ATOM 5443 N N . PHE B 1 94 ? 15.656 7.457 -16.969 1 92.75 94 PHE B N 1
ATOM 5444 C CA . PHE B 1 94 ? 15.062 7.195 -18.266 1 92.75 94 PHE B CA 1
ATOM 5445 C C . PHE B 1 94 ? 16.141 6.914 -19.297 1 92.75 94 PHE B C 1
ATOM 5447 O O . PHE B 1 94 ? 15.859 6.406 -20.391 1 92.75 94 PHE B O 1
ATOM 5454 N N . GLU B 1 95 ? 17.359 7.191 -18.984 1 91.94 95 GLU B N 1
ATOM 5455 C CA . GLU B 1 95 ? 18.422 6.844 -19.922 1 91.94 95 GLU B CA 1
ATOM 5456 C C . GLU B 1 95 ? 18.906 5.418 -19.688 1 91.94 95 GLU B C 1
ATOM 5458 O O . GLU B 1 95 ? 19.594 5.141 -18.703 1 91.94 95 GLU B O 1
ATOM 5463 N N . ARG B 1 96 ? 18.641 4.562 -20.578 1 90.19 96 ARG B N 1
ATOM 5464 C CA . ARG B 1 96 ? 19.031 3.158 -20.484 1 90.19 96 ARG B CA 1
ATOM 5465 C C . ARG B 1 96 ? 20.531 2.988 -20.688 1 90.19 96 ARG B C 1
ATOM 5467 O O . ARG B 1 96 ? 21.094 3.479 -21.688 1 90.19 96 ARG B O 1
ATOM 5474 N N . PRO B 1 97 ? 21.141 2.363 -19.719 1 91.94 97 PRO B N 1
ATOM 5475 C CA . PRO B 1 97 ? 22.562 2.061 -19.953 1 91.94 97 PRO B CA 1
ATOM 5476 C C . PRO B 1 97 ? 22.781 1.064 -21.094 1 91.94 97 PRO B C 1
ATOM 5478 O O . PRO B 1 97 ? 22.109 0.028 -21.141 1 91.94 97 PRO B O 1
ATOM 5481 N N . MET B 1 98 ? 23.703 1.435 -21.938 1 92.88 98 MET B N 1
ATOM 5482 C CA . MET B 1 98 ? 23.984 0.616 -23.109 1 92.88 98 MET B CA 1
ATOM 5483 C C . MET B 1 98 ? 25.484 0.521 -23.344 1 92.88 98 MET B C 1
ATOM 5485 O O . MET B 1 98 ? 26.219 1.497 -23.156 1 92.88 98 MET B O 1
ATOM 5489 N N . ILE B 1 99 ? 25.812 -0.694 -23.703 1 91.88 99 ILE B N 1
ATOM 5490 C CA . ILE B 1 99 ? 27.188 -0.901 -24.156 1 91.88 99 ILE B CA 1
ATOM 5491 C C . ILE B 1 99 ? 27.266 -0.702 -25.672 1 91.88 99 ILE B C 1
ATOM 5493 O O . ILE B 1 99 ? 26.5 -1.307 -26.422 1 91.88 99 ILE B O 1
ATOM 5497 N N . SER B 1 100 ? 28.125 0.075 -26.156 1 87.38 100 SER B N 1
ATOM 5498 C CA . SER B 1 100 ? 28.344 0.372 -27.562 1 87.38 100 SER B CA 1
ATOM 5499 C C . SER B 1 100 ? 27.031 0.713 -28.266 1 87.38 100 SER B C 1
ATOM 5501 O O . SER B 1 100 ? 26.797 0.319 -29.406 1 87.38 100 SER B O 1
ATOM 5503 N N . HIS B 1 101 ? 26 1.19 -27.562 1 83.19 101 HIS B N 1
ATOM 5504 C CA . HIS B 1 101 ? 24.688 1.625 -28.031 1 83.19 101 HIS B CA 1
ATOM 5505 C C . HIS B 1 101 ? 23.906 0.46 -28.625 1 83.19 101 HIS B C 1
ATOM 5507 O O . HIS B 1 101 ? 22.953 0.668 -29.391 1 83.19 101 HIS B O 1
ATOM 5513 N N . GLU B 1 102 ? 24.344 -0.735 -28.312 1 86.5 102 GLU B N 1
ATOM 5514 C CA . GLU B 1 102 ? 23.688 -1.883 -28.938 1 86.5 102 GLU B CA 1
ATOM 5515 C C . GLU B 1 102 ? 23.203 -2.873 -27.875 1 86.5 102 GLU B C 1
ATOM 5517 O O . GLU B 1 102 ? 22.109 -3.434 -28.016 1 86.5 102 GLU B O 1
ATOM 5522 N N . ILE B 1 103 ? 24.016 -3.025 -26.859 1 90.56 103 ILE B N 1
ATOM 5523 C CA . ILE B 1 103 ? 23.703 -4.062 -25.875 1 90.56 103 ILE B CA 1
ATOM 5524 C C . ILE B 1 103 ? 23.172 -3.424 -24.594 1 90.56 103 ILE B C 1
ATOM 5526 O O . ILE B 1 103 ? 23.875 -2.648 -23.953 1 90.56 103 ILE B O 1
ATOM 5530 N N . PRO B 1 104 ? 21.984 -3.754 -24.266 1 90.81 104 PRO B N 1
ATOM 5531 C CA . PRO B 1 104 ? 21.438 -3.189 -23.031 1 90.81 104 PRO B CA 1
ATOM 5532 C C . PRO B 1 104 ? 22.094 -3.777 -21.781 1 90.81 104 PRO B C 1
ATOM 5534 O O . PRO B 1 104 ? 22.406 -4.969 -21.75 1 90.81 104 PRO B O 1
ATOM 5537 N N . VAL B 1 105 ? 22.281 -2.932 -20.797 1 93.62 105 VAL B N 1
ATOM 5538 C CA . VAL B 1 105 ? 22.844 -3.324 -19.516 1 93.62 105 VAL B CA 1
ATOM 5539 C C . VAL B 1 105 ? 21.719 -3.48 -18.484 1 93.62 105 VAL B C 1
ATOM 5541 O O . VAL B 1 105 ? 20.844 -2.615 -18.375 1 93.62 105 VAL B O 1
ATOM 5544 N N . MET B 1 106 ? 21.734 -4.543 -17.766 1 91.31 106 MET B N 1
ATOM 5545 C CA . MET B 1 106 ? 20.703 -4.816 -16.766 1 91.31 106 MET B CA 1
ATOM 5546 C C . MET B 1 106 ? 21.109 -4.246 -15.414 1 91.31 106 MET B C 1
ATOM 5548 O O . MET B 1 106 ? 22.25 -4.434 -14.969 1 91.31 106 MET B O 1
ATOM 5552 N N . GLN B 1 107 ? 20.219 -3.568 -14.844 1 91.38 107 GLN B N 1
ATOM 5553 C CA . GLN B 1 107 ? 20.484 -3.033 -13.516 1 91.38 107 GLN B CA 1
ATOM 5554 C C . GLN B 1 107 ? 20.062 -4.027 -12.43 1 91.38 107 GLN B C 1
ATOM 5556 O O . GLN B 1 107 ? 18.938 -4.527 -12.43 1 91.38 107 GLN B O 1
ATOM 5561 N N . LEU B 1 108 ? 21.031 -4.289 -11.508 1 92.06 108 LEU B N 1
ATOM 5562 C CA . LEU B 1 108 ? 20.75 -5.227 -10.422 1 92.06 108 LEU B CA 1
ATOM 5563 C C . LEU B 1 108 ? 20.969 -4.559 -9.062 1 92.06 108 LEU B C 1
ATOM 5565 O O . LEU B 1 108 ? 21.594 -3.506 -8.977 1 92.06 108 LEU B O 1
ATOM 5569 N N . SER B 1 109 ? 20.359 -5.137 -8.055 1 90.75 109 SER B N 1
ATOM 5570 C CA . SER B 1 109 ? 20.625 -4.742 -6.68 1 90.75 109 SER B CA 1
ATOM 5571 C C . SER B 1 109 ? 21.828 -5.484 -6.105 1 90.75 109 SER B C 1
ATOM 5573 O O . SER B 1 109 ? 22.359 -6.387 -6.746 1 90.75 109 SER B O 1
ATOM 5575 N N . CYS B 1 110 ? 22.172 -5.066 -4.91 1 91.81 110 CYS B N 1
ATOM 5576 C CA . CYS B 1 110 ? 23.297 -5.738 -4.262 1 91.81 110 CYS B CA 1
ATOM 5577 C C . CYS B 1 110 ? 22.891 -7.133 -3.789 1 91.81 110 CYS B C 1
ATOM 5579 O O . CYS B 1 110 ? 23.75 -8 -3.611 1 91.81 110 CYS B O 1
ATOM 5581 N N . GLY B 1 111 ? 21.625 -7.266 -3.602 1 91.12 111 GLY B N 1
ATOM 5582 C CA . GLY B 1 111 ? 21.125 -8.539 -3.098 1 91.12 111 GLY B CA 1
ATOM 5583 C C . GLY B 1 111 ? 20.656 -9.469 -4.195 1 91.12 111 GLY B C 1
ATOM 5584 O O . GLY B 1 111 ? 21.375 -9.688 -5.18 1 91.12 111 GLY B O 1
ATOM 5585 N N . ARG B 1 112 ? 19.578 -10 -4.004 1 89.38 112 ARG B N 1
ATOM 5586 C CA . ARG B 1 112 ? 19.016 -10.992 -4.914 1 89.38 112 ARG B CA 1
ATOM 5587 C C . ARG B 1 112 ? 18.719 -10.383 -6.281 1 89.38 112 ARG B C 1
ATOM 5589 O O . ARG B 1 112 ? 18.188 -9.266 -6.371 1 89.38 112 ARG B O 1
ATOM 5596 N N . ALA B 1 113 ? 19.172 -11.117 -7.254 1 90.75 113 ALA B N 1
ATOM 5597 C CA . ALA B 1 113 ? 18.875 -10.727 -8.633 1 90.75 113 ALA B CA 1
ATOM 5598 C C . ALA B 1 113 ? 17.734 -11.555 -9.203 1 90.75 113 ALA B C 1
ATOM 5600 O O . ALA B 1 113 ? 17.969 -12.555 -9.891 1 90.75 113 ALA B O 1
ATOM 5601 N N . GLU B 1 114 ? 16.594 -11.117 -9.102 1 88.31 114 GLU B N 1
ATOM 5602 C CA . GLU B 1 114 ? 15.414 -11.875 -9.5 1 88.31 114 GLU B CA 1
ATOM 5603 C C . GLU B 1 114 ? 15.359 -12.055 -11.016 1 88.31 114 GLU B C 1
ATOM 5605 O O . GLU B 1 114 ? 14.766 -13.016 -11.516 1 88.31 114 GLU B O 1
ATOM 5610 N N . GLN B 1 115 ? 16.016 -11.203 -11.711 1 85.62 115 GLN B N 1
ATOM 5611 C CA . GLN B 1 115 ? 16.016 -11.258 -13.172 1 85.62 115 GLN B CA 1
ATOM 5612 C C . GLN B 1 115 ? 16.844 -12.43 -13.68 1 85.62 115 GLN B C 1
ATOM 5614 O O . GLN B 1 115 ? 16.641 -12.906 -14.797 1 85.62 115 GLN B O 1
ATOM 5619 N N . ILE B 1 116 ? 17.734 -12.82 -12.883 1 91.19 116 ILE B N 1
ATOM 5620 C CA . ILE B 1 116 ? 18.609 -13.922 -13.273 1 91.19 116 ILE B CA 1
ATOM 5621 C C . ILE B 1 116 ? 18.125 -15.219 -12.633 1 91.19 116 ILE B C 1
ATOM 5623 O O . ILE B 1 116 ? 18.047 -16.25 -13.297 1 91.19 116 ILE B O 1
ATOM 5627 N N . TRP B 1 117 ? 17.859 -15.094 -11.422 1 92.75 117 TRP B N 1
ATOM 5628 C CA . TRP B 1 117 ? 17.328 -16.203 -10.625 1 92.75 117 TRP B CA 1
ATOM 5629 C C . TRP B 1 117 ? 16.156 -15.727 -9.766 1 92.75 117 TRP B C 1
ATOM 5631 O O . TRP B 1 117 ? 16.359 -14.945 -8.828 1 92.75 117 TRP B O 1
ATOM 5641 N N . GLU B 1 118 ? 15.031 -16.125 -10.008 1 88.06 118 GLU B N 1
ATOM 5642 C CA . GLU B 1 118 ? 13.781 -15.586 -9.477 1 88.06 118 GLU B CA 1
ATOM 5643 C C . GLU B 1 118 ? 13.773 -15.609 -7.953 1 88.06 118 GLU B C 1
ATOM 5645 O O . GLU B 1 118 ? 13.234 -14.703 -7.312 1 88.06 118 GLU B O 1
ATOM 5650 N N . GLY B 1 119 ? 14.266 -16.688 -7.363 1 86.38 119 GLY B N 1
ATOM 5651 C CA . GLY B 1 119 ? 14.242 -16.734 -5.91 1 86.38 119 GLY B CA 1
ATOM 5652 C C . GLY B 1 119 ? 14.68 -18.078 -5.348 1 86.38 119 GLY B C 1
ATOM 5653 O O . GLY B 1 119 ? 15.344 -18.859 -6.035 1 86.38 119 GLY B O 1
ATOM 5654 N N . PHE B 1 120 ? 14.281 -18.156 -4.078 1 84.94 120 PHE B N 1
ATOM 5655 C CA . PHE B 1 120 ? 14.695 -19.359 -3.363 1 84.94 120 PHE B CA 1
ATOM 5656 C C . PHE B 1 120 ? 13.531 -20.344 -3.244 1 84.94 120 PHE B C 1
ATOM 5658 O O . PHE B 1 120 ? 12.383 -19.984 -3.488 1 84.94 120 PHE B O 1
ATOM 5665 N N . ASP B 1 121 ? 13.852 -21.5 -2.982 1 84.81 121 ASP B N 1
ATOM 5666 C CA . ASP B 1 121 ? 12.875 -22.562 -2.699 1 84.81 121 ASP B CA 1
ATOM 5667 C C . ASP B 1 121 ? 12.039 -22.875 -3.934 1 84.81 121 ASP B C 1
ATOM 5669 O O . ASP B 1 121 ? 12.555 -23.391 -4.926 1 84.81 121 ASP B O 1
ATOM 5673 N N . THR B 1 122 ? 10.805 -22.375 -3.914 1 87.56 122 THR B N 1
ATOM 5674 C CA . THR B 1 122 ? 9.922 -22.844 -4.977 1 87.56 122 THR B CA 1
ATOM 5675 C C . THR B 1 122 ? 9.781 -21.781 -6.066 1 87.56 122 THR B C 1
ATOM 5677 O O . THR B 1 122 ? 9.109 -22.016 -7.078 1 87.56 122 THR B O 1
ATOM 5680 N N . GLU B 1 123 ? 10.453 -20.75 -5.988 1 88.5 123 GLU B N 1
ATOM 5681 C CA . GLU B 1 123 ? 10.211 -19.609 -6.863 1 88.5 123 GLU B CA 1
ATOM 5682 C C . GLU B 1 123 ? 10.656 -19.906 -8.289 1 88.5 123 GLU B C 1
ATOM 5684 O O . GLU B 1 123 ? 10.078 -19.375 -9.25 1 88.5 123 GLU B O 1
ATOM 5689 N N . CYS B 1 124 ? 11.688 -20.719 -8.422 1 91.25 124 CYS B N 1
ATOM 5690 C CA . CYS B 1 124 ? 12.188 -21.031 -9.75 1 91.25 124 CYS B CA 1
ATOM 5691 C C . CYS B 1 124 ? 11.461 -22.234 -10.336 1 91.25 124 CYS B C 1
ATOM 5693 O O . CYS B 1 124 ? 11.836 -22.734 -11.398 1 91.25 124 CYS B O 1
ATOM 5695 N N . GLY B 1 125 ? 10.508 -22.766 -9.625 1 88.94 125 GLY B N 1
ATOM 5696 C CA . GLY B 1 125 ? 9.711 -23.875 -10.133 1 88.94 125 GLY B CA 1
ATOM 5697 C C . GLY B 1 125 ? 10.383 -25.219 -9.945 1 88.94 125 GLY B C 1
ATOM 5698 O O . GLY B 1 125 ? 11.516 -25.297 -9.461 1 88.94 125 GLY B O 1
ATOM 5699 N N . LEU B 1 126 ? 9.641 -26.266 -10.398 1 90.62 126 LEU B N 1
ATOM 5700 C CA . LEU B 1 126 ? 10.156 -27.625 -10.312 1 90.62 126 LEU B CA 1
ATOM 5701 C C . LEU B 1 126 ? 11.359 -27.812 -11.234 1 90.62 126 LEU B C 1
ATOM 5703 O O . LEU B 1 126 ? 11.32 -27.406 -12.398 1 90.62 126 LEU B O 1
ATOM 5707 N N . HIS B 1 127 ? 12.422 -28.281 -10.641 1 91.94 127 HIS B N 1
ATOM 5708 C CA . HIS B 1 127 ? 13.672 -28.516 -11.344 1 91.94 127 HIS B CA 1
ATOM 5709 C C . HIS B 1 127 ? 14.242 -27.203 -11.906 1 91.94 127 HIS B C 1
ATOM 5711 O O . HIS B 1 127 ? 14.875 -27.219 -12.969 1 91.94 127 HIS B O 1
ATOM 5717 N N . ALA B 1 128 ? 13.828 -26.094 -11.336 1 92.94 128 ALA B N 1
ATOM 5718 C CA . ALA B 1 128 ? 14.32 -24.75 -11.68 1 92.94 128 ALA B CA 1
ATOM 5719 C C . ALA B 1 128 ? 13.984 -24.406 -13.125 1 92.94 128 ALA B C 1
ATOM 5721 O O . ALA B 1 128 ? 14.75 -23.703 -13.789 1 92.94 128 ALA B O 1
ATOM 5722 N N . GLU B 1 129 ? 12.891 -24.812 -13.539 1 88.44 129 GLU B N 1
ATOM 5723 C CA . GLU B 1 129 ? 12.531 -24.672 -14.945 1 88.44 129 GLU B CA 1
ATOM 5724 C C . GLU B 1 129 ? 12.344 -23.203 -15.312 1 88.44 129 GLU B C 1
ATOM 5726 O O . GLU B 1 129 ? 12.609 -22.797 -16.438 1 88.44 129 GLU B O 1
ATOM 5731 N N . LYS B 1 130 ? 11.93 -22.422 -14.406 1 86.31 130 LYS B N 1
ATOM 5732 C CA . LYS B 1 130 ? 11.617 -21.016 -14.695 1 86.31 130 LYS B CA 1
ATOM 5733 C C . LYS B 1 130 ? 12.891 -20.172 -14.773 1 86.31 130 LYS B C 1
ATOM 5735 O O . LYS B 1 130 ? 12.875 -19.062 -15.297 1 86.31 130 LYS B O 1
ATOM 5740 N N . CYS B 1 131 ? 13.953 -20.75 -14.281 1 91.62 131 CYS B N 1
ATOM 5741 C CA . CYS B 1 131 ? 15.141 -19.922 -14.141 1 91.62 131 CYS B CA 1
ATOM 5742 C C . CYS B 1 131 ? 16.266 -20.406 -15.047 1 91.62 131 CYS B C 1
ATOM 5744 O O . CYS B 1 131 ? 17.234 -19.688 -15.273 1 91.62 131 CYS B O 1
ATOM 5746 N N . LEU B 1 132 ? 16.188 -21.531 -15.719 1 92.19 132 LEU B N 1
ATOM 5747 C CA . LEU B 1 132 ? 17.344 -22.203 -16.312 1 92.19 132 LEU B CA 1
ATOM 5748 C C . LEU B 1 132 ? 17.562 -21.734 -17.75 1 92.19 132 LEU B C 1
ATOM 5750 O O . LEU B 1 132 ? 18.641 -21.922 -18.312 1 92.19 132 LEU B O 1
ATOM 5754 N N . LEU B 1 133 ? 16.656 -21.125 -18.328 1 84.81 133 LEU B N 1
ATOM 5755 C CA . LEU B 1 133 ? 16.703 -20.844 -19.766 1 84.81 133 LEU B CA 1
ATOM 5756 C C . LEU B 1 133 ? 17.906 -19.969 -20.094 1 84.81 133 LEU B C 1
ATOM 5758 O O . LEU B 1 133 ? 18.688 -20.297 -21 1 84.81 133 LEU B O 1
ATOM 5762 N N . PRO B 1 134 ? 18.188 -18.922 -19.484 1 88.75 134 PRO B N 1
ATOM 5763 C CA . PRO B 1 134 ? 19.359 -18.094 -19.812 1 88.75 134 PRO B CA 1
ATOM 5764 C C . PRO B 1 134 ? 20.672 -18.844 -19.609 1 88.75 134 PRO B C 1
ATOM 5766 O O . PRO B 1 134 ? 21.656 -18.594 -20.328 1 88.75 134 PRO B O 1
ATOM 5769 N N . PHE B 1 135 ? 20.75 -19.703 -18.688 1 94.06 135 PHE B N 1
ATOM 5770 C CA . PHE B 1 135 ? 21.953 -20.469 -18.391 1 94.06 135 PHE B CA 1
ATOM 5771 C C . PHE B 1 135 ? 22.188 -21.531 -19.453 1 94.06 135 PHE B C 1
ATOM 5773 O O . PHE B 1 135 ? 23.312 -21.75 -19.891 1 94.06 135 PHE B O 1
ATOM 5780 N N . LYS B 1 136 ? 21.109 -22.141 -19.859 1 91.5 136 LYS B N 1
ATOM 5781 C CA . LYS B 1 136 ? 21.219 -23.156 -20.906 1 91.5 136 LYS B CA 1
ATOM 5782 C C . LYS B 1 136 ? 21.672 -22.531 -22.219 1 91.5 136 LYS B C 1
ATOM 5784 O O . LYS B 1 136 ? 22.344 -23.188 -23.016 1 91.5 136 LYS B O 1
ATOM 5789 N N . ARG B 1 137 ? 21.344 -21.344 -22.391 1 90.25 137 ARG B N 1
ATOM 5790 C CA . ARG B 1 137 ? 21.703 -20.641 -23.625 1 90.25 137 ARG B CA 1
ATOM 5791 C C . ARG B 1 137 ? 23.078 -20.016 -23.516 1 90.25 137 ARG B C 1
ATOM 5793 O O . ARG B 1 137 ? 23.562 -19.391 -24.469 1 90.25 137 ARG B O 1
ATOM 5800 N N . HIS B 1 138 ? 23.719 -20.125 -22.469 1 91.06 138 HIS B N 1
ATOM 5801 C CA . HIS B 1 138 ? 25.062 -19.594 -22.219 1 91.06 138 HIS B CA 1
ATOM 5802 C C . HIS B 1 138 ? 25.125 -18.109 -22.578 1 91.06 138 HIS B C 1
ATOM 5804 O O . HIS B 1 138 ? 26.031 -17.688 -23.297 1 91.06 138 HIS B O 1
ATOM 5810 N N . LYS B 1 139 ? 24.188 -17.391 -22.109 1 90.19 139 LYS B N 1
ATOM 5811 C CA . LYS B 1 139 ? 24.094 -15.969 -22.406 1 90.19 139 LYS B CA 1
ATOM 5812 C C . LYS B 1 139 ? 25.125 -15.164 -21.609 1 90.19 139 LYS B C 1
ATOM 5814 O O . LYS B 1 139 ? 25.469 -15.531 -20.484 1 90.19 139 LYS B O 1
ATOM 5819 N N . THR B 1 140 ? 25.641 -14.148 -22.25 1 93.94 140 THR B N 1
ATOM 5820 C CA . THR B 1 140 ? 26.438 -13.148 -21.547 1 93.94 140 THR B CA 1
ATOM 5821 C C . THR B 1 140 ? 25.594 -11.922 -21.219 1 93.94 140 THR B C 1
ATOM 5823 O O . THR B 1 140 ? 25.047 -11.273 -22.109 1 93.94 140 THR B O 1
ATOM 5826 N N . LEU B 1 141 ? 25.547 -11.664 -19.953 1 94.56 141 LEU B N 1
ATOM 5827 C CA . LEU B 1 141 ? 24.734 -10.539 -19.5 1 94.56 141 LEU B CA 1
ATOM 5828 C C . LEU B 1 141 ? 25.609 -9.398 -19 1 94.56 141 LEU B C 1
ATOM 5830 O O . LEU B 1 141 ? 26.625 -9.633 -18.328 1 94.56 141 LEU B O 1
ATOM 5834 N N . TYR B 1 142 ? 25.312 -8.195 -19.453 1 94.69 142 TYR B N 1
ATOM 5835 C CA . TYR B 1 142 ? 25.922 -7 -18.891 1 94.69 142 TYR B CA 1
ATOM 5836 C C . TYR B 1 142 ? 25.094 -6.441 -17.75 1 94.69 142 TYR B C 1
ATOM 5838 O O . TYR B 1 142 ? 23.906 -6.152 -17.922 1 94.69 142 TYR B O 1
ATOM 5846 N N . VAL B 1 143 ? 25.734 -6.375 -16.594 1 95.12 143 VAL B N 1
ATOM 5847 C CA . VAL B 1 143 ? 24.969 -6 -15.414 1 95.12 143 VAL B CA 1
ATOM 5848 C C . VAL B 1 143 ? 25.625 -4.785 -14.75 1 95.12 143 VAL B C 1
ATOM 5850 O O . VAL B 1 143 ? 26.844 -4.719 -14.617 1 95.12 143 VAL B O 1
ATOM 5853 N N . LYS B 1 144 ? 24.797 -3.838 -14.453 1 94.69 144 LYS B N 1
ATOM 5854 C CA . LYS B 1 144 ? 25.219 -2.67 -13.688 1 94.69 144 LYS B CA 1
ATOM 5855 C C . LYS B 1 144 ? 24.953 -2.854 -12.203 1 94.69 144 LYS B C 1
ATOM 5857 O O . LYS B 1 144 ? 23.797 -3.094 -11.805 1 94.69 144 LYS B O 1
ATOM 5862 N N . CYS B 1 145 ? 25.938 -2.758 -11.359 1 95.06 145 CYS B N 1
ATOM 5863 C CA . CYS B 1 145 ? 25.844 -2.902 -9.914 1 95.06 145 CYS B CA 1
ATOM 5864 C C . CYS B 1 145 ? 25.812 -1.539 -9.234 1 95.06 145 CYS B C 1
ATOM 5866 O O . CYS B 1 145 ? 26.531 -0.623 -9.633 1 95.06 145 CYS B O 1
ATOM 5868 N N . PRO B 1 146 ? 25.047 -1.422 -8.227 1 93.31 146 PRO B N 1
ATOM 5869 C CA . PRO B 1 146 ? 24.906 -0.133 -7.551 1 93.31 146 PRO B CA 1
ATOM 5870 C C . PRO B 1 146 ? 26.094 0.195 -6.652 1 93.31 146 PRO B C 1
ATOM 5872 O O . PRO B 1 146 ? 26.938 -0.674 -6.391 1 93.31 146 PRO B O 1
ATOM 5875 N N . ALA B 1 147 ? 26.141 1.459 -6.266 1 93.56 147 ALA B N 1
ATOM 5876 C CA . ALA B 1 147 ? 27.109 1.926 -5.281 1 93.56 147 ALA B CA 1
ATOM 5877 C C . ALA B 1 147 ? 26.734 1.466 -3.875 1 93.56 147 ALA B C 1
ATOM 5879 O O . ALA B 1 147 ? 25.578 1.113 -3.619 1 93.56 147 ALA B O 1
ATOM 5880 N N . PHE B 1 148 ? 27.703 1.346 -2.971 1 91.88 148 PHE B N 1
ATOM 5881 C CA . PHE B 1 148 ? 27.547 1.11 -1.54 1 91.88 148 PHE B CA 1
ATOM 5882 C C . PHE B 1 148 ? 27.016 -0.292 -1.277 1 91.88 148 PHE B C 1
ATOM 5884 O O . PHE B 1 148 ? 26.094 -0.469 -0.478 1 91.88 148 PHE B O 1
ATOM 5891 N N . CYS B 1 149 ? 27.469 -1.246 -2.006 1 89.44 149 CYS B N 1
ATOM 5892 C CA . CYS B 1 149 ? 27.109 -2.641 -1.772 1 89.44 149 CYS B CA 1
ATOM 5893 C C . CYS B 1 149 ? 27.766 -3.166 -0.501 1 89.44 149 CYS B C 1
ATOM 5895 O O . CYS B 1 149 ? 27.344 -4.184 0.047 1 89.44 149 CYS B O 1
ATOM 5897 N N . GLU B 1 150 ? 28.75 -2.398 -0.11 1 85.25 150 GLU B N 1
ATOM 5898 C CA . GLU B 1 150 ? 29.406 -2.814 1.131 1 85.25 150 GLU B CA 1
ATOM 5899 C C . GLU B 1 150 ? 28.406 -2.857 2.285 1 85.25 150 GLU B C 1
ATOM 5901 O O . GLU B 1 150 ? 27.75 -1.856 2.588 1 85.25 150 GLU B O 1
ATOM 5906 N N . GLY B 1 151 ? 28.281 -3.992 2.887 1 77.12 151 GLY B N 1
ATOM 5907 C CA . GLY B 1 151 ? 27.375 -4.137 4.012 1 77.12 151 GLY B CA 1
ATOM 5908 C C . GLY B 1 151 ? 25.906 -4.215 3.598 1 77.12 151 GLY B C 1
ATOM 5909 O O . GLY B 1 151 ? 25.016 -4.078 4.434 1 77.12 151 GLY B O 1
ATOM 5910 N N . SER B 1 152 ? 25.734 -4.359 2.316 1 81.19 152 SER B N 1
ATOM 5911 C CA . SER B 1 152 ? 24.375 -4.496 1.792 1 81.19 152 SER B CA 1
ATOM 5912 C C . SER B 1 152 ? 24.172 -5.871 1.17 1 81.19 152 SER B C 1
ATOM 5914 O O . SER B 1 152 ? 25.016 -6.75 1.281 1 81.19 152 SER B O 1
ATOM 5916 N N . GLY B 1 153 ? 23.078 -6.113 0.675 1 81.31 153 GLY B N 1
ATOM 5917 C CA . GLY B 1 153 ? 22.797 -7.387 0.031 1 81.31 153 GLY B CA 1
ATOM 5918 C C . GLY B 1 153 ? 22.734 -8.547 1.008 1 81.31 153 GLY B C 1
ATOM 5919 O O . GLY B 1 153 ? 23.266 -9.625 0.733 1 81.31 153 GLY B O 1
ATOM 5920 N N . LEU B 1 154 ? 22.297 -8.281 2.129 1 82 154 LEU B N 1
ATOM 5921 C CA . LEU B 1 154 ? 22.203 -9.312 3.156 1 82 154 LEU B CA 1
ATOM 5922 C C . LEU B 1 154 ? 20.922 -10.109 3.004 1 82 154 LEU B C 1
ATOM 5924 O O . LEU B 1 154 ? 19.922 -9.602 2.482 1 82 154 LEU B O 1
ATOM 5928 N N . VAL B 1 155 ? 21.016 -11.391 3.422 1 83.31 155 VAL B N 1
ATOM 5929 C CA . VAL B 1 155 ? 19.828 -12.227 3.523 1 83.31 155 VAL B CA 1
ATOM 5930 C C . VAL B 1 155 ? 19.094 -11.922 4.832 1 83.31 155 VAL B C 1
ATOM 5932 O O . VAL B 1 155 ? 19.547 -12.328 5.906 1 83.31 155 VAL B O 1
ATOM 5935 N N . TYR B 1 156 ? 18.016 -11.32 4.75 1 74.62 156 TYR B N 1
ATOM 5936 C CA . TYR B 1 156 ? 17.328 -10.891 5.961 1 74.62 156 TYR B CA 1
ATOM 5937 C C . TYR B 1 156 ? 16.453 -12.008 6.508 1 74.62 156 TYR B C 1
ATOM 5939 O O . TYR B 1 156 ? 16.359 -12.195 7.727 1 74.62 156 TYR B O 1
ATOM 5947 N N . ASN B 1 157 ? 15.789 -12.75 5.613 1 74.25 157 ASN B N 1
ATOM 5948 C CA . ASN B 1 157 ? 15.047 -13.93 6.035 1 74.25 157 ASN B CA 1
ATOM 5949 C C . ASN B 1 157 ? 15.945 -15.164 6.113 1 74.25 157 ASN B C 1
ATOM 5951 O O . ASN B 1 157 ? 16.906 -15.289 5.352 1 74.25 157 ASN B O 1
ATOM 5955 N N . VAL B 1 158 ? 15.586 -15.969 6.996 1 79.19 158 VAL B N 1
ATOM 5956 C CA . VAL B 1 158 ? 16.375 -17.188 7.121 1 79.19 158 VAL B CA 1
ATOM 5957 C C . VAL B 1 158 ? 16.328 -17.969 5.812 1 79.19 158 VAL B C 1
ATOM 5959 O O . VAL B 1 158 ? 15.242 -18.281 5.305 1 79.19 158 VAL B O 1
ATOM 5962 N N . LEU B 1 159 ? 17.469 -18.125 5.32 1 84.06 159 LEU B N 1
ATOM 5963 C CA . LEU B 1 159 ? 17.609 -18.922 4.102 1 84.06 159 LEU B CA 1
ATOM 5964 C C . LEU B 1 159 ? 18.297 -20.25 4.402 1 84.06 159 LEU B C 1
ATOM 5966 O O . LEU B 1 159 ? 19.375 -20.281 4.98 1 84.06 159 LEU B O 1
ATOM 5970 N N . ARG B 1 160 ? 17.609 -21.266 4.07 1 84 160 ARG B N 1
ATOM 5971 C CA . ARG B 1 160 ? 18.188 -22.594 4.254 1 84 160 ARG B CA 1
ATOM 5972 C C . ARG B 1 160 ? 18.953 -23.031 3.012 1 84 160 ARG B C 1
ATOM 5974 O O . ARG B 1 160 ? 18.422 -22.984 1.899 1 84 160 ARG B O 1
ATOM 5981 N N . TYR B 1 161 ? 20.078 -23.344 3.252 1 85.81 161 TYR B N 1
ATOM 5982 C CA . TYR B 1 161 ? 21.078 -23.688 2.246 1 85.81 161 TYR B CA 1
ATOM 5983 C C . TYR B 1 161 ? 21.922 -24.875 2.695 1 85.81 161 TYR B C 1
ATOM 5985 O O . TYR B 1 161 ? 22.5 -24.859 3.781 1 85.81 161 TYR B O 1
ATOM 5993 N N . LYS B 1 162 ? 21.938 -25.891 1.854 1 87.88 162 LYS B N 1
ATOM 5994 C CA . LYS B 1 162 ? 22.594 -27.109 2.283 1 87.88 162 LYS B CA 1
ATOM 5995 C C . LYS B 1 162 ? 22.031 -27.609 3.615 1 87.88 162 LYS B C 1
ATOM 5997 O O . LYS B 1 162 ? 20.844 -27.938 3.709 1 87.88 162 LYS B O 1
ATOM 6002 N N . ASP B 1 163 ? 22.797 -27.672 4.578 1 84 163 ASP B N 1
ATOM 6003 C CA . ASP B 1 163 ? 22.375 -28.078 5.918 1 84 163 ASP B CA 1
ATOM 6004 C C . ASP B 1 163 ? 22.516 -26.938 6.914 1 84 163 ASP B C 1
ATOM 6006 O O . ASP B 1 163 ? 22.5 -27.156 8.125 1 84 163 ASP B O 1
ATOM 6010 N N . VAL B 1 164 ? 22.641 -25.781 6.27 1 86 164 VAL B N 1
ATOM 6011 C CA . VAL B 1 164 ? 22.859 -24.656 7.18 1 86 164 VAL B CA 1
ATOM 6012 C C . VAL B 1 164 ? 21.797 -23.578 6.949 1 86 164 VAL B C 1
ATOM 6014 O O . VAL B 1 164 ? 21.109 -23.594 5.934 1 86 164 VAL B O 1
ATOM 6017 N N . GLU B 1 165 ? 21.672 -22.766 7.93 1 82.69 165 GLU B N 1
ATOM 6018 C CA . GLU B 1 165 ? 20.812 -21.594 7.848 1 82.69 165 GLU B CA 1
ATOM 6019 C C . GLU B 1 165 ? 21.641 -20.297 7.773 1 82.69 165 GLU B C 1
ATOM 6021 O O . GLU B 1 165 ? 22.594 -20.141 8.523 1 82.69 165 GLU B O 1
ATOM 6026 N N . ILE B 1 166 ? 21.344 -19.531 6.809 1 82.69 166 ILE B N 1
ATOM 6027 C CA . ILE B 1 166 ? 22.062 -18.281 6.602 1 82.69 166 ILE B CA 1
ATOM 6028 C C . ILE B 1 166 ? 21.141 -17.094 6.895 1 82.69 166 ILE B C 1
ATOM 6030 O O . ILE B 1 166 ? 19.984 -17.094 6.492 1 82.69 166 ILE B O 1
ATOM 6034 N N . GLN B 1 167 ? 21.641 -16.188 7.672 1 79.56 167 GLN B N 1
ATOM 6035 C CA . GLN B 1 167 ? 20.922 -14.953 7.957 1 79.56 167 GLN B CA 1
ATOM 6036 C C . GLN B 1 167 ? 21.891 -13.797 8.172 1 79.56 167 GLN B C 1
ATOM 6038 O O . GLN B 1 167 ? 22.938 -13.961 8.812 1 79.56 167 GLN B O 1
ATOM 6043 N N . TYR B 1 168 ? 21.656 -12.617 7.598 1 77.62 168 TYR B N 1
ATOM 6044 C CA . TYR B 1 168 ? 22.406 -11.375 7.746 1 77.62 168 TYR B CA 1
ATOM 6045 C C . TYR B 1 168 ? 23.797 -11.516 7.145 1 77.62 168 TYR B C 1
ATOM 6047 O O . TYR B 1 168 ? 24.781 -11 7.699 1 77.62 168 TYR B O 1
ATOM 6055 N N . GLU B 1 169 ? 23.875 -12.352 6.188 1 83.44 169 GLU B N 1
ATOM 6056 C CA . GLU B 1 169 ? 25.078 -12.492 5.371 1 83.44 169 GLU B CA 1
ATOM 6057 C C . GLU B 1 169 ? 24.734 -12.523 3.887 1 83.44 169 GLU B C 1
ATOM 6059 O O . GLU B 1 169 ? 23.641 -12.945 3.506 1 83.44 169 GLU B O 1
ATOM 6064 N N . PRO B 1 170 ? 25.656 -11.961 3.117 1 89.81 170 PRO B N 1
ATOM 6065 C CA . PRO B 1 170 ? 25.391 -12.039 1.68 1 89.81 170 PRO B CA 1
ATOM 6066 C C . PRO B 1 170 ? 25.375 -13.477 1.162 1 89.81 170 PRO B C 1
ATOM 6068 O O . PRO B 1 170 ? 26.156 -14.312 1.631 1 89.81 170 PRO B O 1
ATOM 6071 N N . PHE B 1 171 ? 24.609 -13.781 0.254 1 94 171 PHE B N 1
ATOM 6072 C CA . PHE B 1 171 ? 24.516 -15.117 -0.32 1 94 171 PHE B CA 1
ATOM 6073 C C . PHE B 1 171 ? 25.391 -15.234 -1.555 1 94 171 PHE B C 1
ATOM 6075 O O . PHE B 1 171 ? 24.938 -15.016 -2.678 1 94 171 PHE B O 1
ATOM 6082 N N . ILE B 1 172 ? 26.641 -15.578 -1.348 1 95.56 172 ILE B N 1
ATOM 6083 C CA . ILE B 1 172 ? 27.672 -15.781 -2.367 1 95.56 172 ILE B CA 1
ATOM 6084 C C . ILE B 1 172 ? 28.219 -17.203 -2.271 1 95.56 172 ILE B C 1
ATOM 6086 O O . ILE B 1 172 ? 29.141 -17.469 -1.509 1 95.56 172 ILE B O 1
ATOM 6090 N N . VAL B 1 173 ? 27.719 -18.016 -3.117 1 96.06 173 VAL B N 1
ATOM 6091 C CA . VAL B 1 173 ? 28.094 -19.422 -3.098 1 96.06 173 VAL B CA 1
ATOM 6092 C C . VAL B 1 173 ? 29.062 -19.719 -4.242 1 96.06 173 VAL B C 1
ATOM 6094 O O . VAL B 1 173 ? 28.766 -19.422 -5.402 1 96.06 173 VAL B O 1
ATOM 6097 N N . THR B 1 174 ? 30.156 -20.312 -3.951 1 95.81 174 THR B N 1
ATOM 6098 C CA . THR B 1 174 ? 31.188 -20.562 -4.949 1 95.81 174 THR B CA 1
ATOM 6099 C C . THR B 1 174 ? 31.422 -22.062 -5.102 1 95.81 174 THR B C 1
ATOM 6101 O O . THR B 1 174 ? 31.109 -22.844 -4.191 1 95.81 174 THR B O 1
ATOM 6104 N N . SER B 1 175 ? 31.891 -22.344 -6.262 1 95 175 SER B N 1
ATOM 6105 C CA . SER B 1 175 ? 32.344 -23.703 -6.52 1 95 175 SER B CA 1
ATOM 6106 C C . SER B 1 175 ? 33.719 -23.938 -5.895 1 95 175 SER B C 1
ATOM 6108 O O . SER B 1 175 ? 34.531 -23.016 -5.789 1 95 175 SER B O 1
ATOM 6110 N N . PRO B 1 176 ? 33.969 -25.156 -5.469 1 92.56 176 PRO B N 1
ATOM 6111 C CA . PRO B 1 176 ? 35.312 -25.453 -4.98 1 92.56 176 PRO B CA 1
ATOM 6112 C C . PRO B 1 176 ? 36.344 -25.562 -6.105 1 92.56 176 PRO B C 1
ATOM 6114 O O . PRO B 1 176 ? 37.562 -25.516 -5.852 1 92.56 176 PRO B O 1
ATOM 6117 N N . VAL B 1 177 ? 35.812 -25.688 -7.281 1 91.31 177 VAL B N 1
ATOM 6118 C CA . VAL B 1 177 ? 36.656 -25.844 -8.453 1 91.31 177 VAL B CA 1
ATOM 6119 C C . VAL B 1 177 ? 36.594 -24.594 -9.32 1 91.31 177 VAL B C 1
ATOM 6121 O O . VAL B 1 177 ? 35.5 -24.094 -9.609 1 91.31 177 VAL B O 1
ATOM 6124 N N . GLU B 1 178 ? 37.719 -24.094 -9.664 1 89.06 178 GLU B N 1
ATOM 6125 C CA . GLU B 1 178 ? 37.75 -22.953 -10.594 1 89.06 178 GLU B CA 1
ATOM 6126 C C . GLU B 1 178 ? 37.688 -23.438 -12.039 1 89.06 178 GLU B C 1
ATOM 6128 O O . GLU B 1 178 ? 38.156 -24.531 -12.359 1 89.06 178 GLU B O 1
ATOM 6133 N N . GLU B 1 179 ? 37.062 -22.672 -12.789 1 87.38 179 GLU B N 1
ATOM 6134 C CA . GLU B 1 179 ? 37.062 -22.938 -14.227 1 87.38 179 GLU B CA 1
ATOM 6135 C C . GLU B 1 179 ? 37.875 -21.891 -14.969 1 87.38 179 GLU B C 1
ATOM 6137 O O . GLU B 1 179 ? 37.531 -20.703 -14.992 1 87.38 179 GLU B O 1
ATOM 6142 N N . ASN B 1 180 ? 38.969 -22.312 -15.695 1 87.81 180 ASN B N 1
ATOM 6143 C CA . ASN B 1 180 ? 39.844 -21.438 -16.453 1 87.81 180 ASN B CA 1
ATOM 6144 C C . ASN B 1 180 ? 40.406 -20.312 -15.57 1 87.81 180 ASN B C 1
ATOM 6146 O O . ASN B 1 180 ? 40.438 -19.156 -15.992 1 87.81 180 ASN B O 1
ATOM 6150 N N . GLY B 1 181 ? 40.531 -20.531 -14.344 1 87.81 181 GLY B N 1
ATOM 6151 C CA . GLY B 1 181 ? 41.125 -19.562 -13.43 1 87.81 181 GLY B CA 1
ATOM 6152 C C . GLY B 1 181 ? 40.094 -18.594 -12.852 1 87.81 181 GLY B C 1
ATOM 6153 O O . GLY B 1 181 ? 40.469 -17.672 -12.117 1 87.81 181 GLY B O 1
ATOM 6154 N N . GLU B 1 182 ? 38.969 -18.797 -13.141 1 91.94 182 GLU B N 1
ATOM 6155 C CA . GLU B 1 182 ? 37.906 -17.906 -12.664 1 91.94 182 GLU B CA 1
ATOM 6156 C C . GLU B 1 182 ? 37.031 -18.609 -11.625 1 91.94 182 GLU B C 1
ATOM 6158 O O . GLU B 1 182 ? 36.812 -19.812 -11.695 1 91.94 182 GLU B O 1
ATOM 6163 N N . ILE B 1 183 ? 36.625 -17.859 -10.711 1 94.88 183 ILE B N 1
ATOM 6164 C CA . ILE B 1 183 ? 35.688 -18.375 -9.695 1 94.88 183 ILE B CA 1
ATOM 6165 C C . ILE B 1 183 ? 34.312 -18.562 -10.297 1 94.88 183 ILE B C 1
ATOM 6167 O O . ILE B 1 183 ? 33.781 -17.672 -10.961 1 94.88 183 ILE B O 1
ATOM 6171 N N . VAL B 1 184 ? 33.75 -19.734 -10.125 1 96.69 184 VAL B N 1
ATOM 6172 C CA . VAL B 1 184 ? 32.406 -20 -10.594 1 96.69 184 VAL B CA 1
ATOM 6173 C C . VAL B 1 184 ? 31.406 -19.828 -9.445 1 96.69 184 VAL B C 1
ATOM 6175 O O . VAL B 1 184 ? 31.562 -20.438 -8.391 1 96.69 184 VAL B O 1
ATOM 6178 N N . TYR B 1 185 ? 30.5 -18.984 -9.641 1 97.25 185 TYR B N 1
ATOM 6179 C CA . TYR B 1 185 ? 29.453 -18.75 -8.656 1 97.25 185 TYR B CA 1
ATOM 6180 C C . TYR B 1 185 ? 28.203 -19.562 -8.992 1 97.25 185 TYR B C 1
ATOM 6182 O O . TYR B 1 185 ? 27.891 -19.797 -10.164 1 97.25 185 TYR B O 1
ATOM 6190 N N . ARG B 1 186 ? 27.516 -20.016 -7.961 1 96.31 186 ARG B N 1
ATOM 6191 C CA . ARG B 1 186 ? 26.25 -20.719 -8.164 1 96.31 186 ARG B CA 1
ATOM 6192 C C . ARG B 1 186 ? 25.203 -19.781 -8.742 1 96.31 186 ARG B C 1
ATOM 6194 O O . ARG B 1 186 ? 25.234 -18.578 -8.508 1 96.31 186 ARG B O 1
ATOM 6201 N N . GLY B 1 187 ? 24.25 -20.234 -9.406 1 95.31 187 GLY B N 1
ATOM 6202 C CA . GLY B 1 187 ? 23.312 -19.469 -10.195 1 95.31 187 GLY B CA 1
ATOM 6203 C C . GLY B 1 187 ? 22.453 -18.547 -9.352 1 95.31 187 GLY B C 1
ATOM 6204 O O . GLY B 1 187 ? 22 -17.5 -9.828 1 95.31 187 GLY B O 1
ATOM 6205 N N . ASP B 1 188 ? 22.234 -18.891 -8.117 1 94.88 188 ASP B N 1
ATOM 6206 C CA . ASP B 1 188 ? 21.344 -18.109 -7.27 1 94.88 188 ASP B CA 1
ATOM 6207 C C . ASP B 1 188 ? 22.125 -17.156 -6.367 1 94.88 188 ASP B C 1
ATOM 6209 O O . ASP B 1 188 ? 21.562 -16.547 -5.461 1 94.88 188 ASP B O 1
ATOM 6213 N N . SER B 1 189 ? 23.484 -17.062 -6.617 1 96 189 SER B N 1
ATOM 6214 C CA . SER B 1 189 ? 24.312 -16.141 -5.844 1 96 189 SER B CA 1
ATOM 6215 C C . SER B 1 189 ? 23.984 -14.695 -6.188 1 96 189 SER B C 1
ATOM 6217 O O . SER B 1 189 ? 23.391 -14.414 -7.227 1 96 189 SER B O 1
ATOM 6219 N N . TYR B 1 190 ? 24.391 -13.805 -5.324 1 95.88 190 TYR B N 1
ATOM 6220 C CA . TYR B 1 190 ? 24.234 -12.367 -5.555 1 95.88 190 TYR B CA 1
ATOM 6221 C C . TYR B 1 190 ? 25.359 -11.828 -6.426 1 95.88 190 TYR B C 1
ATOM 6223 O O . TYR B 1 190 ? 26.469 -11.609 -5.945 1 95.88 190 TYR B O 1
ATOM 6231 N N . PRO B 1 191 ? 25 -11.531 -7.617 1 96.44 191 PRO B N 1
ATOM 6232 C CA . PRO B 1 191 ? 26.078 -11.211 -8.562 1 96.44 191 PRO B CA 1
ATOM 6233 C C . PRO B 1 191 ? 26.812 -9.93 -8.195 1 96.44 191 PRO B C 1
ATOM 6235 O O . PRO B 1 191 ? 28.047 -9.875 -8.258 1 96.44 191 PRO B O 1
ATOM 6238 N N . CYS B 1 192 ? 26.094 -8.914 -7.832 1 96 192 CYS B N 1
ATOM 6239 C CA . CYS B 1 192 ? 26.734 -7.625 -7.574 1 96 192 CYS B CA 1
ATOM 6240 C C . CYS B 1 192 ? 27.578 -7.676 -6.305 1 96 192 CYS B C 1
ATOM 6242 O O . CYS B 1 192 ? 28.625 -7.043 -6.223 1 96 192 CYS B O 1
ATOM 6244 N N . MET B 1 193 ? 27.109 -8.336 -5.312 1 95.5 193 MET B N 1
ATOM 6245 C CA . MET B 1 193 ? 27.922 -8.523 -4.113 1 95.5 193 MET B CA 1
ATOM 6246 C C . MET B 1 193 ? 29.188 -9.305 -4.43 1 95.5 193 MET B C 1
ATOM 6248 O O . MET B 1 193 ? 30.266 -9.016 -3.895 1 95.5 193 MET B O 1
ATOM 6252 N N . ALA B 1 194 ? 29.047 -10.336 -5.215 1 96 194 ALA B N 1
ATOM 6253 C CA . ALA B 1 194 ? 30.188 -11.125 -5.648 1 96 194 ALA B CA 1
ATOM 6254 C C . ALA B 1 194 ? 31.188 -10.258 -6.418 1 96 194 ALA B C 1
ATOM 6256 O O . ALA B 1 194 ? 32.406 -10.344 -6.184 1 96 194 ALA B O 1
ATOM 6257 N N . ALA B 1 195 ? 30.688 -9.484 -7.32 1 96.75 195 ALA B N 1
ATOM 6258 C CA . ALA B 1 195 ? 31.547 -8.586 -8.102 1 96.75 195 ALA B CA 1
ATOM 6259 C C . ALA B 1 195 ? 32.281 -7.605 -7.203 1 96.75 195 ALA B C 1
ATOM 6261 O O . ALA B 1 195 ? 33.438 -7.297 -7.438 1 96.75 195 ALA B O 1
ATOM 6262 N N . TYR B 1 196 ? 31.625 -7.051 -6.254 1 95.69 196 TYR B N 1
ATOM 6263 C CA . TYR B 1 196 ? 32.25 -6.141 -5.297 1 95.69 196 TYR B CA 1
ATOM 6264 C C . TYR B 1 196 ? 33.344 -6.832 -4.516 1 95.69 196 TYR B C 1
ATOM 6266 O O . TYR B 1 196 ? 34.438 -6.266 -4.324 1 95.69 196 TYR B O 1
ATOM 6274 N N . ARG B 1 197 ? 33.125 -8.016 -4.055 1 93.25 197 ARG B N 1
ATOM 6275 C CA . ARG B 1 197 ? 34.094 -8.766 -3.273 1 93.25 197 ARG B CA 1
ATOM 6276 C C . ARG B 1 197 ? 35.312 -9.086 -4.105 1 93.25 197 ARG B C 1
ATOM 6278 O O . ARG B 1 197 ? 36.438 -9.141 -3.578 1 93.25 197 ARG B O 1
ATOM 6285 N N . GLU B 1 198 ? 35.062 -9.32 -5.371 1 94.75 198 GLU B N 1
ATOM 6286 C CA . GLU B 1 198 ? 36.188 -9.586 -6.27 1 94.75 198 GLU B CA 1
ATOM 6287 C C . GLU B 1 198 ? 36.938 -8.297 -6.613 1 94.75 198 GLU B C 1
ATOM 6289 O O . GLU B 1 198 ? 38 -8.336 -7.242 1 94.75 198 GLU B O 1
ATOM 6294 N N . GLY B 1 199 ? 36.344 -7.141 -6.227 1 94.31 199 GLY B N 1
ATOM 6295 C CA . GLY B 1 199 ? 36.969 -5.859 -6.492 1 94.31 199 GLY B CA 1
ATOM 6296 C C . GLY B 1 199 ? 36.688 -5.34 -7.895 1 94.31 199 GLY B C 1
ATOM 6297 O O . GLY B 1 199 ? 37.375 -4.43 -8.367 1 94.31 199 GLY B O 1
ATOM 6298 N N . LEU B 1 200 ? 35.75 -5.914 -8.578 1 94.69 200 LEU B N 1
ATOM 6299 C CA . LEU B 1 200 ? 35.438 -5.527 -9.953 1 94.69 200 LEU B CA 1
ATOM 6300 C C . LEU B 1 200 ? 34.531 -4.305 -9.984 1 94.69 200 LEU B C 1
ATOM 6302 O O . LEU B 1 200 ? 34.438 -3.627 -11.008 1 94.69 200 LEU B O 1
ATOM 6306 N N . VAL B 1 201 ? 33.812 -4.098 -8.891 1 94.12 201 VAL B N 1
ATOM 6307 C CA . VAL B 1 201 ? 32.906 -2.953 -8.766 1 94.12 201 VAL B CA 1
ATOM 6308 C C . VAL B 1 201 ? 33.312 -2.107 -7.559 1 94.12 201 VAL B C 1
ATOM 6310 O O . VAL B 1 201 ? 33.656 -2.643 -6.512 1 94.12 201 VAL B O 1
ATOM 6313 N N . GLY B 1 202 ? 33.281 -0.8 -7.734 1 92.62 202 GLY B N 1
ATOM 6314 C CA . GLY B 1 202 ? 33.625 0.099 -6.652 1 92.62 202 GLY B CA 1
ATOM 6315 C C . GLY B 1 202 ? 32.5 0.373 -5.691 1 92.62 202 GLY B C 1
ATOM 6316 O O . GLY B 1 202 ? 31.328 0.316 -6.074 1 92.62 202 GLY B O 1
ATOM 6317 N N . ASN B 1 203 ? 32.844 0.741 -4.465 1 92.06 203 ASN B N 1
ATOM 6318 C CA . ASN B 1 203 ? 31.828 1.015 -3.441 1 92.06 203 ASN B CA 1
ATOM 6319 C C . ASN B 1 203 ? 31.141 2.352 -3.682 1 92.06 203 ASN B C 1
ATOM 6321 O O . ASN B 1 203 ? 29.922 2.455 -3.533 1 92.06 203 ASN B O 1
ATOM 6325 N N . MET B 1 204 ? 31.812 3.359 -4.117 1 91.38 204 MET B N 1
ATOM 6326 C CA . MET B 1 204 ? 31.266 4.715 -4.195 1 91.38 204 MET B CA 1
ATOM 6327 C C . MET B 1 204 ? 30.531 4.934 -5.516 1 91.38 204 MET B C 1
ATOM 6329 O O . MET B 1 204 ? 29.594 5.719 -5.586 1 91.38 204 MET B O 1
ATOM 6333 N N . TRP B 1 205 ? 30.969 4.133 -6.543 1 93.06 205 TRP B N 1
ATOM 6334 C CA . TRP B 1 205 ? 30.438 4.461 -7.859 1 93.06 205 TRP B CA 1
ATOM 6335 C C . TRP B 1 205 ? 29.797 3.234 -8.508 1 93.06 205 TRP B C 1
ATOM 6337 O O . TRP B 1 205 ? 29.234 3.32 -9.602 1 93.06 205 TRP B O 1
ATOM 6347 N N . GLY B 1 206 ? 29.828 2.15 -7.762 1 94.19 206 GLY B N 1
ATOM 6348 C CA . GLY B 1 206 ? 29.344 0.943 -8.406 1 94.19 206 GLY B CA 1
ATOM 6349 C C . GLY B 1 206 ? 30.125 0.561 -9.648 1 94.19 206 GLY B C 1
ATOM 6350 O O . GLY B 1 206 ? 31.344 0.669 -9.672 1 94.19 206 GLY B O 1
ATOM 6351 N N . GLY B 1 207 ? 29.422 -0.027 -10.617 1 94.69 207 GLY B N 1
ATOM 6352 C CA . GLY B 1 207 ? 30.109 -0.418 -11.844 1 94.69 207 GLY B CA 1
ATOM 6353 C C . GLY B 1 207 ? 29.328 -1.452 -12.641 1 94.69 207 GLY B C 1
ATOM 6354 O O . GLY B 1 207 ? 28.297 -1.943 -12.195 1 94.69 207 GLY B O 1
ATOM 6355 N N . THR B 1 208 ? 29.828 -1.616 -13.898 1 96 208 THR B N 1
ATOM 6356 C CA . THR B 1 208 ? 29.219 -2.588 -14.797 1 96 208 THR B CA 1
ATOM 6357 C C . THR B 1 208 ? 30.156 -3.758 -15.055 1 96 208 THR B C 1
ATOM 6359 O O . THR B 1 208 ? 31.375 -3.562 -15.211 1 96 208 THR B O 1
ATOM 6362 N N . VAL B 1 209 ? 29.625 -4.938 -15 1 96.56 209 VAL B N 1
ATOM 6363 C CA . VAL B 1 209 ? 30.422 -6.148 -15.227 1 96.56 209 VAL B CA 1
ATOM 6364 C C . VAL B 1 209 ? 29.672 -7.062 -16.203 1 96.56 209 VAL B C 1
ATOM 6366 O O . VAL B 1 209 ? 28.5 -6.836 -16.516 1 96.56 209 VAL B O 1
ATOM 6369 N N . LYS B 1 210 ? 30.438 -8.047 -16.656 1 95.94 210 LYS B N 1
ATOM 6370 C CA . LYS B 1 210 ? 29.875 -9.07 -17.531 1 95.94 210 LYS B CA 1
ATOM 6371 C C . LYS B 1 210 ? 29.688 -10.383 -16.781 1 95.94 210 LYS B C 1
ATOM 6373 O O . LYS B 1 210 ? 30.594 -10.852 -16.078 1 95.94 210 LYS B O 1
ATOM 6378 N N . LEU B 1 211 ? 28.5 -10.945 -16.891 1 96.88 211 LEU B N 1
ATOM 6379 C CA . LEU B 1 211 ? 28.203 -12.266 -16.344 1 96.88 211 LEU B CA 1
ATOM 6380 C C . LEU B 1 211 ? 28.094 -13.297 -17.453 1 96.88 211 LEU B C 1
ATOM 6382 O O . LEU B 1 211 ? 27.266 -13.164 -18.359 1 96.88 211 LEU B O 1
ATOM 6386 N N . GLU B 1 212 ? 28.906 -14.25 -17.422 1 96.5 212 GLU B N 1
ATOM 6387 C CA . GLU B 1 212 ? 28.797 -15.383 -18.344 1 96.5 212 GLU B CA 1
ATOM 6388 C C . GLU B 1 212 ? 28.062 -16.547 -17.688 1 96.5 212 GLU B C 1
ATOM 6390 O O . GLU B 1 212 ? 28.594 -17.188 -16.781 1 96.5 212 GLU B O 1
ATOM 6395 N N . LEU B 1 213 ? 26.906 -16.781 -18.203 1 96.5 213 LEU B N 1
ATOM 6396 C CA . LEU B 1 213 ? 26.062 -17.812 -17.641 1 96.5 213 LEU B CA 1
ATOM 6397 C C . LEU B 1 213 ? 26.391 -19.172 -18.234 1 96.5 213 LEU B C 1
ATOM 6399 O O . LEU B 1 213 ? 26.703 -19.281 -19.422 1 96.5 213 LEU B O 1
ATOM 6403 N N . THR B 1 214 ? 26.344 -20.141 -17.438 1 94.06 214 THR B N 1
ATOM 6404 C CA . THR B 1 214 ? 26.609 -21.516 -17.859 1 94.06 214 THR B CA 1
ATOM 6405 C C . THR B 1 214 ? 25.578 -22.469 -17.281 1 94.06 214 THR B C 1
ATOM 6407 O O . THR B 1 214 ? 24.984 -22.203 -16.234 1 94.06 214 THR B O 1
ATOM 6410 N N . ASP B 1 215 ? 25.312 -23.5 -17.969 1 92.81 215 ASP B N 1
ATOM 6411 C CA . ASP B 1 215 ? 24.344 -24.5 -17.516 1 92.81 215 ASP B CA 1
ATOM 6412 C C . ASP B 1 215 ? 25 -25.562 -16.641 1 92.81 215 ASP B C 1
ATOM 6414 O O . ASP B 1 215 ? 24.422 -26.609 -16.359 1 92.81 215 ASP B O 1
ATOM 6418 N N . ARG B 1 216 ? 26.234 -25.25 -16.234 1 87.56 216 ARG B N 1
ATOM 6419 C CA . ARG B 1 216 ? 26.938 -26.203 -15.383 1 87.56 216 ARG B CA 1
ATOM 6420 C C . ARG B 1 216 ? 27.656 -25.484 -14.242 1 87.56 216 ARG B C 1
ATOM 6422 O O . ARG B 1 216 ? 28.156 -24.375 -14.414 1 87.56 216 ARG B O 1
ATOM 6429 N N . TYR B 1 217 ? 27.594 -26.094 -13.125 1 93.69 217 TYR B N 1
ATOM 6430 C CA . TYR B 1 217 ? 28.312 -25.719 -11.906 1 93.69 217 TYR B CA 1
ATOM 6431 C C . TYR B 1 217 ? 29.312 -26.812 -11.516 1 93.69 217 TYR B C 1
ATOM 6433 O O . TYR B 1 217 ? 28.922 -27.938 -11.203 1 93.69 217 TYR B O 1
ATOM 6441 N N . PRO B 1 218 ? 30.562 -26.484 -11.688 1 93.31 218 PRO B N 1
ATOM 6442 C CA . PRO B 1 218 ? 31.562 -27.531 -11.43 1 93.31 218 PRO B CA 1
ATOM 6443 C C . PRO B 1 218 ? 31.672 -27.906 -9.953 1 93.31 218 PRO B C 1
ATOM 6445 O O . PRO B 1 218 ? 31.562 -27.031 -9.094 1 93.31 218 PRO B O 1
ATOM 6448 N N . TYR B 1 219 ? 31.812 -29.188 -9.672 1 90.31 219 TYR B N 1
ATOM 6449 C CA . TYR B 1 219 ? 32 -29.656 -8.305 1 90.31 219 TYR B CA 1
ATOM 6450 C C . TYR B 1 219 ? 32.875 -30.922 -8.297 1 90.31 219 TYR B C 1
ATOM 6452 O O . TYR B 1 219 ? 33.188 -31.484 -9.352 1 90.31 219 TYR B O 1
ATOM 6460 N N . ASP B 1 220 ? 33.531 -31.156 -7.164 1 88.19 220 ASP B N 1
ATOM 6461 C CA . ASP B 1 220 ? 34.344 -32.344 -6.938 1 88.19 220 ASP B CA 1
ATOM 6462 C C . ASP B 1 220 ? 34.062 -32.938 -5.559 1 88.19 220 ASP B C 1
ATOM 6464 O O . ASP B 1 220 ? 34.562 -32.438 -4.551 1 88.19 220 ASP B O 1
ATOM 6468 N N . VAL B 1 221 ? 33.344 -34.031 -5.574 1 79.69 221 VAL B N 1
ATOM 6469 C CA . VAL B 1 221 ? 32.906 -34.656 -4.336 1 79.69 221 VAL B CA 1
ATOM 6470 C C . VAL B 1 221 ? 34.125 -35.094 -3.502 1 79.69 221 VAL B C 1
ATOM 6472 O O . VAL B 1 221 ? 34 -35.25 -2.281 1 79.69 221 VAL B O 1
ATOM 6475 N N . ASN B 1 222 ? 35.281 -35.156 -4.145 1 81.81 222 ASN B N 1
ATOM 6476 C CA . ASN B 1 222 ? 36.469 -35.625 -3.436 1 81.81 222 ASN B CA 1
ATOM 6477 C C . ASN B 1 222 ? 37.156 -34.469 -2.705 1 81.81 222 ASN B C 1
ATOM 6479 O O . ASN B 1 222 ? 38 -34.688 -1.834 1 81.81 222 ASN B O 1
ATOM 6483 N N . LEU B 1 223 ? 36.75 -33.344 -3.082 1 82.75 223 LEU B N 1
ATOM 6484 C CA . LEU B 1 223 ? 37.375 -32.188 -2.434 1 82.75 223 LEU B CA 1
ATOM 6485 C C . LEU B 1 223 ? 36.625 -31.844 -1.14 1 82.75 223 LEU B C 1
ATOM 6487 O O . LEU B 1 223 ? 35.406 -31.703 -1.136 1 82.75 223 LEU B O 1
ATOM 6491 N N . GLN B 1 224 ? 37.281 -32 -0.02 1 75.06 224 GLN B N 1
ATOM 6492 C CA . GLN B 1 224 ? 36.688 -31.625 1.258 1 75.06 224 GLN B CA 1
ATOM 6493 C C . GLN B 1 224 ? 36.844 -30.125 1.508 1 75.06 224 GLN B C 1
ATOM 6495 O O . GLN B 1 224 ? 37.938 -29.594 1.497 1 75.06 224 GLN B O 1
ATOM 6500 N N . ASN B 1 225 ? 35.844 -29.391 1.351 1 74.94 225 ASN B N 1
ATOM 6501 C CA . ASN B 1 225 ? 35.812 -27.969 1.675 1 74.94 225 ASN B CA 1
ATOM 6502 C C . ASN B 1 225 ? 34.688 -27.656 2.664 1 74.94 225 ASN B C 1
ATOM 6504 O O . ASN B 1 225 ? 33.5 -27.859 2.355 1 74.94 225 ASN B O 1
ATOM 6508 N N . ASP B 1 226 ? 35.094 -27.234 3.785 1 74.31 226 ASP B N 1
ATOM 6509 C CA . ASP B 1 226 ? 34.125 -27.031 4.863 1 74.31 226 ASP B CA 1
ATOM 6510 C C . ASP B 1 226 ? 33.688 -25.578 4.973 1 74.31 226 ASP B C 1
ATOM 6512 O O . ASP B 1 226 ? 33.062 -25.172 5.957 1 74.31 226 ASP B O 1
ATOM 6516 N N . GLU B 1 227 ? 34.031 -24.906 3.926 1 85.44 227 GLU B N 1
ATOM 6517 C CA . GLU B 1 227 ? 33.625 -23.516 4.008 1 85.44 227 GLU B CA 1
ATOM 6518 C C . GLU B 1 227 ? 32.125 -23.375 3.832 1 85.44 227 GLU B C 1
ATOM 6520 O O . GLU B 1 227 ? 31.516 -24.047 2.994 1 85.44 227 GLU B O 1
ATOM 6525 N N . LYS B 1 228 ? 31.531 -22.547 4.574 1 87.25 228 LYS B N 1
ATOM 6526 C CA . LYS B 1 228 ? 30.078 -22.375 4.684 1 87.25 228 LYS B CA 1
ATOM 6527 C C . LYS B 1 228 ? 29.469 -22.016 3.338 1 87.25 228 LYS B C 1
ATOM 6529 O O . LYS B 1 228 ? 28.438 -22.578 2.943 1 87.25 228 LYS B O 1
ATOM 6534 N N . MET B 1 229 ? 30.188 -21.172 2.561 1 93.12 229 MET B N 1
ATOM 6535 C CA . MET B 1 229 ? 29.562 -20.656 1.348 1 93.12 229 MET B CA 1
ATOM 6536 C C . MET B 1 229 ? 30.125 -21.344 0.108 1 93.12 229 MET B C 1
ATOM 6538 O O . MET B 1 229 ? 30.031 -20.797 -0.998 1 93.12 229 MET B O 1
ATOM 6542 N N . VAL B 1 230 ? 30.734 -22.484 0.278 1 93.25 230 VAL B N 1
ATOM 6543 C CA . VAL B 1 230 ? 31.172 -23.328 -0.838 1 93.25 230 VAL B CA 1
ATOM 6544 C C . VAL B 1 230 ? 30.203 -24.5 -1 1 93.25 230 VAL B C 1
ATOM 6546 O O . VAL B 1 230 ? 29.891 -25.188 -0.029 1 93.25 230 VAL B O 1
ATOM 6549 N N . PHE B 1 231 ? 29.75 -24.641 -2.092 1 93.5 231 PHE B N 1
ATOM 6550 C CA . PHE B 1 231 ? 28.797 -25.703 -2.387 1 93.5 231 PHE B CA 1
ATOM 6551 C C . PHE B 1 231 ? 29.438 -26.781 -3.244 1 93.5 231 PHE B C 1
ATOM 6553 O O . PHE B 1 231 ? 29.688 -26.578 -4.434 1 93.5 231 PHE B O 1
ATOM 6560 N N . ASN B 1 232 ? 29.641 -27.875 -2.684 1 90.88 232 ASN B N 1
ATOM 6561 C CA . ASN B 1 232 ? 30.281 -28.984 -3.385 1 90.88 232 ASN B CA 1
ATOM 6562 C C . ASN B 1 232 ? 29.281 -30.062 -3.779 1 90.88 232 ASN B C 1
ATOM 6564 O O . ASN B 1 232 ? 29.328 -31.188 -3.27 1 90.88 232 ASN B O 1
ATOM 6568 N N . GLY B 1 233 ? 28.406 -29.734 -4.664 1 89.69 233 GLY B N 1
ATOM 6569 C CA . GLY B 1 233 ? 27.375 -30.625 -5.18 1 89.69 233 GLY B CA 1
ATOM 6570 C C . GLY B 1 233 ? 26.844 -30.203 -6.535 1 89.69 233 GLY B C 1
ATOM 6571 O O . GLY B 1 233 ? 27.203 -29.141 -7.047 1 89.69 233 GLY B O 1
ATOM 6572 N N . TRP B 1 234 ? 26.047 -31.047 -7.039 1 91.19 234 TRP B N 1
ATOM 6573 C CA . TRP B 1 234 ? 25.453 -30.75 -8.344 1 91.19 234 TRP B CA 1
ATOM 6574 C C . TRP B 1 234 ? 24.516 -29.562 -8.258 1 91.19 234 TRP B C 1
ATOM 6576 O O . TRP B 1 234 ? 23.75 -29.422 -7.305 1 91.19 234 TRP B O 1
ATOM 6586 N N . TYR B 1 235 ? 24.656 -28.703 -9.18 1 93.94 235 TYR B N 1
ATOM 6587 C CA . TYR B 1 235 ? 23.734 -27.578 -9.367 1 93.94 235 TYR B CA 1
ATOM 6588 C C . TYR B 1 235 ? 23.594 -27.234 -10.844 1 93.94 235 TYR B C 1
ATOM 6590 O O . TYR B 1 235 ? 24.562 -27.266 -11.594 1 93.94 235 TYR B O 1
ATOM 6598 N N . PRO B 1 236 ? 22.422 -26.891 -11.25 1 93.88 236 PRO B N 1
ATOM 6599 C CA . PRO B 1 236 ? 22.172 -26.828 -12.695 1 93.88 236 PRO B CA 1
ATOM 6600 C C . PRO B 1 236 ? 22.609 -25.516 -13.312 1 93.88 236 PRO B C 1
ATOM 6602 O O . PRO B 1 236 ? 22.562 -25.344 -14.539 1 93.88 236 PRO B O 1
ATOM 6605 N N . ALA B 1 237 ? 23.031 -24.562 -12.586 1 95.88 237 ALA B N 1
ATOM 6606 C CA . ALA B 1 237 ? 23.328 -23.234 -13.133 1 95.88 237 ALA B CA 1
ATOM 6607 C C . ALA B 1 237 ? 24.531 -22.609 -12.422 1 95.88 237 ALA B C 1
ATOM 6609 O O . ALA B 1 237 ? 24.688 -22.766 -11.211 1 95.88 237 ALA B O 1
ATOM 6610 N N . GLY B 1 238 ? 25.328 -21.906 -13.164 1 96.31 238 GLY B N 1
ATOM 6611 C CA . GLY B 1 238 ? 26.453 -21.172 -12.648 1 96.31 238 GLY B CA 1
ATOM 6612 C C . GLY B 1 238 ? 26.844 -19.984 -13.516 1 96.31 238 GLY B C 1
ATOM 6613 O O . GLY B 1 238 ? 26.359 -19.844 -14.641 1 96.31 238 GLY B O 1
ATOM 6614 N N . PHE B 1 239 ? 27.641 -19.078 -12.93 1 96.94 239 PHE B N 1
ATOM 6615 C CA . PHE B 1 239 ? 28.109 -17.969 -13.75 1 96.94 239 PHE B CA 1
ATOM 6616 C C . PHE B 1 239 ? 29.5 -17.516 -13.305 1 96.94 239 PHE B C 1
ATOM 6618 O O . PHE B 1 239 ? 29.938 -17.828 -12.195 1 96.94 239 PHE B O 1
ATOM 6625 N N . VAL B 1 240 ? 30.172 -16.938 -14.18 1 97 240 VAL B N 1
ATOM 6626 C CA . VAL B 1 240 ? 31.453 -16.312 -13.93 1 97 240 VAL B CA 1
ATOM 6627 C C . VAL B 1 240 ? 31.359 -14.812 -14.188 1 97 240 VAL B C 1
ATOM 6629 O O . VAL B 1 240 ? 30.578 -14.367 -15.031 1 97 240 VAL B O 1
ATOM 6632 N N . ILE B 1 241 ? 32.125 -14.039 -13.438 1 97.19 241 ILE B N 1
ATOM 6633 C CA . ILE B 1 241 ? 32.094 -12.586 -13.562 1 97.19 241 ILE B CA 1
ATOM 6634 C C . ILE B 1 241 ? 33.375 -12.109 -14.242 1 97.19 241 ILE B C 1
ATOM 6636 O O . ILE B 1 241 ? 34.5 -12.508 -13.859 1 97.19 241 ILE B O 1
ATOM 6640 N N . LYS B 1 242 ? 33.188 -11.312 -15.242 1 95.5 242 LYS B N 1
ATOM 6641 C CA . LYS B 1 242 ? 34.312 -10.742 -15.969 1 95.5 242 LYS B CA 1
ATOM 6642 C C . LYS B 1 242 ? 34.219 -9.227 -16.047 1 95.5 242 LYS B C 1
ATOM 6644 O O . LYS B 1 242 ? 33.125 -8.664 -16.125 1 95.5 242 LYS B O 1
ATOM 6649 N N . PRO B 1 243 ? 35.375 -8.578 -15.961 1 94.19 243 PRO B N 1
ATOM 6650 C CA . PRO B 1 243 ? 35.375 -7.129 -16.156 1 94.19 243 PRO B CA 1
ATOM 6651 C C . PRO B 1 243 ? 35.062 -6.734 -17.609 1 94.19 243 PRO B C 1
ATOM 6653 O O . PRO B 1 243 ? 35.188 -7.562 -18.516 1 94.19 243 PRO B O 1
ATOM 6656 N N . LEU B 1 244 ? 34.656 -5.527 -17.734 1 93.25 244 LEU B N 1
ATOM 6657 C CA . LEU B 1 244 ? 34.469 -5.02 -19.078 1 93.25 244 LEU B CA 1
ATOM 6658 C C . LEU B 1 244 ? 35.781 -4.875 -19.828 1 93.25 244 LEU B C 1
ATOM 6660 O O . LEU B 1 244 ? 36.781 -4.473 -19.234 1 93.25 244 LEU B O 1
ATOM 6664 N N . GLU B 1 245 ? 35.688 -5.164 -21.031 1 89.56 245 GLU B N 1
ATOM 6665 C CA . GLU B 1 245 ? 36.875 -4.969 -21.875 1 89.56 245 GLU B CA 1
ATOM 6666 C C . GLU B 1 245 ? 37.062 -3.498 -22.234 1 89.56 245 GLU B C 1
ATOM 6668 O O . GLU B 1 245 ? 36.125 -2.707 -22.125 1 89.56 245 GLU B O 1
ATOM 6673 N N . ARG B 1 246 ? 38.281 -3.104 -22.641 1 83.62 246 ARG B N 1
ATOM 6674 C CA . ARG B 1 246 ? 38.625 -1.724 -22.953 1 83.62 246 ARG B CA 1
ATOM 6675 C C . ARG B 1 246 ? 37.75 -1.156 -24.062 1 83.62 246 ARG B C 1
ATOM 6677 O O . ARG B 1 246 ? 37.469 0.039 -24.078 1 83.62 246 ARG B O 1
ATOM 6684 N N . ASP B 1 247 ? 37.281 -2.008 -24.891 1 81.44 247 ASP B N 1
ATOM 6685 C CA . ASP B 1 247 ? 36.531 -1.562 -26.047 1 81.44 247 ASP B CA 1
ATOM 6686 C C . ASP B 1 247 ? 35.031 -1.501 -25.719 1 81.44 247 ASP B C 1
ATOM 6688 O O . ASP B 1 247 ? 34.25 -0.993 -26.516 1 81.44 247 ASP B O 1
ATOM 6692 N N . GLU B 1 248 ? 34.688 -1.961 -24.562 1 84.88 248 GLU B N 1
ATOM 6693 C CA . GLU B 1 248 ? 33.281 -1.971 -24.172 1 84.88 248 GLU B CA 1
ATOM 6694 C C . GLU B 1 248 ? 32.906 -0.701 -23.406 1 84.88 248 GLU B C 1
ATOM 6696 O O . GLU B 1 248 ? 32.812 -0.718 -22.188 1 84.88 248 GLU B O 1
ATOM 6701 N N . LYS B 1 249 ? 32.812 0.366 -24.25 1 84.31 249 LYS B N 1
ATOM 6702 C CA . LYS B 1 249 ? 32.406 1.653 -23.688 1 84.31 249 LYS B CA 1
ATOM 6703 C C . LYS B 1 249 ? 30.891 1.838 -23.75 1 84.31 249 LYS B C 1
ATOM 6705 O O . LYS B 1 249 ? 30.203 1.185 -24.531 1 84.31 249 LYS B O 1
ATOM 6710 N N . GLY B 1 250 ? 30.391 2.514 -22.797 1 87.44 250 GLY B N 1
ATOM 6711 C CA . GLY B 1 250 ? 28.953 2.736 -22.781 1 87.44 250 GLY B CA 1
ATOM 6712 C C . GLY B 1 250 ? 28.547 3.963 -21.984 1 87.44 250 GLY B C 1
ATOM 6713 O O . GLY B 1 250 ? 29.406 4.75 -21.578 1 87.44 250 GLY B O 1
ATOM 6714 N N . ASN B 1 251 ? 27.359 4.223 -22.016 1 84.88 251 ASN B N 1
ATOM 6715 C CA . ASN B 1 251 ? 26.766 5.32 -21.25 1 84.88 251 ASN B CA 1
ATOM 6716 C C . ASN B 1 251 ? 26.125 4.82 -19.953 1 84.88 251 ASN B C 1
ATOM 6718 O O . ASN B 1 251 ? 25.594 3.707 -19.906 1 84.88 251 ASN B O 1
ATOM 6722 N N . ASN B 1 252 ? 26.219 5.695 -18.906 1 86.94 252 ASN B N 1
ATOM 6723 C CA . ASN B 1 252 ? 25.516 5.445 -17.656 1 86.94 252 ASN B CA 1
ATOM 6724 C C . ASN B 1 252 ? 25.906 4.102 -17.047 1 86.94 252 ASN B C 1
ATOM 6726 O O . ASN B 1 252 ? 25.047 3.316 -16.656 1 86.94 252 ASN B O 1
ATOM 6730 N N . LEU B 1 253 ? 27.203 3.826 -17.062 1 91.31 253 LEU B N 1
ATOM 6731 C CA . LEU B 1 253 ? 27.719 2.533 -16.625 1 91.31 253 LEU B CA 1
ATOM 6732 C C . LEU B 1 253 ? 28.047 2.561 -15.133 1 91.31 253 LEU B C 1
ATOM 6734 O O . LEU B 1 253 ? 28.312 1.517 -14.531 1 91.31 253 LEU B O 1
ATOM 6738 N N . PHE B 1 254 ? 27.969 3.805 -14.531 1 91 254 PHE B N 1
ATOM 6739 C CA . PHE B 1 254 ? 28.234 3.959 -13.102 1 91 254 PHE B CA 1
ATOM 6740 C C . PHE B 1 254 ? 26.984 4.398 -12.359 1 91 254 PHE B C 1
ATOM 6742 O O . PHE B 1 254 ? 26.031 4.891 -12.969 1 91 254 PHE B O 1
ATOM 6749 N N . ASP B 1 255 ? 27.047 4.074 -11.055 1 92.25 255 ASP B N 1
ATOM 6750 C CA . ASP B 1 255 ? 25.953 4.508 -10.195 1 92.25 255 ASP B CA 1
ATOM 6751 C C . ASP B 1 255 ? 26.125 5.957 -9.766 1 92.25 255 ASP B C 1
ATOM 6753 O O . ASP B 1 255 ? 27.188 6.336 -9.266 1 92.25 255 ASP B O 1
ATOM 6757 N N . LEU B 1 256 ? 25.172 6.773 -9.906 1 92.56 256 LEU B N 1
ATOM 6758 C CA . LEU B 1 256 ? 25.297 8.211 -9.695 1 92.56 256 LEU B CA 1
ATOM 6759 C C . LEU B 1 256 ? 24.781 8.609 -8.32 1 92.56 256 LEU B C 1
ATOM 6761 O O . LEU B 1 256 ? 24.484 9.781 -8.078 1 92.56 256 LEU B O 1
ATOM 6765 N N . ILE B 1 257 ? 24.609 7.719 -7.383 1 93.81 257 ILE B N 1
ATOM 6766 C CA . ILE B 1 257 ? 24.094 7.98 -6.039 1 93.81 257 ILE B CA 1
ATOM 6767 C C . ILE B 1 257 ? 25 8.992 -5.336 1 93.81 257 ILE B C 1
ATOM 6769 O O . ILE B 1 257 ? 24.516 9.984 -4.781 1 93.81 257 ILE B O 1
ATOM 6773 N N . SER B 1 258 ? 26.297 8.75 -5.414 1 94.19 258 SER B N 1
ATOM 6774 C CA . SER B 1 258 ? 27.25 9.641 -4.758 1 94.19 258 SER B CA 1
ATOM 6775 C C . SER B 1 258 ? 27.188 11.055 -5.336 1 94.19 258 SER B C 1
ATOM 6777 O O . SER B 1 258 ? 27.25 12.039 -4.598 1 94.19 258 SER B O 1
ATOM 6779 N N . LEU B 1 259 ? 27.062 11.125 -6.566 1 94.5 259 LEU B N 1
ATOM 6780 C CA . LEU B 1 259 ? 26.938 12.43 -7.215 1 94.5 259 LEU B CA 1
ATOM 6781 C C . LEU B 1 259 ? 25.688 13.164 -6.73 1 94.5 259 LEU B C 1
ATOM 6783 O O . LEU B 1 259 ? 25.766 14.359 -6.414 1 94.5 259 LEU B O 1
ATOM 6787 N N . VAL B 1 260 ? 24.609 12.477 -6.691 1 95.88 260 VAL B N 1
ATOM 6788 C CA . VAL B 1 260 ? 23.344 13.086 -6.309 1 95.88 260 VAL B CA 1
ATOM 6789 C C . VAL B 1 260 ? 23.406 13.539 -4.852 1 95.88 260 VAL B C 1
ATOM 6791 O O . VAL B 1 260 ? 22.922 14.617 -4.508 1 95.88 260 VAL B O 1
ATOM 6794 N N . ILE B 1 261 ? 24.062 12.773 -4.008 1 95.88 261 ILE B N 1
ATOM 6795 C CA . ILE B 1 261 ? 24.172 13.133 -2.6 1 95.88 261 ILE B CA 1
ATOM 6796 C C . ILE B 1 261 ? 24.984 14.414 -2.455 1 95.88 261 ILE B C 1
ATOM 6798 O O . ILE B 1 261 ? 24.547 15.375 -1.829 1 95.88 261 ILE B O 1
ATOM 6802 N N . TRP B 1 262 ? 26.125 14.461 -3.096 1 95.81 262 TRP B N 1
ATOM 6803 C CA . TRP B 1 262 ? 27 15.625 -2.947 1 95.81 262 TRP B CA 1
ATOM 6804 C C . TRP B 1 262 ? 26.406 16.844 -3.645 1 95.81 262 TRP B C 1
ATOM 6806 O O . TRP B 1 262 ? 26.484 17.953 -3.127 1 95.81 262 TRP B O 1
ATOM 6816 N N . MET B 1 263 ? 25.844 16.594 -4.75 1 96.5 263 MET B N 1
ATOM 6817 C CA . MET B 1 263 ? 25.156 17.688 -5.422 1 96.5 263 MET B CA 1
ATOM 6818 C C . MET B 1 263 ? 24 18.203 -4.566 1 96.5 263 MET B C 1
ATOM 6820 O O . MET B 1 263 ? 23.797 19.422 -4.449 1 96.5 263 MET B O 1
ATOM 6824 N N . GLY B 1 264 ? 23.25 17.266 -4.004 1 97.25 264 GLY B N 1
ATOM 6825 C CA . GLY B 1 264 ? 22.156 17.656 -3.123 1 97.25 264 GLY B CA 1
ATOM 6826 C C . GLY B 1 264 ? 22.609 18.453 -1.922 1 97.25 264 GLY B C 1
ATOM 6827 O O . GLY B 1 264 ? 21.984 19.453 -1.561 1 97.25 264 GLY B O 1
ATOM 6828 N N . VAL B 1 265 ? 23.688 18.016 -1.329 1 97.5 265 VAL B N 1
ATOM 6829 C CA . VAL B 1 265 ? 24.234 18.719 -0.177 1 97.5 265 VAL B CA 1
ATOM 6830 C C . VAL B 1 265 ? 24.656 20.125 -0.586 1 97.5 265 VAL B C 1
ATOM 6832 O O . VAL B 1 265 ? 24.297 21.109 0.071 1 97.5 265 VAL B O 1
ATOM 6835 N N . PHE B 1 266 ? 25.297 20.219 -1.712 1 97.62 266 PHE B N 1
ATOM 6836 C CA . PHE B 1 266 ? 25.766 21.516 -2.186 1 97.62 266 PHE B CA 1
ATOM 6837 C C . PHE B 1 266 ? 24.594 22.438 -2.521 1 97.62 266 PHE B C 1
ATOM 6839 O O . PHE B 1 266 ? 24.594 23.609 -2.146 1 97.62 266 PHE B O 1
ATOM 6846 N N . LEU B 1 267 ? 23.656 21.922 -3.168 1 97.81 267 LEU B N 1
ATOM 6847 C CA . LEU B 1 267 ? 22.5 22.719 -3.543 1 97.81 267 LEU B CA 1
ATOM 6848 C C . LEU B 1 267 ? 21.719 23.141 -2.309 1 97.81 267 LEU B C 1
ATOM 6850 O O . LEU B 1 267 ? 21.188 24.266 -2.252 1 97.81 267 LEU B O 1
ATOM 6854 N N . SER B 1 268 ? 21.609 22.281 -1.332 1 97.75 268 SER B N 1
ATOM 6855 C CA . SER B 1 268 ? 20.875 22.641 -0.126 1 97.75 268 SER B CA 1
ATOM 6856 C C . SER B 1 268 ? 21.609 23.703 0.683 1 97.75 268 SER B C 1
ATOM 6858 O O . SER B 1 268 ? 21 24.578 1.285 1 97.75 268 SER B O 1
ATOM 6860 N N . VAL B 1 269 ? 22.922 23.578 0.729 1 97.44 269 VAL B N 1
ATOM 6861 C CA . VAL B 1 269 ? 23.703 24.625 1.373 1 97.44 269 VAL B CA 1
ATOM 6862 C C . VAL B 1 269 ? 23.516 25.953 0.636 1 97.44 269 VAL B C 1
ATOM 6864 O O . VAL B 1 269 ? 23.375 27 1.264 1 97.44 269 VAL B O 1
ATOM 6867 N N . GLY B 1 270 ? 23.5 25.859 -0.669 1 96.62 270 GLY B N 1
ATOM 6868 C CA . GLY B 1 270 ? 23.203 27.062 -1.448 1 96.62 270 GLY B CA 1
ATOM 6869 C C . GLY B 1 270 ? 21.844 27.656 -1.117 1 96.62 270 GLY B C 1
ATOM 6870 O O . GLY B 1 270 ? 21.688 28.875 -1.062 1 96.62 270 GLY B O 1
ATOM 6871 N N . LEU B 1 271 ? 20.828 26.859 -0.898 1 96.5 271 LEU B N 1
ATOM 6872 C CA . LEU B 1 271 ? 19.531 27.344 -0.46 1 96.5 271 LEU B CA 1
ATOM 6873 C C . LEU B 1 271 ? 19.641 28.078 0.869 1 96.5 271 LEU B C 1
ATOM 6875 O O . LEU B 1 271 ? 18.984 29.109 1.072 1 96.5 271 LEU B O 1
ATOM 6879 N N . GLY B 1 272 ? 20.484 27.547 1.755 1 95.25 272 GLY B N 1
ATOM 6880 C CA . GLY B 1 272 ? 20.703 28.172 3.045 1 95.25 272 GLY B CA 1
ATOM 6881 C C . GLY B 1 272 ? 21.328 29.547 2.934 1 95.25 272 GLY B C 1
ATOM 6882 O O . GLY B 1 272 ? 21.031 30.453 3.725 1 95.25 272 GLY B O 1
ATOM 6883 N N . VAL B 1 273 ? 22.062 29.75 1.902 1 93.88 273 VAL B N 1
ATOM 6884 C CA . VAL B 1 273 ? 22.828 30.984 1.752 1 93.88 273 VAL B CA 1
ATOM 6885 C C . VAL B 1 273 ? 22.016 31.984 0.928 1 93.88 273 VAL B C 1
ATOM 6887 O O . VAL B 1 273 ? 21.953 33.156 1.272 1 93.88 273 VAL B O 1
ATOM 6890 N N . PHE B 1 274 ? 21.312 31.562 -0.108 1 93.69 274 PHE B N 1
ATOM 6891 C CA . PHE B 1 274 ? 20.766 32.469 -1.1 1 93.69 274 PHE B CA 1
ATOM 6892 C C . PHE B 1 274 ? 19.297 32.75 -0.817 1 93.69 274 PHE B C 1
ATOM 6894 O O . PHE B 1 274 ? 18.734 33.75 -1.301 1 93.69 274 PHE B O 1
ATOM 6901 N N . VAL B 1 275 ? 18.656 31.922 -0.109 1 93.12 275 VAL B N 1
ATOM 6902 C CA . VAL B 1 275 ? 17.234 32.125 0.168 1 93.12 275 VAL B CA 1
ATOM 6903 C C . VAL B 1 275 ? 17.062 32.75 1.551 1 93.12 275 VAL B C 1
ATOM 6905 O O . VAL B 1 275 ? 17.391 32.125 2.564 1 93.12 275 VAL B O 1
ATOM 6908 N N . VAL B 1 276 ? 16.422 33.906 1.597 1 90.38 276 VAL B N 1
ATOM 6909 C CA . VAL B 1 276 ? 16.344 34.656 2.84 1 90.38 276 VAL B CA 1
ATOM 6910 C C . VAL B 1 276 ? 15.148 34.188 3.658 1 90.38 276 VAL B C 1
ATOM 6912 O O . VAL B 1 276 ? 15.242 34.031 4.879 1 90.38 276 VAL B O 1
ATOM 6915 N N . ARG B 1 277 ? 14.086 33.875 2.975 1 92 277 ARG B N 1
ATOM 6916 C CA . ARG B 1 277 ? 12.891 33.469 3.691 1 92 277 ARG B CA 1
ATOM 6917 C C . ARG B 1 277 ? 13.07 32.062 4.27 1 92 277 ARG B C 1
ATOM 6919 O O . ARG B 1 277 ? 13.453 31.125 3.551 1 92 277 ARG B O 1
ATOM 6926 N N . ASN B 1 278 ? 12.758 31.906 5.523 1 94.38 278 ASN B N 1
ATOM 6927 C CA . ASN B 1 278 ? 12.984 30.641 6.219 1 94.38 278 ASN B CA 1
ATOM 6928 C C . ASN B 1 278 ? 12.031 29.562 5.73 1 94.38 278 ASN B C 1
ATOM 6930 O O . ASN B 1 278 ? 12.414 28.391 5.637 1 94.38 278 ASN B O 1
ATOM 6934 N N . ASP B 1 279 ? 10.789 29.891 5.484 1 94.88 279 ASP B N 1
ATOM 6935 C CA . ASP B 1 279 ? 9.812 28.906 5.043 1 94.88 279 ASP B CA 1
ATOM 6936 C C . ASP B 1 279 ? 10.195 28.328 3.684 1 94.88 279 ASP B C 1
ATOM 6938 O O . ASP B 1 279 ? 10.156 27.109 3.484 1 94.88 279 ASP B O 1
ATOM 6942 N N . ILE B 1 280 ? 10.648 29.188 2.789 1 94.75 280 ILE B N 1
ATOM 6943 C CA . ILE B 1 280 ? 11.031 28.734 1.454 1 94.75 280 ILE B CA 1
ATOM 6944 C C . ILE B 1 280 ? 12.289 27.875 1.54 1 94.75 280 ILE B C 1
ATOM 6946 O O . ILE B 1 280 ? 12.383 26.844 0.877 1 94.75 280 ILE B O 1
ATOM 6950 N N . PHE B 1 281 ? 13.289 28.359 2.314 1 96.25 281 PHE B N 1
ATOM 6951 C CA . PHE B 1 281 ? 14.492 27.562 2.529 1 96.25 281 PHE B CA 1
ATOM 6952 C C . PHE B 1 281 ? 14.141 26.172 3.059 1 96.25 281 PHE B C 1
ATOM 6954 O O . PHE B 1 281 ? 14.594 25.172 2.516 1 96.25 281 PHE B O 1
ATOM 6961 N N . TRP B 1 282 ? 13.305 26.125 4.105 1 97.69 282 TRP B N 1
ATOM 6962 C CA . TRP B 1 282 ? 13 24.891 4.816 1 97.69 282 TRP B CA 1
ATOM 6963 C C . TRP B 1 282 ? 12.258 23.906 3.914 1 97.69 282 TRP B C 1
ATOM 6965 O O . TRP B 1 282 ? 12.68 22.766 3.764 1 97.69 282 TRP B O 1
ATOM 6975 N N . PHE B 1 283 ? 11.234 24.328 3.234 1 97.12 283 PHE B N 1
ATOM 6976 C CA . PHE B 1 283 ? 10.414 23.453 2.404 1 97.12 283 PHE B CA 1
ATOM 6977 C C . PHE B 1 283 ? 11.188 23 1.173 1 97.12 283 PHE B C 1
ATOM 6979 O O . PHE B 1 283 ? 11.07 21.844 0.748 1 97.12 283 PHE B O 1
ATOM 6986 N N . SER B 1 284 ? 11.969 23.891 0.58 1 96.88 284 SER B N 1
ATOM 6987 C CA . SER B 1 284 ? 12.766 23.516 -0.587 1 96.88 284 SER B CA 1
ATOM 6988 C C . SER B 1 284 ? 13.82 22.484 -0.227 1 96.88 284 SER B C 1
ATOM 6990 O O . SER B 1 284 ? 14.078 21.547 -0.995 1 96.88 284 SER B O 1
ATOM 6992 N N . SER B 1 285 ? 14.398 22.656 0.94 1 97.94 285 SER B N 1
ATOM 6993 C CA . SER B 1 285 ? 15.406 21.688 1.382 1 97.94 285 SER B CA 1
ATOM 6994 C C . SER B 1 285 ? 14.789 20.328 1.644 1 97.94 285 SER B C 1
ATOM 6996 O O . SER B 1 285 ? 15.344 19.297 1.247 1 97.94 285 SER B O 1
ATOM 6998 N N . VAL B 1 286 ? 13.656 20.312 2.283 1 98.31 286 VAL B N 1
ATOM 6999 C CA . VAL B 1 286 ? 12.977 19.062 2.609 1 98.31 286 VAL B CA 1
ATOM 7000 C C . VAL B 1 286 ? 12.57 18.344 1.325 1 98.31 286 VAL B C 1
ATOM 7002 O O . VAL B 1 286 ? 12.758 17.125 1.199 1 98.31 286 VAL B O 1
ATOM 7005 N N . MET B 1 287 ? 12.07 19.094 0.368 1 97 287 MET B N 1
ATOM 7006 C CA . MET B 1 287 ? 11.648 18.516 -0.905 1 97 287 MET B CA 1
ATOM 7007 C C . MET B 1 287 ? 12.852 17.969 -1.674 1 97 287 MET B C 1
ATOM 7009 O O . MET B 1 287 ? 12.773 16.906 -2.283 1 97 287 MET B O 1
ATOM 7013 N N . LEU B 1 288 ? 13.898 18.734 -1.638 1 97.69 288 LEU B N 1
ATOM 7014 C CA . LEU B 1 288 ? 15.125 18.312 -2.312 1 97.69 288 LEU B CA 1
ATOM 7015 C C . LEU B 1 288 ? 15.633 16.984 -1.75 1 97.69 288 LEU B C 1
ATOM 7017 O O . LEU B 1 288 ? 15.969 16.078 -2.506 1 97.69 288 LEU B O 1
ATOM 7021 N N . VAL B 1 289 ? 15.664 16.875 -0.482 1 98.06 289 VAL B N 1
ATOM 7022 C CA . VAL B 1 289 ? 16.172 15.664 0.159 1 98.06 289 VAL B CA 1
ATOM 7023 C C . VAL B 1 289 ? 15.203 14.508 -0.084 1 98.06 289 VAL B C 1
ATOM 7025 O O . VAL B 1 289 ? 15.625 13.383 -0.366 1 98.06 289 VAL B O 1
ATOM 7028 N N . TYR B 1 290 ? 13.938 14.75 -0.019 1 98 290 TYR B N 1
ATOM 7029 C CA . TYR B 1 290 ? 12.945 13.711 -0.258 1 98 290 TYR B CA 1
ATOM 7030 C C . TYR B 1 290 ? 13.102 13.117 -1.653 1 98 290 TYR B C 1
ATOM 7032 O O . TYR B 1 290 ? 13.164 11.898 -1.812 1 98 290 TYR B O 1
ATOM 7040 N N . LEU B 1 291 ? 13.18 13.977 -2.635 1 97.19 291 LEU B N 1
ATOM 7041 C CA . LEU B 1 291 ? 13.289 13.516 -4.016 1 97.19 291 LEU B CA 1
ATOM 7042 C C . LEU B 1 291 ? 14.602 12.781 -4.242 1 97.19 291 LEU B C 1
ATOM 7044 O O . LEU B 1 291 ? 14.648 11.797 -4.992 1 97.19 291 LEU B O 1
ATOM 7048 N N . SER B 1 292 ? 15.648 13.234 -3.572 1 97.19 292 SER B N 1
ATOM 7049 C CA . SER B 1 292 ? 16.922 12.539 -3.688 1 97.19 292 SER B CA 1
ATOM 7050 C C . SER B 1 292 ? 16.844 11.133 -3.115 1 97.19 292 SER B C 1
ATOM 7052 O O . SER B 1 292 ? 17.438 10.195 -3.662 1 97.19 292 SER B O 1
ATOM 7054 N N . ILE B 1 293 ? 16.125 11.008 -2.074 1 96.81 293 ILE B N 1
ATOM 7055 C CA . ILE B 1 293 ? 15.984 9.711 -1.424 1 96.81 293 ILE B CA 1
ATOM 7056 C C . ILE B 1 293 ? 15.18 8.766 -2.314 1 96.81 293 ILE B C 1
ATOM 7058 O O . ILE B 1 293 ? 15.648 7.691 -2.684 1 96.81 293 ILE B O 1
ATOM 7062 N N . VAL B 1 294 ? 14.023 9.148 -2.754 1 97.38 294 VAL B N 1
ATOM 7063 C CA . VAL B 1 294 ? 13.039 8.234 -3.326 1 97.38 294 VAL B CA 1
ATOM 7064 C C . VAL B 1 294 ? 13.367 7.969 -4.793 1 97.38 294 VAL B C 1
ATOM 7066 O O . VAL B 1 294 ? 12.977 6.934 -5.344 1 97.38 294 VAL B O 1
ATOM 7069 N N . LEU B 1 295 ? 14.078 8.891 -5.422 1 96.81 295 LEU B N 1
ATOM 7070 C CA . LEU B 1 295 ? 14.32 8.703 -6.848 1 96.81 295 LEU B CA 1
ATOM 7071 C C . LEU B 1 295 ? 15.688 8.078 -7.086 1 96.81 295 LEU B C 1
ATOM 7073 O O . LEU B 1 295 ? 15.938 7.504 -8.148 1 96.81 295 LEU B O 1
ATOM 7077 N N . VAL B 1 296 ? 16.609 8.18 -6.031 1 95.12 296 VAL B N 1
ATOM 7078 C CA . VAL B 1 296 ? 17.969 7.766 -6.379 1 95.12 296 VAL B CA 1
ATOM 7079 C C . VAL B 1 296 ? 18.562 6.945 -5.238 1 95.12 296 VAL B C 1
ATOM 7081 O O . VAL B 1 296 ? 18.938 5.785 -5.43 1 95.12 296 VAL B O 1
ATOM 7084 N N . VAL B 1 297 ? 18.594 7.414 -4.043 1 93.94 297 VAL B N 1
ATOM 7085 C CA . VAL B 1 297 ? 19.406 6.855 -2.957 1 93.94 297 VAL B CA 1
ATOM 7086 C C . VAL B 1 297 ? 18.766 5.562 -2.457 1 93.94 297 VAL B C 1
ATOM 7088 O O . VAL B 1 297 ? 19.453 4.551 -2.293 1 93.94 297 VAL B O 1
ATOM 7091 N N . ASP B 1 298 ? 17.531 5.621 -2.197 1 93.38 298 ASP B N 1
ATOM 7092 C CA . ASP B 1 298 ? 16.797 4.465 -1.682 1 93.38 298 ASP B CA 1
ATOM 7093 C C . ASP B 1 298 ? 15.383 4.41 -2.254 1 93.38 298 ASP B C 1
ATOM 7095 O O . ASP B 1 298 ? 14.398 4.512 -1.514 1 93.38 298 ASP B O 1
ATOM 7099 N N . PRO B 1 299 ? 15.375 4.113 -3.535 1 94.56 299 PRO B N 1
ATOM 7100 C CA . PRO B 1 299 ? 14.055 4.102 -4.184 1 94.56 299 PRO B CA 1
ATOM 7101 C C . PRO B 1 299 ? 13.203 2.914 -3.754 1 94.56 299 PRO B C 1
ATOM 7103 O O . PRO B 1 299 ? 13.727 1.822 -3.52 1 94.56 299 PRO B O 1
ATOM 7106 N N . PRO B 1 300 ? 11.953 3.08 -3.66 1 94.62 300 PRO B N 1
ATOM 7107 C CA . PRO B 1 300 ? 11.07 1.972 -3.307 1 94.62 300 PRO B CA 1
ATOM 7108 C C . PRO B 1 300 ? 11 0.9 -4.391 1 94.62 300 PRO B C 1
ATOM 7110 O O . PRO B 1 300 ? 10.664 -0.253 -4.105 1 94.62 300 PRO B O 1
ATOM 7113 N N . ILE B 1 301 ? 11.273 1.302 -5.613 1 92.25 301 ILE B N 1
ATOM 7114 C CA . ILE B 1 301 ? 11.281 0.384 -6.75 1 92.25 301 ILE B CA 1
ATOM 7115 C C . ILE B 1 301 ? 12.617 0.469 -7.473 1 92.25 301 ILE B C 1
ATOM 7117 O O . ILE B 1 301 ? 13.094 1.562 -7.789 1 92.25 301 ILE B O 1
ATOM 7121 N N . VAL B 1 302 ? 13.203 -0.701 -7.633 1 87.06 302 VAL B N 1
ATOM 7122 C CA . VAL B 1 302 ? 14.406 -0.74 -8.469 1 87.06 302 VAL B CA 1
ATOM 7123 C C . VAL B 1 302 ? 14.016 -0.74 -9.938 1 87.06 302 VAL B C 1
ATOM 7125 O O . VAL B 1 302 ? 13.391 -1.687 -10.422 1 87.06 302 VAL B O 1
ATOM 7128 N N . VAL B 1 303 ? 14.414 0.234 -10.625 1 89.94 303 VAL B N 1
ATOM 7129 C CA . VAL B 1 303 ? 13.93 0.495 -11.977 1 89.94 303 VAL B CA 1
ATOM 7130 C C . VAL B 1 303 ? 14.555 -0.505 -12.945 1 89.94 303 VAL B C 1
ATOM 7132 O O . VAL B 1 303 ? 15.766 -0.735 -12.914 1 89.94 303 VAL B O 1
ATOM 7135 N N . ASP B 1 304 ? 13.711 -1.129 -13.68 1 87.5 304 ASP B N 1
ATOM 7136 C CA . ASP B 1 304 ? 14.078 -1.92 -14.852 1 87.5 304 ASP B CA 1
ATOM 7137 C C . ASP B 1 304 ? 13.773 -1.166 -16.141 1 87.5 304 ASP B C 1
ATOM 7139 O O . ASP B 1 304 ? 12.609 -0.905 -16.453 1 87.5 304 ASP B O 1
ATOM 7143 N N . TYR B 1 305 ? 14.805 -0.918 -16.891 1 88.62 305 TYR B N 1
ATOM 7144 C CA . TYR B 1 305 ? 14.656 -0.063 -18.062 1 88.62 305 TYR B CA 1
ATOM 7145 C C . TYR B 1 305 ? 13.828 -0.75 -19.141 1 88.62 305 TYR B C 1
ATOM 7147 O O . TYR B 1 305 ? 13.219 -0.085 -19.984 1 88.62 305 TYR B O 1
ATOM 7155 N N . GLU B 1 306 ? 13.789 -2.014 -19.109 1 82.12 306 GLU B N 1
ATOM 7156 C CA . GLU B 1 306 ? 12.906 -2.709 -20.047 1 82.12 306 GLU B CA 1
ATOM 7157 C C . GLU B 1 306 ? 11.438 -2.424 -19.734 1 82.12 306 GLU B C 1
ATOM 7159 O O . GLU B 1 306 ? 10.617 -2.299 -20.641 1 82.12 306 GLU B O 1
ATOM 7164 N N . ASP B 1 307 ? 11.172 -2.25 -18.484 1 84.38 307 ASP B N 1
ATOM 7165 C CA . ASP B 1 307 ? 9.812 -1.957 -18.047 1 84.38 307 ASP B CA 1
ATOM 7166 C C . ASP B 1 307 ? 9.406 -0.537 -18.422 1 84.38 307 ASP B C 1
ATOM 7168 O O . ASP B 1 307 ? 8.211 -0.23 -18.516 1 84.38 307 ASP B O 1
ATOM 7172 N N . ASN B 1 308 ? 10.383 0.292 -18.594 1 86.94 308 ASN B N 1
ATOM 7173 C CA . ASN B 1 308 ? 10.047 1.648 -19.016 1 86.94 308 ASN B CA 1
ATOM 7174 C C . ASN B 1 308 ? 9.367 1.661 -20.375 1 86.94 308 ASN B C 1
ATOM 7176 O O . ASN B 1 308 ? 8.547 2.537 -20.656 1 86.94 308 ASN B O 1
ATOM 7180 N N . ILE B 1 309 ? 9.703 0.649 -21.141 1 78.44 309 ILE B N 1
ATOM 7181 C CA . ILE B 1 309 ? 9.148 0.546 -22.484 1 78.44 309 ILE B CA 1
ATOM 7182 C C . ILE B 1 309 ? 7.777 -0.124 -22.422 1 78.44 309 ILE B C 1
ATOM 7184 O O . ILE B 1 309 ? 6.816 0.362 -23.031 1 78.44 309 ILE B O 1
ATOM 7188 N N . THR B 1 310 ? 7.645 -1.117 -21.578 1 75.38 310 THR B N 1
ATOM 7189 C CA . THR B 1 310 ? 6.414 -1.899 -21.516 1 75.38 310 THR B CA 1
ATOM 7190 C C . THR B 1 310 ? 5.461 -1.329 -20.469 1 75.38 310 THR B C 1
ATOM 7192 O O . THR B 1 310 ? 4.324 -1.789 -20.344 1 75.38 310 THR B O 1
ATOM 7195 N N . LEU B 1 311 ? 5.918 -0.338 -19.688 1 80.75 311 LEU B N 1
ATOM 7196 C CA . LEU B 1 311 ? 5.145 0.243 -18.594 1 80.75 311 LEU B CA 1
ATOM 7197 C C . LEU B 1 311 ? 4.824 -0.808 -17.531 1 80.75 311 LEU B C 1
ATOM 7199 O O . LEU B 1 311 ? 3.688 -0.901 -17.078 1 80.75 311 LEU B O 1
ATOM 7203 N N . GLY B 1 312 ? 5.859 -1.543 -17.281 1 80.69 312 GLY B N 1
ATOM 7204 C CA . GLY B 1 312 ? 5.738 -2.607 -16.297 1 80.69 312 GLY B CA 1
ATOM 7205 C C . GLY B 1 312 ? 5.785 -2.107 -14.867 1 80.69 312 GLY B C 1
ATOM 7206 O O . GLY B 1 312 ? 5.84 -0.9 -14.633 1 80.69 312 GLY B O 1
ATOM 7207 N N . ASP B 1 313 ? 5.781 -2.975 -13.875 1 84.81 313 ASP B N 1
ATOM 7208 C CA . ASP B 1 313 ? 5.664 -2.658 -12.461 1 84.81 313 ASP B CA 1
ATOM 7209 C C . ASP B 1 313 ? 6.965 -2.074 -11.914 1 84.81 313 ASP B C 1
ATOM 7211 O O . ASP B 1 313 ? 6.969 -1.407 -10.875 1 84.81 313 ASP B O 1
ATOM 7215 N N . ASN B 1 314 ? 8.047 -2.355 -12.578 1 90 314 ASN B N 1
ATOM 7216 C CA . ASN B 1 314 ? 9.328 -1.833 -12.133 1 90 314 ASN B CA 1
ATOM 7217 C C . ASN B 1 314 ? 9.82 -0.705 -13.039 1 90 314 ASN B C 1
ATOM 7219 O O . ASN B 1 314 ? 11.031 -0.498 -13.18 1 90 314 ASN B O 1
ATOM 7223 N N . SER B 1 315 ? 8.914 0.001 -13.664 1 91.56 315 SER B N 1
ATOM 7224 C CA . SER B 1 315 ? 9.25 1.107 -14.555 1 91.56 315 SER B CA 1
ATOM 7225 C C . SER B 1 315 ? 9.5 2.391 -13.766 1 91.56 315 SER B C 1
ATOM 7227 O O . SER B 1 315 ? 9.086 2.51 -12.609 1 91.56 315 SER B O 1
ATOM 7229 N N . SER B 1 316 ? 10.211 3.27 -14.375 1 94.5 316 SER B N 1
ATOM 7230 C CA . SER B 1 316 ? 10.398 4.602 -13.805 1 94.5 316 SER B CA 1
ATOM 7231 C C . SER B 1 316 ? 9.062 5.312 -13.617 1 94.5 316 SER B C 1
ATOM 7233 O O . SER B 1 316 ? 8.906 6.129 -12.711 1 94.5 316 SER B O 1
ATOM 7235 N N . TRP B 1 317 ? 8.141 4.996 -14.43 1 93.38 317 TRP B N 1
ATOM 7236 C CA . TRP B 1 317 ? 6.82 5.609 -14.336 1 93.38 317 TRP B CA 1
ATOM 7237 C C . TRP B 1 317 ? 6.086 5.121 -13.086 1 93.38 317 TRP B C 1
ATOM 7239 O O . TRP B 1 317 ? 5.453 5.914 -12.383 1 93.38 317 TRP B O 1
ATOM 7249 N N . GLN B 1 318 ? 6.176 3.846 -12.867 1 93.88 318 GLN B N 1
ATOM 7250 C CA . GLN B 1 318 ? 5.594 3.32 -11.641 1 93.88 318 GLN B CA 1
ATOM 7251 C C . GLN B 1 318 ? 6.262 3.93 -10.406 1 93.88 318 GLN B C 1
ATOM 7253 O O . GLN B 1 318 ? 5.598 4.207 -9.406 1 93.88 318 GLN B O 1
ATOM 7258 N N . LEU B 1 319 ? 7.566 4.074 -10.484 1 96.5 319 LEU B N 1
ATOM 7259 C CA . LEU B 1 319 ? 8.289 4.715 -9.391 1 96.5 319 LEU B CA 1
ATOM 7260 C C . LEU B 1 319 ? 7.742 6.113 -9.125 1 96.5 319 LEU B C 1
ATOM 7262 O O . LEU B 1 319 ? 7.465 6.465 -7.973 1 96.5 319 LEU B O 1
ATOM 7266 N N . LEU B 1 320 ? 7.559 6.863 -10.156 1 95.75 320 LEU B N 1
ATOM 7267 C CA . LEU B 1 320 ? 7.035 8.219 -10.023 1 95.75 320 LEU B CA 1
ATOM 7268 C C . LEU B 1 320 ? 5.629 8.195 -9.438 1 95.75 320 LEU B C 1
ATOM 7270 O O . LEU B 1 320 ? 5.285 9.039 -8.609 1 95.75 320 LEU B O 1
ATOM 7274 N N . SER B 1 321 ? 4.824 7.258 -9.859 1 94.62 321 SER B N 1
ATOM 7275 C CA . SER B 1 321 ? 3.477 7.125 -9.32 1 94.62 321 SER B CA 1
ATOM 7276 C C . SER B 1 321 ? 3.506 6.887 -7.816 1 94.62 321 SER B C 1
ATOM 7278 O O . SER B 1 321 ? 2.799 7.555 -7.062 1 94.62 321 SER B O 1
ATOM 7280 N N . VAL B 1 322 ? 4.363 6.016 -7.391 1 96.06 322 VAL B N 1
ATOM 7281 C CA . VAL B 1 322 ? 4.473 5.676 -5.973 1 96.06 322 VAL B CA 1
ATOM 7282 C C . VAL B 1 322 ? 4.984 6.883 -5.191 1 96.06 322 VAL B C 1
ATOM 7284 O O . VAL B 1 322 ? 4.48 7.191 -4.109 1 96.06 322 VAL B O 1
ATOM 7287 N N . VAL B 1 323 ? 5.918 7.551 -5.738 1 96.88 323 VAL B N 1
ATOM 7288 C CA . VAL B 1 323 ? 6.531 8.703 -5.086 1 96.88 323 VAL B CA 1
ATOM 7289 C C . VAL B 1 323 ? 5.488 9.797 -4.883 1 96.88 323 VAL B C 1
ATOM 7291 O O . VAL B 1 323 ? 5.387 10.375 -3.797 1 96.88 323 VAL B O 1
ATOM 7294 N N . ILE B 1 324 ? 4.703 10.07 -5.84 1 94.88 324 ILE B N 1
ATOM 7295 C CA . ILE B 1 324 ? 3.676 11.102 -5.754 1 94.88 324 ILE B CA 1
ATOM 7296 C C . ILE B 1 324 ? 2.594 10.672 -4.766 1 94.88 324 ILE B C 1
ATOM 7298 O O . ILE B 1 324 ? 2.1 11.484 -3.984 1 94.88 324 ILE B O 1
ATOM 7302 N N . GLY B 1 325 ? 2.275 9.422 -4.805 1 94.75 325 GLY B N 1
ATOM 7303 C CA . GLY B 1 325 ? 1.289 8.898 -3.873 1 94.75 325 GLY B CA 1
ATOM 7304 C C . GLY B 1 325 ? 1.7 9.047 -2.422 1 94.75 325 GLY B C 1
ATOM 7305 O O . GLY B 1 325 ? 0.864 9.336 -1.562 1 94.75 325 GLY B O 1
ATOM 7306 N N . ARG B 1 326 ? 2.939 8.93 -2.113 1 96.81 326 ARG B N 1
ATOM 7307 C CA . ARG B 1 326 ? 3.438 9.023 -0.745 1 96.81 326 ARG B CA 1
ATOM 7308 C C . ARG B 1 326 ? 3.67 10.477 -0.348 1 96.81 326 ARG B C 1
ATOM 7310 O O . ARG B 1 326 ? 3.605 10.828 0.833 1 96.81 326 ARG B O 1
ATOM 7317 N N . LEU B 1 327 ? 3.902 11.281 -1.342 1 96.31 327 LEU B N 1
ATOM 7318 C CA . LEU B 1 327 ? 4.254 12.672 -1.089 1 96.31 327 LEU B CA 1
ATOM 7319 C C . LEU B 1 327 ? 3.053 13.453 -0.564 1 96.31 327 LEU B C 1
ATOM 7321 O O . LEU B 1 327 ? 3.195 14.305 0.31 1 96.31 327 LEU B O 1
ATOM 7325 N N . LEU B 1 328 ? 1.912 13.164 -1.026 1 93.69 328 LEU B N 1
ATOM 7326 C CA . LEU B 1 328 ? 0.744 13.969 -0.676 1 93.69 328 LEU B CA 1
ATOM 7327 C C . LEU B 1 328 ? 0.419 13.836 0.808 1 93.69 328 LEU B C 1
ATOM 7329 O O . LEU B 1 328 ? 0.386 14.828 1.532 1 93.69 328 LEU B O 1
ATOM 7333 N N . PRO B 1 329 ? 0.227 12.648 1.307 1 95.38 329 PRO B N 1
ATOM 7334 C CA . PRO B 1 329 ? 0.013 12.562 2.754 1 95.38 329 PRO B CA 1
ATOM 7335 C C . PRO B 1 329 ? 1.23 13.016 3.557 1 95.38 329 PRO B C 1
ATOM 7337 O O . PRO B 1 329 ? 1.081 13.594 4.637 1 95.38 329 PRO B O 1
ATOM 7340 N N . LEU B 1 330 ? 2.385 12.758 3.072 1 97.38 330 LEU B N 1
ATOM 7341 C CA . LEU B 1 330 ? 3.605 13.203 3.736 1 97.38 330 LEU B CA 1
ATOM 7342 C C . LEU B 1 330 ? 3.646 14.727 3.834 1 97.38 330 LEU B C 1
ATOM 7344 O O . LEU B 1 330 ? 4.105 15.273 4.836 1 97.38 330 LEU B O 1
ATOM 7348 N N . SER B 1 331 ? 3.168 15.398 2.803 1 95.88 331 SER B N 1
ATOM 7349 C CA . SER B 1 331 ? 3.152 16.859 2.807 1 95.88 331 SER B CA 1
ATOM 7350 C C . SER B 1 331 ? 2.277 17.391 3.936 1 95.88 331 SER B C 1
ATOM 7352 O O . SER B 1 331 ? 2.598 18.422 4.539 1 95.88 331 SER B O 1
ATOM 7354 N N . GLY B 1 332 ? 1.18 16.719 4.188 1 94.44 332 GLY B N 1
ATOM 7355 C CA . GLY B 1 332 ? 0.367 17.125 5.324 1 94.44 332 GLY B CA 1
ATOM 7356 C C . GLY B 1 332 ? 1.117 17.078 6.641 1 94.44 332 GLY B C 1
ATOM 7357 O O . GLY B 1 332 ? 1.035 18.016 7.438 1 94.44 332 GLY B O 1
ATOM 7358 N N . ILE B 1 333 ? 1.877 16.109 6.812 1 96.44 333 ILE B N 1
ATOM 7359 C CA . ILE B 1 333 ? 2.654 15.93 8.031 1 96.44 333 ILE B CA 1
ATOM 7360 C C . ILE B 1 333 ? 3.781 16.953 8.078 1 96.44 333 ILE B C 1
ATOM 7362 O O . ILE B 1 333 ? 4.023 17.578 9.117 1 96.44 333 ILE B O 1
ATOM 7366 N N . ILE B 1 334 ? 4.441 17.141 6.988 1 97.56 334 ILE B N 1
ATOM 7367 C CA . ILE B 1 334 ? 5.574 18.062 6.91 1 97.56 334 ILE B CA 1
ATOM 7368 C C . ILE B 1 334 ? 5.098 19.484 7.172 1 97.56 334 ILE B C 1
ATOM 7370 O O . ILE B 1 334 ? 5.754 20.25 7.898 1 97.56 334 ILE B O 1
ATOM 7374 N N . VAL B 1 335 ? 3.947 19.844 6.613 1 96.81 335 VAL B N 1
ATOM 7375 C CA . VAL B 1 335 ? 3.408 21.188 6.848 1 96.81 335 VAL B CA 1
ATOM 7376 C C . VAL B 1 335 ? 3.031 21.328 8.32 1 96.81 335 VAL B C 1
ATOM 7378 O O . VAL B 1 335 ? 3.273 22.375 8.922 1 96.81 335 VAL B O 1
ATOM 7381 N N . LEU B 1 336 ? 2.48 20.328 8.82 1 95.81 336 LEU B N 1
ATOM 7382 C CA . LEU B 1 336 ? 2.125 20.359 10.234 1 95.81 336 LEU B CA 1
ATOM 7383 C C . LEU B 1 336 ? 3.367 20.547 11.102 1 95.81 336 LEU B C 1
ATOM 7385 O O . LEU B 1 336 ? 3.354 21.312 12.062 1 95.81 336 LEU B O 1
ATOM 7389 N N . ILE B 1 337 ? 4.438 19.875 10.781 1 97.19 337 ILE B N 1
ATOM 7390 C CA . ILE B 1 337 ? 5.695 20 11.516 1 97.19 337 ILE B CA 1
ATOM 7391 C C . ILE B 1 337 ? 6.219 21.422 11.414 1 97.19 337 ILE B C 1
ATOM 7393 O O . ILE B 1 337 ? 6.676 22 12.414 1 97.19 337 ILE B O 1
ATOM 7397 N N . TRP B 1 338 ? 6.137 21.938 10.258 1 96.88 338 TRP B N 1
ATOM 7398 C CA . TRP B 1 338 ? 6.59 23.312 10.086 1 96.88 338 TRP B CA 1
ATOM 7399 C C . TRP B 1 338 ? 5.77 24.266 10.938 1 96.88 338 TRP B C 1
ATOM 7401 O O . TRP B 1 338 ? 6.328 25.062 11.703 1 96.88 338 TRP B O 1
ATOM 7411 N N . VAL B 1 339 ? 4.457 24.172 10.922 1 94.06 339 VAL B N 1
ATOM 7412 C CA . VAL B 1 339 ? 3.559 25.125 11.562 1 94.06 339 VAL B CA 1
ATOM 7413 C C . VAL B 1 339 ? 3.66 24.984 13.078 1 94.06 339 VAL B C 1
ATOM 7415 O O . VAL B 1 339 ? 3.639 25.984 13.805 1 94.06 339 VAL B O 1
ATOM 7418 N N . VAL B 1 340 ? 3.869 23.812 13.539 1 93.19 340 VAL B N 1
ATOM 7419 C CA . VAL B 1 340 ? 3.785 23.578 14.977 1 93.19 340 VAL B CA 1
ATOM 7420 C C . VAL B 1 340 ? 5.168 23.734 15.602 1 93.19 340 VAL B C 1
ATOM 7422 O O . VAL B 1 340 ? 5.301 24.25 16.719 1 93.19 340 VAL B O 1
ATOM 7425 N N . VAL B 1 341 ? 6.195 23.328 14.891 1 96 341 VAL B N 1
ATOM 7426 C CA . VAL B 1 341 ? 7.492 23.219 15.539 1 96 341 VAL B CA 1
ATOM 7427 C C . VAL B 1 341 ? 8.484 24.172 14.883 1 96 341 VAL B C 1
ATOM 7429 O O . VAL B 1 341 ? 8.961 25.125 15.516 1 96 341 VAL B O 1
ATOM 7432 N N . CYS B 1 342 ? 8.672 24.047 13.625 1 96.75 342 CYS B N 1
ATOM 7433 C CA . CYS B 1 342 ? 9.836 24.625 12.969 1 96.75 342 CYS B CA 1
ATOM 7434 C C . CYS B 1 342 ? 9.641 26.125 12.742 1 96.75 342 CYS B C 1
ATOM 7436 O O . CYS B 1 342 ? 10.602 26.891 12.742 1 96.75 342 CYS B O 1
ATOM 7438 N N . GLU B 1 343 ? 8.406 26.531 12.531 1 95.38 343 GLU B N 1
ATOM 7439 C CA . GLU B 1 343 ? 8.164 27.969 12.352 1 95.38 343 GLU B CA 1
ATOM 7440 C C . GLU B 1 343 ? 8.625 28.75 13.57 1 95.38 343 GLU B C 1
ATOM 7442 O O . GLU B 1 343 ? 9.25 29.812 13.43 1 95.38 343 GLU B O 1
ATOM 7447 N N . TYR B 1 344 ? 8.312 28.25 14.664 1 93.56 344 TYR B N 1
ATOM 7448 C CA . TYR B 1 344 ? 8.742 28.859 15.914 1 93.56 344 TYR B CA 1
ATOM 7449 C C . TYR B 1 344 ? 10.266 28.844 16.031 1 93.56 344 TYR B C 1
ATOM 7451 O O . TYR B 1 344 ? 10.875 29.859 16.406 1 93.56 344 TYR B O 1
ATOM 7459 N N . SER B 1 345 ? 10.898 27.75 15.703 1 94.5 345 SER B N 1
ATOM 7460 C CA . SER B 1 345 ? 12.328 27.547 15.906 1 94.5 345 SER B CA 1
ATOM 7461 C C . SER B 1 345 ? 13.148 28.391 14.938 1 94.5 345 SER B C 1
ATOM 7463 O O . SER B 1 345 ? 14.273 28.797 15.25 1 94.5 345 SER B O 1
ATOM 7465 N N . PHE B 1 346 ? 12.602 28.719 13.797 1 94.88 346 PHE B N 1
ATOM 7466 C CA . PHE B 1 346 ? 13.406 29.344 12.758 1 94.88 346 PHE B CA 1
ATOM 7467 C C . PHE B 1 346 ? 13.188 30.859 12.742 1 94.88 346 PHE B C 1
ATOM 7469 O O . PHE B 1 346 ? 13.789 31.562 11.93 1 94.88 346 PHE B O 1
ATOM 7476 N N . VAL B 1 347 ? 12.32 31.312 13.602 1 90.19 347 VAL B N 1
ATOM 7477 C CA . VAL B 1 347 ? 12.211 32.75 13.742 1 90.19 347 VAL B CA 1
ATOM 7478 C C . VAL B 1 347 ? 13.555 33.344 14.172 1 90.19 347 VAL B C 1
ATOM 7480 O O . VAL B 1 347 ? 14.133 32.906 15.172 1 90.19 347 VAL B O 1
ATOM 7483 N N . GLY B 1 348 ? 14.102 34.281 13.422 1 84.62 348 GLY B N 1
ATOM 7484 C CA . GLY B 1 348 ? 15.367 34.938 13.742 1 84.62 348 GLY B CA 1
ATOM 7485 C C . GLY B 1 348 ? 16.562 34.031 13.508 1 84.62 348 GLY B C 1
ATOM 7486 O O . GLY B 1 348 ? 17.656 34.281 14.023 1 84.62 348 GLY B O 1
ATOM 7487 N N . SER B 1 349 ? 16.359 32.969 12.789 1 87.94 349 SER B N 1
ATOM 7488 C CA . SER B 1 349 ? 17.422 32 12.555 1 87.94 349 SER B CA 1
ATOM 7489 C C . SER B 1 349 ? 18.469 32.562 11.602 1 87.94 349 SER B C 1
ATOM 7491 O O . SER B 1 349 ? 18.141 33.312 10.68 1 87.94 349 SER B O 1
ATOM 7493 N N . GLY B 1 350 ? 19.797 32.219 11.961 1 90.5 350 GLY B N 1
ATOM 7494 C CA . GLY B 1 350 ? 20.922 32.562 11.086 1 90.5 350 GLY B CA 1
ATOM 7495 C C . GLY B 1 350 ? 21.391 31.375 10.25 1 90.5 350 GLY B C 1
ATOM 7496 O O . GLY B 1 350 ? 20.75 30.312 10.234 1 90.5 350 GLY B O 1
ATOM 7497 N N . LEU B 1 351 ? 22.422 31.531 9.547 1 94.12 351 LEU B N 1
ATOM 7498 C CA . LEU B 1 351 ? 22.953 30.531 8.641 1 94.12 351 LEU B CA 1
ATOM 7499 C C . LEU B 1 351 ? 23.391 29.281 9.414 1 94.12 351 LEU B C 1
ATOM 7501 O O . LEU B 1 351 ? 23.234 28.156 8.922 1 94.12 351 LEU B O 1
ATOM 7505 N N . ILE B 1 352 ? 23.891 29.469 10.562 1 94.19 352 ILE B N 1
ATOM 7506 C CA . ILE B 1 352 ? 24.406 28.344 11.336 1 94.19 352 ILE B CA 1
ATOM 7507 C C . ILE B 1 352 ? 23.266 27.375 11.664 1 94.19 352 ILE B C 1
ATOM 7509 O O . ILE B 1 352 ? 23.422 26.156 11.562 1 94.19 352 ILE B O 1
ATOM 7513 N N . GLN B 1 353 ? 22.203 27.859 12.094 1 94.62 353 GLN B N 1
ATOM 7514 C CA . GLN B 1 353 ? 21.062 27 12.383 1 94.62 353 GLN B CA 1
ATOM 7515 C C . GLN B 1 353 ? 20.578 26.281 11.133 1 94.62 353 GLN B C 1
ATOM 7517 O O . GLN B 1 353 ? 20.188 25.109 11.195 1 94.62 353 GLN B O 1
ATOM 7522 N N . ARG B 1 354 ? 20.594 26.953 10.062 1 96.62 354 ARG B N 1
ATOM 7523 C CA . ARG B 1 354 ? 20.203 26.359 8.789 1 96.62 354 ARG B CA 1
ATOM 7524 C C . ARG B 1 354 ? 21.141 25.219 8.422 1 96.62 354 ARG B C 1
ATOM 7526 O O . ARG B 1 354 ? 20.688 24.156 7.965 1 96.62 354 ARG B O 1
ATOM 7533 N N . LEU B 1 355 ? 22.375 25.453 8.68 1 96.94 355 LEU B N 1
ATOM 7534 C CA . LEU B 1 355 ? 23.375 24.438 8.344 1 96.94 355 LEU B CA 1
ATOM 7535 C C . LEU B 1 355 ? 23.25 23.234 9.273 1 96.94 355 LEU B C 1
ATOM 7537 O O . LEU B 1 355 ? 23.422 22.094 8.844 1 96.94 355 LEU B O 1
ATOM 7541 N N . THR B 1 356 ? 22.984 23.516 10.539 1 96.81 356 THR B N 1
ATOM 7542 C CA . THR B 1 356 ? 22.812 22.391 11.461 1 96.81 356 THR B CA 1
ATOM 7543 C C . THR B 1 356 ? 21.562 21.594 11.109 1 96.81 356 THR B C 1
ATOM 7545 O O . THR B 1 356 ? 21.547 20.375 11.219 1 96.81 356 THR B O 1
ATOM 7548 N N . PHE B 1 357 ? 20.531 22.281 10.742 1 97.88 357 PHE B N 1
ATOM 7549 C CA . PHE B 1 357 ? 19.328 21.609 10.273 1 97.88 357 PHE B CA 1
ATOM 7550 C C . PHE B 1 357 ? 19.641 20.719 9.07 1 97.88 357 PHE B C 1
ATOM 7552 O O . PHE B 1 357 ? 19.25 19.562 9.031 1 97.88 357 PHE B O 1
ATOM 7559 N N . LEU B 1 358 ? 20.359 21.25 8.117 1 98.5 358 LEU B N 1
ATOM 7560 C CA . LEU B 1 358 ? 20.703 20.516 6.906 1 98.5 358 LEU B CA 1
ATOM 7561 C C . LEU B 1 358 ? 21.578 19.312 7.234 1 98.5 358 LEU B C 1
ATOM 7563 O O . LEU B 1 358 ? 21.422 18.25 6.637 1 98.5 358 LEU B O 1
ATOM 7567 N N . CYS B 1 359 ? 22.453 19.531 8.141 1 97.75 359 CYS B N 1
ATOM 7568 C CA . CYS B 1 359 ? 23.312 18.422 8.555 1 97.75 359 CYS B CA 1
ATOM 7569 C C . CYS B 1 359 ? 22.484 17.281 9.109 1 97.75 359 CYS B C 1
ATOM 7571 O O . CYS B 1 359 ? 22.656 16.125 8.703 1 97.75 359 CYS B O 1
ATOM 7573 N N . GLY B 1 360 ? 21.641 17.594 10.023 1 97.19 360 GLY B N 1
ATOM 7574 C CA . GLY B 1 360 ? 20.766 16.562 10.555 1 97.19 360 GLY B CA 1
ATOM 7575 C C . GLY B 1 360 ? 19.875 15.922 9.5 1 97.19 360 GLY B C 1
ATOM 7576 O O . GLY B 1 360 ? 19.734 14.695 9.453 1 97.19 360 GLY B O 1
ATOM 7577 N N . LEU B 1 361 ? 19.297 16.75 8.609 1 98.44 361 LEU B N 1
ATOM 7578 C CA . LEU B 1 361 ? 18.375 16.312 7.559 1 98.44 361 LEU B CA 1
ATOM 7579 C C . LEU B 1 361 ? 19.047 15.305 6.633 1 98.44 361 LEU B C 1
ATOM 7581 O O . LEU B 1 361 ? 18.469 14.258 6.336 1 98.44 361 LEU B O 1
ATOM 7585 N N . TRP B 1 362 ? 20.234 15.547 6.258 1 98.06 362 TRP B N 1
ATOM 7586 C CA . TRP B 1 362 ? 20.938 14.68 5.312 1 98.06 362 TRP B CA 1
ATOM 7587 C C . TRP B 1 362 ? 21.453 13.422 6.004 1 98.06 362 TRP B C 1
ATOM 7589 O O . TRP B 1 362 ? 21.453 12.344 5.41 1 98.06 362 TRP B O 1
ATOM 7599 N N . ILE B 1 363 ? 21.875 13.508 7.258 1 95.56 363 ILE B N 1
ATOM 7600 C CA . ILE B 1 363 ? 22.406 12.359 7.98 1 95.56 363 ILE B CA 1
ATOM 7601 C C . ILE B 1 363 ? 21.328 11.281 8.109 1 95.56 363 ILE B C 1
ATOM 7603 O O . ILE B 1 363 ? 21.547 10.125 7.762 1 95.56 363 ILE B O 1
ATOM 7607 N N . THR B 1 364 ? 20.172 11.68 8.555 1 95.94 364 THR B N 1
ATOM 7608 C CA . THR B 1 364 ? 19.125 10.695 8.758 1 95.94 364 THR B CA 1
ATOM 7609 C C . THR B 1 364 ? 18.328 10.477 7.465 1 95.94 364 THR B C 1
ATOM 7611 O O . THR B 1 364 ? 17.688 9.445 7.293 1 95.94 364 THR B O 1
ATOM 7614 N N . GLY B 1 365 ? 18.391 11.469 6.566 1 97 365 GLY B N 1
ATOM 7615 C CA . GLY B 1 365 ? 17.812 11.258 5.25 1 97 365 GLY B CA 1
ATOM 7616 C C . GLY B 1 365 ? 18.484 10.133 4.48 1 97 365 GLY B C 1
ATOM 7617 O O . GLY B 1 365 ? 17.828 9.438 3.693 1 97 365 GLY B O 1
ATOM 7618 N N . MET B 1 366 ? 19.734 9.961 4.734 1 95.38 366 MET B N 1
ATOM 7619 C CA . MET B 1 366 ? 20.5 8.883 4.113 1 95.38 366 MET B CA 1
ATOM 7620 C C . MET B 1 366 ? 20.594 7.676 5.039 1 95.38 366 MET B C 1
ATOM 7622 O O . MET B 1 366 ? 21.641 7.027 5.129 1 95.38 366 MET B O 1
ATOM 7626 N N . ASP B 1 367 ? 19.531 7.441 5.629 1 92.31 367 ASP B N 1
ATOM 7627 C CA . ASP B 1 367 ? 19.469 6.355 6.602 1 92.31 367 ASP B CA 1
ATOM 7628 C C . ASP B 1 367 ? 19.922 5.039 5.98 1 92.31 367 ASP B C 1
ATOM 7630 O O . ASP B 1 367 ? 20.578 4.227 6.633 1 92.31 367 ASP B O 1
ATOM 7634 N N . ALA B 1 368 ? 19.609 4.781 4.746 1 89 368 ALA B N 1
ATOM 7635 C CA . ALA B 1 368 ? 19.984 3.559 4.035 1 89 368 ALA B CA 1
ATOM 7636 C C . ALA B 1 368 ? 21.5 3.4 3.959 1 89 368 ALA B C 1
ATOM 7638 O O . ALA B 1 368 ? 22 2.281 3.861 1 89 368 ALA B O 1
ATOM 7639 N N . LEU B 1 369 ? 22.219 4.531 4.074 1 90.06 369 LEU B N 1
ATOM 7640 C CA . LEU B 1 369 ? 23.672 4.52 3.945 1 90.06 369 LEU B CA 1
ATOM 7641 C C . LEU B 1 369 ? 24.328 4.777 5.293 1 90.06 369 LEU B C 1
ATOM 7643 O O . LEU B 1 369 ? 25.562 4.695 5.41 1 90.06 369 LEU B O 1
ATOM 7647 N N . THR B 1 370 ? 23.531 5.043 6.285 1 88 370 THR B N 1
ATOM 7648 C CA . THR B 1 370 ? 24.109 5.371 7.582 1 88 370 THR B CA 1
ATOM 7649 C C . THR B 1 370 ? 23.703 4.352 8.633 1 88 370 THR B C 1
ATOM 7651 O O . THR B 1 370 ? 24.344 3.312 8.797 1 88 370 THR B O 1
ATOM 7654 N N . PHE B 1 371 ? 22.453 4.492 9.109 1 82.38 371 PHE B N 1
ATOM 7655 C CA . PHE B 1 371 ? 22.062 3.723 10.281 1 82.38 371 PHE B CA 1
ATOM 7656 C C . PHE B 1 371 ? 21.578 2.334 9.883 1 82.38 371 PHE B C 1
ATOM 7658 O O . PHE B 1 371 ? 21.688 1.385 10.656 1 82.38 371 PHE B O 1
ATOM 7665 N N . GLU B 1 372 ? 21.078 2.186 8.727 1 78.81 372 GLU B N 1
ATOM 7666 C CA . GLU B 1 372 ? 20.594 0.885 8.273 1 78.81 372 GLU B CA 1
ATOM 7667 C C . GLU B 1 372 ? 21.75 -0.076 8.008 1 78.81 372 GLU B C 1
ATOM 7669 O O . GLU B 1 372 ? 21.547 -1.288 7.906 1 78.81 372 GLU B O 1
ATOM 7674 N N . LYS B 1 373 ? 22.859 0.466 7.871 1 76.94 373 LYS B N 1
ATOM 7675 C CA . LYS B 1 373 ? 24.031 -0.378 7.641 1 76.94 373 LYS B CA 1
ATOM 7676 C C . LYS B 1 373 ? 24.516 -1.009 8.938 1 76.94 373 LYS B C 1
ATOM 7678 O O . LYS B 1 373 ? 25.312 -1.947 8.922 1 76.94 373 LYS B O 1
ATOM 7683 N N . LEU B 1 374 ? 23.906 -0.553 10.016 1 74.31 374 LEU B N 1
ATOM 7684 C CA . LEU B 1 374 ? 24.234 -1.161 11.297 1 74.31 374 LEU B CA 1
ATOM 7685 C C . LEU B 1 374 ? 23.516 -2.498 11.461 1 74.31 374 LEU B C 1
ATOM 7687 O O . LEU B 1 374 ? 22.422 -2.689 10.93 1 74.31 374 LEU B O 1
ATOM 7691 N N . PRO B 1 375 ? 24.156 -3.389 12.047 1 73.19 375 PRO B N 1
ATOM 7692 C CA . PRO B 1 375 ? 23.547 -4.715 12.188 1 73.19 375 PRO B CA 1
ATOM 7693 C C . PRO B 1 375 ? 22.375 -4.73 13.156 1 73.19 375 PRO B C 1
ATOM 7695 O O . PRO B 1 375 ? 22.391 -5.465 14.148 1 73.19 375 PRO B O 1
ATOM 7698 N N . ILE B 1 376 ? 21.5 -3.779 12.977 1 69.5 376 ILE B N 1
ATOM 7699 C CA . ILE B 1 376 ? 20.266 -3.697 13.742 1 69.5 376 ILE B CA 1
ATOM 7700 C C . ILE B 1 376 ? 19.062 -3.92 12.82 1 69.5 376 ILE B C 1
ATOM 7702 O O . ILE B 1 376 ? 18.891 -3.203 11.828 1 69.5 376 ILE B O 1
ATOM 7706 N N . ASP B 1 377 ? 18.5 -5.027 12.922 1 64.31 377 ASP B N 1
ATOM 7707 C CA . ASP B 1 377 ? 17.406 -5.355 12.008 1 64.31 377 ASP B CA 1
ATOM 7708 C C . ASP B 1 377 ? 16.109 -4.699 12.453 1 64.31 377 ASP B C 1
ATOM 7710 O O . ASP B 1 377 ? 15.945 -3.484 12.328 1 64.31 377 ASP B O 1
ATOM 7714 N N . ARG B 1 378 ? 15.359 -5.605 13.164 1 62.03 378 ARG B N 1
ATOM 7715 C CA . ARG B 1 378 ? 14.07 -5.117 13.648 1 62.03 378 ARG B CA 1
ATOM 7716 C C . ARG B 1 378 ? 14.148 -4.762 15.133 1 62.03 378 ARG B C 1
ATOM 7718 O O . ARG B 1 378 ? 14.938 -5.348 15.875 1 62.03 378 ARG B O 1
ATOM 7725 N N . LEU B 1 379 ? 13.914 -3.6 15.508 1 63.16 379 LEU B N 1
ATOM 7726 C CA . LEU B 1 379 ? 13.898 -3.23 16.922 1 63.16 379 LEU B CA 1
ATOM 7727 C C . LEU B 1 379 ? 12.773 -3.943 17.656 1 63.16 379 LEU B C 1
ATOM 7729 O O . LEU B 1 379 ? 11.953 -3.299 18.312 1 63.16 379 LEU B O 1
ATOM 7733 N N . VAL B 1 380 ? 12.758 -5.301 17.281 1 63.28 380 VAL B N 1
ATOM 7734 C CA . VAL B 1 380 ? 11.883 -6.145 18.078 1 63.28 380 VAL B CA 1
ATOM 7735 C C . VAL B 1 380 ? 12.68 -6.816 19.188 1 63.28 380 VAL B C 1
ATOM 7737 O O . VAL B 1 380 ? 13.898 -6.988 19.078 1 63.28 380 VAL B O 1
ATOM 7740 N N . ILE B 1 381 ? 12.008 -7 20.234 1 64.5 381 ILE B N 1
ATOM 7741 C CA . ILE B 1 381 ? 12.664 -7.512 21.438 1 64.5 381 ILE B CA 1
ATOM 7742 C C . ILE B 1 381 ? 13.414 -8.805 21.094 1 64.5 381 ILE B C 1
ATOM 7744 O O . ILE B 1 381 ? 14.523 -9.023 21.578 1 64.5 381 ILE B O 1
ATOM 7748 N N . GLU B 1 382 ? 12.883 -9.586 20.219 1 65 382 GLU B N 1
ATOM 7749 C CA . GLU B 1 382 ? 13.5 -10.867 19.875 1 65 382 GLU B CA 1
ATOM 7750 C C . GLU B 1 382 ? 14.805 -10.656 19.109 1 65 382 GLU B C 1
ATOM 7752 O O . GLU B 1 382 ? 15.773 -11.391 19.328 1 65 382 GLU B O 1
ATOM 7757 N N . ASP B 1 383 ? 14.766 -9.672 18.297 1 68 383 ASP B N 1
ATOM 7758 C CA . ASP B 1 383 ? 15.969 -9.391 17.531 1 68 383 ASP B CA 1
ATOM 7759 C C . ASP B 1 383 ? 17.078 -8.836 18.422 1 68 383 ASP B C 1
ATOM 7761 O O . ASP B 1 383 ? 18.25 -9.141 18.219 1 68 383 ASP B O 1
ATOM 7765 N N . VAL B 1 384 ? 16.703 -8.125 19.375 1 65.81 384 VAL B N 1
ATOM 7766 C CA . VAL B 1 384 ? 17.672 -7.504 20.266 1 65.81 384 VAL B CA 1
ATOM 7767 C C . VAL B 1 384 ? 18.359 -8.57 21.109 1 65.81 384 VAL B C 1
ATOM 7769 O O . VAL B 1 384 ? 19.562 -8.508 21.344 1 65.81 384 VAL B O 1
ATOM 7772 N N . ILE B 1 385 ? 17.609 -9.57 21.422 1 65.56 385 ILE B N 1
ATOM 7773 C CA . ILE B 1 385 ? 18.141 -10.633 22.266 1 65.56 385 ILE B CA 1
ATOM 7774 C C . ILE B 1 385 ? 19.094 -11.516 21.469 1 65.56 385 ILE B C 1
ATOM 7776 O O . ILE B 1 385 ? 20.125 -11.945 21.984 1 65.56 385 ILE B O 1
ATOM 7780 N N . ASN B 1 386 ? 18.75 -11.664 20.125 1 64.56 386 ASN B N 1
ATOM 7781 C CA . ASN B 1 386 ? 19.5 -12.609 19.328 1 64.56 386 ASN B CA 1
ATOM 7782 C C . ASN B 1 386 ? 20.594 -11.914 18.516 1 64.56 386 ASN B C 1
ATOM 7784 O O . ASN B 1 386 ? 21.188 -12.516 17.625 1 64.56 386 ASN B O 1
ATOM 7788 N N . MET B 1 387 ? 20.766 -10.727 18.875 1 69.5 387 MET B N 1
ATOM 7789 C CA . MET B 1 387 ? 21.734 -9.953 18.125 1 69.5 387 MET B CA 1
ATOM 7790 C C . MET B 1 387 ? 23.156 -10.406 18.453 1 69.5 387 MET B C 1
ATOM 7792 O O . MET B 1 387 ? 23.453 -10.734 19.594 1 69.5 387 MET B O 1
ATOM 7796 N N . GLY B 1 388 ? 24 -10.57 17.484 1 69.69 388 GLY B N 1
ATOM 7797 C CA . GLY B 1 388 ? 25.406 -10.844 17.719 1 69.69 388 GLY B CA 1
ATOM 7798 C C . GLY B 1 388 ? 26.125 -9.695 18.422 1 69.69 388 GLY B C 1
ATOM 7799 O O . GLY B 1 388 ? 25.516 -8.68 18.734 1 69.69 388 GLY B O 1
ATOM 7800 N N . ALA B 1 389 ? 27.328 -9.891 18.75 1 74.5 389 ALA B N 1
ATOM 7801 C CA . ALA B 1 389 ? 28.141 -8.914 19.484 1 74.5 389 ALA B CA 1
ATOM 7802 C C . ALA B 1 389 ? 28.172 -7.57 18.75 1 74.5 389 ALA B C 1
ATOM 7804 O O . ALA B 1 389 ? 28 -6.52 19.375 1 74.5 389 ALA B O 1
ATOM 7805 N N . SER B 1 390 ? 28.297 -7.574 17.484 1 76.19 390 SER B N 1
ATOM 7806 C CA . SER B 1 390 ? 28.344 -6.34 16.703 1 76.19 390 SER B CA 1
ATOM 7807 C C . SER B 1 390 ? 27 -5.633 16.703 1 76.19 390 SER B C 1
ATOM 7809 O O . SER B 1 390 ? 26.938 -4.398 16.734 1 76.19 390 SER B O 1
ATOM 7811 N N . GLY B 1 391 ? 26.078 -6.371 16.719 1 75.81 391 GLY B N 1
ATOM 7812 C CA . GLY B 1 391 ? 24.734 -5.805 16.781 1 75.81 391 GLY B CA 1
ATOM 7813 C C . GLY B 1 391 ? 24.438 -5.125 18.094 1 75.81 391 GLY B C 1
ATOM 7814 O O . GLY B 1 391 ? 23.844 -4.039 18.125 1 75.81 391 GLY B O 1
ATOM 7815 N N . ILE B 1 392 ? 24.922 -5.672 19.141 1 80.06 392 ILE B N 1
ATOM 7816 C CA . ILE B 1 392 ? 24.703 -5.125 20.469 1 80.06 392 ILE B CA 1
ATOM 7817 C C . ILE B 1 392 ? 25.469 -3.807 20.625 1 80.06 392 ILE B C 1
ATOM 7819 O O . ILE B 1 392 ? 24.938 -2.834 21.156 1 80.06 392 ILE B O 1
ATOM 7823 N N . LEU B 1 393 ? 26.641 -3.832 20.109 1 82.5 393 LEU B N 1
ATOM 7824 C CA . LEU B 1 393 ? 27.422 -2.611 20.172 1 82.5 393 LEU B CA 1
ATOM 7825 C C . LEU B 1 393 ? 26.766 -1.483 19.391 1 82.5 393 LEU B C 1
ATOM 7827 O O . LEU B 1 393 ? 26.703 -0.345 19.859 1 82.5 393 LEU B O 1
ATOM 7831 N N . ALA B 1 394 ? 26.312 -1.867 18.25 1 82 394 ALA B N 1
ATOM 7832 C CA . ALA B 1 394 ? 25.625 -0.871 17.438 1 82 394 ALA B CA 1
ATOM 7833 C C . ALA B 1 394 ? 24.359 -0.381 18.125 1 82 394 ALA B C 1
ATOM 7835 O O . ALA B 1 394 ? 24.062 0.816 18.125 1 82 394 ALA B O 1
ATOM 7836 N N . PHE B 1 395 ? 23.766 -1.255 18.719 1 83.25 395 PHE B N 1
ATOM 7837 C CA . PHE B 1 395 ? 22.531 -0.93 19.406 1 83.25 395 PHE B CA 1
ATOM 7838 C C . PHE B 1 395 ? 22.797 -0.001 20.594 1 83.25 395 PHE B C 1
ATOM 7840 O O . PHE B 1 395 ? 22.094 0.992 20.781 1 83.25 395 PHE B O 1
ATOM 7847 N N . ILE B 1 396 ? 23.75 -0.306 21.375 1 85.88 396 ILE B N 1
ATOM 7848 C CA . ILE B 1 396 ? 24.109 0.496 22.531 1 85.88 396 ILE B CA 1
ATOM 7849 C C . ILE B 1 396 ? 24.531 1.893 22.094 1 85.88 396 ILE B C 1
ATOM 7851 O O . ILE B 1 396 ? 24.141 2.891 22.703 1 85.88 396 ILE B O 1
ATOM 7855 N N . PHE B 1 397 ? 25.203 1.924 21.062 1 85.75 397 PHE B N 1
ATOM 7856 C CA . PHE B 1 397 ? 25.672 3.205 20.547 1 85.75 397 PHE B CA 1
ATOM 7857 C C . PHE B 1 397 ? 24.484 4.082 20.141 1 85.75 397 PHE B C 1
ATOM 7859 O O . PHE B 1 397 ? 24.422 5.258 20.5 1 85.75 397 PHE B O 1
ATOM 7866 N N . VAL B 1 398 ? 23.641 3.557 19.391 1 84.5 398 VAL B N 1
ATOM 7867 C CA . VAL B 1 398 ? 22.484 4.316 18.922 1 84.5 398 VAL B CA 1
ATOM 7868 C C . VAL B 1 398 ? 21.625 4.738 20.109 1 84.5 398 VAL B C 1
ATOM 7870 O O . VAL B 1 398 ? 21.141 5.867 20.156 1 84.5 398 VAL B O 1
ATOM 7873 N N . MET B 1 399 ? 21.562 3.914 21.047 1 87.25 399 MET B N 1
ATOM 7874 C CA . MET B 1 399 ? 20.766 4.23 22.234 1 87.25 399 MET B CA 1
ATOM 7875 C C . MET B 1 399 ? 21.406 5.367 23.031 1 87.25 399 MET B C 1
ATOM 7877 O O . MET B 1 399 ? 20.703 6.266 23.5 1 87.25 399 MET B O 1
ATOM 7881 N N . ILE B 1 400 ? 22.641 5.27 23.141 1 91 400 ILE B N 1
ATOM 7882 C CA . ILE B 1 400 ? 23.359 6.328 23.844 1 91 400 ILE B CA 1
ATOM 7883 C C . ILE B 1 400 ? 23.188 7.652 23.109 1 91 400 ILE B C 1
ATOM 7885 O O . ILE B 1 400 ? 22.969 8.695 23.719 1 91 400 ILE B O 1
ATOM 7889 N N . LEU B 1 401 ? 23.281 7.551 21.844 1 88.19 401 LEU B N 1
ATOM 7890 C CA . LEU B 1 401 ? 23.109 8.75 21.031 1 88.19 401 LEU B CA 1
ATOM 7891 C C . LEU B 1 401 ? 21.719 9.328 21.203 1 88.19 401 LEU B C 1
ATOM 7893 O O . LEU B 1 401 ? 21.547 10.539 21.375 1 88.19 401 LEU B O 1
ATOM 7897 N N . ILE B 1 402 ? 20.734 8.555 21.203 1 89.5 402 ILE B N 1
ATOM 7898 C CA . ILE B 1 402 ? 19.344 9 21.344 1 89.5 402 ILE B CA 1
ATOM 7899 C C . ILE B 1 402 ? 19.141 9.602 22.734 1 89.5 402 ILE B C 1
ATOM 7901 O O . ILE B 1 402 ? 18.562 10.68 22.875 1 89.5 402 ILE B O 1
ATOM 7905 N N . VAL B 1 403 ? 19.656 8.93 23.734 1 92.19 403 VAL B N 1
ATOM 7906 C CA . VAL B 1 403 ? 19.5 9.398 25.109 1 92.19 403 VAL B CA 1
ATOM 7907 C C . VAL B 1 403 ? 20.203 10.742 25.266 1 92.19 403 VAL B C 1
ATOM 7909 O O . VAL B 1 403 ? 19.688 11.656 25.922 1 92.19 403 VAL B O 1
ATOM 7912 N N . PHE B 1 404 ? 21.312 10.82 24.656 1 92.69 404 PHE B N 1
ATOM 7913 C CA . PHE B 1 404 ? 22.078 12.062 24.719 1 92.69 404 PHE B CA 1
ATOM 7914 C C . PHE B 1 404 ? 21.281 13.203 24.094 1 92.69 404 PHE B C 1
ATOM 7916 O O . PHE B 1 404 ? 21.156 14.281 24.672 1 92.69 404 PHE B O 1
ATOM 7923 N N . CYS B 1 405 ? 20.734 13.008 22.938 1 91.31 405 CYS B N 1
ATOM 7924 C CA . CYS B 1 405 ? 19.922 14.016 22.266 1 91.31 405 CYS B CA 1
ATOM 7925 C C . CYS B 1 405 ? 18.688 14.367 23.078 1 91.31 405 CYS B C 1
ATOM 7927 O O . CYS B 1 405 ? 18.312 15.539 23.203 1 91.31 405 CYS B O 1
ATOM 7929 N N . CYS B 1 406 ? 18.125 13.398 23.703 1 91.38 406 CYS B N 1
ATOM 7930 C CA . CYS B 1 406 ? 16.938 13.609 24.5 1 91.38 406 CYS B CA 1
ATOM 7931 C C . CYS B 1 406 ? 17.25 14.445 25.734 1 91.38 406 CYS B C 1
ATOM 7933 O O . CYS B 1 406 ? 16.484 15.359 26.078 1 91.38 406 CYS B O 1
ATOM 7935 N N . VAL B 1 407 ? 18.312 14.195 26.391 1 91.44 407 VAL B N 1
ATOM 7936 C CA . VAL B 1 407 ? 18.703 14.922 27.594 1 91.44 407 VAL B CA 1
ATOM 7937 C C . VAL B 1 407 ? 19 16.375 27.25 1 91.44 407 VAL B C 1
ATOM 7939 O O . VAL B 1 407 ? 18.562 17.281 27.953 1 91.44 407 VAL B O 1
ATOM 7942 N N . LEU B 1 408 ? 19.656 16.516 26.156 1 90.88 408 LEU B N 1
ATOM 7943 C CA . LEU B 1 408 ? 19.953 17.875 25.703 1 90.88 408 LEU B CA 1
ATOM 7944 C C . LEU B 1 408 ? 18.672 18.656 25.422 1 90.88 408 LEU B C 1
ATOM 7946 O O . LEU B 1 408 ? 18.531 19.797 25.844 1 90.88 408 LEU B O 1
ATOM 7950 N N . GLN B 1 409 ? 17.781 18.047 24.812 1 92 409 GLN B N 1
ATOM 7951 C CA . GLN B 1 409 ? 16.531 18.719 24.453 1 92 409 GLN B CA 1
ATOM 7952 C C . GLN B 1 409 ? 15.648 18.938 25.672 1 92 409 GLN B C 1
ATOM 7954 O O . GLN B 1 409 ? 15.008 19.984 25.797 1 92 409 GLN B O 1
ATOM 7959 N N . LEU B 1 410 ? 15.641 18.031 26.547 1 90.62 410 LEU B N 1
ATOM 7960 C CA . LEU B 1 410 ? 14.844 18.156 27.766 1 90.62 410 LEU B CA 1
ATOM 7961 C C . LEU B 1 410 ? 15.367 19.312 28.625 1 90.62 410 LEU B C 1
ATOM 7963 O O . LEU B 1 410 ? 14.578 20.016 29.266 1 90.62 410 LEU B O 1
ATOM 7967 N N . TYR B 1 411 ? 16.641 19.391 28.594 1 91.56 411 TYR B N 1
ATOM 7968 C CA . TYR B 1 411 ? 17.234 20.5 29.328 1 91.56 411 TYR B CA 1
ATOM 7969 C C . TYR B 1 411 ? 16.781 21.844 28.75 1 91.56 411 TYR B C 1
ATOM 7971 O O . TYR B 1 411 ? 16.453 22.766 29.5 1 91.56 411 TYR B O 1
ATOM 7979 N N . ARG B 1 412 ? 16.734 21.953 27.516 1 90.94 412 ARG B N 1
ATOM 7980 C CA . ARG B 1 412 ? 16.312 23.188 26.859 1 90.94 412 ARG B CA 1
ATOM 7981 C C . ARG B 1 412 ? 14.844 23.453 27.125 1 90.94 412 ARG B C 1
ATOM 7983 O O . ARG B 1 412 ? 14.453 24.609 27.359 1 90.94 412 ARG B O 1
ATOM 7990 N N . ILE B 1 413 ? 14.07 22.469 27.062 1 91.62 413 ILE B N 1
ATOM 7991 C CA . ILE B 1 413 ? 12.633 22.609 27.297 1 91.62 413 ILE B CA 1
ATOM 7992 C C . ILE B 1 413 ? 12.383 23.031 28.75 1 91.62 413 ILE B C 1
ATOM 7994 O O . ILE B 1 413 ? 11.484 23.812 29.031 1 91.62 413 ILE B O 1
ATOM 7998 N N . TRP B 1 414 ? 13.164 22.453 29.641 1 92.25 414 TRP B N 1
ATOM 7999 C CA . TRP B 1 414 ? 13.07 22.828 31.047 1 92.25 414 TRP B CA 1
ATOM 8000 C C . TRP B 1 414 ? 13.391 24.312 31.234 1 92.25 414 TRP B C 1
ATOM 8002 O O . TRP B 1 414 ? 12.695 25.016 31.969 1 92.25 414 TRP B O 1
ATOM 8012 N N . ARG B 1 415 ? 14.344 24.766 30.516 1 90.81 415 ARG B N 1
ATOM 8013 C CA . ARG B 1 415 ? 14.734 26.172 30.594 1 90.81 415 ARG B CA 1
ATOM 8014 C C . ARG B 1 415 ? 13.648 27.078 30.016 1 90.81 415 ARG B C 1
ATOM 8016 O O . ARG B 1 415 ? 13.445 28.203 30.484 1 90.81 415 ARG B O 1
ATOM 8023 N N . ASP B 1 416 ? 12.93 26.547 29.016 1 88.81 416 ASP B N 1
ATOM 8024 C CA . ASP B 1 416 ? 11.883 27.312 28.344 1 88.81 416 ASP B CA 1
ATOM 8025 C C . ASP B 1 416 ? 10.586 27.297 29.156 1 88.81 416 ASP B C 1
ATOM 8027 O O . ASP B 1 416 ? 9.656 28.062 28.875 1 88.81 416 ASP B O 1
ATOM 8031 N N . GLY B 1 417 ? 10.383 26.312 30.109 1 90.12 417 GLY B N 1
ATOM 8032 C CA . GLY B 1 417 ? 9.297 26.375 31.078 1 90.12 417 GLY B CA 1
ATOM 8033 C C . GLY B 1 417 ? 8.133 25.469 30.719 1 90.12 417 GLY B C 1
ATOM 8034 O O . GLY B 1 417 ? 7.043 25.594 31.281 1 90.12 417 GLY B O 1
ATOM 8035 N N . TRP B 1 418 ? 8.234 24.75 29.672 1 88.62 418 TRP B N 1
ATOM 8036 C CA . TRP B 1 418 ? 7.082 23.922 29.312 1 88.62 418 TRP B CA 1
ATOM 8037 C C . TRP B 1 418 ? 7.426 22.438 29.422 1 88.62 418 TRP B C 1
ATOM 8039 O O . TRP B 1 418 ? 6.871 21.609 28.688 1 88.62 418 TRP B O 1
ATOM 8049 N N . PHE B 1 419 ? 8.297 22.047 30.328 1 90.94 419 PHE B N 1
ATOM 8050 C CA . PHE B 1 419 ? 8.797 20.703 30.547 1 90.94 419 PHE B CA 1
ATOM 8051 C C . PHE B 1 419 ? 7.668 19.766 30.969 1 90.94 419 PHE B C 1
ATOM 8053 O O . PHE B 1 419 ? 7.477 18.703 30.375 1 90.94 419 PHE B O 1
ATOM 8060 N N . LEU B 1 420 ? 6.891 20.125 31.922 1 91.94 420 LEU B N 1
ATOM 8061 C CA . LEU B 1 420 ? 5.84 19.25 32.469 1 91.94 420 LEU B CA 1
ATOM 8062 C C . LEU B 1 420 ? 4.75 19.016 31.422 1 91.94 420 LEU B C 1
ATOM 8064 O O . LEU B 1 420 ? 4.215 17.922 31.312 1 91.94 420 LEU B O 1
ATOM 8068 N N . LYS B 1 421 ? 4.453 20.047 30.672 1 91.38 421 LYS B N 1
ATOM 8069 C CA . LYS B 1 421 ? 3.465 19.891 29.609 1 91.38 421 LYS B CA 1
ATOM 8070 C C . LYS B 1 421 ? 3.955 18.922 28.531 1 91.38 421 LYS B C 1
ATOM 8072 O O . LYS B 1 421 ? 3.193 18.078 28.062 1 91.38 421 LYS B O 1
ATOM 8077 N N . CYS B 1 422 ? 5.164 19.062 28.203 1 91.25 422 CYS B N 1
ATOM 8078 C CA . CYS B 1 422 ? 5.754 18.188 27.203 1 91.25 422 CYS B CA 1
ATOM 8079 C C . CYS B 1 422 ? 5.773 16.75 27.688 1 91.25 422 CYS B C 1
ATOM 8081 O O . CYS B 1 422 ? 5.312 15.844 26.984 1 91.25 422 CYS B O 1
ATOM 8083 N N . VAL B 1 423 ? 6.184 16.531 28.891 1 91.94 423 VAL B N 1
ATOM 8084 C CA . VAL B 1 423 ? 6.332 15.195 29.438 1 91.94 423 VAL B CA 1
ATOM 8085 C C . VAL B 1 423 ? 4.957 14.547 29.609 1 91.94 423 VAL B C 1
ATOM 8087 O O . VAL B 1 423 ? 4.781 13.367 29.312 1 91.94 423 VAL B O 1
ATOM 8090 N N . SER B 1 424 ? 4.074 15.266 30.047 1 94.25 424 SER B N 1
ATOM 8091 C CA . SER B 1 424 ? 2.729 14.734 30.234 1 94.25 424 SER B CA 1
ATOM 8092 C C . SER B 1 424 ? 2.125 14.281 28.906 1 94.25 424 SER B C 1
ATOM 8094 O O . SER B 1 424 ? 1.5 13.219 28.844 1 94.25 424 SER B O 1
ATOM 8096 N N . ARG B 1 425 ? 2.301 15.047 27.938 1 92.69 425 ARG B N 1
ATOM 8097 C CA . ARG B 1 425 ? 1.769 14.695 26.625 1 92.69 425 ARG B CA 1
ATOM 8098 C C . ARG B 1 425 ? 2.445 13.445 26.078 1 92.69 425 ARG B C 1
ATOM 8100 O O . ARG B 1 425 ? 1.787 12.586 25.484 1 92.69 425 ARG B O 1
ATOM 8107 N N . TYR B 1 426 ? 3.717 13.344 26.25 1 94.56 426 TYR B N 1
ATOM 8108 C CA . TYR B 1 426 ? 4.441 12.164 25.781 1 94.56 426 TYR B CA 1
ATOM 8109 C C . TYR B 1 426 ? 4.027 10.922 26.562 1 94.56 426 TYR B C 1
ATOM 8111 O O . TYR B 1 426 ? 3.936 9.828 26 1 94.56 426 TYR B O 1
ATOM 8119 N N . LEU B 1 427 ? 3.766 11.102 27.844 1 95.06 427 LEU B N 1
ATOM 8120 C CA . LEU B 1 427 ? 3.332 9.969 28.656 1 95.06 427 LEU B CA 1
ATOM 8121 C C . LEU B 1 427 ? 1.974 9.453 28.203 1 95.06 427 LEU B C 1
ATOM 8123 O O . LEU B 1 427 ? 1.735 8.242 28.188 1 95.06 427 LEU B O 1
ATOM 8127 N N . ILE B 1 428 ? 1.147 10.344 27.828 1 93.44 428 ILE B N 1
ATOM 8128 C CA . ILE B 1 428 ? -0.163 9.945 27.312 1 93.44 428 ILE B CA 1
ATOM 8129 C C . ILE B 1 428 ? 0.002 9.125 26.047 1 93.44 428 ILE B C 1
ATOM 8131 O O . ILE B 1 428 ? -0.649 8.086 25.875 1 93.44 428 ILE B O 1
ATOM 8135 N N . VAL B 1 429 ? 0.835 9.578 25.156 1 93.25 429 VAL B N 1
ATOM 8136 C CA . VAL B 1 429 ? 1.063 8.883 23.891 1 93.25 429 VAL B CA 1
ATOM 8137 C C . VAL B 1 429 ? 1.66 7.5 24.172 1 93.25 429 VAL B C 1
ATOM 8139 O O . VAL B 1 429 ? 1.194 6.496 23.625 1 93.25 429 VAL B O 1
ATOM 8142 N N . ILE B 1 430 ? 2.654 7.488 25.016 1 94.5 430 ILE B N 1
ATOM 8143 C CA . ILE B 1 430 ? 3.322 6.234 25.344 1 94.5 430 ILE B CA 1
ATOM 8144 C C . ILE B 1 430 ? 2.332 5.277 26 1 94.5 430 ILE B C 1
ATOM 8146 O O . ILE B 1 430 ? 2.27 4.098 25.656 1 94.5 430 ILE B O 1
ATOM 8150 N N . PHE B 1 431 ? 1.567 5.77 26.891 1 94.81 431 PHE B N 1
ATOM 8151 C CA . PHE B 1 431 ? 0.569 4.953 27.562 1 94.81 431 PHE B CA 1
ATOM 8152 C C . PHE B 1 431 ? -0.434 4.383 26.562 1 94.81 431 PHE B C 1
ATOM 8154 O O . PHE B 1 431 ? -0.794 3.205 26.641 1 94.81 431 PHE B O 1
ATOM 8161 N N . THR B 1 432 ? -0.859 5.211 25.672 1 92.06 432 THR B N 1
ATOM 8162 C CA . THR B 1 432 ? -1.837 4.777 24.688 1 92.06 432 THR B CA 1
ATOM 8163 C C . THR B 1 432 ? -1.26 3.678 23.797 1 92.06 432 THR B C 1
ATOM 8165 O O . THR B 1 432 ? -1.916 2.664 23.547 1 92.06 432 THR B O 1
ATOM 8168 N N . VAL B 1 433 ? -0.07 3.791 23.297 1 92.62 433 VAL B N 1
ATOM 8169 C CA . VAL B 1 433 ? 0.566 2.822 22.406 1 92.62 433 VAL B CA 1
ATOM 8170 C C . VAL B 1 433 ? 0.814 1.517 23.156 1 92.62 433 VAL B C 1
ATOM 8172 O O . VAL B 1 433 ? 0.565 0.431 22.625 1 92.62 433 VAL B O 1
ATOM 8175 N N . VAL B 1 434 ? 1.226 1.653 24.406 1 91.94 434 VAL B N 1
ATOM 8176 C CA . VAL B 1 434 ? 1.491 0.472 25.234 1 91.94 434 VAL B CA 1
ATOM 8177 C C . VAL B 1 434 ? 0.18 -0.241 25.547 1 91.94 434 VAL B C 1
ATOM 8179 O O . VAL B 1 434 ? 0.101 -1.47 25.484 1 91.94 434 VAL B O 1
ATOM 8182 N N . ALA B 1 435 ? -0.798 0.518 25.875 1 92.25 435 ALA B N 1
ATOM 8183 C CA . ALA B 1 435 ? -2.105 -0.063 26.172 1 92.25 435 ALA B CA 1
ATOM 8184 C C . ALA B 1 435 ? -2.646 -0.831 24.969 1 92.25 435 ALA B C 1
ATOM 8186 O O . ALA B 1 435 ? -3.164 -1.941 25.109 1 92.25 435 ALA B O 1
ATOM 8187 N N . LEU B 1 436 ? -2.52 -0.294 23.828 1 90.88 436 LEU B N 1
ATOM 8188 C CA . LEU B 1 436 ? -2.957 -0.973 22.609 1 90.88 436 LEU B CA 1
ATOM 8189 C C . LEU B 1 436 ? -2.121 -2.223 22.359 1 90.88 436 LEU B C 1
ATOM 8191 O O . LEU B 1 436 ? -2.652 -3.258 21.953 1 90.88 436 LEU B O 1
ATOM 8195 N N . GLY B 1 437 ? -0.814 -2.092 22.578 1 88.69 437 GLY B N 1
ATOM 8196 C CA . GLY B 1 437 ? 0.056 -3.246 22.422 1 88.69 437 GLY B CA 1
ATOM 8197 C C . GLY B 1 437 ? -0.333 -4.41 23.312 1 88.69 437 GLY B C 1
ATOM 8198 O O . GLY B 1 437 ? -0.324 -5.562 22.875 1 88.69 437 GLY B O 1
ATOM 8199 N N . VAL B 1 438 ? -0.76 -4.066 24.547 1 90.38 438 VAL B N 1
ATOM 8200 C CA . VAL B 1 438 ? -1.165 -5.094 25.5 1 90.38 438 VAL B CA 1
ATOM 8201 C C . VAL B 1 438 ? -2.514 -5.68 25.078 1 90.38 438 VAL B C 1
ATOM 8203 O O . VAL B 1 438 ? -2.715 -6.895 25.156 1 90.38 438 VAL B O 1
ATOM 8206 N N . LEU B 1 439 ? -3.299 -4.84 24.641 1 88.12 439 LEU B N 1
ATOM 8207 C CA . LEU B 1 439 ? -4.629 -5.273 24.219 1 88.12 439 LEU B CA 1
ATOM 8208 C C . LEU B 1 439 ? -4.539 -6.223 23.031 1 88.12 439 LEU B C 1
ATOM 8210 O O . LEU B 1 439 ? -5.266 -7.219 22.969 1 88.12 439 LEU B O 1
ATOM 8214 N N . PHE B 1 440 ? -3.699 -5.934 22.094 1 89.25 440 PHE B N 1
ATOM 8215 C CA . PHE B 1 440 ? -3.584 -6.734 20.875 1 89.25 440 PHE B CA 1
ATOM 8216 C C . PHE B 1 440 ? -2.777 -8 21.141 1 89.25 440 PHE B C 1
ATOM 8218 O O . PHE B 1 440 ? -2.965 -9.016 20.469 1 89.25 440 PHE B O 1
ATOM 8225 N N . GLY B 1 441 ? -1.938 -7.949 22.062 1 85.25 441 GLY B N 1
ATOM 8226 C CA . GLY B 1 441 ? -1.131 -9.109 22.406 1 85.25 441 GLY B CA 1
ATOM 8227 C C . GLY B 1 441 ? -0.205 -9.539 21.281 1 85.25 441 GLY B C 1
ATOM 8228 O O . GLY B 1 441 ? 0.466 -8.703 20.672 1 85.25 441 GLY B O 1
ATOM 8229 N N . ASP B 1 442 ? -0.18 -10.836 21.031 1 81.56 442 ASP B N 1
ATOM 8230 C CA . ASP B 1 442 ? 0.744 -11.398 20.047 1 81.56 442 ASP B CA 1
ATOM 8231 C C . ASP B 1 442 ? 0.137 -11.367 18.641 1 81.56 442 ASP B C 1
ATOM 8233 O O . ASP B 1 442 ? 0.82 -11.664 17.656 1 81.56 442 ASP B O 1
ATOM 8237 N N . ARG B 1 443 ? -1.067 -10.984 18.641 1 86.94 443 ARG B N 1
ATOM 8238 C CA . ARG B 1 443 ? -1.746 -10.961 17.359 1 86.94 443 ARG B CA 1
ATOM 8239 C C . ARG B 1 443 ? -1.261 -9.797 16.5 1 86.94 443 ARG B C 1
ATOM 8241 O O . ARG B 1 443 ? -1.052 -9.945 15.289 1 86.94 443 ARG B O 1
ATOM 8248 N N . LEU B 1 444 ? -1.086 -8.609 17.172 1 89.62 444 LEU B N 1
ATOM 8249 C CA . LEU B 1 444 ? -0.465 -7.445 16.547 1 89.62 444 LEU B CA 1
ATOM 8250 C C . LEU B 1 444 ? 0.719 -6.957 17.375 1 89.62 444 LEU B C 1
ATOM 8252 O O . LEU B 1 444 ? 0.558 -6.594 18.547 1 89.62 444 LEU B O 1
ATOM 8256 N N . VAL B 1 445 ? 1.8 -6.922 16.75 1 86.44 445 VAL B N 1
ATOM 8257 C CA . VAL B 1 445 ? 3.025 -6.551 17.453 1 86.44 445 VAL B CA 1
ATOM 8258 C C . VAL B 1 445 ? 3.426 -5.129 17.062 1 86.44 445 VAL B C 1
ATOM 8260 O O . VAL B 1 445 ? 3.318 -4.734 15.906 1 86.44 445 VAL B O 1
ATOM 8263 N N . LEU B 1 446 ? 3.943 -4.465 18.047 1 87.31 446 LEU B N 1
ATOM 8264 C CA . LEU B 1 446 ? 4.395 -3.096 17.828 1 87.31 446 LEU B CA 1
ATOM 8265 C C . LEU B 1 446 ? 5.723 -3.07 17.078 1 87.31 446 LEU B C 1
ATOM 8267 O O . LEU B 1 446 ? 6.699 -3.678 17.516 1 87.31 446 LEU B O 1
ATOM 8271 N N . ARG B 1 447 ? 5.738 -2.512 15.961 1 82.44 447 ARG B N 1
ATOM 8272 C CA . ARG B 1 447 ? 6.949 -2.301 15.172 1 82.44 447 ARG B CA 1
ATOM 8273 C C . ARG B 1 447 ? 7.273 -0.815 15.055 1 82.44 447 ARG B C 1
ATOM 8275 O O . ARG B 1 447 ? 6.473 -0.04 14.523 1 82.44 447 ARG B O 1
ATOM 8282 N N . VAL B 1 448 ? 8.391 -0.478 15.508 1 82.31 448 VAL B N 1
ATOM 8283 C CA . VAL B 1 448 ? 8.789 0.926 15.508 1 82.31 448 VAL B CA 1
ATOM 8284 C C . VAL B 1 448 ? 9.586 1.232 14.234 1 82.31 448 VAL B C 1
ATOM 8286 O O . VAL B 1 448 ? 10.797 1.018 14.188 1 82.31 448 VAL B O 1
ATOM 8289 N N . HIS B 1 449 ? 8.977 1.699 13.289 1 87.12 449 HIS B N 1
ATOM 8290 C CA . HIS B 1 449 ? 9.602 2.109 12.031 1 87.12 449 HIS B CA 1
ATOM 8291 C C . HIS B 1 449 ? 10.375 3.41 12.203 1 87.12 449 HIS B C 1
ATOM 8293 O O . HIS B 1 449 ? 10.078 4.207 13.102 1 87.12 449 HIS B O 1
ATOM 8299 N N . HIS B 1 450 ? 11.32 3.697 11.383 1 87.75 450 HIS B N 1
ATOM 8300 C CA . HIS B 1 450 ? 12.156 4.891 11.445 1 87.75 450 HIS B CA 1
ATOM 8301 C C . HIS B 1 450 ? 11.32 6.16 11.336 1 87.75 450 HIS B C 1
ATOM 8303 O O . HIS B 1 450 ? 11.547 7.121 12.07 1 87.75 450 HIS B O 1
ATOM 8309 N N . TRP B 1 451 ? 10.375 6.168 10.477 1 93.56 451 TRP B N 1
ATOM 8310 C CA . TRP B 1 451 ? 9.594 7.387 10.281 1 93.56 451 TRP B CA 1
ATOM 8311 C C . TRP B 1 451 ? 8.758 7.703 11.516 1 93.56 451 TRP B C 1
ATOM 8313 O O . TRP B 1 451 ? 8.523 8.867 11.828 1 93.56 451 TRP B O 1
ATOM 8323 N N . VAL B 1 452 ? 8.398 6.688 12.273 1 92.75 452 VAL B N 1
ATOM 8324 C CA . VAL B 1 452 ? 7.621 6.879 13.5 1 92.75 452 VAL B CA 1
ATOM 8325 C C . VAL B 1 452 ? 8.523 7.441 14.602 1 92.75 452 VAL B C 1
ATOM 8327 O O . VAL B 1 452 ? 8.078 8.258 15.406 1 92.75 452 VAL B O 1
ATOM 8330 N N . ILE B 1 453 ? 9.773 7.012 14.594 1 91.75 453 ILE B N 1
ATOM 8331 C CA . ILE B 1 453 ? 10.734 7.547 15.555 1 91.75 453 ILE B CA 1
ATOM 8332 C C . ILE B 1 453 ? 10.906 9.047 15.328 1 91.75 453 ILE B C 1
ATOM 8334 O O . ILE B 1 453 ? 10.844 9.836 16.281 1 91.75 453 ILE B O 1
ATOM 8338 N N . GLY B 1 454 ? 11.102 9.367 14.094 1 95.5 454 GLY B N 1
ATOM 8339 C CA . GLY B 1 454 ? 11.219 10.781 13.766 1 95.5 454 GLY B CA 1
ATOM 8340 C C . GLY B 1 454 ? 9.977 11.578 14.141 1 95.5 454 GLY B C 1
ATOM 8341 O O . GLY B 1 454 ? 10.086 12.664 14.719 1 95.5 454 GLY B O 1
ATOM 8342 N N . LEU B 1 455 ? 8.859 11.023 13.836 1 96 455 LEU B N 1
ATOM 8343 C CA . LEU B 1 455 ? 7.594 11.695 14.117 1 96 455 LEU B CA 1
ATOM 8344 C C . LEU B 1 455 ? 7.367 11.812 15.625 1 96 455 LEU B C 1
ATOM 8346 O O . LEU B 1 455 ? 6.828 12.812 16.094 1 96 455 LEU B O 1
ATOM 8350 N N . PHE B 1 456 ? 7.793 10.844 16.344 1 94.62 456 PHE B N 1
ATOM 8351 C CA . PHE B 1 456 ? 7.625 10.82 17.781 1 94.62 456 PHE B CA 1
ATOM 8352 C C . PHE B 1 456 ? 8.453 11.914 18.438 1 94.62 456 PHE B C 1
ATOM 8354 O O . PHE B 1 456 ? 7.969 12.625 19.328 1 94.62 456 PHE B O 1
ATOM 8361 N N . PHE B 1 457 ? 9.602 12.188 18.031 1 95.62 457 PHE B N 1
ATOM 8362 C CA . PHE B 1 457 ? 10.539 13.055 18.734 1 95.62 457 PHE B CA 1
ATOM 8363 C C . PHE B 1 457 ? 10.43 14.492 18.234 1 95.62 457 PHE B C 1
ATOM 8365 O O . PHE B 1 457 ? 10.773 15.43 18.938 1 95.62 457 PHE B O 1
ATOM 8372 N N . ILE B 1 458 ? 9.961 14.719 17.062 1 96.81 458 ILE B N 1
ATOM 8373 C CA . ILE B 1 458 ? 10.016 16.031 16.422 1 96.81 458 ILE B CA 1
ATOM 8374 C C . ILE B 1 458 ? 9.18 17.031 17.219 1 96.81 458 ILE B C 1
ATOM 8376 O O . ILE B 1 458 ? 9.531 18.219 17.312 1 96.81 458 ILE B O 1
ATOM 8380 N N . TRP B 1 459 ? 8.133 16.656 17.844 1 94.19 459 TRP B N 1
ATOM 8381 C CA . TRP B 1 459 ? 7.242 17.547 18.578 1 94.19 459 TRP B CA 1
ATOM 8382 C C . TRP B 1 459 ? 7.934 18.109 19.828 1 94.19 459 TRP B C 1
ATOM 8384 O O . TRP B 1 459 ? 7.621 19.219 20.266 1 94.19 459 TRP B O 1
ATOM 8394 N N . GLY B 1 460 ? 8.852 17.359 20.344 1 93.31 460 GLY B N 1
ATOM 8395 C CA . GLY B 1 460 ? 9.609 17.797 21.5 1 93.31 460 GLY B CA 1
ATOM 8396 C C . GLY B 1 460 ? 10.781 18.688 21.141 1 93.31 460 GLY B C 1
ATOM 8397 O O . GLY B 1 460 ? 11.43 19.266 22.031 1 93.31 460 GLY B O 1
ATOM 8398 N N . CYS B 1 461 ? 11 18.891 19.875 1 94.5 461 CYS B N 1
ATOM 8399 C CA . CYS B 1 461 ? 12.148 19.688 19.438 1 94.5 461 CYS B CA 1
ATOM 8400 C C . CYS B 1 461 ? 11.742 21.125 19.172 1 94.5 461 CYS B C 1
ATOM 8402 O O . CYS B 1 461 ? 12.445 21.844 18.453 1 94.5 461 CYS B O 1
ATOM 8404 N N . LYS B 1 462 ? 10.641 21.562 19.703 1 93.44 462 LYS B N 1
ATOM 8405 C CA . LYS B 1 462 ? 10.172 22.938 19.547 1 93.44 462 LYS B CA 1
ATOM 8406 C C . LYS B 1 462 ? 10.953 23.891 20.453 1 93.44 462 LYS B C 1
ATOM 8408 O O . LYS B 1 462 ? 10.461 24.297 21.5 1 93.44 462 LYS B O 1
ATOM 8413 N N . SER B 1 463 ? 12.125 24.156 20.156 1 92.38 463 SER B N 1
ATOM 8414 C CA . SER B 1 463 ? 13 25.109 20.844 1 92.38 463 SER B CA 1
ATOM 8415 C C . SER B 1 463 ? 13.805 25.938 19.859 1 92.38 463 SER B C 1
ATOM 8417 O O . SER B 1 463 ? 13.672 25.781 18.641 1 92.38 463 SER B O 1
ATOM 8419 N N . ARG B 1 464 ? 14.508 26.938 20.391 1 90.19 464 ARG B N 1
ATOM 8420 C CA . ARG B 1 464 ? 15.273 27.828 19.516 1 90.19 464 ARG B CA 1
ATOM 8421 C C . ARG B 1 464 ? 16.766 27.516 19.594 1 90.19 464 ARG B C 1
ATOM 8423 O O . ARG B 1 464 ? 17.219 26.828 20.516 1 90.19 464 ARG B O 1
ATOM 8430 N N . GLY B 1 465 ? 17.438 27.875 18.453 1 88.69 465 GLY B N 1
ATOM 8431 C CA . GLY B 1 465 ? 18.891 27.703 18.438 1 88.69 465 GLY B CA 1
ATOM 8432 C C . GLY B 1 465 ? 19.359 26.656 17.453 1 88.69 465 GLY B C 1
ATOM 8433 O O . GLY B 1 465 ? 18.531 25.984 16.828 1 88.69 465 GLY B O 1
ATOM 8434 N N . SER B 1 466 ? 20.641 26.531 17.375 1 89.81 466 SER B N 1
ATOM 8435 C CA . SER B 1 466 ? 21.25 25.672 16.375 1 89.81 466 SER B CA 1
ATOM 8436 C C . SER B 1 466 ? 21.094 24.203 16.75 1 89.81 466 SER B C 1
ATOM 8438 O O . SER B 1 466 ? 20.938 23.344 15.867 1 89.81 466 SER B O 1
ATOM 8440 N N . ILE B 1 467 ? 21.125 23.969 17.969 1 89.62 467 ILE B N 1
ATOM 8441 C CA . ILE B 1 467 ? 20.953 22.594 18.391 1 89.62 467 ILE B CA 1
ATOM 8442 C C . ILE B 1 467 ? 19.547 22.109 18.047 1 89.62 467 ILE B C 1
ATOM 8444 O O . ILE B 1 467 ? 19.359 21 17.562 1 89.62 467 ILE B O 1
ATOM 8448 N N . ALA B 1 468 ? 18.609 22.938 18.234 1 92.19 468 ALA B N 1
ATOM 8449 C CA . ALA B 1 468 ? 17.234 22.609 17.891 1 92.19 468 ALA B CA 1
ATOM 8450 C C . ALA B 1 468 ? 17.094 22.359 16.391 1 92.19 468 ALA B C 1
ATOM 8452 O O . ALA B 1 468 ? 16.406 21.422 15.961 1 92.19 468 ALA B O 1
ATOM 8453 N N . GLY B 1 469 ? 17.812 23.172 15.711 1 94.5 469 GLY B N 1
ATOM 8454 C CA . GLY B 1 469 ? 17.812 22.969 14.266 1 94.5 469 GLY B CA 1
ATOM 8455 C C . GLY B 1 469 ? 18.359 21.625 13.852 1 94.5 469 GLY B C 1
ATOM 8456 O O . GLY B 1 469 ? 17.766 20.938 13.008 1 94.5 469 GLY B O 1
ATOM 8457 N N . GLY B 1 470 ? 19.391 21.266 14.438 1 96.44 470 GLY B N 1
ATOM 8458 C CA . GLY B 1 470 ? 19.984 19.984 14.133 1 96.44 470 GLY B CA 1
ATOM 8459 C C . GLY B 1 470 ? 19.094 18.812 14.5 1 96.44 470 GLY B C 1
ATOM 8460 O O . GLY B 1 470 ? 18.953 17.859 13.727 1 96.44 470 GLY B O 1
ATOM 8461 N N . LEU B 1 471 ? 18.516 18.906 15.664 1 96.88 471 LEU B N 1
ATOM 8462 C CA . LEU B 1 471 ? 17.641 17.828 16.125 1 96.88 471 LEU B CA 1
ATOM 8463 C C . LEU B 1 471 ? 16.391 17.734 15.258 1 96.88 471 LEU B C 1
ATOM 8465 O O . LEU B 1 471 ? 15.922 16.625 14.961 1 96.88 471 LEU B O 1
ATOM 8469 N N . GLN B 1 472 ? 15.891 18.875 14.883 1 97.94 472 GLN B N 1
ATOM 8470 C CA . GLN B 1 472 ? 14.75 18.875 13.977 1 97.94 472 GLN B CA 1
ATOM 8471 C C . GLN B 1 472 ? 15.117 18.25 12.633 1 97.94 472 GLN B C 1
ATOM 8473 O O . GLN B 1 472 ? 14.328 17.5 12.055 1 97.94 472 GLN B O 1
ATOM 8478 N N . GLY B 1 473 ? 16.281 18.562 12.18 1 98.31 473 GLY B N 1
ATOM 8479 C CA . GLY B 1 473 ? 16.766 17.953 10.945 1 98.31 473 GLY B CA 1
ATOM 8480 C C . GLY B 1 473 ? 16.875 16.453 11.031 1 98.31 473 GLY B C 1
ATOM 8481 O O . GLY B 1 473 ? 16.469 15.742 10.102 1 98.31 473 GLY B O 1
ATOM 8482 N N . LEU B 1 474 ? 17.359 15.977 12.125 1 97.12 474 LEU B N 1
ATOM 8483 C CA . LEU B 1 474 ? 17.484 14.539 12.328 1 97.12 474 LEU B CA 1
ATOM 8484 C C . LEU B 1 474 ? 16.109 13.867 12.273 1 97.12 474 LEU B C 1
ATOM 8486 O O . LEU B 1 474 ? 15.961 12.82 11.641 1 97.12 474 LEU B O 1
ATOM 8490 N N . CYS B 1 475 ? 15.18 14.469 12.859 1 97.88 475 CYS B N 1
ATOM 8491 C CA . CYS B 1 475 ? 13.836 13.891 12.914 1 97.88 475 CYS B CA 1
ATOM 8492 C C . CYS B 1 475 ? 13.172 13.914 11.547 1 97.88 475 CYS B C 1
ATOM 8494 O O . CYS B 1 475 ? 12.625 12.906 11.102 1 97.88 475 CYS B O 1
ATOM 8496 N N . VAL B 1 476 ? 13.234 15.023 10.867 1 98.62 476 VAL B N 1
ATOM 8497 C CA . VAL B 1 476 ? 12.594 15.164 9.562 1 98.62 476 VAL B CA 1
ATOM 8498 C C . VAL B 1 476 ? 13.258 14.227 8.555 1 98.62 476 VAL B C 1
ATOM 8500 O O . VAL B 1 476 ? 12.578 13.586 7.75 1 98.62 476 VAL B O 1
ATOM 8503 N N . GLY B 1 477 ? 14.562 14.172 8.648 1 98.31 477 GLY B N 1
ATOM 8504 C CA . GLY B 1 477 ? 15.266 13.25 7.766 1 98.31 477 GLY B CA 1
ATOM 8505 C C . GLY B 1 477 ? 14.836 11.812 7.938 1 98.31 477 GLY B C 1
ATOM 8506 O O . GLY B 1 477 ? 14.664 11.086 6.953 1 98.31 477 GLY B O 1
ATOM 8507 N N . LEU B 1 478 ? 14.641 11.445 9.141 1 96.75 478 LEU B N 1
ATOM 8508 C CA . LEU B 1 478 ? 14.211 10.078 9.438 1 96.75 478 LEU B CA 1
ATOM 8509 C C . LEU B 1 478 ? 12.812 9.82 8.891 1 96.75 478 LEU B C 1
ATOM 8511 O O . LEU B 1 478 ? 12.531 8.727 8.391 1 96.75 478 LEU B O 1
ATOM 8515 N N . ILE B 1 479 ? 11.969 10.781 8.992 1 97.88 479 ILE B N 1
ATOM 8516 C CA . ILE B 1 479 ? 10.609 10.664 8.484 1 97.88 479 ILE B CA 1
ATOM 8517 C C . ILE B 1 479 ? 10.641 10.5 6.965 1 97.88 479 ILE B C 1
ATOM 8519 O O . ILE B 1 479 ? 9.961 9.625 6.414 1 97.88 479 ILE B O 1
ATOM 8523 N N . LEU B 1 480 ? 11.445 11.281 6.328 1 98.44 480 LEU B N 1
ATOM 8524 C CA . LEU B 1 480 ? 11.523 11.242 4.871 1 98.44 480 LEU B CA 1
ATOM 8525 C C . LEU B 1 480 ? 12.078 9.906 4.395 1 98.44 480 LEU B C 1
ATOM 8527 O O . LEU B 1 480 ? 11.547 9.312 3.457 1 98.44 480 LEU B O 1
ATOM 8531 N N . ALA B 1 481 ? 13.094 9.438 5.062 1 97.12 481 ALA B N 1
ATOM 8532 C CA . ALA B 1 481 ? 13.734 8.18 4.672 1 97.12 481 ALA B CA 1
ATOM 8533 C C . ALA B 1 481 ? 12.773 7.004 4.855 1 97.12 481 ALA B C 1
ATOM 8535 O O . ALA B 1 481 ? 12.641 6.164 3.963 1 97.12 481 ALA B O 1
ATOM 8536 N N . GLY B 1 482 ? 12.141 6.992 5.965 1 95.5 482 GLY B N 1
ATOM 8537 C CA . GLY B 1 482 ? 11.219 5.906 6.258 1 95.5 482 GLY B CA 1
ATOM 8538 C C . GLY B 1 482 ? 10.008 5.891 5.348 1 95.5 482 GLY B C 1
ATOM 8539 O O . GLY B 1 482 ? 9.688 4.859 4.746 1 95.5 482 GLY B O 1
ATOM 8540 N N . VAL B 1 483 ? 9.344 7.012 5.191 1 96.69 483 VAL B N 1
ATOM 8541 C CA . VAL B 1 483 ? 8.141 7.105 4.371 1 96.69 483 VAL B CA 1
ATOM 8542 C C . VAL B 1 483 ? 8.5 6.938 2.898 1 96.69 483 VAL B C 1
ATOM 8544 O O . VAL B 1 483 ? 7.734 6.348 2.129 1 96.69 483 VAL B O 1
ATOM 8547 N N . GLY B 1 484 ? 9.625 7.457 2.553 1 96.5 484 GLY B N 1
ATOM 8548 C CA . GLY B 1 484 ? 10.047 7.363 1.166 1 96.5 484 GLY B CA 1
ATOM 8549 C C . GLY B 1 484 ? 10.219 5.934 0.688 1 96.5 484 GLY B C 1
ATOM 8550 O O . GLY B 1 484 ? 9.672 5.551 -0.348 1 96.5 484 GLY B O 1
ATOM 8551 N N . ARG B 1 485 ? 10.852 5.152 1.426 1 93.75 485 ARG B N 1
ATOM 8552 C CA . ARG B 1 485 ? 11.172 3.793 1.008 1 93.75 485 ARG B CA 1
ATOM 8553 C C . ARG B 1 485 ? 10.008 2.848 1.279 1 93.75 485 ARG B C 1
ATOM 8555 O O . ARG B 1 485 ? 9.648 2.037 0.423 1 93.75 485 ARG B O 1
ATOM 8562 N N . TRP B 1 486 ? 9.383 2.984 2.373 1 91.56 486 TRP B N 1
ATOM 8563 C CA . TRP B 1 486 ? 8.477 1.929 2.811 1 91.56 486 TRP B CA 1
ATOM 8564 C C . TRP B 1 486 ? 7.043 2.443 2.9 1 91.56 486 TRP B C 1
ATOM 8566 O O . TRP B 1 486 ? 6.129 1.692 3.242 1 91.56 486 TRP B O 1
ATOM 8576 N N . GLY B 1 487 ? 6.883 3.703 2.646 1 94.81 487 GLY B N 1
ATOM 8577 C CA . GLY B 1 487 ? 5.547 4.254 2.818 1 94.81 487 GLY B CA 1
ATOM 8578 C C . GLY B 1 487 ? 5.133 4.367 4.273 1 94.81 487 GLY B C 1
ATOM 8579 O O . GLY B 1 487 ? 5.98 4.355 5.168 1 94.81 487 GLY B O 1
ATOM 8580 N N . PHE B 1 488 ? 3.889 4.562 4.504 1 94.12 488 PHE B N 1
ATOM 8581 C CA . PHE B 1 488 ? 3.352 4.695 5.852 1 94.12 488 PHE B CA 1
ATOM 8582 C C . PHE B 1 488 ? 2.957 3.336 6.414 1 94.12 488 PHE B C 1
ATOM 8584 O O . PHE B 1 488 ? 1.778 3.082 6.668 1 94.12 488 PHE B O 1
ATOM 8591 N N . ALA B 1 489 ? 3.957 2.549 6.711 1 90.44 489 ALA B N 1
ATOM 8592 C CA . ALA B 1 489 ? 3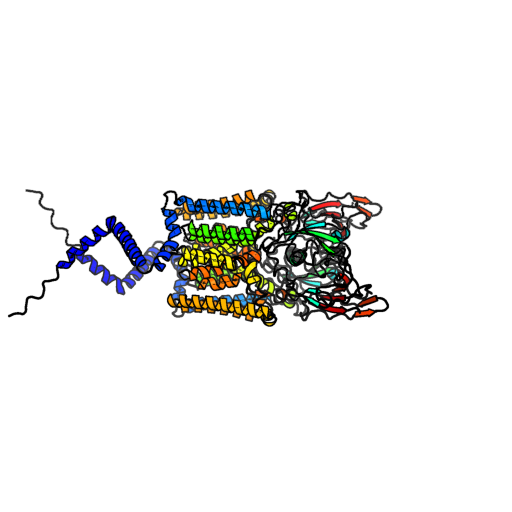.715 1.226 7.277 1 90.44 489 ALA B CA 1
ATOM 8593 C C . ALA B 1 489 ? 3.055 1.329 8.648 1 90.44 489 ALA B C 1
ATOM 8595 O O . ALA B 1 489 ? 3.344 2.25 9.414 1 90.44 489 ALA B O 1
ATOM 8596 N N . SER B 1 490 ? 2.205 0.377 9.008 1 92.19 490 SER B N 1
ATOM 8597 C CA . SER B 1 490 ? 1.486 0.376 10.273 1 92.19 490 SER B CA 1
ATOM 8598 C C . SER B 1 490 ? 2.436 0.158 11.453 1 92.19 490 SER B C 1
ATOM 8600 O O . SER B 1 490 ? 3.408 -0.591 11.336 1 92.19 490 SER B O 1
ATOM 8602 N N . ILE B 1 491 ? 2.16 0.756 12.562 1 90.88 491 ILE B N 1
ATOM 8603 C CA . ILE B 1 491 ? 2.988 0.595 13.758 1 90.88 491 ILE B CA 1
ATOM 8604 C C . ILE B 1 491 ? 2.654 -0.727 14.445 1 90.88 491 ILE B C 1
ATOM 8606 O O . ILE B 1 491 ? 3.402 -1.192 15.305 1 90.88 491 ILE B O 1
ATOM 8610 N N . PHE B 1 492 ? 1.518 -1.28 14.102 1 90.88 492 PHE B N 1
ATOM 8611 C CA . PHE B 1 492 ? 1.131 -2.602 14.578 1 90.88 492 PHE B CA 1
ATOM 8612 C C . PHE B 1 492 ? 0.997 -3.582 13.422 1 90.88 492 PHE B C 1
ATOM 8614 O O . PHE B 1 492 ? 0.195 -3.369 12.508 1 90.88 492 PHE B O 1
ATOM 8621 N N . GLU B 1 493 ? 1.779 -4.559 13.414 1 87.69 493 GLU B N 1
ATOM 8622 C CA . GLU B 1 493 ? 1.757 -5.566 12.359 1 87.69 493 GLU B CA 1
ATOM 8623 C C . GLU B 1 493 ? 1.598 -6.969 12.938 1 87.69 493 GLU B C 1
ATOM 8625 O O . GLU B 1 493 ? 1.915 -7.203 14.102 1 87.69 493 GLU B O 1
ATOM 8630 N N . ARG B 1 494 ? 1.137 -7.809 12.109 1 82.25 494 ARG B N 1
ATOM 8631 C CA . ARG B 1 494 ? 0.95 -9.195 12.539 1 82.25 494 ARG B CA 1
ATOM 8632 C C . ARG B 1 494 ? 2.285 -9.844 12.883 1 82.25 494 ARG B C 1
ATOM 8634 O O . ARG B 1 494 ? 3.287 -9.609 12.195 1 82.25 494 ARG B O 1
ATOM 8641 N N . GLY B 1 495 ? 2.309 -10.578 13.836 1 70.06 495 GLY B N 1
ATOM 8642 C CA . GLY B 1 495 ? 3.518 -11.188 14.375 1 70.06 495 GLY B CA 1
ATOM 8643 C C . GLY B 1 495 ? 4.285 -11.992 13.344 1 70.06 495 GLY B C 1
ATOM 8644 O O . GLY B 1 495 ? 5.512 -11.898 13.266 1 70.06 495 GLY B O 1
ATOM 8645 N N . TRP B 1 496 ? 3.566 -12.742 12.469 1 64.62 496 TRP B N 1
ATOM 8646 C CA . TRP B 1 496 ? 4.293 -13.648 11.586 1 64.62 496 TRP B CA 1
ATOM 8647 C C . TRP B 1 496 ? 4.93 -12.883 10.43 1 64.62 496 TRP B C 1
ATOM 8649 O O . TRP B 1 496 ? 5.926 -13.336 9.852 1 64.62 496 TRP B O 1
ATOM 8659 N N . VAL B 1 497 ? 4.332 -11.82 10.172 1 58.19 497 VAL B N 1
ATOM 8660 C CA . VAL B 1 497 ? 4.887 -11.008 9.094 1 58.19 497 VAL B CA 1
ATOM 8661 C C . VAL B 1 497 ? 6.234 -10.43 9.531 1 58.19 497 VAL B C 1
ATOM 8663 O O . VAL B 1 497 ? 7.121 -10.219 8.703 1 58.19 497 VAL B O 1
ATOM 8666 N N . VAL B 1 498 ? 6.316 -10.359 10.719 1 56.31 498 VAL B N 1
ATOM 8667 C CA . VAL B 1 498 ? 7.527 -9.758 11.266 1 56.31 498 VAL B CA 1
ATOM 8668 C C . VAL B 1 498 ? 8.594 -10.836 11.469 1 56.31 498 VAL B C 1
ATOM 8670 O O . VAL B 1 498 ? 9.789 -10.547 11.477 1 56.31 498 VAL B O 1
ATOM 8673 N N . ASP B 1 499 ? 8.023 -12.023 11.422 1 58.09 499 ASP B N 1
ATOM 8674 C CA . ASP B 1 499 ? 8.945 -13.125 11.688 1 58.09 499 ASP B CA 1
ATOM 8675 C C . ASP B 1 499 ? 9.773 -13.453 10.445 1 58.09 499 ASP B C 1
ATOM 8677 O O . ASP B 1 499 ? 9.234 -13.602 9.352 1 58.09 499 ASP B O 1
ATOM 8681 N N . ARG B 1 500 ? 10.945 -13.102 10.367 1 56.88 500 ARG B N 1
ATOM 8682 C CA . ARG B 1 500 ? 11.867 -13.312 9.266 1 56.88 500 ARG B CA 1
ATOM 8683 C C . ARG B 1 500 ? 12.273 -14.781 9.156 1 56.88 500 ARG B C 1
ATOM 8685 O O . ARG B 1 500 ? 13.109 -15.141 8.328 1 56.88 500 ARG B O 1
ATOM 8692 N N . ASP B 1 501 ? 11.828 -15.594 10.078 1 49.84 501 ASP B N 1
ATOM 8693 C CA . ASP B 1 501 ? 12.266 -16.984 9.992 1 49.84 501 ASP B CA 1
ATOM 8694 C C . ASP B 1 501 ? 11.414 -17.766 8.992 1 49.84 501 ASP B C 1
ATOM 8696 O O . ASP B 1 501 ? 11.664 -18.938 8.742 1 49.84 501 ASP B O 1
ATOM 8700 N N . GLY B 1 502 ? 10.891 -17.078 8.07 1 50.75 502 GLY B N 1
ATOM 8701 C CA . GLY B 1 502 ? 10.188 -17.781 7.008 1 50.75 502 GLY B CA 1
ATOM 8702 C C . GLY B 1 502 ? 9.219 -18.828 7.527 1 50.75 502 GLY B C 1
ATOM 8703 O O . GLY B 1 502 ? 8.375 -19.328 6.777 1 50.75 502 GLY B O 1
ATOM 8704 N N . ASP B 1 503 ? 9.852 -19.781 8.445 1 49.03 503 ASP B N 1
ATOM 8705 C CA . ASP B 1 503 ? 9.25 -21.078 8.781 1 49.03 503 ASP B CA 1
ATOM 8706 C C . ASP B 1 503 ? 8.031 -20.906 9.688 1 49.03 503 ASP B C 1
ATOM 8708 O O . ASP B 1 503 ? 8.172 -20.562 10.867 1 49.03 503 ASP B O 1
ATOM 8712 N N . ASN B 1 504 ? 7.098 -20.328 9.164 1 50.59 504 ASN B N 1
ATOM 8713 C CA . ASN B 1 504 ? 5.855 -20.344 9.93 1 50.59 504 ASN B CA 1
ATOM 8714 C C . ASN B 1 504 ? 5.672 -21.641 10.695 1 50.59 504 ASN B C 1
ATOM 8716 O O . ASN B 1 504 ? 4.555 -22.156 10.812 1 50.59 504 ASN B O 1
ATOM 8720 N N . GLY B 1 505 ? 6.719 -22.438 10.859 1 47.59 505 GLY B N 1
ATOM 8721 C CA . GLY B 1 505 ? 6.578 -23.703 11.547 1 47.59 505 GLY B CA 1
ATOM 8722 C C . GLY B 1 505 ? 6 -23.578 12.938 1 47.59 505 GLY B C 1
ATOM 8723 O O . GLY B 1 505 ? 5.508 -24.562 13.508 1 47.59 505 GLY B O 1
ATOM 8724 N N . ASP B 1 506 ? 6.215 -22.422 13.383 1 52.94 506 ASP B N 1
ATOM 8725 C CA . ASP B 1 506 ? 5.887 -22.469 14.805 1 52.94 506 ASP B CA 1
ATOM 8726 C C . ASP B 1 506 ? 4.41 -22.156 15.039 1 52.94 506 ASP B C 1
ATOM 8728 O O . ASP B 1 506 ? 4.004 -21.844 16.172 1 52.94 506 ASP B O 1
ATOM 8732 N N . ARG B 1 507 ? 3.826 -22.344 13.852 1 60.06 507 ARG B N 1
ATOM 8733 C CA . ARG B 1 507 ? 2.402 -22.219 14.133 1 60.06 507 ARG B CA 1
ATOM 8734 C C . ARG B 1 507 ? 1.822 -23.531 14.656 1 60.06 507 ARG B C 1
ATOM 8736 O O . ARG B 1 507 ? 2.168 -24.594 14.164 1 60.06 507 ARG B O 1
ATOM 8743 N N . PRO B 1 508 ? 1.275 -23.469 15.758 1 60.88 508 PRO B N 1
ATOM 8744 C CA . PRO B 1 508 ? 0.69 -24.703 16.297 1 60.88 508 PRO B CA 1
ATOM 8745 C C . PRO B 1 508 ? -0.11 -25.484 15.258 1 60.88 508 PRO B C 1
ATOM 8747 O O . PRO B 1 508 ? -0.289 -26.688 15.391 1 60.88 508 PRO B O 1
ATOM 8750 N N . THR B 1 509 ? -0.37 -24.875 14.227 1 66.38 509 THR B N 1
ATOM 8751 C CA . THR B 1 509 ? -1.242 -25.531 13.266 1 66.38 509 THR B CA 1
ATOM 8752 C C . THR B 1 509 ? -0.437 -26.062 12.078 1 66.38 509 THR B C 1
ATOM 8754 O O . THR B 1 509 ? -1.009 -26.531 11.086 1 66.38 509 THR B O 1
ATOM 8757 N N . ALA B 1 510 ? 0.88 -26.125 12.305 1 73.31 510 ALA B N 1
ATOM 8758 C CA . ALA B 1 510 ? 1.711 -26.656 11.234 1 73.31 510 ALA B CA 1
ATOM 8759 C C . ALA B 1 510 ? 1.608 -28.172 11.164 1 73.31 510 ALA B C 1
ATOM 8761 O O . ALA B 1 510 ? 1.438 -28.844 12.188 1 73.31 510 ALA B O 1
ATOM 8762 N N . PRO B 1 511 ? 1.61 -28.734 10 1 78.06 511 PRO B N 1
ATOM 8763 C CA . PRO B 1 511 ? 1.569 -30.188 9.891 1 78.06 511 PRO B CA 1
ATOM 8764 C C . PRO B 1 511 ? 2.818 -30.859 10.453 1 78.06 511 PRO B C 1
ATOM 8766 O O . PRO B 1 511 ? 3.879 -30.234 10.531 1 78.06 511 PRO B O 1
ATOM 8769 N N . SER B 1 512 ? 2.611 -32.062 10.891 1 78.75 512 SER B N 1
ATOM 8770 C CA . SER B 1 512 ? 3.76 -32.812 11.344 1 78.75 512 SER B CA 1
ATOM 8771 C C . SER B 1 512 ? 4.66 -33.219 10.172 1 78.75 512 SER B C 1
ATOM 8773 O O . SER B 1 512 ? 4.203 -33.281 9.031 1 78.75 512 SER B O 1
ATOM 8775 N N . VAL B 1 513 ? 5.945 -33.375 10.469 1 81.75 513 VAL B N 1
ATOM 8776 C CA . VAL B 1 513 ? 6.887 -33.875 9.461 1 81.75 513 VAL B CA 1
ATOM 8777 C C . VAL B 1 513 ? 6.469 -35.25 8.969 1 81.75 513 VAL B C 1
ATOM 8779 O O . VAL B 1 513 ? 6.246 -36.156 9.766 1 81.75 513 VAL B O 1
ATOM 8782 N N . PRO B 1 514 ? 6.285 -35.312 7.77 1 84.56 514 PRO B N 1
ATOM 8783 C CA . PRO B 1 514 ? 5.914 -36.656 7.258 1 84.56 514 PRO B CA 1
ATOM 8784 C C . PRO B 1 514 ? 7.004 -37.688 7.473 1 84.56 514 PRO B C 1
ATOM 8786 O O . PRO B 1 514 ? 8.188 -37.344 7.543 1 84.56 514 PRO B O 1
ATOM 8789 N N . VAL B 1 515 ? 6.527 -38.938 7.547 1 84.75 515 VAL B N 1
ATOM 8790 C CA . VAL B 1 515 ? 7.477 -40.031 7.668 1 84.75 515 VAL B CA 1
ATOM 8791 C C . VAL B 1 515 ? 8.125 -40.312 6.312 1 84.75 515 VAL B C 1
ATOM 8793 O O . VAL B 1 515 ? 7.434 -40.406 5.293 1 84.75 515 VAL B O 1
ATOM 8796 N N . PHE B 1 516 ? 9.422 -40.281 6.348 1 84.62 516 PHE B N 1
ATOM 8797 C CA . PHE B 1 516 ? 10.117 -40.562 5.098 1 84.62 516 PHE B CA 1
ATOM 8798 C C . PHE B 1 516 ? 11.203 -41.625 5.297 1 84.62 516 PHE B C 1
ATOM 8800 O O . PHE B 1 516 ? 11.727 -41.781 6.402 1 84.62 516 PHE B O 1
ATOM 8807 N N . VAL B 1 517 ? 11.422 -42.469 4.266 1 82.81 517 VAL B N 1
ATOM 8808 C CA . VAL B 1 517 ? 12.438 -43.5 4.273 1 82.81 517 VAL B CA 1
ATOM 8809 C C . VAL B 1 517 ? 13.383 -43.312 3.09 1 82.81 517 VAL B C 1
ATOM 8811 O O . VAL B 1 517 ? 12.938 -43.125 1.953 1 82.81 517 VAL B O 1
ATOM 8814 N N . TYR B 1 518 ? 14.641 -43.219 3.414 1 82.62 518 TYR B N 1
ATOM 8815 C CA . TYR B 1 518 ? 15.68 -43.094 2.393 1 82.62 518 TYR B CA 1
ATOM 8816 C C . TYR B 1 518 ? 16.281 -44.469 2.076 1 82.62 518 TYR B C 1
ATOM 8818 O O . TYR B 1 518 ? 16.797 -45.156 2.967 1 82.62 518 TYR B O 1
ATOM 8826 N N . ASN B 1 519 ? 16.156 -44.844 0.852 1 82.69 519 ASN B N 1
ATOM 8827 C CA . ASN B 1 519 ? 16.812 -46.062 0.38 1 82.69 519 ASN B CA 1
ATOM 8828 C C . ASN B 1 519 ? 18.141 -45.781 -0.312 1 82.69 519 ASN B C 1
ATOM 8830 O O . ASN B 1 519 ? 18.156 -45.406 -1.487 1 82.69 519 ASN B O 1
ATOM 8834 N N . ALA B 1 520 ? 19.25 -46 0.304 1 79.25 520 ALA B N 1
ATOM 8835 C CA . ALA B 1 520 ? 20.578 -45.656 -0.207 1 79.25 520 ALA B CA 1
ATOM 8836 C C . ALA B 1 520 ? 20.922 -46.5 -1.427 1 79.25 520 ALA B C 1
ATOM 8838 O O . ALA B 1 520 ? 21.594 -46.031 -2.352 1 79.25 520 ALA B O 1
ATOM 8839 N N . ALA B 1 521 ? 20.516 -47.812 -1.426 1 79.19 521 ALA B N 1
ATOM 8840 C CA . ALA B 1 521 ? 20.844 -48.719 -2.51 1 79.19 521 ALA B CA 1
ATOM 8841 C C . ALA B 1 521 ? 20.172 -48.312 -3.812 1 79.19 521 ALA B C 1
ATOM 8843 O O . ALA B 1 521 ? 20.766 -48.375 -4.887 1 79.19 521 ALA B O 1
ATOM 8844 N N . ARG B 1 522 ? 19.062 -47.781 -3.76 1 80.38 522 ARG B N 1
ATOM 8845 C CA . ARG B 1 522 ? 18.297 -47.438 -4.957 1 80.38 522 ARG B CA 1
ATOM 8846 C C . ARG B 1 522 ? 18.312 -45.938 -5.211 1 80.38 522 ARG B C 1
ATOM 8848 O O . ARG B 1 522 ? 17.797 -45.469 -6.227 1 80.38 522 ARG B O 1
ATOM 8855 N N . HIS B 1 523 ? 18.891 -45.25 -4.316 1 84.75 523 HIS B N 1
ATOM 8856 C CA . HIS B 1 523 ? 18.938 -43.781 -4.395 1 84.75 523 HIS B CA 1
ATOM 8857 C C . HIS B 1 523 ? 17.531 -43.188 -4.543 1 84.75 523 HIS B C 1
ATOM 8859 O O . HIS B 1 523 ? 17.281 -42.406 -5.457 1 84.75 523 HIS B O 1
ATOM 8865 N N . GLN B 1 524 ? 16.672 -43.688 -3.625 1 87.31 524 GLN B N 1
ATOM 8866 C CA . GLN B 1 524 ? 15.281 -43.25 -3.682 1 87.31 524 GLN B CA 1
ATOM 8867 C C . GLN B 1 524 ? 14.789 -42.781 -2.309 1 87.31 524 GLN B C 1
ATOM 8869 O O . GLN B 1 524 ? 15.203 -43.344 -1.286 1 87.31 524 GLN B O 1
ATOM 8874 N N . LEU B 1 525 ? 13.992 -41.781 -2.34 1 88 525 LEU B N 1
ATOM 8875 C CA . LEU B 1 525 ? 13.305 -41.281 -1.147 1 88 525 LEU B CA 1
ATOM 8876 C C . LEU B 1 525 ? 11.812 -41.594 -1.226 1 88 525 LEU B C 1
ATOM 8878 O O . LEU B 1 525 ? 11.164 -41.312 -2.229 1 88 525 LEU B O 1
ATOM 8882 N N . THR B 1 526 ? 11.305 -42.281 -0.243 1 88.94 526 THR B N 1
ATOM 8883 C CA . THR B 1 526 ? 9.875 -42.531 -0.154 1 88.94 526 THR B CA 1
ATOM 8884 C C . THR B 1 526 ? 9.25 -41.781 1.009 1 88.94 526 THR B C 1
ATOM 8886 O O . THR B 1 526 ? 9.727 -41.875 2.143 1 88.94 526 THR B O 1
ATOM 8889 N N . ILE B 1 527 ? 8.242 -41.031 0.692 1 89.12 527 ILE B N 1
ATOM 8890 C CA . ILE B 1 527 ? 7.527 -40.281 1.719 1 89.12 527 ILE B CA 1
ATOM 8891 C C . ILE B 1 527 ? 6.113 -40.812 1.869 1 89.12 527 ILE B C 1
ATOM 8893 O O . ILE B 1 527 ? 5.418 -41.031 0.875 1 89.12 527 ILE B O 1
ATOM 8897 N N . GLU B 1 528 ? 5.723 -41.031 3.055 1 88.62 528 GLU B N 1
ATOM 8898 C CA . GLU B 1 528 ? 4.375 -41.531 3.326 1 88.62 528 GLU B CA 1
ATOM 8899 C C . GLU B 1 528 ? 3.322 -40.5 2.908 1 88.62 528 GLU B C 1
ATOM 8901 O O . GLU B 1 528 ? 3.543 -39.281 3.023 1 88.62 528 GLU B O 1
ATOM 8906 N N . PRO B 1 529 ? 2.184 -40.969 2.426 1 88.31 529 PRO B N 1
ATOM 8907 C CA . PRO B 1 529 ? 1.125 -40.031 2.008 1 88.31 529 PRO B CA 1
ATOM 8908 C C . PRO B 1 529 ? 0.601 -39.188 3.158 1 88.31 529 PRO B C 1
ATOM 8910 O O . PRO B 1 529 ? 0.487 -39.688 4.289 1 88.31 529 PRO B O 1
ATOM 8913 N N . VAL B 1 530 ? 0.384 -38 2.834 1 85.75 530 VAL B N 1
ATOM 8914 C CA . VAL B 1 530 ? -0.15 -37.062 3.816 1 85.75 530 VAL B CA 1
ATOM 8915 C C . VAL B 1 530 ? -1.565 -36.625 3.42 1 85.75 530 VAL B C 1
ATOM 8917 O O . VAL B 1 530 ? -2.057 -37.031 2.357 1 85.75 530 VAL B O 1
ATOM 8920 N N . ASP B 1 531 ? -2.203 -35.844 4.273 1 79.94 531 ASP B N 1
ATOM 8921 C CA . ASP B 1 531 ? -3.559 -35.375 4.016 1 79.94 531 ASP B CA 1
ATOM 8922 C C . ASP B 1 531 ? -3.602 -34.469 2.779 1 79.94 531 ASP B C 1
ATOM 8924 O O . ASP B 1 531 ? -2.604 -33.844 2.432 1 79.94 531 ASP B O 1
ATOM 8928 N N . ASP B 1 532 ? -4.734 -34.344 2.143 1 73.5 532 ASP B N 1
ATOM 8929 C CA . ASP B 1 532 ? -4.926 -33.625 0.894 1 73.5 532 ASP B CA 1
ATOM 8930 C C . ASP B 1 532 ? -4.668 -32.125 1.088 1 73.5 532 ASP B C 1
ATOM 8932 O O . ASP B 1 532 ? -4.312 -31.422 0.138 1 73.5 532 ASP B O 1
ATOM 8936 N N . ASP B 1 533 ? -4.801 -31.766 2.252 1 74 533 ASP B N 1
ATOM 8937 C CA . ASP B 1 533 ? -4.621 -30.344 2.502 1 74 533 ASP B CA 1
ATOM 8938 C C . ASP B 1 533 ? -3.15 -30 2.74 1 74 533 ASP B C 1
ATOM 8940 O O . ASP B 1 533 ? -2.777 -28.828 2.803 1 74 533 ASP B O 1
ATOM 8944 N N . THR B 1 534 ? -2.396 -31.078 2.777 1 82.5 534 THR B N 1
ATOM 8945 C CA . THR B 1 534 ? -0.972 -30.875 3.027 1 82.5 534 THR B CA 1
ATOM 8946 C C . THR B 1 534 ? -0.164 -31.094 1.751 1 82.5 534 THR B C 1
ATOM 8948 O O . THR B 1 534 ? -0.345 -32.094 1.056 1 82.5 534 THR B O 1
ATOM 8951 N N . GLU B 1 535 ? 0.677 -30.125 1.446 1 87.25 535 GLU B N 1
ATOM 8952 C CA . GLU B 1 535 ? 1.561 -30.203 0.287 1 87.25 535 GLU B CA 1
ATOM 8953 C C . GLU B 1 535 ? 3.008 -30.438 0.711 1 87.25 535 GLU B C 1
ATOM 8955 O O . GLU B 1 535 ? 3.52 -29.75 1.596 1 87.25 535 GLU B O 1
ATOM 8960 N N . ILE B 1 536 ? 3.611 -31.453 0.05 1 89.19 536 ILE B N 1
ATOM 8961 C CA . ILE B 1 536 ? 5.004 -31.766 0.352 1 89.19 536 ILE B CA 1
ATOM 8962 C C . ILE B 1 536 ? 5.906 -31.234 -0.757 1 89.19 536 ILE B C 1
ATOM 8964 O O . ILE B 1 536 ? 5.652 -31.469 -1.94 1 89.19 536 ILE B O 1
ATOM 8968 N N . ASN B 1 537 ? 6.883 -30.5 -0.325 1 91.19 537 ASN B N 1
ATOM 8969 C CA . ASN B 1 537 ? 7.93 -30.016 -1.223 1 91.19 537 ASN B CA 1
ATOM 8970 C C . ASN B 1 537 ? 9.305 -30.562 -0.825 1 91.19 537 ASN B C 1
ATOM 8972 O O . ASN B 1 537 ? 9.688 -30.484 0.344 1 91.19 537 ASN B O 1
ATOM 8976 N N . VAL B 1 538 ? 9.961 -31.141 -1.758 1 91.75 538 VAL B N 1
ATOM 8977 C CA . VAL B 1 538 ? 11.289 -31.688 -1.49 1 91.75 538 VAL B CA 1
ATOM 8978 C C . VAL B 1 538 ? 12.328 -30.938 -2.324 1 91.75 538 VAL B C 1
ATOM 8980 O O . VAL B 1 538 ? 12.102 -30.656 -3.5 1 91.75 538 VAL B O 1
ATOM 8983 N N . PHE B 1 539 ? 13.453 -30.703 -1.694 1 92.12 539 PHE B N 1
ATOM 8984 C CA . PHE B 1 539 ? 14.547 -29.984 -2.34 1 92.12 539 PHE B CA 1
ATOM 8985 C C . PHE B 1 539 ? 15.82 -30.828 -2.338 1 92.12 539 PHE B C 1
ATOM 8987 O O . PHE B 1 539 ? 16.25 -31.297 -1.285 1 92.12 539 PHE B O 1
ATOM 8994 N N . GLY B 1 540 ? 16.312 -31.125 -3.514 1 91.88 540 GLY B N 1
ATOM 8995 C CA . GLY B 1 540 ? 17.609 -31.75 -3.676 1 91.88 540 GLY B CA 1
ATOM 8996 C C . GLY B 1 540 ? 18.703 -30.766 -4.09 1 91.88 540 GLY B C 1
ATOM 8997 O O . GLY B 1 540 ? 18.641 -30.203 -5.184 1 91.88 540 GLY B O 1
ATOM 8998 N N . ASN B 1 541 ? 19.719 -30.688 -3.311 1 92 541 ASN B N 1
ATOM 8999 C CA . ASN B 1 541 ? 20.766 -29.703 -3.559 1 92 541 ASN B CA 1
ATOM 9000 C C . ASN B 1 541 ? 20.172 -28.312 -3.809 1 92 541 ASN B C 1
ATOM 9002 O O . ASN B 1 541 ? 20.531 -27.656 -4.793 1 92 541 ASN B O 1
ATOM 9006 N N . ASP B 1 542 ? 19.156 -28.016 -3.049 1 92.25 542 ASP B N 1
ATOM 9007 C CA . ASP B 1 542 ? 18.516 -26.703 -2.996 1 92.25 542 ASP B CA 1
ATOM 9008 C C . ASP B 1 542 ? 17.656 -26.453 -4.234 1 92.25 542 ASP B C 1
ATOM 9010 O O . ASP B 1 542 ? 17.188 -25.344 -4.461 1 92.25 542 ASP B O 1
ATOM 9014 N N . VAL B 1 543 ? 17.484 -27.422 -5.078 1 93.25 543 VAL B N 1
ATOM 9015 C CA . VAL B 1 543 ? 16.594 -27.359 -6.23 1 93.25 543 VAL B CA 1
ATOM 9016 C C . VAL B 1 543 ? 15.297 -28.094 -5.926 1 93.25 543 VAL B C 1
ATOM 9018 O O . VAL B 1 543 ? 15.32 -29.219 -5.414 1 93.25 543 VAL B O 1
ATOM 9021 N N . TRP B 1 544 ? 14.219 -27.516 -6.191 1 93.75 544 TRP B N 1
ATOM 9022 C CA . TRP B 1 544 ? 12.906 -28.109 -5.961 1 93.75 544 TRP B CA 1
ATOM 9023 C C . TRP B 1 544 ? 12.695 -29.312 -6.879 1 93.75 544 TRP B C 1
ATOM 9025 O O . TRP B 1 544 ? 12.609 -29.156 -8.102 1 93.75 544 TRP B O 1
ATOM 9035 N N . ILE B 1 545 ? 12.516 -30.531 -6.344 1 93.12 545 ILE B N 1
ATOM 9036 C CA . ILE B 1 545 ? 12.523 -31.719 -7.199 1 93.12 545 ILE B CA 1
ATOM 9037 C C . ILE B 1 545 ? 11.18 -32.438 -7.09 1 93.12 545 ILE B C 1
ATOM 9039 O O . ILE B 1 545 ? 10.859 -33.281 -7.918 1 93.12 545 ILE B O 1
ATOM 9043 N N . TYR B 1 546 ? 10.477 -32.094 -6.004 1 92.5 546 TYR B N 1
ATOM 9044 C CA . TYR B 1 546 ? 9.227 -32.812 -5.852 1 92.5 546 TYR B CA 1
ATOM 9045 C C . TYR B 1 546 ? 8.164 -31.953 -5.184 1 92.5 546 TYR B C 1
ATOM 9047 O O . TYR B 1 546 ? 8.461 -31.203 -4.254 1 92.5 546 TYR B O 1
ATOM 9055 N N . LYS B 1 547 ? 7.039 -31.953 -5.766 1 90.75 547 LYS B N 1
ATOM 9056 C CA . LYS B 1 547 ? 5.82 -31.359 -5.207 1 90.75 547 LYS B CA 1
ATOM 9057 C C . LYS B 1 547 ? 4.672 -32.375 -5.219 1 90.75 547 LYS B C 1
ATOM 9059 O O . LYS B 1 547 ? 4.344 -32.938 -6.266 1 90.75 547 LYS B O 1
ATOM 9064 N N . GLY B 1 548 ? 4.125 -32.625 -4.078 1 87.62 548 GLY B N 1
ATOM 9065 C CA . GLY B 1 548 ? 3.018 -33.562 -4.051 1 87.62 548 GLY B CA 1
ATOM 9066 C C . GLY B 1 548 ? 2.516 -33.875 -2.65 1 87.62 548 GLY B C 1
ATOM 9067 O O . GLY B 1 548 ? 2.645 -33.031 -1.753 1 87.62 548 GLY B O 1
ATOM 9068 N N . HIS B 1 549 ? 1.789 -35.062 -2.553 1 87 549 HIS B N 1
ATOM 9069 C CA . HIS B 1 549 ? 1.193 -35.469 -1.281 1 87 549 HIS B CA 1
ATOM 9070 C C . HIS B 1 549 ? 1.804 -36.75 -0.764 1 87 549 HIS B C 1
ATOM 9072 O O . HIS B 1 549 ? 1.205 -37.438 0.069 1 87 549 HIS B O 1
ATOM 9078 N N . GLY B 1 550 ? 2.902 -37.062 -1.282 1 85.62 550 GLY B N 1
ATOM 9079 C CA . GLY B 1 550 ? 3.559 -38.281 -0.841 1 85.62 550 GLY B CA 1
ATOM 9080 C C . GLY B 1 550 ? 3.004 -39.531 -1.503 1 85.62 550 GLY B C 1
ATOM 9081 O O . GLY B 1 550 ? 2.127 -39.438 -2.365 1 85.62 550 GLY B O 1
ATOM 9082 N N . GLY B 1 551 ? 3.627 -40.656 -1.271 1 83.81 551 GLY B N 1
ATOM 9083 C CA . GLY B 1 551 ? 3.18 -41.938 -1.796 1 83.81 551 GLY B CA 1
ATOM 9084 C C . GLY B 1 551 ? 3.959 -42.406 -3.016 1 83.81 551 GLY B C 1
ATOM 9085 O O . GLY B 1 551 ? 3.697 -43.469 -3.566 1 83.81 551 GLY B O 1
ATOM 9086 N N . GLU B 1 552 ? 4.805 -41.594 -3.434 1 85.19 552 GLU B N 1
ATOM 9087 C CA . GLU B 1 552 ? 5.609 -41.938 -4.594 1 85.19 552 GLU B CA 1
ATOM 9088 C C . GLU B 1 552 ? 7.098 -41.938 -4.254 1 85.19 552 GLU B C 1
ATOM 9090 O O . GLU B 1 552 ? 7.516 -41.312 -3.279 1 85.19 552 GLU B O 1
ATOM 9095 N N . ASP B 1 553 ? 7.824 -42.781 -5.027 1 87 553 ASP B N 1
ATOM 9096 C CA . ASP B 1 553 ? 9.273 -42.812 -4.871 1 87 553 ASP B CA 1
ATOM 9097 C C . ASP B 1 553 ? 9.938 -41.688 -5.637 1 87 553 ASP B C 1
ATOM 9099 O O . ASP B 1 553 ? 9.695 -41.5 -6.832 1 87 553 ASP B O 1
ATOM 9103 N N . ILE B 1 554 ? 10.742 -40.906 -4.941 1 89.44 554 ILE B N 1
ATOM 9104 C CA . ILE B 1 554 ? 11.445 -39.781 -5.52 1 89.44 554 ILE B CA 1
ATOM 9105 C C . ILE B 1 554 ? 12.898 -40.156 -5.777 1 89.44 554 ILE B C 1
ATOM 9107 O O . ILE B 1 554 ? 13.641 -40.469 -4.848 1 89.44 554 ILE B O 1
ATOM 9111 N N . PRO B 1 555 ? 13.266 -40.156 -6.988 1 88.31 555 PRO B N 1
ATOM 9112 C CA . PRO B 1 555 ? 14.68 -40.438 -7.273 1 88.31 555 PRO B CA 1
ATOM 9113 C C . PRO B 1 555 ? 15.609 -39.344 -6.734 1 88.31 555 PRO B C 1
ATOM 9115 O O . PRO B 1 555 ? 15.359 -38.156 -6.934 1 88.31 555 PRO B O 1
ATOM 9118 N N . ILE B 1 556 ? 16.672 -39.688 -6.086 1 87.25 556 ILE B N 1
ATOM 9119 C CA . ILE B 1 556 ? 17.594 -38.719 -5.504 1 87.25 556 ILE B CA 1
ATOM 9120 C C . ILE B 1 556 ? 19.016 -39.062 -5.914 1 87.25 556 ILE B C 1
ATOM 9122 O O . ILE B 1 556 ? 19.938 -39.062 -5.082 1 87.25 556 ILE B O 1
ATOM 9126 N N . GLU B 1 557 ? 19.219 -39.281 -7.145 1 82.81 557 GLU B N 1
ATOM 9127 C CA . GLU B 1 557 ? 20.578 -39.562 -7.625 1 82.81 557 GLU B CA 1
ATOM 9128 C C . GLU B 1 557 ? 21.438 -38.312 -7.625 1 82.81 557 GLU B C 1
ATOM 9130 O O . GLU B 1 557 ? 21 -37.25 -8.039 1 82.81 557 GLU B O 1
ATOM 9135 N N . ASP B 1 558 ? 22.656 -38.375 -7.129 1 80.25 558 ASP B N 1
ATOM 9136 C CA . ASP B 1 558 ? 23.656 -37.312 -7.133 1 80.25 558 ASP B CA 1
ATOM 9137 C C . ASP B 1 558 ? 23.203 -36.125 -6.273 1 80.25 558 ASP B C 1
ATOM 9139 O O . ASP B 1 558 ? 23.438 -34.969 -6.633 1 80.25 558 ASP B O 1
ATOM 9143 N N . ILE B 1 559 ? 22.391 -36.438 -5.324 1 88.38 559 ILE B N 1
ATOM 9144 C CA . ILE B 1 559 ? 21.938 -35.406 -4.398 1 88.38 559 ILE B CA 1
ATOM 9145 C C . ILE B 1 559 ? 22.672 -35.531 -3.07 1 88.38 559 ILE B C 1
ATOM 9147 O O . ILE B 1 559 ? 22.656 -36.594 -2.451 1 88.38 559 ILE B O 1
ATOM 9151 N N . GLN B 1 560 ? 23.344 -34.531 -2.66 1 84.5 560 GLN B N 1
ATOM 9152 C CA . GLN B 1 560 ? 24.109 -34.5 -1.417 1 84.5 560 GLN B CA 1
ATOM 9153 C C . GLN B 1 560 ? 23.25 -34 -0.251 1 84.5 560 GLN B C 1
ATOM 9155 O O . GLN B 1 560 ? 23.375 -34.531 0.869 1 84.5 560 GLN B O 1
ATOM 9160 N N . TRP B 1 561 ? 22.5 -33.031 -0.471 1 89.56 561 TRP B N 1
ATOM 9161 C CA . TRP B 1 561 ? 21.656 -32.438 0.564 1 89.56 561 TRP B CA 1
ATOM 9162 C C . TRP B 1 561 ? 20.172 -32.531 0.189 1 89.56 561 TRP B C 1
ATOM 9164 O O . TRP B 1 561 ? 19.766 -32.062 -0.874 1 89.56 561 TRP B O 1
ATOM 9174 N N . LEU B 1 562 ? 19.406 -33.125 1.081 1 88.62 562 LEU B N 1
ATOM 9175 C CA . LEU B 1 562 ? 17.969 -33.281 0.894 1 88.62 562 LEU B CA 1
ATOM 9176 C C . LEU B 1 562 ? 17.203 -32.5 1.967 1 88.62 562 LEU B C 1
ATOM 9178 O O . LEU B 1 562 ? 17.5 -32.625 3.156 1 88.62 562 LEU B O 1
ATOM 9182 N N . ARG B 1 563 ? 16.344 -31.672 1.469 1 89 563 ARG B N 1
ATOM 9183 C CA . ARG B 1 563 ? 15.469 -30.938 2.385 1 89 563 ARG B CA 1
ATOM 9184 C C . ARG B 1 563 ? 14.008 -31.125 2.012 1 89 563 ARG B C 1
ATOM 9186 O O . ARG B 1 563 ? 13.672 -31.281 0.835 1 89 563 ARG B O 1
ATOM 9193 N N . GLY B 1 564 ? 13.141 -31.094 2.961 1 86.38 564 GLY B N 1
ATOM 9194 C CA . GLY B 1 564 ? 11.711 -31.219 2.729 1 86.38 564 GLY B CA 1
ATOM 9195 C C . GLY B 1 564 ? 10.883 -30.25 3.557 1 86.38 564 GLY B C 1
ATOM 9196 O O . GLY B 1 564 ? 11.305 -29.828 4.637 1 86.38 564 GLY B O 1
ATOM 9197 N N . ARG B 1 565 ? 9.82 -29.891 2.953 1 86 565 ARG B N 1
ATOM 9198 C CA . ARG B 1 565 ? 8.883 -29 3.623 1 86 565 ARG B CA 1
ATOM 9199 C C . ARG B 1 565 ? 7.445 -29.469 3.404 1 86 565 ARG B C 1
ATOM 9201 O O . ARG B 1 565 ? 7.035 -29.719 2.271 1 86 565 ARG B O 1
ATOM 9208 N N . ALA B 1 566 ? 6.715 -29.672 4.445 1 86 566 ALA B N 1
ATOM 9209 C CA . ALA B 1 566 ? 5.285 -29.953 4.406 1 86 566 ALA B CA 1
ATOM 9210 C C . ALA B 1 566 ? 4.469 -28.766 4.891 1 86 566 ALA B C 1
ATOM 9212 O O . ALA B 1 566 ? 4.676 -28.281 6.008 1 86 566 ALA B O 1
ATOM 9213 N N . CYS B 1 567 ? 3.635 -28.281 3.949 1 81.94 567 CYS B N 1
ATOM 9214 C CA . CYS B 1 567 ? 2.912 -27.062 4.305 1 81.94 567 CYS B CA 1
ATOM 9215 C C . CYS B 1 567 ? 1.409 -27.25 4.141 1 81.94 567 CYS B C 1
ATOM 9217 O O . CYS B 1 567 ? 0.964 -27.969 3.236 1 81.94 567 CYS B O 1
ATOM 9219 N N . ASN B 1 568 ? 0.571 -26.672 5.02 1 75.44 568 ASN B N 1
ATOM 9220 C CA . ASN B 1 568 ? -0.874 -26.5 4.91 1 75.44 568 ASN B CA 1
ATOM 9221 C C . ASN B 1 568 ? -1.306 -25.109 5.367 1 75.44 568 ASN B C 1
ATOM 9223 O O . ASN B 1 568 ? -0.475 -24.219 5.5 1 75.44 568 ASN B O 1
ATOM 9227 N N . ASP B 1 569 ? -2.619 -24.812 5.465 1 67.38 569 ASP B N 1
ATOM 9228 C CA . ASP B 1 569 ? -3.123 -23.484 5.84 1 67.38 569 ASP B CA 1
ATOM 9229 C C . ASP B 1 569 ? -2.635 -23.094 7.23 1 67.38 569 ASP B C 1
ATOM 9231 O O . ASP B 1 569 ? -2.572 -21.906 7.555 1 67.38 569 ASP B O 1
ATOM 9235 N N . GLY B 1 570 ? -2.262 -24.172 7.914 1 65.94 570 GLY B N 1
ATOM 9236 C CA . GLY B 1 570 ? -1.851 -23.922 9.289 1 65.94 570 GLY B CA 1
ATOM 9237 C C . GLY B 1 570 ? -0.377 -23.594 9.422 1 65.94 570 GLY B C 1
ATOM 9238 O O . GLY B 1 570 ? 0.079 -23.172 10.484 1 65.94 570 GLY B O 1
ATOM 9239 N N . GLY B 1 571 ? 0.372 -23.844 8.359 1 74.12 571 GLY B N 1
ATOM 9240 C CA . GLY B 1 571 ? 1.802 -23.594 8.43 1 74.12 571 GLY B CA 1
ATOM 9241 C C . GLY B 1 571 ? 2.633 -24.625 7.699 1 74.12 571 GLY B C 1
ATOM 9242 O O . GLY B 1 571 ? 2.125 -25.344 6.828 1 74.12 571 GLY B O 1
ATOM 9243 N N . CYS B 1 572 ? 3.967 -24.562 7.992 1 78 572 CYS B N 1
ATOM 9244 C CA . CYS B 1 572 ? 4.863 -25.484 7.309 1 78 572 CYS B CA 1
ATOM 9245 C C . CYS B 1 572 ? 5.805 -26.156 8.297 1 78 572 CYS B C 1
ATOM 9247 O O . CYS B 1 572 ? 6.172 -25.562 9.32 1 78 572 CYS B O 1
ATOM 9249 N N . SER B 1 573 ? 6.113 -27.438 8.133 1 79.81 573 SER B N 1
ATOM 9250 C CA . SER B 1 573 ? 7.168 -28.172 8.828 1 79.81 573 SER B CA 1
ATOM 9251 C C . SER B 1 573 ? 8.312 -28.531 7.883 1 79.81 573 SER B C 1
ATOM 9253 O O . SER B 1 573 ? 8.078 -28.875 6.723 1 79.81 573 SER B O 1
ATOM 9255 N N . GLU B 1 574 ? 9.508 -28.328 8.445 1 81 574 GLU B N 1
ATOM 9256 C CA . GLU B 1 574 ? 10.664 -28.547 7.582 1 81 574 GLU B CA 1
ATOM 9257 C C . GLU B 1 574 ? 11.594 -29.609 8.172 1 81 574 GLU B C 1
ATOM 9259 O O . GLU B 1 574 ? 11.633 -29.797 9.391 1 81 574 GLU B O 1
ATOM 9264 N N . TRP B 1 575 ? 12.312 -30.406 7.348 1 75.06 575 TRP B N 1
ATOM 9265 C CA . TRP B 1 575 ? 13.32 -31.391 7.746 1 75.06 575 TRP B CA 1
ATOM 9266 C C . TRP B 1 575 ? 14.484 -31.391 6.762 1 75.06 575 TRP B C 1
ATOM 9268 O O . TRP B 1 575 ? 14.344 -30.938 5.621 1 75.06 575 TRP B O 1
ATOM 9278 N N . VAL B 1 576 ? 15.617 -31.625 7.273 1 74.44 576 VAL B N 1
ATOM 9279 C CA . VAL B 1 576 ? 16.828 -31.719 6.461 1 74.44 576 VAL B CA 1
ATOM 9280 C C . VAL B 1 576 ? 17.453 -33.094 6.633 1 74.44 576 VAL B C 1
ATOM 9282 O O . VAL B 1 576 ? 17.438 -33.656 7.73 1 74.44 576 VAL B O 1
ATOM 9285 N N . TRP B 1 577 ?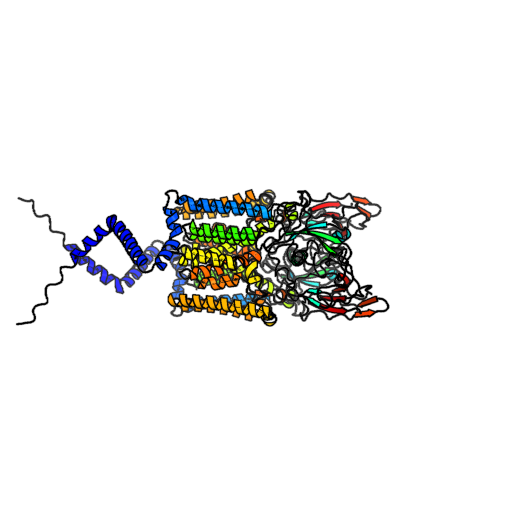 17.844 -33.688 5.508 1 71.5 577 TRP B N 1
ATOM 9286 C CA . TRP B 1 577 ? 18.562 -34.938 5.52 1 71.5 577 TRP B CA 1
ATOM 9287 C C . TRP B 1 577 ? 19.812 -34.875 4.645 1 71.5 577 TRP B C 1
ATOM 9289 O O . TRP B 1 577 ? 19.766 -34.375 3.516 1 71.5 577 TRP B O 1
ATOM 9299 N N . ILE B 1 578 ? 20.953 -35.156 5.191 1 67.81 578 ILE B N 1
ATOM 9300 C CA . ILE B 1 578 ? 22.203 -35.188 4.453 1 67.81 578 ILE B CA 1
ATOM 9301 C C . ILE B 1 578 ? 22.5 -36.625 3.979 1 67.81 578 ILE B C 1
ATOM 9303 O O . ILE B 1 578 ? 22.562 -37.562 4.785 1 67.81 578 ILE B O 1
ATOM 9307 N N . THR B 1 579 ? 22.422 -36.688 2.572 1 65.06 579 THR B N 1
ATOM 9308 C CA . THR B 1 579 ? 22.688 -38 2.021 1 65.06 579 THR B CA 1
ATOM 9309 C C . THR B 1 579 ? 24.188 -38.281 2.004 1 65.06 579 THR B C 1
ATOM 9311 O O . THR B 1 579 ? 24.984 -37.438 1.64 1 65.06 579 THR B O 1
ATOM 9314 N N . LYS B 1 580 ? 24.766 -39.031 2.904 1 56.66 580 LYS B N 1
ATOM 9315 C CA . LYS B 1 580 ? 26.172 -39.406 2.889 1 56.66 580 LYS B CA 1
ATOM 9316 C C . LYS B 1 580 ? 26.5 -40.25 1.656 1 56.66 580 LYS B C 1
ATOM 9318 O O . LYS B 1 580 ? 25.656 -41.031 1.184 1 56.66 580 LYS B O 1
#

Secondary structure (DSSP, 8-state):
--------GGGGGGTHHHHHHHTTSSHHHHHHHHHHHHHHHHHHHH-HHHHHHHHHHTHHHHHHHH-GGGGGHHHHHHHHHHHHHHHHHHHHHH---EETTTEEPEE--SS--TTTS--STTTT-GGGTTT-HHHHTT-EEEEEEPS--TT-SB--S-EEETTEEE-SSB---B-SS-BTTBPPEETTS-HHHHHHHTTSSBTTTBEEEEEEEES-----TT-----TTB--S--S-EEEEEPPPTT--EES-S--HHHHHHHHHHHHHHHHHH---HHHHHHHHHHHHHHHIIIIIS-SSPPPHHHHHHT-TTSHHHHHHHHHHHHHHHHHHHHHHIIIIIHHHTTT--HHHHHHHHHHHHHHHTGGGTGGGSS-----HHHHHT--HHHHHHHHHHHHHHHHHHHHHHHHHHHHT-HHHHHHHHHHHHHHHHHHHHHHTTSEEE---HHHHHHHHHGGG---SHHHHHHHHHHHHHHHHHHHHH-S--SEEEHHHH--S--GGGSTTPPPPPPEEEETTTTEEEE----TT-EEEEEETTEEEEEESS-SEEE-TT-SEEEEEEEETTEEEEEEEE--/-------GGGGGGGHHHHHHHHHSSSSHHHHHHHHHHHHHHHHHHH-HHHHHHHHHHTHHHHHHHH-GGGGGHHHHHHHHHHHHHHHHHHHHHH---EETTTEEPEE--SS--TTTS--STTTT-GGGTTT-HHHHTT-EEEEEEPS--TT-SB--S-EEETTEEE-SSB---B-SS-BTTBPPEETTS-HHHHHHHTTSSBTTTBEEEEEEEES-----TTS----TTB--S--S-EEEEEEPPTT--EES-S--HHHHHHHHHHHHHHHHHH---HHHHHHHHHHHHHHHIIIIIS-SSPPPHHHHHHT-TTSHHHHHHHHHHHHHHHHHHHHHHIIIIIHHHHTT--HHHHHHHHHHHHHHHTGGGTGGGSS-----HHHHHT--HHHHHHHHHHHHHHHHHHHHHHHHHHHHT-HHHHHHHHHHHHHHHHHHHHHHTTSEEE---HHHHHHHHHGGG---SHHHHHHHHHHHHHHHHHHHHH-S--SEEEHHHH-TT--GGGSTTPPPPPPEEEETTTTEEEE----TT-EEEEEETTEEEEEESS-SEEE-TT-SEEEEEEEETTEEEEEEEE--